Protein AF-A0A7S0ESC0-F1 (afdb_monomer)

Organism: NCBI:txid3032

pLDDT: mean 80.22, std 17.43, range [19.56, 95.5]

Mean predicted aligned error: 12.33 Å

Solvent-accessible surface area (backbone atoms only — not comparable to full-atom values): 64154 Å² total; per-residue (Å²): 107,66,22,48,46,58,70,68,47,86,52,64,50,52,36,27,19,46,39,26,52,74,75,65,39,37,66,65,17,33,54,33,34,51,50,45,54,55,56,46,70,46,93,81,51,62,86,78,59,57,69,70,60,54,55,47,40,54,56,52,37,51,53,25,36,55,66,56,68,41,51,76,61,50,41,54,52,21,62,75,73,62,40,61,74,58,35,51,59,29,21,64,80,70,65,38,56,67,66,36,57,61,54,69,70,53,98,70,83,90,50,73,47,62,49,30,53,52,53,26,52,53,24,51,76,70,66,36,47,70,61,21,54,52,32,49,57,52,30,50,52,44,52,50,54,56,54,74,70,51,65,89,84,48,66,77,74,48,50,64,55,54,52,49,51,52,52,53,51,52,51,53,52,48,45,53,52,54,49,46,44,56,50,19,61,77,67,77,46,75,61,88,58,62,66,63,55,50,50,53,71,71,64,63,80,60,95,53,57,55,59,50,63,49,44,53,57,45,51,51,51,37,52,54,27,46,54,48,49,67,49,92,64,92,51,67,67,53,48,50,53,34,35,54,50,20,57,51,52,41,52,49,42,54,48,50,45,27,52,48,30,34,77,71,76,33,30,66,50,18,46,63,53,58,64,70,65,67,88,60,93,80,70,55,57,68,57,58,49,52,48,54,50,48,44,36,52,22,23,61,69,70,60,42,75,65,40,36,52,52,32,50,51,51,59,72,70,51,72,61,82,66,45,85,49,46,61,60,44,18,49,52,30,32,52,49,16,57,36,34,50,70,42,57,32,93,91,41,72,92,41,61,36,50,67,64,17,49,57,38,28,53,52,16,39,74,53,26,73,78,43,18,66,46,29,38,56,40,19,52,51,36,44,52,55,38,48,58,50,58,74,68,55,73,85,49,69,69,53,47,52,54,42,53,47,33,51,39,55,20,45,50,22,33,50,52,3,37,50,49,66,22,67,60,24,53,54,41,46,40,48,48,53,51,48,48,75,72,54,58,92,38,67,66,48,52,54,56,49,61,67,46,55,78,67,35,72,61,62,82,47,57,86,43,46,75,60,51,59,65,38,39,76,43,93,58,22,71,62,50,48,57,52,51,40,52,34,27,72,77,42,43,78,77,45,46,39,57,52,50,16,52,49,53,47,45,47,53,59,39,55,71,64,72,65,70,87,81,80,88,80,83,76,87,75,84,89,76,85,92,81,85,92,85,91,80,88,81,88,87,80,88,89,87,84,85,91,80,90,82,91,89,88,89,89,86,90,85,91,88,89,87,87,86,87,90,87,88,82,91,86,83,86,85,82,89,89,76,75,77,64,63,69,58,54,63,69,57,56,76,81,52,53,74,66,49,54,50,45,48,53,36,40,49,56,52,49,54,40,54,48,51,27,37,75,74,38,46,71,64,42,53,53,51,48,52,54,52,51,48,49,67,62,49,57,59,60,50,72,63,42,48,52,34,41,52,47,34,54,47,53,59,70,48,31,82,42,58,45,89,39,68,50,53,62,79,54,52,52,50,46,53,48,55,54,49,51,51,52,52,54,52,50,54,50,50,52,60,45,67,74,42,98,63,85,47,77,66,51,50,52,51,50,53,47,47,69,60,46,46,64,54,50,45,68,66,60,50,42,101,80,81,50,78,68,54,73,29,36,42,54,49,52,53,51,45,50,52,49,43,54,52,46,53,49,56,50,58,73,64,44,67,67,42,54,32,58,81,57,35,51,71,54,56,71,42,64,71,46,88,52,60,52,86,58,72,81,62,62,99,56,82,77,61,69,92,74,54,51,24,32,32,31,52,54,53,64,31,43,69,45,78,52,74,81,22,66,35,43,36,46,38,34,32,32,68,83,70,49,78,47,39,28,35,45,53,44,51,93,54,73,63,76,62,48,54,59,54,48,48,50,52,51,45,54,47,33,68,28,19,63,71,29,48,72,23,39,65,66,68,48,62,70,74,77,74,45,70,43,50,58,35,51,38,31,32,40,34,54,50,58,94,59,48,45,31,52,38,55,60,45,41,60,57,27,50,78,70,77,47,50,63,65,58,52,28,48,51,36,52,52,41,21,60,64,30,59,82,80,43,96,57,21,50,60,58,27,46,51,60,47,42,73,76,48,59,49,52,56,60,39,54,52,48,55,72,69,40,94,41,72,68,54,49,52,51,23,38,55,41,26,25,36,28,44,23,51,54,49,47,52,34,49,43,40,28,22,77,54,68,38,39,56,29,38,34,35,30,64,79,60,25,46,45,48,74,58,86,57,50,70,20,53,38,100,81,66,62,42,67,39,66,71,89,82,56,44,69,38,82,41,24,57,18,52,44,56,48,40,30,70,45,34,44,63,31,45,18,42,48,35,33,24,35,51,21,37,30,53,60,36,78,83,50,50,50,47,40,50,37,26,55,52,44,30,58,50,45,56,73,77,52,78,74,71,71,55,95,92,57,54,68,71,56,30,47,52,54,43,51,54,52,45,52,54,34,12,48,50,33,19,46,57,33,45,47,49,35,43,65,38,10,36,65,45,49,66,52,55,59,74,78,56,66,96,82,69,81,75,70,34,51,52,43,59,44,51,51,49,50,50,51,19,51,31,64,71,50,32,59,65,41,29,45,69,41,39,51,73,84

Radius of gyration: 36.4 Å; Cα contacts (8 Å, |Δi|>4): 1413; chains: 1; bounding box: 90×112×117 Å

Foldseek 3Di:
DLLVCCVVFPDQLLNQLSLCVLLVVLVSSLVSLVVVVVVCPPPDCVVVGDPVSNVVSVVSNLVSCLLLVVLVVQCVVCVVVVPLVSNLVSCLLVVVLVVNVVSLVDPDDPDPLVNLLSQLLNCVLVLVLVSNVVSLVVNVVSLVVVVVVDDPLDPLVCVVSVLVVVSSVVSNVLSVLSVQVVVCLVVVHQRDCPVVLVVLVVDADDLLDGLSSLSVSLSSLLSSLVCQQPPDDPDDPNNVNSNVVSLQSNLVSLLVSLLSCVSQVNLVSSLVSLVVSDPDPPHQLVSVLSSLLSNLVSLLSVLDLVSLVVSLVSLVPDDLVSPPDLLSSLSSLLSNLSSQQSHADPVGNVDGSLVVSLVSLVVSCVSPVLHLVSLLSNLVSLVVVLVVLVVVDDDDVVSVVSSLVSLLSSLLSLLSSQLSPNPLSLLCVLVSVLSCLVVVVDVSSLVSLQVSLVSHDLLSCLLVLLLLLVCLLDPCVVSSLSSLLVCLQPPVQSNPQSLLQSLQVLVVVLVVQLPPPQDDDDDDDDDDDDDDDDDDDDDDDDDDDDDDDDDDDDDDDDDDDDDDDDDDDDDDDDDDDDPPPPVVVVVSVVPGDPVSVSSVSSSVSSVVSLVSSCVNPVVQSVVVCCVLVLCLQLFADPLLLQLQVLLLVLLQVCQQDFQADWDDPVSLVVSCVSVVSSLVVLVSVLVVQVVPPDRDPSNVSSVVCCVPVVVVVCVLAHDPVRDGPDTTSNSVSVSSVVSLVVSVVVVVVVFDWAFPCVRDPPQQPDADDPRADPQPSLASDRDPSVPGWHFGGKDGTWGFDQASSGTFIWIWTATPVRDIWIKTKQFHPAFDDCQLVLLLSVLNLLQVLLCSQSSSVSLVFHADGWGWGRNHRRIIITTDDPQKDFLLVLQQVLVVVVVHHLVRLLVQLSVQLVVCVVPDPQSLVVSVVVSCVVPPLCSLVVQLVVLEPDPSQLVQLLLQLLLNVLSVLLSLLLLLWAADARSQWMARSRRNRTGGPPGHGQADPVLQAGDHPPQAQSYADASSNCVSNDSSSVSPRNLSSNQSSLQSCLDPSSPQLSSQLSSSLVVSVVVDDFDDDPPDDPVVSVVVVSVSSSVSSSRNSVSSNVSSLQQHLVNLVVVVVVDDPPDSRRRSNNSSVVSSCSNHPLSSLSSGHSSSVSND

Sequence (1160 aa):
MYGLWCRQSVMPESKVAISYLQFGCWQKAQDSLFGAMIKSQQSGALSSIPKAEKTIWEEQWVQCAKHLNQWDMLTSYAKEINQFDLQLECFWKTSDWGSMRDLLQDPMPSDPGQTKIYDIYNALQEWRLQDAEKHVQEAFQYALKNWCLLPEVTVQAYVPLMQTFHQLVELNESAMLLDEVNKSMRHNSVPDLKNTITAWRERLPNKWDEATVWYELLTWRNHVFKMLVECNQNQQDIKTALNALGQHEETWTHIKFAESARKQGLPQVCINYLQKIMATPGIEGQHTYSKIREEALSRLELGSQQDLTQGLNLINKANLDYLQNPRDRAEILRIKGEFLFRVPDQRNPMQMRVNEANDVLSTAVITADTQSKTWVSWGNILHAMLQAKIDKGGNTPADVDQRNKLTADAMNCYLQGVRYGSEKARMLLSKVIWLLDTYDEQPALGEHFEKSIDNIPSWNWISWIPLLLGALARPQATRFRKLLSKLAADFPQALYCPLRRFLIEKQGQSRAADGDGGASVPKTATPSAPATPGVATGAAATPGAGAALGAAAPGAAAPGAAAGTPQAAAAQNVSQGAGAAAVKQEASAAGATPEARAAMVVRQHAQEIMKHLRDTHLAFFLETERFVVEITRSFKPSWEQQLQHIISACMDSMTSLNLSAPLSTEVAEKVEAALSELLTVLEQQQEQEKGKGQPSKESLQLTEFLTTYKPLLTASFFKENGSYSFATNKDLYLMLRKWQVAVRRELSRAAAPKQLESLSRALAESKGSQMEVPGQYMDMNEPMTDQHVKVDRVLPEIELVDMNLACHRQITIRGNDGKLYHFIVEATGTTVSSSDERTLFLCQFMNRCMEKEKQTRRRNMNLHLRPIVGLAPRCRLISHDPKSVSLMEVLEDFLISKGMTPDGVALKFAEKAQALSKFEKDPLMAAMNEVADILPETVLLDYVRSQIPSNAHLWSFRKHLAVQYACQVLVSHVLFTAPPPPSKLVLSQLQGDVMLLGSTPGLNKECTRMQDATDMVPFRMTRMLTTLLSPVGLEGGFSAAMGAAAMALNHPNRQLRHHLCILLREELLAYSSPTPKPGQSAAQSVTDHGRSVLARASECAHQVSQRVNDLSPMTALAAEKDLKDGDLATPINGKVISLIMAAADPVKQIAMPSLWHPWA

InterPro domains:
  IPR000403 Phosphatidylinositol 3-/4-kinase, catalytic domain [PF00454] (833-1071)
  IPR000403 Phosphatidylinositol 3-/4-kinase, catalytic domain [PS50290] (795-1113)
  IPR000403 Phosphatidylinositol 3-/4-kinase, catalytic domain [SM00146] (836-1118)
  IPR003151 PIK-related kinase, FAT [PF02259] (86-434)
  IPR011009 Protein kinase-like domain superfamily [SSF56112] (756-1072)
  IPR014009 PIK-related kinase, FAT domain [PS51189] (1-505)
  IPR050517 DNA Damage Response and Repair Kinase [PTHR11139] (2-975)

Nearest PDB structures (foldseek):
  5wby-assembly1_B  TM=6.791E-01  e=7.612E-30  Homo sapiens
  4jt6-assembly2_A  TM=6.711E-01  e=4.226E-28  Homo sapiens
  3jbz-assembly1_A  TM=7.176E-01  e=1.374E-25  Homo sapiens
  7pe7-assembly1_A  TM=6.458E-01  e=2.316E-25  Homo sapiens
  8rch-assembly1_B  TM=6.802E-01  e=7.231E-23  Homo sapiens

Secondary structure (DSSP, 8-state):
-HHHHHHH--SHHHHHHHHHHHHT-HHHHHHHHHHHHHHHHSTTSTTTS-HHHHHHHHHHHHHHHHHTT-HHHHHHHHHHHT-HHHHHHHHHHHT-HHHHHHHTTSS--S-HHHHHHHHHHHHHHTT-HHHHHHHHHHHHHHHHHHHHHS-TT-HHHHHHHHHHHHHHHHHHHHHHHHHHHHHHHHHT-----HHHHHHHHHS---TTS-HHHHHHHHHHHHHHHHHHHS---S-HHHHHHHHHHHHHHHHHHHHHHHHHHHHTT-HHHHHHHHTTS---TT--HHHHHHHHHHHHHHHHHH--HHHHHHHHHHHHHS-GGG--SHHHHHHHHHHHHHHHHHSBPSS-TTSB-HHHHHHHHHHHHHH-TT-HHHHHHHHHHHHHHHHHHHHT---SHHHHHHHHHHHHHHHHHHHHHHHTT-HHHHHTHHHHHHHHHHHTT-HHHHHHHHHHHTTS-GGGGGGGHHHHHHHTTSTTHHHHHHHHHHHHHH-HHHHHHHHHHHHHHHHHHHHHHTT--S-PPPP-PPP--------------------------------------------------SSTTHHHHHHHHTTS-HHHHHHHHHHHHHHHHHHHHHHHSHHHHHHHHHHHHHHHHHTPPPHHHHHHHHHHHHHHHHTTS-TTSBPPHHHHHHHHHHHHHHHHHHHHHHHHHHTSSS--HHHHHHHHHHHHHHHHHHHHH--TTS--S-SBHHHHHHHHHHHHHHHHHHHHHT-SPEEHHHH-HHHHS--S-SSBPTT-TTSSS---GGGSPBEEEE-SEEEEEEETTEEEEEEEEEETTS-EEEEEEEE-SSPPPSHHHHHHHHHHHHHHHHTTSHHHHHTT-------EEEEETTEEEEEE-TTEEEHHHHHHHHHHHTT--HHHHHHHHHHHHHHHTTT-SSHHHHHHHHHHHHS-TTHHHHHHHHH-S-HHHHHHHHHHHHHHHHHHHHHHHHTTPPPPPGGGEEEETTT--EEESS----B-TTSSSB---TTS-SS---HHHHHHH-HHHIIIIIHHHHHHHHHHHH-GGG-HHHHHHHHHHHHHHHH----PPTT--HHHHHHHHHHHHHHHHHHHHHHHHHHHHHH-HHHHHHHTTSS-TTS-PPPTTHHHHHHHHHHH-HHHHHTS-GGG-TT-

Structure (mmCIF, N/CA/C/O backbone):
data_AF-A0A7S0ESC0-F1
#
_entry.id   AF-A0A7S0ESC0-F1
#
loop_
_atom_site.group_PDB
_atom_site.id
_atom_site.type_symbol
_atom_site.label_atom_id
_atom_site.label_alt_id
_atom_site.label_comp_id
_atom_site.label_asym_id
_atom_site.label_entity_id
_atom_site.label_seq_id
_atom_site.pdbx_PDB_ins_code
_atom_site.Cartn_x
_atom_site.Cartn_y
_atom_site.Cartn_z
_atom_site.occupancy
_atom_site.B_iso_or_equiv
_atom_site.auth_seq_id
_atom_site.auth_comp_id
_atom_site.auth_asym_id
_atom_site.auth_atom_id
_atom_site.pdbx_PDB_model_num
ATOM 1 N N . MET A 1 1 ? 7.720 -21.378 0.055 1.00 79.69 1 MET A N 1
ATOM 2 C CA . MET A 1 1 ? 9.153 -21.474 -0.282 1.00 79.69 1 MET A CA 1
ATOM 3 C C . MET A 1 1 ? 9.987 -20.731 0.761 1.00 79.69 1 MET A C 1
ATOM 5 O O . MET A 1 1 ? 10.286 -21.376 1.750 1.00 79.69 1 MET A O 1
ATOM 9 N N . TYR A 1 2 ? 10.241 -19.417 0.665 1.00 85.38 2 TYR A N 1
ATOM 10 C CA . TYR A 1 2 ? 11.167 -18.701 1.574 1.00 85.38 2 TYR A CA 1
ATOM 11 C C . TYR A 1 2 ? 10.988 -18.990 3.081 1.00 85.38 2 TYR A C 1
ATOM 13 O O . TYR A 1 2 ? 11.911 -19.487 3.710 1.00 85.38 2 TYR A O 1
ATOM 21 N N . GLY A 1 3 ? 9.787 -18.806 3.650 1.00 84.75 3 GLY A N 1
ATOM 22 C CA . GLY A 1 3 ? 9.533 -19.087 5.079 1.00 84.75 3 GLY A CA 1
ATOM 23 C C . GLY A 1 3 ? 9.613 -20.562 5.503 1.00 84.75 3 GLY A C 1
ATOM 24 O O . GLY A 1 3 ? 9.654 -20.850 6.693 1.00 84.75 3 GLY A O 1
ATOM 25 N N . LEU A 1 4 ? 9.636 -21.506 4.555 1.00 87.94 4 LEU A N 1
ATOM 26 C CA . LEU A 1 4 ? 9.937 -22.912 4.846 1.00 87.94 4 LEU A CA 1
ATOM 27 C C . LEU A 1 4 ? 11.456 -23.098 4.960 1.00 87.94 4 LEU A C 1
ATOM 29 O O . LEU A 1 4 ? 11.931 -23.694 5.922 1.00 87.94 4 LEU A O 1
ATOM 33 N N . TRP A 1 5 ? 12.211 -22.514 4.026 1.00 86.69 5 TRP A N 1
ATOM 34 C CA . TRP A 1 5 ? 13.670 -22.584 4.012 1.00 86.69 5 TRP A CA 1
ATOM 35 C C . TRP A 1 5 ? 14.326 -21.802 5.152 1.00 86.69 5 TRP A C 1
ATOM 37 O O . TRP A 1 5 ? 15.259 -22.320 5.748 1.00 86.69 5 TRP A O 1
ATOM 47 N N . CYS A 1 6 ? 13.777 -20.663 5.592 1.00 80.94 6 CYS A N 1
ATOM 48 C CA . CYS A 1 6 ? 14.241 -19.996 6.821 1.00 80.94 6 CYS A CA 1
ATOM 49 C C . CYS A 1 6 ? 14.217 -20.918 8.061 1.00 80.94 6 CYS A C 1
ATOM 51 O O . CYS A 1 6 ? 15.085 -20.800 8.931 1.00 80.94 6 CYS A O 1
ATOM 53 N N . ARG A 1 7 ? 13.257 -21.855 8.121 1.00 82.19 7 ARG A N 1
ATOM 54 C CA . ARG A 1 7 ? 13.121 -22.845 9.202 1.00 82.19 7 ARG A CA 1
ATOM 55 C C . ARG A 1 7 ? 13.957 -24.104 8.983 1.00 82.19 7 ARG A C 1
ATOM 57 O O . ARG A 1 7 ? 14.448 -24.661 9.958 1.00 82.19 7 ARG A O 1
ATOM 64 N N . GLN A 1 8 ? 14.090 -24.564 7.738 1.00 84.94 8 GLN A N 1
ATOM 65 C CA . GLN A 1 8 ? 14.816 -25.793 7.390 1.00 84.94 8 GLN A CA 1
ATOM 66 C C . GLN A 1 8 ? 16.333 -25.598 7.264 1.00 84.94 8 GLN A C 1
ATOM 68 O O . GLN A 1 8 ? 17.076 -26.540 7.528 1.00 84.94 8 GLN A O 1
ATOM 73 N N . SER A 1 9 ? 16.794 -24.402 6.889 1.00 84.31 9 SER A N 1
ATOM 74 C CA . SER A 1 9 ? 18.218 -24.091 6.758 1.00 84.31 9 SER A CA 1
ATOM 75 C C . SER A 1 9 ? 18.958 -24.214 8.083 1.00 84.31 9 SER A C 1
ATOM 77 O O . SER A 1 9 ? 18.560 -23.623 9.095 1.00 84.31 9 SER A O 1
ATOM 79 N N . VAL A 1 10 ? 20.079 -24.933 8.053 1.00 83.56 10 VAL A N 1
ATOM 80 C CA . VAL A 1 10 ? 20.977 -25.080 9.203 1.00 83.56 10 VAL A CA 1
ATOM 81 C C . VAL A 1 10 ? 21.942 -23.896 9.269 1.00 83.56 10 VAL A C 1
ATOM 83 O O . VAL A 1 10 ? 22.158 -23.338 10.345 1.00 83.56 10 VAL A O 1
ATOM 86 N N . MET A 1 11 ? 22.477 -23.469 8.122 1.00 82.56 11 MET A N 1
ATOM 87 C CA . MET A 1 11 ? 23.455 -22.380 8.056 1.00 82.56 11 MET A CA 1
ATOM 88 C C . MET A 1 11 ? 22.779 -21.005 8.223 1.00 82.56 11 MET A C 1
ATOM 90 O O . MET A 1 11 ? 21.748 -20.745 7.592 1.00 82.56 11 MET A O 1
ATOM 94 N N . PRO A 1 12 ? 23.340 -20.086 9.032 1.00 81.88 12 PRO A N 1
ATOM 95 C CA . PRO A 1 12 ? 22.799 -18.736 9.166 1.00 81.88 12 PRO A CA 1
ATOM 96 C C . PRO A 1 12 ? 22.956 -17.924 7.871 1.00 81.88 12 PRO A C 1
ATOM 98 O O . PRO A 1 12 ? 22.035 -17.192 7.511 1.00 81.88 12 PRO A O 1
ATOM 101 N N . GLU A 1 13 ? 24.041 -18.115 7.112 1.00 82.75 13 GLU A N 1
ATOM 102 C CA . GLU A 1 13 ? 24.249 -17.477 5.805 1.00 82.75 13 GLU A CA 1
ATOM 103 C C . GLU A 1 13 ? 23.148 -17.834 4.800 1.00 82.75 13 GLU A C 1
ATOM 105 O O . GLU A 1 13 ? 22.717 -16.965 4.044 1.00 82.75 13 GLU A O 1
ATOM 110 N N . SER A 1 14 ? 22.611 -19.061 4.837 1.00 87.12 14 SER A N 1
ATOM 111 C CA . SER A 1 14 ? 21.441 -19.433 4.032 1.00 87.12 14 SER A CA 1
ATOM 112 C C . SER A 1 14 ? 20.234 -18.565 4.372 1.00 87.12 14 SER A C 1
ATOM 114 O O . SER A 1 14 ? 19.571 -18.059 3.474 1.00 87.12 14 SER A O 1
ATOM 116 N N . LYS A 1 15 ? 19.946 -18.348 5.663 1.00 86.88 15 LYS A N 1
ATOM 117 C CA . LYS A 1 15 ? 18.788 -17.552 6.118 1.00 86.88 15 LYS A CA 1
ATOM 118 C C . LYS A 1 15 ? 18.925 -16.087 5.706 1.00 86.88 15 LYS A C 1
ATOM 120 O O . LYS A 1 15 ? 17.950 -15.467 5.284 1.00 86.88 15 LYS A O 1
ATOM 125 N N . VAL A 1 16 ? 20.147 -15.563 5.768 1.00 87.25 16 VAL A N 1
ATOM 126 C CA . VAL A 1 16 ? 20.508 -14.231 5.273 1.00 87.25 16 VAL A CA 1
ATOM 127 C C . VAL A 1 16 ? 20.306 -14.147 3.755 1.00 87.25 16 VAL A C 1
ATOM 129 O O . VAL A 1 16 ? 19.544 -13.297 3.294 1.00 87.25 16 VAL A O 1
ATOM 132 N N . ALA A 1 17 ? 20.875 -15.077 2.984 1.00 89.00 17 ALA A N 1
ATOM 133 C CA . ALA A 1 17 ? 20.711 -15.155 1.533 1.00 89.00 17 ALA A CA 1
ATOM 134 C C . ALA A 1 17 ? 19.236 -15.263 1.106 1.00 89.00 17 ALA A C 1
ATOM 136 O O . ALA A 1 17 ? 18.783 -14.515 0.242 1.00 89.00 17 ALA A O 1
ATOM 137 N N . ILE A 1 18 ? 18.460 -16.123 1.770 1.00 89.81 18 ILE A N 1
ATOM 138 C CA . ILE A 1 18 ? 17.013 -16.279 1.574 1.00 89.81 18 ILE A CA 1
ATOM 139 C C . ILE A 1 18 ? 16.270 -14.964 1.842 1.00 89.81 18 ILE A C 1
ATOM 141 O O . ILE A 1 18 ? 15.346 -14.627 1.100 1.00 89.81 18 ILE A O 1
ATOM 145 N N . SER A 1 19 ? 16.682 -14.183 2.846 1.00 88.75 19 SER A N 1
ATOM 146 C CA . SER A 1 19 ? 16.095 -12.862 3.089 1.00 88.75 19 SER A CA 1
ATOM 147 C C . SER A 1 19 ? 16.447 -11.845 1.987 1.00 88.75 19 SER A C 1
ATOM 149 O O . SER A 1 19 ? 15.554 -11.124 1.537 1.00 88.75 19 SER A O 1
ATOM 151 N N . TYR A 1 20 ? 17.676 -11.847 1.444 1.00 90.19 20 TYR A N 1
ATOM 152 C CA . TYR A 1 20 ? 18.027 -11.043 0.258 1.00 90.19 20 TYR A CA 1
ATOM 153 C C . TYR A 1 20 ? 17.204 -11.441 -0.975 1.00 90.19 20 TYR A C 1
ATOM 155 O O . TYR A 1 20 ? 16.647 -10.559 -1.631 1.00 90.19 20 TYR A O 1
ATOM 163 N N . LEU A 1 21 ? 17.054 -12.741 -1.257 1.00 90.12 21 LEU A N 1
ATOM 164 C CA . LEU A 1 21 ? 16.200 -13.252 -2.340 1.00 90.12 21 LEU A CA 1
ATOM 165 C C . LEU A 1 21 ? 14.751 -12.772 -2.178 1.00 90.12 21 LEU A C 1
ATOM 167 O O . LEU A 1 21 ? 14.151 -12.235 -3.109 1.00 90.12 21 LEU A O 1
ATOM 171 N N . GLN A 1 22 ? 14.199 -12.891 -0.967 1.00 89.12 22 GLN A N 1
ATOM 172 C CA . GLN A 1 22 ? 12.816 -12.524 -0.676 1.00 89.12 22 GLN A CA 1
ATOM 173 C C . GLN A 1 22 ? 12.526 -11.036 -0.947 1.00 89.12 22 GLN A C 1
ATOM 175 O O . GLN A 1 22 ? 11.438 -10.714 -1.433 1.00 89.12 22 GLN A O 1
ATOM 180 N N . PHE A 1 23 ? 13.473 -10.129 -0.686 1.00 88.38 23 PHE A N 1
ATOM 181 C CA . PHE A 1 23 ? 13.335 -8.695 -0.986 1.00 88.38 23 PHE A CA 1
ATOM 182 C C . PHE A 1 23 ? 13.914 -8.273 -2.352 1.00 88.38 23 PHE A C 1
ATOM 184 O O . PHE A 1 23 ? 13.846 -7.095 -2.701 1.00 88.38 23 PHE A O 1
ATOM 191 N N . GLY A 1 24 ? 14.399 -9.215 -3.171 1.00 87.62 24 GLY A N 1
ATOM 192 C CA . GLY A 1 24 ? 14.932 -8.954 -4.515 1.00 87.62 24 GLY A CA 1
ATOM 193 C C . GLY A 1 24 ? 16.305 -8.273 -4.537 1.00 87.62 24 GLY A C 1
ATOM 194 O O . GLY A 1 24 ? 16.630 -7.576 -5.496 1.00 87.62 24 GLY A O 1
ATOM 195 N N . CYS A 1 25 ? 17.112 -8.450 -3.491 1.00 88.62 25 CYS A N 1
ATOM 196 C CA . CYS A 1 25 ? 18.474 -7.926 -3.380 1.00 88.62 25 CYS A CA 1
ATOM 197 C C . CYS A 1 25 ? 19.488 -8.890 -4.021 1.00 88.62 25 CYS A C 1
ATOM 199 O O . CYS A 1 25 ? 20.371 -9.419 -3.348 1.00 88.62 25 CYS A O 1
ATOM 201 N N . TRP A 1 26 ? 19.337 -9.132 -5.327 1.00 91.69 26 TRP A N 1
ATOM 202 C CA . TRP A 1 26 ? 19.983 -10.236 -6.051 1.00 91.69 26 TRP A CA 1
ATOM 203 C C . TRP A 1 26 ? 21.514 -10.286 -5.942 1.00 91.69 26 TRP A C 1
ATOM 205 O O . TRP A 1 26 ? 22.051 -11.373 -5.776 1.00 91.69 26 TRP A O 1
ATOM 215 N N . GLN A 1 27 ? 22.213 -9.142 -5.962 1.00 90.00 27 GLN A N 1
ATOM 216 C CA . GLN A 1 27 ? 23.679 -9.117 -5.819 1.00 90.00 27 GLN A CA 1
ATOM 217 C C . GLN A 1 27 ? 24.117 -9.657 -4.450 1.00 90.00 27 GLN A C 1
ATOM 219 O O . GLN A 1 27 ? 24.789 -10.678 -4.380 1.00 90.00 27 GLN A O 1
ATOM 224 N N . LYS A 1 28 ? 23.630 -9.055 -3.353 1.00 87.94 28 LYS A N 1
ATOM 225 C CA . LYS A 1 28 ? 23.948 -9.513 -1.988 1.00 87.94 28 LYS A CA 1
ATOM 226 C C . LYS A 1 28 ? 23.505 -10.957 -1.734 1.00 87.94 28 LYS A C 1
ATOM 228 O O . LYS A 1 28 ? 24.177 -11.677 -0.999 1.00 87.94 28 LYS A O 1
ATOM 233 N N . ALA A 1 29 ? 22.399 -11.393 -2.345 1.00 91.06 29 ALA A N 1
ATOM 234 C CA . ALA A 1 29 ? 21.985 -12.794 -2.325 1.00 91.06 29 ALA A CA 1
ATOM 235 C C . ALA A 1 29 ? 23.028 -13.700 -2.999 1.00 91.06 29 ALA A C 1
ATOM 237 O O . ALA A 1 29 ? 23.446 -14.680 -2.391 1.00 91.06 29 ALA A O 1
ATOM 238 N N . GLN A 1 30 ? 23.476 -13.358 -4.213 1.00 92.44 30 GLN A N 1
ATOM 239 C CA . GLN A 1 30 ? 24.504 -14.095 -4.953 1.00 92.44 30 GLN A CA 1
ATOM 240 C C . GLN A 1 30 ? 25.805 -14.209 -4.148 1.00 92.44 30 GLN A C 1
ATOM 242 O O . GLN A 1 30 ? 26.314 -15.316 -3.966 1.00 92.44 30 GLN A O 1
ATOM 247 N N . ASP A 1 31 ? 26.285 -13.086 -3.608 1.00 90.31 31 ASP A N 1
ATOM 248 C CA . ASP A 1 31 ? 27.518 -13.007 -2.820 1.00 90.31 31 ASP A CA 1
ATOM 249 C C . ASP A 1 31 ? 27.419 -13.868 -1.542 1.00 90.31 31 ASP A C 1
ATOM 251 O O . ASP A 1 31 ? 28.335 -14.620 -1.208 1.00 90.31 31 ASP A O 1
ATOM 255 N N . SER A 1 32 ? 26.268 -13.825 -0.856 1.00 88.25 32 SER A N 1
ATOM 256 C CA . SER A 1 32 ? 26.013 -14.605 0.367 1.00 88.25 32 SER A CA 1
ATOM 257 C C . SER A 1 32 ? 25.902 -16.109 0.103 1.00 88.25 32 SER A C 1
ATOM 259 O O . SER A 1 32 ? 26.440 -16.905 0.873 1.00 88.25 32 SER A O 1
ATOM 261 N N . LEU A 1 33 ? 25.232 -16.510 -0.986 1.00 90.75 33 LEU A N 1
ATOM 262 C CA . LEU A 1 33 ? 25.144 -17.914 -1.407 1.00 90.75 33 LEU A CA 1
ATOM 263 C C . LEU A 1 33 ? 26.524 -18.461 -1.776 1.00 90.75 33 LEU A C 1
ATOM 265 O O . LEU A 1 33 ? 26.898 -19.538 -1.320 1.00 90.75 33 LEU A O 1
ATOM 269 N N . PHE A 1 34 ? 27.307 -17.700 -2.540 1.00 89.06 34 PHE A N 1
ATOM 270 C CA . PHE A 1 34 ? 28.665 -18.084 -2.917 1.00 89.06 34 PHE A CA 1
ATOM 271 C C . PHE A 1 34 ? 29.593 -18.189 -1.693 1.00 89.06 34 PHE A C 1
ATOM 273 O O . PHE A 1 34 ? 30.336 -19.161 -1.551 1.00 89.06 34 PHE A O 1
ATOM 280 N N . GLY A 1 35 ? 29.478 -17.258 -0.739 1.00 86.56 35 GLY A N 1
ATOM 281 C CA . GLY A 1 35 ? 30.161 -17.344 0.554 1.00 86.56 35 GLY A CA 1
ATOM 282 C C . GLY A 1 35 ? 29.780 -18.595 1.359 1.00 86.56 35 GLY A C 1
ATOM 283 O O . GLY A 1 35 ? 30.658 -19.244 1.931 1.00 86.56 35 GLY A O 1
ATOM 284 N N . ALA A 1 36 ? 28.500 -18.983 1.365 1.00 85.94 36 ALA A N 1
ATOM 285 C CA . ALA A 1 36 ? 28.037 -20.221 1.997 1.00 85.94 36 ALA A CA 1
ATOM 286 C C . ALA A 1 36 ? 28.604 -21.476 1.302 1.00 85.94 36 ALA A C 1
ATOM 288 O O . ALA A 1 36 ? 29.078 -22.388 1.985 1.00 85.94 36 ALA A O 1
ATOM 289 N N . MET A 1 37 ? 28.645 -21.498 -0.037 1.00 87.12 37 MET A N 1
ATOM 290 C CA . MET A 1 37 ? 29.271 -22.577 -0.813 1.00 87.12 37 MET A CA 1
ATOM 291 C C . MET A 1 37 ? 30.753 -22.742 -0.449 1.00 87.12 37 MET A C 1
ATOM 293 O O . MET A 1 37 ? 31.159 -23.849 -0.086 1.00 87.12 37 MET A O 1
ATOM 297 N N . ILE A 1 38 ? 31.542 -21.658 -0.455 1.00 85.19 38 ILE A N 1
ATOM 298 C CA . ILE A 1 38 ? 32.973 -21.684 -0.092 1.00 85.19 38 ILE A CA 1
ATOM 299 C C . ILE A 1 38 ? 33.167 -22.195 1.339 1.00 85.19 38 ILE A C 1
ATOM 301 O O . ILE A 1 38 ? 33.961 -23.109 1.565 1.00 85.19 38 ILE A O 1
ATOM 305 N N . LYS A 1 39 ? 32.418 -21.659 2.314 1.00 80.62 39 LYS A N 1
ATOM 306 C CA . LYS A 1 39 ? 32.489 -22.118 3.712 1.00 80.62 39 LYS A CA 1
ATOM 307 C C . LYS A 1 39 ? 32.143 -23.602 3.846 1.00 80.62 39 LYS A C 1
ATOM 309 O O . LYS A 1 39 ? 32.769 -24.300 4.636 1.00 80.62 39 LYS A O 1
ATOM 314 N N . SER A 1 40 ? 31.201 -24.111 3.048 1.00 77.19 40 SER A N 1
ATOM 315 C CA . SER A 1 40 ? 30.836 -25.533 3.059 1.00 77.19 40 SER A CA 1
ATOM 316 C C . SER A 1 40 ? 31.933 -26.465 2.527 1.00 77.19 40 SER A C 1
ATOM 318 O O . SER A 1 40 ? 31.928 -27.645 2.874 1.00 77.19 40 SER A O 1
ATOM 320 N N . GLN A 1 41 ? 32.867 -25.954 1.714 1.00 77.19 41 GLN A N 1
ATOM 321 C CA . GLN A 1 41 ? 34.023 -26.699 1.199 1.00 77.19 41 GLN A CA 1
ATOM 322 C C . GLN A 1 41 ? 35.215 -26.695 2.170 1.00 77.19 41 GLN A C 1
ATOM 324 O O . GLN A 1 41 ? 36.100 -27.541 2.055 1.00 77.19 41 GLN A O 1
ATOM 329 N N . GLN A 1 42 ? 35.248 -25.780 3.144 1.00 77.56 42 GLN A N 1
ATOM 330 C CA . GLN A 1 42 ? 36.304 -25.725 4.154 1.00 77.56 42 GLN A CA 1
ATOM 331 C C . GLN A 1 42 ? 36.084 -26.824 5.212 1.00 77.56 42 GLN A C 1
ATOM 333 O O . GLN A 1 42 ? 35.016 -26.950 5.815 1.00 77.56 42 GLN A O 1
ATOM 338 N N . SER A 1 43 ? 37.098 -27.675 5.394 1.00 51.81 43 SER A N 1
ATOM 339 C CA . SER A 1 43 ? 36.997 -28.963 6.090 1.00 51.81 43 SER A CA 1
ATOM 340 C C . SER A 1 43 ? 36.507 -28.859 7.541 1.00 51.81 43 SER A C 1
ATOM 342 O O . SER A 1 43 ? 37.253 -28.469 8.434 1.00 51.81 43 SER A O 1
ATOM 344 N N . GLY A 1 44 ? 35.265 -29.290 7.782 1.00 58.44 44 GLY A N 1
ATOM 345 C CA . GLY A 1 44 ? 34.685 -29.432 9.125 1.00 58.44 44 GLY A CA 1
ATOM 346 C C . GLY A 1 44 ? 33.153 -29.484 9.150 1.00 58.44 44 GLY A C 1
ATOM 347 O O . GLY A 1 44 ? 32.582 -30.248 9.921 1.00 58.44 44 GLY A O 1
ATOM 348 N N . ALA A 1 45 ? 32.481 -28.735 8.267 1.00 56.00 45 ALA A N 1
ATOM 349 C CA . ALA A 1 45 ? 31.012 -28.611 8.247 1.00 56.00 45 ALA A CA 1
ATOM 350 C C . ALA A 1 45 ? 30.294 -29.536 7.235 1.00 56.00 45 ALA A C 1
ATOM 352 O O . ALA A 1 45 ? 29.068 -29.564 7.151 1.00 56.00 45 ALA A O 1
ATOM 353 N N . LEU A 1 46 ? 31.043 -30.301 6.437 1.00 54.94 46 LEU A N 1
ATOM 354 C CA . LEU A 1 46 ? 30.521 -30.980 5.243 1.00 54.94 46 LEU A CA 1
ATOM 355 C C . LEU A 1 46 ? 29.489 -32.090 5.529 1.00 54.94 46 LEU A C 1
ATOM 357 O O . LEU A 1 46 ? 28.694 -32.399 4.640 1.00 54.94 46 LEU A O 1
ATOM 361 N N . SER A 1 47 ? 29.498 -32.659 6.741 1.00 59.59 47 SER A N 1
ATOM 362 C CA . SER A 1 47 ? 28.629 -33.760 7.185 1.00 59.59 47 SER A CA 1
ATOM 363 C C . SER A 1 47 ? 27.326 -33.323 7.868 1.00 59.59 47 SER A C 1
ATOM 365 O O . SER A 1 47 ? 26.418 -34.145 7.978 1.00 59.59 47 SER A O 1
ATOM 367 N N . SER A 1 48 ? 27.203 -32.068 8.317 1.00 67.81 48 SER A N 1
ATOM 368 C CA . SER A 1 48 ? 25.997 -31.563 8.999 1.00 67.81 48 SER A CA 1
ATOM 369 C C . SER A 1 48 ? 25.001 -30.866 8.065 1.00 67.81 48 SER A C 1
ATOM 371 O O . SER A 1 48 ? 23.826 -30.747 8.407 1.00 67.81 48 SER A O 1
ATOM 373 N N . ILE A 1 49 ? 25.448 -30.413 6.889 1.00 79.19 49 ILE A N 1
ATOM 374 C CA . ILE A 1 49 ? 24.639 -29.625 5.948 1.00 79.19 49 ILE A CA 1
ATOM 375 C C . ILE A 1 49 ? 23.817 -30.559 5.032 1.00 79.19 49 ILE A C 1
ATOM 377 O O . ILE A 1 49 ? 24.414 -31.347 4.287 1.00 79.19 49 ILE A O 1
ATOM 381 N N . PRO A 1 50 ? 22.470 -30.465 5.013 1.00 85.12 50 PRO A N 1
ATOM 382 C CA . PRO A 1 50 ? 21.621 -31.284 4.147 1.00 85.12 50 PRO A CA 1
ATOM 383 C C . PRO A 1 50 ? 21.925 -31.094 2.655 1.00 85.12 50 PRO A C 1
ATOM 385 O O . PRO A 1 50 ? 22.107 -29.971 2.188 1.00 85.12 50 PRO A O 1
ATOM 388 N N . LYS A 1 51 ? 21.879 -32.178 1.864 1.00 86.00 51 LYS A N 1
ATOM 389 C CA . LYS A 1 51 ? 22.060 -32.104 0.397 1.00 86.00 51 LYS A CA 1
ATOM 390 C C . LYS A 1 51 ? 21.083 -31.125 -0.267 1.00 86.00 51 LYS A C 1
ATOM 392 O O . LYS A 1 51 ? 21.502 -30.342 -1.106 1.00 86.00 51 LYS A O 1
ATOM 397 N N . ALA A 1 52 ? 19.820 -31.127 0.165 1.00 86.75 52 ALA A N 1
ATOM 398 C CA . ALA A 1 52 ? 18.784 -30.238 -0.364 1.00 86.75 52 ALA A CA 1
ATOM 399 C C . ALA A 1 52 ? 19.075 -28.743 -0.121 1.00 86.75 52 ALA A C 1
ATOM 401 O O . ALA A 1 52 ? 18.683 -27.911 -0.932 1.00 86.75 52 ALA A O 1
ATOM 402 N N . GLU A 1 53 ? 19.789 -28.397 0.958 1.00 88.38 53 GLU A N 1
ATOM 403 C CA . GLU A 1 53 ? 20.211 -27.013 1.210 1.00 88.38 53 GLU A CA 1
ATOM 404 C C . GLU A 1 53 ? 21.304 -26.585 0.211 1.00 88.38 53 GLU A C 1
ATOM 406 O O . GLU A 1 53 ? 21.238 -25.482 -0.323 1.00 88.38 53 GLU A O 1
ATOM 411 N N . LYS A 1 54 ? 22.235 -27.490 -0.135 1.00 86.88 54 LYS A N 1
ATOM 412 C CA . LYS A 1 54 ? 23.279 -27.244 -1.149 1.00 86.88 54 LYS A CA 1
ATOM 413 C C . LYS A 1 54 ? 22.700 -27.074 -2.557 1.00 86.88 54 LYS A C 1
ATOM 415 O O . LYS A 1 54 ? 23.035 -26.102 -3.225 1.00 86.88 54 LYS A O 1
ATOM 420 N N . THR A 1 55 ? 21.780 -27.952 -2.967 1.00 89.12 55 THR A N 1
ATOM 421 C CA . THR A 1 55 ? 21.077 -27.844 -4.262 1.00 89.12 55 THR A CA 1
ATOM 422 C C . THR A 1 55 ? 20.365 -26.498 -4.405 1.00 89.12 55 THR A C 1
ATOM 424 O O . THR A 1 55 ? 20.416 -25.873 -5.458 1.00 89.12 55 THR A O 1
ATOM 427 N N . ILE A 1 56 ? 19.763 -25.988 -3.328 1.00 89.62 56 ILE A N 1
ATOM 428 C CA . ILE A 1 56 ? 19.101 -24.680 -3.351 1.00 89.62 56 ILE A CA 1
ATOM 429 C C . ILE A 1 56 ? 20.080 -23.515 -3.404 1.00 89.62 56 ILE A C 1
ATOM 431 O O . ILE A 1 56 ? 19.750 -22.492 -4.001 1.00 89.62 56 ILE A O 1
ATOM 435 N N . TRP A 1 57 ? 21.283 -23.639 -2.843 1.00 90.38 57 TRP A N 1
ATOM 436 C CA . TRP A 1 57 ? 22.305 -22.622 -3.072 1.00 90.38 57 TRP A CA 1
ATOM 437 C C . TRP A 1 57 ? 22.647 -22.517 -4.557 1.00 90.38 57 TRP A C 1
ATOM 439 O O . TRP A 1 57 ? 22.698 -21.406 -5.073 1.00 90.38 57 TRP A O 1
ATOM 449 N N . GLU A 1 58 ? 22.821 -23.647 -5.244 1.00 89.62 58 GLU A N 1
ATOM 450 C CA . GLU A 1 58 ? 23.104 -23.708 -6.684 1.00 89.62 58 GLU A CA 1
ATOM 451 C C . GLU A 1 58 ? 21.929 -23.144 -7.505 1.00 89.62 58 GLU A C 1
ATOM 453 O O . GLU A 1 58 ? 22.105 -22.176 -8.247 1.00 89.62 58 GLU A O 1
ATOM 458 N N . GLU A 1 59 ? 20.708 -23.652 -7.298 1.00 91.50 59 GLU A N 1
ATOM 459 C CA . GLU A 1 59 ? 19.498 -23.176 -7.984 1.00 91.50 59 GLU A CA 1
ATOM 460 C C . GLU A 1 59 ? 19.271 -21.670 -7.798 1.00 91.50 59 GLU A C 1
ATOM 462 O O . GLU A 1 59 ? 19.036 -20.945 -8.767 1.00 91.50 59 GLU A O 1
ATOM 467 N N . GLN A 1 60 ? 19.326 -21.170 -6.559 1.00 93.31 60 GLN A N 1
ATOM 468 C CA . GLN A 1 60 ? 19.052 -19.759 -6.284 1.00 93.31 60 GLN A CA 1
ATOM 469 C C . GLN A 1 60 ? 20.210 -18.849 -6.713 1.00 93.31 60 GLN A C 1
ATOM 471 O O . GLN A 1 60 ? 19.959 -17.705 -7.092 1.00 93.31 60 GLN A O 1
ATOM 476 N N . TRP A 1 61 ? 21.456 -19.336 -6.724 1.00 94.56 61 TRP A N 1
ATOM 477 C CA . TRP A 1 61 ? 22.592 -18.600 -7.282 1.00 94.56 61 TRP A CA 1
ATOM 478 C C . TRP A 1 61 ? 22.441 -18.428 -8.799 1.00 94.56 61 TRP A C 1
ATOM 480 O O . TRP A 1 61 ? 22.616 -17.316 -9.303 1.00 94.56 61 TRP A O 1
ATOM 490 N N . VAL A 1 62 ? 22.005 -19.477 -9.511 1.00 94.38 62 VAL A N 1
ATOM 491 C CA . VAL A 1 62 ? 21.650 -19.388 -10.937 1.00 94.38 62 VAL A CA 1
ATOM 492 C C . VAL A 1 62 ? 20.527 -18.368 -11.146 1.00 94.38 62 VAL A C 1
ATOM 494 O O . VAL A 1 62 ? 20.657 -17.493 -12.000 1.00 94.38 62 VAL A O 1
ATOM 497 N N . GLN A 1 63 ? 19.457 -18.394 -10.341 1.00 93.06 63 GLN A N 1
ATOM 498 C CA . GLN A 1 63 ? 18.376 -17.398 -10.447 1.00 93.06 63 GLN A CA 1
ATOM 499 C C . GLN A 1 63 ? 18.861 -15.959 -10.181 1.00 93.06 63 GLN A C 1
ATOM 501 O O . GLN A 1 63 ? 18.484 -15.043 -10.916 1.00 93.06 63 GLN A O 1
ATOM 506 N N . CYS A 1 64 ? 19.750 -15.737 -9.204 1.00 94.81 64 CYS A N 1
ATOM 507 C CA . CYS A 1 64 ? 20.397 -14.434 -9.010 1.00 94.81 64 CYS A CA 1
ATOM 508 C C . CYS A 1 64 ? 21.143 -13.977 -10.268 1.00 94.81 64 CYS A C 1
ATOM 510 O O . CYS A 1 64 ? 20.928 -12.854 -10.723 1.00 94.81 64 CYS A O 1
ATOM 512 N N . ALA A 1 65 ? 21.978 -14.838 -10.855 1.00 94.44 65 ALA A N 1
ATOM 513 C CA . ALA A 1 65 ? 22.742 -14.523 -12.060 1.00 94.44 65 ALA A CA 1
ATOM 514 C C . ALA A 1 65 ? 21.830 -14.184 -13.258 1.00 94.44 65 ALA A C 1
ATOM 516 O O . ALA A 1 65 ? 22.110 -13.232 -13.992 1.00 94.44 65 ALA A O 1
ATOM 517 N N . LYS A 1 66 ? 20.687 -14.877 -13.404 1.00 94.00 66 LYS A N 1
ATOM 518 C CA . LYS A 1 66 ? 19.647 -14.553 -14.400 1.00 94.00 66 LYS A CA 1
ATOM 519 C C . LYS A 1 66 ? 19.051 -13.160 -14.175 1.00 94.00 66 LYS A C 1
ATOM 521 O O . LYS A 1 66 ? 18.972 -12.367 -15.112 1.00 94.00 66 LYS A O 1
ATOM 526 N N . HIS A 1 67 ? 18.679 -12.816 -12.939 1.00 91.75 67 HIS A N 1
ATOM 527 C CA . HIS A 1 67 ? 18.174 -11.475 -12.605 1.00 91.75 67 HIS A CA 1
ATOM 528 C C . HIS A 1 67 ? 19.229 -10.367 -12.747 1.00 91.75 67 HIS A C 1
ATOM 530 O O . HIS A 1 67 ? 18.876 -9.224 -13.042 1.00 91.75 67 HIS A O 1
ATOM 536 N N . LEU A 1 68 ? 20.510 -10.697 -12.566 1.00 93.38 68 LEU A N 1
ATOM 537 C CA . LEU A 1 68 ? 21.652 -9.798 -12.751 1.00 93.38 68 LEU A CA 1
ATOM 538 C C . LEU A 1 68 ? 22.148 -9.734 -14.209 1.00 93.38 68 LEU A C 1
ATOM 540 O O . LEU A 1 68 ? 23.086 -8.991 -14.493 1.00 93.38 68 LEU A O 1
ATOM 544 N N . ASN A 1 69 ? 21.498 -10.451 -15.136 1.00 93.06 69 ASN A N 1
ATOM 545 C CA . ASN A 1 69 ? 21.803 -10.466 -16.571 1.00 93.06 69 ASN A CA 1
ATOM 546 C C . ASN A 1 69 ? 23.217 -10.998 -16.913 1.00 93.06 69 ASN A C 1
ATOM 548 O O . ASN A 1 69 ? 23.828 -10.570 -17.892 1.00 93.06 69 ASN A O 1
ATOM 552 N N . GLN A 1 70 ? 23.749 -11.916 -16.098 1.00 93.25 70 GLN A N 1
ATOM 553 C CA . GLN A 1 70 ? 25.117 -12.457 -16.184 1.00 93.25 70 GLN A CA 1
ATOM 554 C C . GLN A 1 70 ? 25.214 -13.691 -17.112 1.00 93.25 70 GLN A C 1
ATOM 556 O O . GLN A 1 70 ? 25.784 -14.722 -16.747 1.00 93.25 70 GLN A O 1
ATOM 561 N N . TRP A 1 71 ? 24.637 -13.616 -18.315 1.00 91.94 71 TRP A N 1
ATOM 562 C CA . TRP A 1 71 ? 24.503 -14.777 -19.214 1.00 91.94 71 TRP A CA 1
ATOM 563 C C . TRP A 1 71 ? 25.833 -15.366 -19.687 1.00 91.94 71 TRP A C 1
ATOM 565 O O . TRP A 1 71 ? 25.931 -16.580 -19.832 1.00 91.94 71 TRP A O 1
ATOM 575 N N . ASP A 1 72 ? 26.875 -14.550 -19.851 1.00 90.88 72 ASP A N 1
ATOM 576 C CA . ASP A 1 72 ? 28.203 -15.030 -20.253 1.00 90.88 72 ASP A CA 1
ATOM 577 C C . ASP A 1 72 ? 28.814 -15.957 -19.179 1.00 90.88 72 ASP A C 1
ATOM 579 O O . ASP A 1 72 ? 29.365 -17.012 -19.490 1.00 90.88 72 ASP A O 1
ATOM 583 N N . MET A 1 73 ? 28.631 -15.617 -17.894 1.00 92.19 73 MET A N 1
ATOM 584 C CA . MET A 1 73 ? 29.059 -16.447 -16.760 1.00 92.19 73 MET A CA 1
ATOM 585 C C . MET A 1 73 ? 28.216 -17.724 -16.645 1.00 92.19 73 MET A C 1
ATOM 587 O O . MET A 1 73 ? 28.763 -18.810 -16.451 1.00 92.19 73 MET A O 1
ATOM 591 N N . LEU A 1 74 ? 26.892 -17.601 -16.804 1.00 93.56 74 LEU A N 1
ATOM 592 C CA . LEU A 1 74 ? 25.976 -18.746 -16.809 1.00 93.56 74 LEU A CA 1
ATOM 593 C C . LEU A 1 74 ? 26.263 -19.721 -17.955 1.00 93.56 74 LEU A C 1
ATOM 595 O O . LEU A 1 74 ? 26.155 -20.925 -17.752 1.00 93.56 74 LEU A O 1
ATOM 599 N N . THR A 1 75 ? 26.677 -19.228 -19.124 1.00 93.00 75 THR A N 1
ATOM 600 C CA . THR A 1 75 ? 27.015 -20.067 -20.283 1.00 93.00 75 THR A CA 1
ATOM 601 C C . THR A 1 75 ? 28.207 -20.973 -19.978 1.00 93.00 75 THR A C 1
ATOM 603 O O . THR A 1 75 ? 28.146 -22.173 -20.243 1.00 93.00 75 THR A O 1
ATOM 606 N N . SER A 1 76 ? 29.272 -20.430 -19.379 1.00 92.50 76 SER A N 1
ATOM 607 C CA . SER A 1 76 ? 30.441 -21.216 -18.961 1.00 92.50 76 SER A CA 1
ATOM 608 C C . SER A 1 76 ? 30.075 -22.240 -17.881 1.00 92.50 76 SER A C 1
ATOM 610 O O . SER A 1 76 ? 30.350 -23.426 -18.041 1.00 92.50 76 SER A O 1
ATOM 612 N N . TYR A 1 77 ? 29.357 -21.806 -16.840 1.00 92.06 77 TYR A N 1
ATOM 613 C CA . TYR A 1 77 ? 28.873 -22.665 -15.752 1.00 92.06 77 TYR A CA 1
ATOM 614 C C . TYR A 1 77 ? 27.989 -23.825 -16.254 1.00 92.06 77 TYR A C 1
ATOM 616 O O . TYR A 1 77 ? 28.174 -24.978 -15.864 1.00 92.06 77 TYR A O 1
ATOM 624 N N . ALA A 1 78 ? 27.060 -23.545 -17.174 1.00 90.62 78 ALA A N 1
ATOM 625 C CA . ALA A 1 78 ? 26.162 -24.546 -17.746 1.00 90.62 78 ALA A CA 1
ATOM 626 C C . ALA A 1 78 ? 26.900 -25.575 -18.619 1.00 90.62 78 ALA A C 1
ATOM 628 O O . ALA A 1 78 ? 26.513 -26.748 -18.628 1.00 90.62 78 ALA A O 1
ATOM 629 N N . LYS A 1 79 ? 27.967 -25.160 -19.323 1.00 89.31 79 LYS A N 1
ATOM 630 C CA . LYS A 1 79 ? 28.866 -26.061 -20.068 1.00 89.31 79 LYS A CA 1
ATOM 631 C C . LYS A 1 79 ? 29.685 -26.951 -19.123 1.00 89.31 79 LYS A C 1
ATOM 633 O O . LYS A 1 79 ? 29.788 -28.144 -19.379 1.00 89.31 79 LYS A O 1
ATOM 638 N N . GLU A 1 80 ? 30.202 -26.414 -18.017 1.00 90.94 80 GLU A N 1
ATOM 639 C CA . GLU A 1 80 ? 30.994 -27.174 -17.030 1.00 90.94 80 GLU A CA 1
ATOM 640 C C . GLU A 1 80 ? 30.177 -28.237 -16.275 1.00 90.94 80 GLU A C 1
ATOM 642 O O . GLU A 1 80 ? 30.640 -29.363 -16.102 1.00 90.94 80 GLU A O 1
ATOM 647 N N . ILE A 1 81 ? 28.953 -27.905 -15.850 1.00 87.12 81 ILE A N 1
ATOM 648 C CA . ILE A 1 81 ? 28.056 -28.825 -15.115 1.00 87.12 81 ILE A CA 1
ATOM 649 C C . ILE A 1 81 ? 27.242 -29.727 -16.058 1.00 87.12 81 ILE A C 1
ATOM 651 O O . ILE A 1 81 ? 26.646 -30.716 -15.637 1.00 87.12 81 ILE A O 1
ATOM 655 N N . ASN A 1 82 ? 27.255 -29.412 -17.352 1.00 85.75 82 ASN A N 1
ATOM 656 C CA . ASN A 1 82 ? 26.532 -30.106 -18.410 1.00 85.75 82 ASN A CA 1
ATOM 657 C C . ASN A 1 82 ? 24.994 -30.122 -18.230 1.00 85.75 82 ASN A C 1
ATOM 659 O O . ASN A 1 82 ? 24.319 -31.117 -18.498 1.00 85.75 82 ASN A O 1
ATOM 663 N N . GLN A 1 83 ? 24.426 -29.005 -17.753 1.00 85.81 83 GLN A N 1
ATOM 664 C CA . GLN A 1 83 ? 22.983 -28.855 -17.528 1.00 85.81 83 GLN A CA 1
ATOM 665 C C . GLN A 1 83 ? 22.251 -28.427 -18.815 1.00 85.81 83 GLN A C 1
ATOM 667 O O . GLN A 1 83 ? 22.207 -27.241 -19.143 1.00 85.81 83 GLN A O 1
ATOM 672 N N . PHE A 1 84 ? 21.628 -29.393 -19.497 1.00 85.81 84 PHE A N 1
ATOM 673 C CA . PHE A 1 84 ? 20.938 -29.241 -20.790 1.00 85.81 84 PHE A CA 1
ATOM 674 C C . PHE A 1 84 ? 19.995 -28.024 -20.881 1.00 85.81 84 PHE A C 1
ATOM 676 O O . PHE A 1 84 ? 20.218 -27.133 -21.702 1.00 85.81 84 PHE A O 1
ATOM 683 N N . ASP A 1 85 ? 18.980 -27.936 -20.011 1.00 86.94 85 ASP A N 1
ATOM 684 C CA . ASP A 1 85 ? 17.962 -26.872 -20.088 1.00 86.94 85 ASP A CA 1
ATOM 685 C C . ASP A 1 85 ? 18.576 -25.466 -19.916 1.00 86.94 85 ASP A C 1
ATOM 687 O O . ASP A 1 85 ? 18.183 -24.513 -20.591 1.00 86.94 85 ASP A O 1
ATOM 691 N N . LEU A 1 86 ? 19.584 -25.337 -19.041 1.00 89.38 86 LEU A N 1
ATOM 692 C CA . LEU A 1 86 ? 20.280 -24.071 -18.798 1.00 89.38 86 LEU A CA 1
ATOM 693 C C . LEU A 1 86 ? 21.205 -23.700 -19.966 1.00 89.38 86 LEU A C 1
ATOM 695 O O . LEU A 1 86 ? 21.311 -22.517 -20.289 1.00 89.38 86 LEU A O 1
ATOM 699 N N . GLN A 1 87 ? 21.844 -24.679 -20.616 1.00 90.31 87 GLN A N 1
ATOM 700 C CA . GLN A 1 87 ? 22.639 -24.446 -21.826 1.00 90.31 87 GLN A CA 1
ATOM 701 C C . GLN A 1 87 ? 21.771 -23.903 -22.964 1.00 90.31 87 GLN A C 1
ATOM 703 O O . GLN A 1 87 ? 22.098 -22.845 -23.501 1.00 90.31 87 GLN A O 1
ATOM 708 N N . LEU A 1 88 ? 20.639 -24.551 -23.273 1.00 88.75 88 LEU A N 1
ATOM 709 C CA . LEU A 1 88 ? 19.701 -24.069 -24.296 1.00 88.75 88 LEU A CA 1
ATOM 710 C C . LEU A 1 88 ? 19.242 -22.636 -24.009 1.00 88.75 88 LEU A C 1
ATOM 712 O O . LEU A 1 88 ? 19.271 -21.788 -24.900 1.00 88.75 88 LEU A O 1
ATOM 716 N N . GLU A 1 89 ? 18.875 -22.341 -22.758 1.00 90.56 89 GLU A N 1
ATOM 717 C CA . GLU A 1 89 ? 18.475 -20.996 -22.348 1.00 90.56 89 GLU A CA 1
ATOM 718 C C . GLU A 1 89 ? 19.596 -19.959 -22.522 1.00 90.56 89 GLU A C 1
ATOM 720 O O . GLU A 1 89 ? 19.330 -18.832 -22.938 1.00 90.56 89 GLU A O 1
ATOM 725 N N . CYS A 1 90 ? 20.846 -20.325 -22.230 1.00 91.88 90 CYS A N 1
ATOM 726 C CA . CYS A 1 90 ? 21.994 -19.440 -22.405 1.00 91.88 90 CYS A CA 1
ATOM 727 C C . CYS A 1 90 ? 22.348 -19.220 -23.882 1.00 91.88 90 CYS A C 1
ATOM 729 O O . CYS A 1 90 ? 22.691 -18.099 -24.260 1.00 91.88 90 CYS A O 1
ATOM 731 N N . PHE A 1 91 ? 22.257 -20.251 -24.727 1.00 91.81 91 PHE A N 1
ATOM 732 C CA . PHE A 1 91 ? 22.674 -20.179 -26.130 1.00 91.81 91 PHE A CA 1
ATOM 733 C C . PHE A 1 91 ? 21.828 -19.205 -26.947 1.00 91.81 91 PHE A C 1
ATOM 735 O O . PHE A 1 91 ? 22.397 -18.339 -27.609 1.00 91.81 91 PHE A O 1
ATOM 742 N N . TRP A 1 92 ? 20.493 -19.241 -26.845 1.00 91.62 92 TRP A N 1
ATOM 743 C CA . TRP A 1 92 ? 19.675 -18.259 -27.569 1.00 91.62 92 TRP A CA 1
ATOM 744 C C . TRP A 1 92 ? 19.927 -16.833 -27.049 1.00 91.62 92 TRP A C 1
ATOM 746 O O . TRP A 1 92 ? 20.196 -15.932 -27.839 1.00 91.62 92 TRP A O 1
ATOM 756 N N . LYS A 1 93 ? 19.994 -16.640 -25.720 1.00 91.12 93 LYS A N 1
ATOM 757 C CA . LYS A 1 93 ? 20.262 -15.331 -25.081 1.00 91.12 93 LYS A CA 1
ATOM 758 C C . LYS A 1 93 ? 21.640 -14.746 -25.438 1.00 91.12 93 LYS A C 1
ATOM 760 O O . LYS A 1 93 ? 21.806 -13.526 -25.429 1.00 91.12 93 LYS A O 1
ATOM 765 N N . THR A 1 94 ? 22.614 -15.589 -25.789 1.00 89.50 94 THR A N 1
ATOM 766 C CA . THR A 1 94 ? 23.959 -15.193 -26.261 1.00 89.50 94 THR A CA 1
ATOM 767 C C . THR A 1 94 ? 24.115 -15.201 -27.790 1.00 89.50 94 THR A C 1
ATOM 769 O O . THR A 1 94 ? 25.143 -14.757 -28.294 1.00 89.50 94 THR A O 1
ATOM 772 N N . SER A 1 95 ? 23.080 -15.592 -28.548 1.00 89.44 95 SER A N 1
ATOM 773 C CA . SER A 1 95 ? 23.095 -15.799 -30.013 1.00 89.44 95 SER A CA 1
ATOM 774 C C . SER A 1 95 ? 23.992 -16.947 -30.521 1.00 89.44 95 SER A C 1
ATOM 776 O O . SER A 1 95 ? 24.376 -16.942 -31.692 1.00 89.44 95 SER A O 1
ATOM 778 N N . ASP A 1 96 ? 24.315 -17.942 -29.688 1.00 90.81 96 ASP A N 1
ATOM 779 C CA . ASP A 1 96 ? 25.051 -19.159 -30.081 1.00 90.81 96 ASP A CA 1
ATOM 780 C C . ASP A 1 96 ? 24.106 -20.208 -30.706 1.00 90.81 96 ASP A C 1
ATOM 782 O O . ASP A 1 96 ? 23.859 -21.293 -30.174 1.00 90.81 96 ASP A O 1
ATOM 786 N N . TRP A 1 97 ? 23.534 -19.856 -31.860 1.00 89.50 97 TRP A N 1
ATOM 787 C CA . TRP A 1 97 ? 22.570 -20.695 -32.582 1.00 89.50 97 TRP A CA 1
ATOM 788 C C . TRP A 1 97 ? 23.157 -22.031 -33.061 1.00 89.50 97 TRP A C 1
ATOM 790 O O . TRP A 1 97 ? 22.426 -23.010 -33.192 1.00 89.50 97 TRP A O 1
ATOM 800 N N . GLY A 1 98 ? 24.473 -22.086 -33.301 1.00 89.44 98 GLY A N 1
ATOM 801 C CA . GLY A 1 98 ? 25.168 -23.308 -33.709 1.00 89.44 98 GLY A CA 1
ATOM 802 C C . GLY A 1 98 ? 25.127 -24.364 -32.608 1.00 89.44 98 GLY A C 1
ATOM 803 O O . GLY A 1 98 ? 24.553 -25.433 -32.811 1.00 89.44 98 GLY A O 1
ATOM 804 N N . SER A 1 99 ? 25.637 -24.023 -31.418 1.00 87.69 99 SER A N 1
ATOM 805 C CA . SER A 1 99 ? 25.595 -24.919 -30.255 1.00 87.69 99 SER A CA 1
ATOM 806 C C . SER A 1 99 ? 24.159 -25.290 -29.862 1.00 87.69 99 SER A C 1
ATOM 808 O O . SER A 1 99 ? 23.907 -26.420 -29.454 1.00 87.69 99 SER A O 1
ATOM 810 N N . MET A 1 100 ? 23.200 -24.368 -30.019 1.00 88.31 100 MET A N 1
ATOM 811 C CA . MET A 1 100 ? 21.781 -24.626 -29.750 1.00 88.31 100 MET A CA 1
ATOM 812 C C . MET A 1 100 ? 21.176 -25.683 -30.678 1.00 88.31 100 MET A C 1
ATOM 814 O O . MET A 1 100 ? 20.528 -26.609 -30.198 1.00 88.31 100 MET A O 1
ATOM 818 N N . ARG A 1 101 ? 21.384 -25.570 -31.994 1.00 87.56 101 ARG A N 1
ATOM 819 C CA . ARG A 1 101 ? 20.866 -26.539 -32.973 1.00 87.56 101 ARG A CA 1
ATOM 820 C C . ARG A 1 101 ? 21.479 -27.922 -32.779 1.00 87.56 101 ARG A C 1
ATOM 822 O O . ARG A 1 101 ? 20.789 -28.925 -32.956 1.00 87.56 101 ARG A O 1
ATOM 829 N N . ASP A 1 102 ? 22.766 -27.976 -32.460 1.00 87.38 102 ASP A N 1
ATOM 830 C CA . ASP A 1 102 ? 23.469 -29.241 -32.274 1.00 87.38 102 ASP A CA 1
ATOM 831 C C . ASP A 1 102 ? 22.988 -29.924 -30.973 1.00 87.38 102 ASP A C 1
ATOM 833 O O . ASP A 1 102 ? 22.690 -31.114 -30.989 1.00 87.38 102 ASP A O 1
ATOM 837 N N . LEU A 1 103 ? 22.749 -29.158 -29.895 1.00 85.56 103 LEU A N 1
ATOM 838 C CA . LEU A 1 103 ? 22.177 -29.660 -28.636 1.00 85.56 103 LEU A CA 1
ATOM 839 C C . LEU A 1 103 ? 20.694 -30.080 -28.751 1.00 85.56 103 LEU A C 1
ATOM 841 O O . LEU A 1 103 ? 20.274 -31.030 -28.097 1.00 85.56 103 LEU A O 1
ATOM 845 N N . LEU A 1 104 ? 19.889 -29.421 -29.595 1.00 84.00 104 LEU A N 1
ATOM 846 C CA . LEU A 1 104 ? 18.481 -29.794 -29.835 1.00 84.00 104 LEU A CA 1
ATOM 847 C C . LEU A 1 104 ? 18.304 -31.128 -30.588 1.00 84.00 104 LEU A C 1
ATOM 849 O O . LEU A 1 104 ? 17.191 -31.651 -30.636 1.00 84.00 104 LEU A O 1
ATOM 853 N N . GLN A 1 105 ? 19.366 -31.686 -31.179 1.00 81.88 105 GLN A N 1
ATOM 854 C CA . GLN A 1 105 ? 19.320 -33.015 -31.805 1.00 81.88 105 GLN A CA 1
ATOM 855 C C . GLN A 1 105 ? 19.402 -34.153 -30.775 1.00 81.88 105 GLN A C 1
ATOM 857 O O . GLN A 1 105 ? 18.980 -35.272 -31.077 1.00 81.88 105 GLN A O 1
ATOM 862 N N . ASP A 1 106 ? 19.896 -33.877 -29.564 1.00 77.12 106 ASP A N 1
ATOM 863 C CA . ASP A 1 106 ? 20.002 -34.870 -28.500 1.00 77.12 106 ASP A CA 1
ATOM 864 C C . ASP A 1 106 ? 18.650 -35.073 -27.782 1.00 77.12 106 ASP A C 1
ATOM 866 O O . ASP A 1 106 ? 18.012 -34.109 -27.343 1.00 77.12 106 ASP A O 1
ATOM 870 N N . PRO A 1 107 ? 18.186 -36.326 -27.597 1.00 61.19 107 PRO A N 1
ATOM 871 C CA . PRO A 1 107 ? 16.887 -36.621 -26.996 1.00 61.19 107 PRO A CA 1
ATOM 872 C C . PRO A 1 107 ? 16.933 -36.525 -25.458 1.00 61.19 107 PRO A C 1
ATOM 874 O O . PRO A 1 107 ? 16.789 -37.533 -24.764 1.00 61.19 107 PRO A O 1
ATOM 877 N N . MET A 1 108 ? 17.135 -35.318 -24.914 1.00 62.25 108 MET A N 1
ATOM 878 C CA . MET A 1 108 ? 17.227 -35.084 -23.462 1.00 62.25 108 MET A CA 1
ATOM 879 C C . MET A 1 108 ? 16.479 -33.858 -22.858 1.00 62.25 108 MET A C 1
ATOM 881 O O . MET A 1 108 ? 16.912 -33.373 -21.810 1.00 62.25 108 MET A O 1
ATOM 885 N N . PRO A 1 109 ? 15.357 -33.347 -23.415 1.00 61.84 109 PRO A N 1
ATOM 886 C CA . PRO A 1 109 ? 14.616 -32.241 -22.799 1.00 61.84 109 PRO A CA 1
ATOM 887 C C . PRO A 1 109 ? 13.805 -32.641 -21.555 1.00 61.84 109 PRO A C 1
ATOM 889 O O . PRO A 1 109 ? 13.136 -33.676 -21.543 1.00 61.84 109 PRO A O 1
ATOM 892 N N . SER A 1 110 ? 13.793 -31.769 -20.539 1.00 66.25 110 SER A N 1
ATOM 893 C CA . SER A 1 110 ? 13.024 -31.960 -19.296 1.00 66.25 110 SER A CA 1
ATOM 894 C C . SER A 1 110 ? 11.564 -31.479 -19.397 1.00 66.25 110 SER A C 1
ATOM 896 O O . SER A 1 110 ? 10.649 -32.166 -18.937 1.00 66.25 110 SER A O 1
ATOM 898 N N . ASP A 1 111 ? 11.318 -30.332 -20.050 1.00 80.44 111 ASP A N 1
ATOM 899 C CA . ASP A 1 111 ? 9.972 -29.788 -20.307 1.00 80.44 111 ASP A CA 1
ATOM 900 C C . ASP A 1 111 ? 9.676 -29.674 -21.818 1.00 80.44 111 ASP A C 1
ATOM 902 O O . ASP A 1 111 ? 10.183 -28.758 -22.475 1.00 80.44 111 ASP A O 1
ATOM 906 N N . PRO A 1 112 ? 8.794 -30.531 -22.374 1.00 82.12 112 PRO A N 1
ATOM 907 C CA . PRO A 1 112 ? 8.389 -30.470 -23.777 1.00 82.12 112 PRO A CA 1
ATOM 908 C C . PRO A 1 112 ? 7.822 -29.116 -24.222 1.00 82.12 112 PRO A C 1
ATOM 910 O O . PRO A 1 112 ? 7.983 -28.752 -25.385 1.00 82.12 112 PRO A O 1
ATOM 913 N N . GLY A 1 113 ? 7.158 -28.364 -23.333 1.00 83.81 113 GLY A N 1
ATOM 914 C CA . GLY A 1 113 ? 6.587 -27.059 -23.677 1.00 83.81 113 GLY A CA 1
ATOM 915 C C . GLY A 1 113 ? 7.671 -26.021 -23.964 1.00 83.81 113 GLY A C 1
ATOM 916 O O . GLY A 1 113 ? 7.637 -25.346 -24.993 1.00 83.81 113 GLY A O 1
ATOM 917 N N . GLN A 1 114 ? 8.673 -25.948 -23.087 1.00 85.88 114 GLN A N 1
ATOM 918 C CA . GLN A 1 114 ? 9.811 -25.047 -23.240 1.00 85.88 114 GLN A CA 1
ATOM 919 C C . GLN A 1 114 ? 10.732 -25.463 -24.400 1.00 85.88 114 GLN A C 1
ATOM 921 O O . GLN A 1 114 ? 11.209 -24.606 -25.143 1.00 85.88 114 GLN A O 1
ATOM 926 N N . THR A 1 115 ? 10.934 -26.764 -24.635 1.00 85.75 115 THR A N 1
ATOM 927 C CA . THR A 1 115 ? 11.709 -27.237 -25.797 1.00 85.75 115 THR A CA 1
ATOM 928 C C . THR A 1 115 ? 11.056 -26.851 -27.117 1.00 85.75 115 THR A C 1
ATOM 930 O O . THR A 1 115 ? 11.755 -26.426 -28.030 1.00 85.75 115 THR A O 1
ATOM 933 N N . LYS A 1 116 ? 9.720 -26.876 -27.208 1.00 90.00 116 LYS A N 1
ATOM 934 C CA . LYS A 1 116 ? 9.015 -26.389 -28.403 1.00 90.00 116 LYS A CA 1
ATOM 935 C C . LYS A 1 116 ? 9.256 -24.904 -28.670 1.00 90.00 116 LYS A C 1
ATOM 937 O O . LYS A 1 116 ? 9.329 -24.508 -29.826 1.00 90.00 116 LYS A O 1
ATOM 942 N N . ILE A 1 117 ? 9.451 -24.085 -27.637 1.00 92.31 117 ILE A N 1
ATOM 943 C CA . ILE A 1 117 ? 9.847 -22.676 -27.800 1.00 92.31 117 ILE A CA 1
ATOM 944 C C . ILE A 1 117 ? 11.257 -22.565 -28.403 1.00 92.31 117 ILE A C 1
ATOM 946 O O . ILE A 1 117 ? 11.479 -21.740 -29.289 1.00 92.31 117 ILE A O 1
ATOM 950 N N . TYR A 1 118 ? 12.184 -23.437 -28.002 1.00 91.62 118 TYR A N 1
ATOM 951 C CA . TYR A 1 118 ? 13.519 -23.520 -28.599 1.00 91.62 118 TYR A CA 1
ATOM 952 C C . TYR A 1 118 ? 13.500 -24.046 -30.049 1.00 91.62 118 TYR A C 1
ATOM 954 O O . TYR A 1 118 ? 14.206 -23.482 -30.889 1.00 91.62 118 TYR A O 1
ATOM 962 N N . ASP A 1 119 ? 12.643 -25.024 -30.375 1.00 90.31 119 ASP A N 1
ATOM 963 C CA . ASP A 1 119 ? 12.389 -25.469 -31.758 1.00 90.31 119 ASP A CA 1
ATOM 964 C C . ASP A 1 119 ? 11.925 -24.293 -32.638 1.00 90.31 119 ASP A C 1
ATOM 966 O O . ASP A 1 119 ? 12.440 -24.096 -33.741 1.00 90.31 119 ASP A O 1
ATOM 970 N N . ILE A 1 120 ? 10.978 -23.480 -32.141 1.00 94.06 120 ILE A N 1
ATOM 971 C CA . ILE A 1 120 ? 10.450 -22.302 -32.850 1.00 94.06 120 ILE A CA 1
ATOM 972 C C . ILE A 1 120 ? 11.552 -21.259 -33.069 1.00 94.06 120 ILE A C 1
ATOM 974 O O . ILE A 1 120 ? 11.684 -20.753 -34.182 1.00 94.06 120 ILE A O 1
ATOM 978 N N . TYR A 1 121 ? 12.360 -20.945 -32.049 1.00 94.38 121 TYR A N 1
ATOM 979 C CA . TYR A 1 121 ? 13.474 -19.999 -32.192 1.00 94.38 121 TYR A CA 1
ATOM 980 C C . TYR A 1 121 ? 14.463 -20.437 -33.278 1.00 94.38 121 TYR A C 1
ATOM 982 O O . TYR A 1 121 ? 14.814 -19.632 -34.141 1.00 94.38 121 TYR A O 1
ATOM 990 N N . ASN A 1 122 ? 14.860 -21.712 -33.281 1.00 92.19 122 ASN A N 1
ATOM 991 C CA . ASN A 1 122 ? 15.772 -22.251 -34.285 1.00 92.19 122 ASN A CA 1
ATOM 992 C C . ASN A 1 122 ? 15.142 -22.250 -35.695 1.00 92.19 122 ASN A C 1
ATOM 994 O O . ASN A 1 122 ? 15.771 -21.816 -36.659 1.00 92.19 122 ASN A O 1
ATOM 998 N N . ALA A 1 123 ? 13.874 -22.658 -35.820 1.00 93.31 123 ALA A N 1
ATOM 999 C CA . ALA A 1 123 ? 13.153 -22.640 -37.093 1.00 93.31 123 ALA A CA 1
ATOM 1000 C C . ALA A 1 123 ? 13.002 -21.219 -37.668 1.00 93.31 123 ALA A C 1
ATOM 1002 O O . ALA A 1 123 ? 13.177 -21.028 -38.870 1.00 93.31 123 ALA A O 1
ATOM 1003 N N . LEU A 1 124 ? 12.729 -20.211 -36.832 1.00 93.38 124 LEU A N 1
ATOM 1004 C CA . LEU A 1 124 ? 12.645 -18.813 -37.266 1.00 93.38 124 LEU A CA 1
ATOM 1005 C C . LEU A 1 124 ? 14.012 -18.249 -37.675 1.00 93.38 124 LEU A C 1
ATOM 1007 O O . LEU A 1 124 ? 14.099 -17.611 -38.721 1.00 93.38 124 LEU A O 1
ATOM 1011 N N . GLN A 1 125 ? 15.077 -18.541 -36.918 1.00 91.06 125 GLN A N 1
ATOM 1012 C CA . GLN A 1 125 ? 16.445 -18.124 -37.251 1.00 91.06 125 GLN A CA 1
ATOM 1013 C C . GLN A 1 125 ? 16.932 -18.718 -38.588 1.00 91.06 125 GLN A C 1
ATOM 1015 O O . GLN A 1 125 ? 17.633 -18.048 -39.347 1.00 91.06 125 GLN A O 1
ATOM 1020 N N . GLU A 1 126 ? 16.522 -19.948 -38.915 1.00 90.12 126 GLU A N 1
ATOM 1021 C CA . GLU A 1 126 ? 16.776 -20.600 -40.210 1.00 90.12 126 GLU A CA 1
ATOM 1022 C C . GLU A 1 126 ? 15.730 -20.254 -41.298 1.00 90.12 126 GLU A C 1
ATOM 1024 O O . GLU A 1 126 ? 15.751 -20.840 -42.380 1.00 90.12 126 GLU A O 1
ATOM 1029 N N . TRP A 1 127 ? 14.814 -19.307 -41.042 1.00 90.38 127 TRP A N 1
ATOM 1030 C CA . TRP A 1 127 ? 13.726 -18.883 -41.944 1.00 90.38 127 TRP A CA 1
ATOM 1031 C C . TRP A 1 127 ? 12.757 -20.011 -42.378 1.00 90.38 127 TRP A C 1
ATOM 1033 O O . TRP A 1 127 ? 12.026 -19.887 -43.365 1.00 90.38 127 TRP A O 1
ATOM 1043 N N . ARG A 1 128 ? 12.675 -21.104 -41.608 1.00 92.56 128 ARG A N 1
ATOM 1044 C CA . ARG A 1 128 ? 11.757 -22.242 -41.804 1.00 92.56 128 ARG A CA 1
ATOM 1045 C C . ARG A 1 128 ? 10.367 -21.946 -41.224 1.00 92.56 128 ARG A C 1
ATOM 1047 O O . ARG A 1 128 ? 9.916 -22.564 -40.262 1.00 92.56 128 ARG A O 1
ATOM 1054 N N . LEU A 1 129 ? 9.672 -20.979 -41.828 1.00 92.06 129 LEU A N 1
ATOM 1055 C CA . LEU A 1 129 ? 8.427 -20.408 -41.286 1.00 92.06 129 LEU A CA 1
ATOM 1056 C C . LEU A 1 129 ? 7.279 -21.426 -41.110 1.00 92.06 129 LEU A C 1
ATOM 1058 O O . LEU A 1 129 ? 6.526 -21.322 -40.146 1.00 92.06 129 LEU A O 1
ATOM 1062 N N . GLN A 1 130 ? 7.163 -22.430 -41.989 1.00 91.38 130 GLN A N 1
ATOM 1063 C CA . GLN A 1 130 ? 6.127 -23.475 -41.885 1.00 91.38 130 GLN A CA 1
ATOM 1064 C C . GLN A 1 130 ? 6.359 -24.417 -40.691 1.00 91.38 130 GLN A C 1
ATOM 1066 O O . GLN A 1 130 ? 5.408 -24.787 -40.000 1.00 91.38 130 GLN A O 1
ATOM 1071 N N . ASP A 1 131 ? 7.620 -24.769 -40.417 1.00 91.69 131 ASP A N 1
ATOM 1072 C CA . ASP A 1 131 ? 7.987 -25.563 -39.239 1.00 91.69 131 ASP A CA 1
ATOM 1073 C C . ASP A 1 131 ? 7.713 -24.760 -37.959 1.00 91.69 131 ASP A C 1
ATOM 1075 O O . ASP A 1 131 ? 7.136 -25.282 -37.004 1.00 91.69 131 ASP A O 1
ATOM 1079 N N . ALA A 1 132 ? 8.060 -23.467 -37.965 1.00 93.19 132 ALA A N 1
ATOM 1080 C CA . ALA A 1 132 ? 7.800 -22.560 -36.853 1.00 93.19 132 ALA A CA 1
ATOM 1081 C C . ALA A 1 132 ? 6.298 -22.441 -36.535 1.00 93.19 132 ALA A C 1
ATOM 1083 O O . ALA A 1 132 ? 5.920 -22.595 -35.376 1.00 93.19 132 ALA A O 1
ATOM 1084 N N . GLU A 1 133 ? 5.429 -22.237 -37.535 1.00 92.88 133 GLU A N 1
ATOM 1085 C CA . GLU A 1 133 ? 3.972 -22.168 -37.332 1.00 92.88 133 GLU A CA 1
ATOM 1086 C C . GLU A 1 133 ? 3.419 -23.468 -36.722 1.00 92.88 133 GLU A C 1
ATOM 1088 O O . GLU A 1 133 ? 2.645 -23.438 -35.760 1.00 92.88 133 GLU A O 1
ATOM 1093 N N . LYS A 1 134 ? 3.868 -24.628 -37.217 1.00 93.75 134 LYS A N 1
ATOM 1094 C CA . LYS A 1 134 ? 3.483 -25.931 -36.662 1.00 93.75 134 LYS A CA 1
ATOM 1095 C C . LYS A 1 134 ? 3.924 -26.080 -35.201 1.00 93.75 134 LYS A C 1
ATOM 1097 O O . LYS A 1 134 ? 3.122 -26.480 -34.357 1.00 93.75 134 LYS A O 1
ATOM 1102 N N . HIS A 1 135 ? 5.175 -25.749 -34.881 1.00 93.44 135 HIS A N 1
ATOM 1103 C CA . HIS A 1 135 ? 5.680 -25.846 -33.510 1.00 93.44 135 HIS A CA 1
ATOM 1104 C C . HIS A 1 135 ? 5.017 -24.835 -32.564 1.00 93.44 135 HIS A C 1
ATOM 1106 O O . HIS A 1 135 ? 4.777 -25.170 -31.406 1.00 93.44 135 HIS A O 1
ATOM 1112 N N . VAL A 1 136 ? 4.629 -23.648 -33.048 1.00 94.50 136 VAL A N 1
ATOM 1113 C CA . VAL A 1 136 ? 3.794 -22.686 -32.305 1.00 94.50 136 VAL A CA 1
ATOM 1114 C C . VAL A 1 136 ? 2.453 -23.320 -31.921 1.00 94.50 136 VAL A C 1
ATOM 1116 O O . VAL A 1 136 ? 2.058 -23.247 -30.756 1.00 94.50 136 VAL A O 1
ATOM 1119 N N . GLN A 1 137 ? 1.768 -23.993 -32.853 1.00 93.31 137 GLN A N 1
ATOM 1120 C CA . GLN A 1 137 ? 0.503 -24.683 -32.565 1.00 93.31 137 GLN A CA 1
ATOM 1121 C C . GLN A 1 137 ? 0.680 -25.820 -31.540 1.00 93.31 137 GLN A C 1
ATOM 1123 O O . GLN A 1 137 ? -0.132 -25.942 -30.619 1.00 93.31 137 GLN A O 1
ATOM 1128 N N . GLU A 1 138 ? 1.753 -26.613 -31.650 1.00 93.38 138 GLU A N 1
ATOM 1129 C CA . GLU A 1 138 ? 2.125 -27.636 -30.657 1.00 93.38 138 GLU A CA 1
ATOM 1130 C C . GLU A 1 138 ? 2.355 -27.000 -29.268 1.00 93.38 138 GLU A C 1
ATOM 1132 O O . GLU A 1 138 ? 1.772 -27.438 -28.273 1.00 93.38 138 GLU A O 1
ATOM 1137 N N . ALA A 1 139 ? 3.140 -25.921 -29.189 1.00 94.00 139 ALA A N 1
ATOM 1138 C CA . ALA A 1 139 ? 3.456 -25.219 -27.944 1.00 94.00 139 ALA A CA 1
ATOM 1139 C C . ALA A 1 139 ? 2.217 -24.600 -27.268 1.00 94.00 139 ALA A C 1
ATOM 1141 O O . ALA A 1 139 ? 2.064 -24.709 -26.048 1.00 94.00 139 ALA A O 1
ATOM 1142 N N . PHE A 1 140 ? 1.285 -24.026 -28.040 1.00 94.75 140 PHE A N 1
ATOM 1143 C CA . PHE A 1 140 ? 0.000 -23.553 -27.511 1.00 94.75 140 PHE A CA 1
ATOM 1144 C C . PHE A 1 140 ? -0.808 -24.686 -26.864 1.00 94.75 140 PHE A C 1
ATOM 1146 O O . PHE A 1 140 ? -1.393 -24.477 -25.801 1.00 94.75 140 PHE A O 1
ATOM 1153 N N . GLN A 1 141 ? -0.817 -25.893 -27.444 1.00 94.19 141 GLN A N 1
ATOM 1154 C CA . GLN A 1 141 ? -1.507 -27.045 -26.849 1.00 94.19 141 GLN A CA 1
ATOM 1155 C C . GLN A 1 141 ? -0.864 -27.486 -25.525 1.00 94.19 141 GLN A C 1
ATOM 1157 O O . GLN A 1 141 ? -1.588 -27.774 -24.569 1.00 94.19 141 GLN A O 1
ATOM 1162 N N . TYR A 1 142 ? 0.471 -27.482 -25.420 1.00 92.81 142 TYR A N 1
ATOM 1163 C CA . TYR A 1 142 ? 1.164 -27.750 -24.150 1.00 92.81 142 TYR A CA 1
ATOM 1164 C C . TYR A 1 142 ? 0.849 -26.687 -23.085 1.00 92.81 142 TYR A C 1
ATOM 1166 O O . TYR A 1 142 ? 0.503 -27.036 -21.954 1.00 92.81 142 TYR A O 1
ATOM 1174 N N . ALA A 1 143 ? 0.888 -25.400 -23.441 1.00 92.75 143 ALA A N 1
ATOM 1175 C CA . ALA A 1 143 ? 0.566 -24.307 -22.523 1.00 92.75 143 ALA A CA 1
ATOM 1176 C C . ALA A 1 143 ? -0.903 -24.349 -22.048 1.00 92.75 143 ALA A C 1
ATOM 1178 O O . ALA A 1 143 ? -1.170 -24.183 -20.857 1.00 92.75 143 ALA A O 1
ATOM 1179 N N . LEU A 1 144 ? -1.853 -24.653 -22.943 1.00 93.81 144 LEU A N 1
ATOM 1180 C CA . LEU A 1 144 ? -3.269 -24.856 -22.601 1.00 93.81 144 LEU A CA 1
ATOM 1181 C C . LEU A 1 144 ? -3.478 -26.078 -21.699 1.00 93.81 144 LEU A C 1
ATOM 1183 O O . LEU A 1 144 ? -4.218 -25.997 -20.720 1.00 93.81 144 LEU A O 1
ATOM 1187 N N . LYS A 1 145 ? -2.791 -27.195 -21.968 1.00 92.94 145 LYS A N 1
ATOM 1188 C CA . LYS A 1 145 ? -2.824 -28.376 -21.096 1.00 92.94 145 LYS A CA 1
ATOM 1189 C C . LYS A 1 145 ? -2.339 -28.029 -19.686 1.00 92.94 145 LYS A C 1
ATOM 1191 O O . LYS A 1 145 ? -3.004 -28.387 -18.717 1.00 92.94 145 LYS A O 1
ATOM 1196 N N . ASN A 1 146 ? -1.234 -27.292 -19.567 1.00 90.44 146 ASN A N 1
ATOM 1197 C CA . ASN A 1 146 ? -0.706 -26.843 -18.278 1.00 90.44 146 ASN A CA 1
ATOM 1198 C C . ASN A 1 146 ? -1.657 -25.861 -17.572 1.00 90.44 146 ASN A C 1
ATOM 1200 O O . ASN A 1 146 ? -1.823 -25.949 -16.358 1.00 90.44 146 ASN A O 1
ATOM 1204 N N . TRP A 1 147 ? -2.347 -24.989 -18.314 1.00 92.06 147 TRP A N 1
ATOM 1205 C CA . TRP A 1 147 ? -3.379 -24.101 -17.766 1.00 92.06 147 TRP A CA 1
ATOM 1206 C C . TRP A 1 147 ? -4.542 -24.882 -17.141 1.00 92.06 147 TRP A C 1
ATOM 1208 O O . TRP A 1 147 ? -4.944 -24.593 -16.015 1.00 92.06 147 TRP A O 1
ATOM 1218 N N . CYS A 1 148 ? -5.046 -25.907 -17.833 1.00 91.94 148 CYS A N 1
ATOM 1219 C CA . CYS A 1 148 ? -6.121 -26.773 -17.339 1.00 91.94 148 CYS A CA 1
ATOM 1220 C C . CYS A 1 148 ? -5.717 -27.661 -16.146 1.00 91.94 148 CYS A C 1
ATOM 1222 O O . CYS A 1 148 ? -6.596 -28.191 -15.471 1.00 91.94 148 CYS A O 1
ATOM 1224 N N . LEU A 1 149 ? -4.417 -27.832 -15.875 1.00 90.81 149 LEU A N 1
ATOM 1225 C CA . LEU A 1 149 ? -3.913 -28.547 -14.695 1.00 90.81 149 LEU A CA 1
ATOM 1226 C C . LEU A 1 149 ? -3.813 -27.659 -13.440 1.00 90.81 149 LEU A C 1
ATOM 1228 O O . LEU A 1 149 ? -3.651 -28.186 -12.338 1.00 90.81 149 LEU A O 1
ATOM 1232 N N . LEU A 1 150 ? -3.894 -26.329 -13.575 1.00 89.06 150 LEU A N 1
ATOM 1233 C CA . LEU A 1 150 ? -3.804 -25.409 -12.439 1.00 89.06 150 LEU A CA 1
ATOM 1234 C C . LEU A 1 150 ? -5.160 -25.213 -11.727 1.00 89.06 150 LEU A C 1
ATOM 1236 O O . LEU A 1 150 ? -6.196 -25.171 -12.391 1.00 89.06 150 LEU A O 1
ATOM 1240 N N . PRO A 1 151 ? -5.181 -25.022 -10.389 1.00 85.88 151 PRO A N 1
ATOM 1241 C CA . PRO A 1 151 ? -6.414 -24.748 -9.650 1.00 85.88 151 PRO A CA 1
ATOM 1242 C C . PRO A 1 151 ? -6.933 -23.319 -9.863 1.00 85.88 151 PRO A C 1
ATOM 1244 O O . PRO A 1 151 ? -6.203 -22.350 -9.629 1.00 85.88 151 PRO A O 1
ATOM 1247 N N . GLU A 1 152 ? -8.234 -23.197 -10.148 1.00 81.06 152 GLU A N 1
ATOM 1248 C CA . GLU A 1 152 ? -8.947 -21.935 -10.441 1.00 81.06 152 GLU A CA 1
ATOM 1249 C C . GLU A 1 152 ? -8.714 -20.817 -9.405 1.00 81.06 152 GLU A C 1
ATOM 1251 O O . GLU A 1 152 ? -8.703 -19.632 -9.731 1.00 81.06 152 GLU A O 1
ATOM 1256 N N . VAL A 1 153 ? -8.491 -21.185 -8.140 1.00 73.69 153 VAL A N 1
ATOM 1257 C CA . VAL A 1 153 ? -8.367 -20.254 -7.004 1.00 73.69 153 VAL A CA 1
ATOM 1258 C C . VAL A 1 153 ? -7.055 -19.451 -7.030 1.00 73.69 153 VAL A C 1
ATOM 1260 O O . VAL A 1 153 ? -6.972 -18.358 -6.465 1.00 73.69 153 VAL A O 1
ATOM 1263 N N . THR A 1 154 ? -5.986 -19.979 -7.634 1.00 69.12 154 THR A N 1
ATOM 1264 C CA . THR A 1 154 ? -4.619 -19.461 -7.436 1.00 69.12 154 THR A CA 1
ATOM 1265 C C . THR A 1 154 ? -4.104 -18.607 -8.594 1.00 69.12 154 THR A C 1
ATOM 1267 O O . THR A 1 154 ? -3.170 -18.996 -9.289 1.00 69.12 154 THR A O 1
ATOM 1270 N N . VAL A 1 155 ? -4.632 -17.384 -8.736 1.00 71.75 155 VAL A N 1
ATOM 1271 C CA . VAL A 1 155 ? -4.269 -16.411 -9.797 1.00 71.75 155 VAL A CA 1
ATOM 1272 C C . VAL A 1 155 ? -2.753 -16.276 -10.034 1.00 71.75 155 VAL A C 1
ATOM 1274 O O . VAL A 1 155 ? -2.306 -16.236 -11.175 1.00 71.75 155 VAL A O 1
ATOM 1277 N N . GLN A 1 156 ? -1.927 -16.258 -8.979 1.00 79.94 156 GLN A N 1
ATOM 1278 C CA . GLN A 1 156 ? -0.468 -16.114 -9.129 1.00 79.94 156 GLN A CA 1
ATOM 1279 C C . GLN A 1 156 ? 0.231 -17.312 -9.799 1.00 79.94 156 GLN A C 1
ATOM 1281 O O . GLN A 1 156 ? 1.315 -17.123 -10.342 1.00 79.94 156 GLN A O 1
ATOM 1286 N N . ALA A 1 157 ? -0.355 -18.514 -9.779 1.00 84.81 157 ALA A N 1
ATOM 1287 C CA . ALA A 1 157 ? 0.210 -19.682 -10.460 1.00 84.81 157 ALA A CA 1
ATOM 1288 C C . ALA A 1 157 ? 0.049 -19.598 -11.988 1.00 84.81 157 ALA A C 1
ATOM 1290 O O . ALA A 1 157 ? 0.862 -20.151 -12.720 1.00 84.81 157 ALA A O 1
ATOM 1291 N N . TYR A 1 158 ? -0.958 -18.861 -12.465 1.00 89.75 158 TYR A N 1
ATOM 1292 C CA . TYR A 1 158 ? -1.205 -18.644 -13.889 1.00 89.75 158 TYR A CA 1
ATOM 1293 C C . TYR A 1 158 ? -0.273 -17.597 -14.515 1.00 89.75 158 TYR A C 1
ATOM 1295 O O . TYR A 1 158 ? -0.098 -17.601 -15.729 1.00 89.75 158 TYR A O 1
ATOM 1303 N N . VAL A 1 159 ? 0.351 -16.713 -13.722 1.00 90.62 159 VAL A N 1
ATOM 1304 C CA . VAL A 1 159 ? 1.162 -15.592 -14.241 1.00 90.62 159 VAL A CA 1
ATOM 1305 C C . VAL A 1 159 ? 2.316 -16.046 -15.156 1.00 90.62 159 VAL A C 1
ATOM 1307 O O . VAL A 1 159 ? 2.430 -15.469 -16.237 1.00 90.62 159 VAL A O 1
ATOM 1310 N N . PRO A 1 160 ? 3.119 -17.082 -14.824 1.00 91.12 160 PRO A N 1
ATOM 1311 C CA . PRO A 1 160 ? 4.127 -17.606 -15.748 1.00 91.12 160 PRO A CA 1
ATOM 1312 C C . PRO A 1 160 ? 3.521 -18.123 -17.059 1.00 91.12 160 PRO A C 1
ATOM 1314 O O . PRO A 1 160 ? 4.015 -17.780 -18.124 1.00 91.12 160 PRO A O 1
ATOM 1317 N N . LEU A 1 161 ? 2.393 -18.847 -17.016 1.00 92.25 161 LEU A N 1
ATOM 1318 C CA . LEU A 1 161 ? 1.716 -19.310 -18.237 1.00 92.25 161 LEU A CA 1
ATOM 1319 C C . LEU A 1 161 ? 1.160 -18.150 -19.074 1.00 92.25 161 LEU A C 1
ATOM 1321 O O . LEU A 1 161 ? 1.215 -18.208 -20.296 1.00 92.25 161 LEU A O 1
ATOM 1325 N N . MET A 1 162 ? 0.670 -17.070 -18.452 1.00 92.25 162 MET A N 1
ATOM 1326 C CA . MET A 1 162 ? 0.278 -15.853 -19.180 1.00 92.25 162 MET A CA 1
ATOM 1327 C C . MET A 1 162 ? 1.477 -15.200 -19.884 1.00 92.25 162 MET A C 1
ATOM 1329 O O . MET A 1 162 ? 1.326 -14.669 -20.983 1.00 92.25 162 MET A O 1
ATOM 1333 N N . GLN A 1 163 ? 2.667 -15.258 -19.278 1.00 92.94 163 GLN A N 1
ATOM 1334 C CA . GLN A 1 163 ? 3.913 -14.781 -19.884 1.00 92.94 163 GLN A CA 1
ATOM 1335 C C . GLN A 1 163 ? 4.344 -15.693 -21.047 1.00 92.94 163 GLN A C 1
ATOM 1337 O O . GLN A 1 163 ? 4.662 -15.179 -22.118 1.00 92.94 163 GLN A O 1
ATOM 1342 N N . THR A 1 164 ? 4.229 -17.018 -20.903 1.00 92.69 164 THR A N 1
ATOM 1343 C CA . THR A 1 164 ? 4.433 -17.982 -22.000 1.00 92.69 164 THR A CA 1
ATOM 1344 C C . THR A 1 164 ? 3.446 -17.760 -23.150 1.00 92.69 164 THR A C 1
ATOM 1346 O O . THR A 1 164 ? 3.856 -17.718 -24.304 1.00 92.69 164 THR A O 1
ATOM 1349 N N . PHE A 1 165 ? 2.154 -17.544 -22.881 1.00 94.94 165 PHE A N 1
ATOM 1350 C CA . PHE A 1 165 ? 1.181 -17.232 -23.936 1.00 94.94 165 PHE A CA 1
ATOM 1351 C C . PHE A 1 165 ? 1.517 -15.927 -24.666 1.00 94.94 165 PHE A C 1
ATOM 1353 O O . PHE A 1 165 ? 1.401 -15.872 -25.887 1.00 94.94 165 PHE A O 1
ATOM 1360 N N . HIS A 1 166 ? 1.977 -14.896 -23.952 1.00 94.88 166 HIS A N 1
ATOM 1361 C CA . HIS A 1 166 ? 2.444 -13.659 -24.579 1.00 94.88 166 HIS A CA 1
ATOM 1362 C C . HIS A 1 166 ? 3.652 -13.913 -25.501 1.00 94.88 166 HIS A C 1
ATOM 1364 O O . HIS A 1 166 ? 3.650 -13.462 -26.644 1.00 94.88 166 HIS A O 1
ATOM 1370 N N . GLN A 1 167 ? 4.634 -14.695 -25.045 1.00 93.81 167 GLN A N 1
ATOM 1371 C CA . GLN A 1 167 ? 5.800 -15.109 -25.832 1.00 93.81 167 GLN A CA 1
ATOM 1372 C C . GLN A 1 167 ? 5.405 -15.909 -27.087 1.00 93.81 167 GLN A C 1
ATOM 1374 O O . GLN A 1 167 ? 5.914 -15.627 -28.168 1.00 93.81 167 GLN A O 1
ATOM 1379 N N . LEU A 1 168 ? 4.462 -16.855 -26.978 1.00 95.44 168 LEU A N 1
ATOM 1380 C CA . LEU A 1 168 ? 3.949 -17.637 -28.113 1.00 95.44 168 LEU A CA 1
ATOM 1381 C C . LEU A 1 168 ? 3.195 -16.778 -29.140 1.00 95.44 168 LEU A C 1
ATOM 1383 O O . LEU A 1 168 ? 3.306 -17.018 -30.341 1.00 95.44 168 LEU A O 1
ATOM 1387 N N . VAL A 1 169 ? 2.470 -15.748 -28.691 1.00 95.50 169 VAL A N 1
ATOM 1388 C CA . VAL A 1 169 ? 1.844 -14.764 -29.590 1.00 95.50 169 VAL A CA 1
ATOM 1389 C C . VAL A 1 169 ? 2.907 -13.948 -30.332 1.00 95.50 169 VAL A C 1
ATOM 1391 O O . VAL A 1 169 ? 2.814 -13.820 -31.551 1.00 95.50 169 VAL A O 1
ATOM 1394 N N . GLU A 1 170 ? 3.952 -13.457 -29.653 1.00 94.94 170 GLU A N 1
ATOM 1395 C CA . GLU A 1 170 ? 5.034 -12.717 -30.328 1.00 94.94 170 GLU A CA 1
ATOM 1396 C C . GLU A 1 170 ? 5.825 -13.610 -31.293 1.00 94.94 170 GLU A C 1
ATOM 1398 O O . GLU A 1 170 ? 6.233 -13.146 -32.354 1.00 94.94 170 GLU A O 1
ATOM 1403 N N . LEU A 1 171 ? 6.007 -14.894 -30.974 1.00 95.38 171 LEU A N 1
ATOM 1404 C CA . LEU A 1 171 ? 6.611 -15.893 -31.861 1.00 95.38 171 LEU A CA 1
ATOM 1405 C C . LEU A 1 171 ? 5.796 -16.097 -33.145 1.00 95.38 171 LEU A C 1
ATOM 1407 O O . LEU A 1 171 ? 6.357 -16.068 -34.241 1.00 95.38 171 LEU A O 1
ATOM 1411 N N . ASN A 1 172 ? 4.474 -16.231 -33.023 1.00 95.12 172 ASN A N 1
ATOM 1412 C CA . ASN A 1 172 ? 3.578 -16.331 -34.174 1.00 95.12 172 ASN A CA 1
ATOM 1413 C C . ASN A 1 172 ? 3.606 -15.055 -35.032 1.00 95.12 172 ASN A C 1
ATOM 1415 O O . ASN A 1 172 ? 3.751 -15.110 -36.251 1.00 95.12 172 ASN A O 1
ATOM 1419 N N . GLU A 1 173 ? 3.528 -13.887 -34.393 1.00 95.00 173 GLU A N 1
ATOM 1420 C CA . GLU A 1 173 ? 3.636 -12.591 -35.071 1.00 95.00 173 GLU A CA 1
ATOM 1421 C C . GLU A 1 173 ? 5.016 -12.390 -35.722 1.00 95.00 173 GLU A C 1
ATOM 1423 O O . GLU A 1 173 ? 5.100 -11.761 -36.774 1.00 95.00 173 GLU A O 1
ATOM 1428 N N . SER A 1 174 ? 6.086 -12.968 -35.160 1.00 94.75 174 SER A N 1
ATOM 1429 C CA . SER A 1 174 ? 7.430 -12.967 -35.759 1.00 94.75 174 SER A CA 1
ATOM 1430 C C . SER A 1 174 ? 7.464 -13.779 -37.058 1.00 94.75 174 SER A C 1
ATOM 1432 O O . SER A 1 174 ? 8.003 -13.301 -38.053 1.00 94.75 174 SER A O 1
ATOM 1434 N N . ALA A 1 175 ? 6.841 -14.965 -37.089 1.00 93.88 175 ALA A N 1
ATOM 1435 C CA . ALA A 1 175 ? 6.661 -15.742 -38.322 1.00 93.88 175 ALA A CA 1
ATOM 1436 C C . ALA A 1 175 ? 5.895 -14.944 -39.392 1.00 93.88 175 ALA A C 1
ATOM 1438 O O . ALA A 1 175 ? 6.344 -14.861 -40.535 1.00 93.88 175 ALA A O 1
ATOM 1439 N N . MET A 1 176 ? 4.781 -14.307 -39.015 1.00 92.06 176 MET A N 1
ATOM 1440 C CA . MET A 1 176 ? 3.986 -13.472 -39.927 1.00 92.06 176 MET A CA 1
ATOM 1441 C C . MET A 1 176 ? 4.771 -12.261 -40.454 1.00 92.06 176 MET A C 1
ATOM 1443 O O . MET A 1 176 ? 4.652 -11.910 -41.625 1.00 92.06 176 MET A O 1
ATOM 1447 N N . LEU A 1 177 ? 5.591 -11.635 -39.606 1.00 92.12 177 LEU A N 1
ATOM 1448 C CA . LEU A 1 177 ? 6.442 -10.500 -39.961 1.00 92.12 177 LEU A CA 1
ATOM 1449 C C . LEU A 1 177 ? 7.509 -10.909 -40.993 1.00 92.12 177 LEU A C 1
ATOM 1451 O O . LEU A 1 177 ? 7.682 -10.217 -41.997 1.00 92.12 177 LEU A O 1
ATOM 1455 N N . LEU A 1 178 ? 8.177 -12.052 -40.798 1.00 91.12 178 LEU A N 1
ATOM 1456 C CA . LEU A 1 178 ? 9.150 -12.587 -41.761 1.00 91.12 178 LEU A CA 1
ATOM 1457 C C . LEU A 1 178 ? 8.486 -13.056 -43.072 1.00 91.12 178 LEU A C 1
ATOM 1459 O O . LEU A 1 178 ? 9.068 -12.894 -44.147 1.00 91.12 178 LEU A O 1
ATOM 1463 N N . ASP A 1 179 ? 7.257 -13.578 -43.024 1.00 91.19 179 ASP A N 1
ATOM 1464 C CA . ASP A 1 179 ? 6.479 -13.903 -44.229 1.00 91.19 179 ASP A CA 1
ATOM 1465 C C . ASP A 1 179 ? 6.070 -12.644 -45.017 1.00 91.19 179 ASP A C 1
ATOM 1467 O O . ASP A 1 179 ? 6.153 -12.624 -46.245 1.00 91.19 179 ASP A O 1
ATOM 1471 N N . GLU A 1 180 ? 5.710 -11.550 -44.340 1.00 90.00 180 GLU A N 1
ATOM 1472 C CA . GLU A 1 180 ? 5.395 -10.278 -45.003 1.00 90.00 180 GLU A CA 1
ATOM 1473 C C . GLU A 1 180 ? 6.623 -9.635 -45.664 1.00 90.00 180 GLU A C 1
ATOM 1475 O O . GLU A 1 180 ? 6.539 -9.084 -46.766 1.00 90.00 180 GLU A O 1
ATOM 1480 N N . VAL A 1 181 ? 7.798 -9.802 -45.052 1.00 88.81 181 VAL A N 1
ATOM 1481 C CA . VAL A 1 181 ? 9.087 -9.477 -45.673 1.00 88.81 181 VAL A CA 1
ATOM 1482 C C . VAL A 1 181 ? 9.324 -10.343 -46.921 1.00 88.81 181 VAL A C 1
ATOM 1484 O O . VAL A 1 181 ? 9.627 -9.797 -47.984 1.00 88.81 181 VAL A O 1
ATOM 1487 N N . ASN A 1 182 ? 9.098 -11.661 -46.848 1.00 87.94 182 ASN A N 1
ATOM 1488 C CA . ASN A 1 182 ? 9.207 -12.569 -47.999 1.00 87.94 182 ASN A CA 1
ATOM 1489 C C . ASN A 1 182 ? 8.232 -12.224 -49.142 1.00 87.94 182 ASN A C 1
ATOM 1491 O O . ASN A 1 182 ? 8.601 -12.316 -50.316 1.00 87.94 182 ASN A O 1
ATOM 1495 N N . LYS A 1 183 ? 6.993 -11.817 -48.841 1.00 88.31 183 LYS A N 1
ATOM 1496 C CA . LYS A 1 183 ? 6.025 -11.334 -49.844 1.00 88.31 183 LYS A CA 1
ATOM 1497 C C . LYS A 1 183 ? 6.491 -10.031 -50.481 1.00 88.31 183 LYS A C 1
ATOM 1499 O O . LYS A 1 183 ? 6.534 -9.935 -51.705 1.00 88.31 183 LYS A O 1
ATOM 1504 N N . SER A 1 184 ? 6.895 -9.060 -49.669 1.00 85.44 184 SER A N 1
ATOM 1505 C CA . SER A 1 184 ? 7.355 -7.749 -50.140 1.00 85.44 184 SER A CA 1
ATOM 1506 C C . SER A 1 184 ? 8.580 -7.860 -51.055 1.00 85.44 184 SER A C 1
ATOM 1508 O O . SER A 1 184 ? 8.636 -7.198 -52.090 1.00 85.44 184 SER A O 1
ATOM 1510 N N . MET A 1 185 ? 9.500 -8.792 -50.770 1.00 80.94 185 MET A N 1
ATOM 1511 C CA . MET A 1 185 ? 10.599 -9.148 -51.680 1.00 80.94 185 MET A CA 1
ATOM 1512 C C . MET A 1 185 ? 10.115 -9.674 -53.034 1.00 80.94 185 MET A C 1
ATOM 1514 O O . MET A 1 185 ? 10.642 -9.269 -54.066 1.00 80.94 185 MET A O 1
ATOM 1518 N N . ARG A 1 186 ? 9.110 -10.563 -53.059 1.00 84.00 186 ARG A N 1
ATOM 1519 C CA . ARG A 1 186 ? 8.539 -11.091 -54.316 1.00 84.00 186 ARG A CA 1
ATOM 1520 C C . ARG A 1 186 ? 7.859 -9.999 -55.145 1.00 84.00 186 ARG A C 1
ATOM 1522 O O . ARG A 1 186 ? 7.797 -10.121 -56.365 1.00 84.00 186 ARG A O 1
ATOM 1529 N N . HIS A 1 187 ? 7.363 -8.948 -54.493 1.00 84.75 187 HIS A N 1
ATOM 1530 C CA . HIS A 1 187 ? 6.675 -7.823 -55.125 1.00 84.75 187 HIS A CA 1
ATOM 1531 C C . HIS A 1 187 ? 7.563 -6.583 -55.359 1.00 84.75 187 HIS A C 1
ATOM 1533 O O . HIS A 1 187 ? 7.074 -5.605 -55.919 1.00 84.75 187 HIS A O 1
ATOM 1539 N N . ASN A 1 188 ? 8.855 -6.623 -54.999 1.00 81.56 188 ASN A N 1
ATOM 1540 C CA . ASN A 1 188 ? 9.787 -5.482 -55.044 1.00 81.56 188 ASN A CA 1
ATOM 1541 C C . ASN A 1 188 ? 9.257 -4.222 -54.323 1.00 81.56 188 ASN A C 1
ATOM 1543 O O . ASN A 1 188 ? 9.467 -3.096 -54.778 1.00 81.56 188 ASN A O 1
ATOM 1547 N N . SER A 1 189 ? 8.555 -4.404 -53.203 1.00 85.50 189 SER A N 1
ATOM 1548 C CA . SER A 1 189 ? 8.024 -3.321 -52.370 1.00 85.50 189 SER A CA 1
ATOM 1549 C C . SER A 1 189 ? 8.756 -3.239 -51.031 1.00 85.50 189 SER A C 1
ATOM 1551 O O . SER A 1 189 ? 9.266 -4.234 -50.518 1.00 85.50 189 SER A O 1
ATOM 1553 N N . VAL A 1 190 ? 8.784 -2.050 -50.423 1.00 82.81 190 VAL A N 1
ATOM 1554 C CA . VAL A 1 190 ? 9.218 -1.905 -49.025 1.00 82.81 190 VAL A CA 1
ATOM 1555 C C . VAL A 1 190 ? 8.140 -2.526 -48.120 1.00 82.81 190 VAL A C 1
ATOM 1557 O O . VAL A 1 190 ? 6.972 -2.169 -48.283 1.00 82.81 190 VAL A O 1
ATOM 1560 N N . PRO A 1 191 ? 8.484 -3.439 -47.192 1.00 84.06 191 PRO A N 1
ATOM 1561 C CA . PRO A 1 191 ? 7.506 -4.078 -46.312 1.00 84.06 191 PRO A CA 1
ATOM 1562 C C . PRO A 1 191 ? 6.931 -3.098 -45.280 1.00 84.06 191 PRO A C 1
ATOM 1564 O O . PRO A 1 191 ? 7.683 -2.406 -44.590 1.00 84.06 191 PRO A O 1
ATOM 1567 N N . ASP A 1 192 ? 5.603 -3.076 -45.122 1.00 85.69 192 ASP A N 1
ATOM 1568 C CA . ASP A 1 192 ? 4.943 -2.315 -44.053 1.00 85.69 192 ASP A CA 1
ATOM 1569 C C . ASP A 1 192 ? 4.832 -3.151 -42.772 1.00 85.69 192 ASP A C 1
ATOM 1571 O O . ASP A 1 192 ? 3.884 -3.904 -42.553 1.00 85.69 192 ASP A O 1
ATOM 1575 N N . LEU A 1 193 ? 5.828 -2.996 -41.901 1.00 89.44 193 LEU A N 1
ATOM 1576 C CA . LEU A 1 193 ? 5.896 -3.679 -40.606 1.00 89.44 193 LEU A CA 1
ATOM 1577 C C . LEU A 1 193 ? 5.361 -2.812 -39.450 1.00 89.44 193 LEU A C 1
ATOM 1579 O O . LEU A 1 193 ? 5.432 -3.205 -38.281 1.00 89.44 193 LEU A O 1
ATOM 1583 N N . LYS A 1 194 ? 4.844 -1.611 -39.748 1.00 88.31 194 LYS A N 1
ATOM 1584 C CA . LYS A 1 194 ? 4.571 -0.575 -38.743 1.00 88.31 194 LYS A CA 1
ATOM 1585 C C . LYS A 1 194 ? 3.507 -0.997 -37.735 1.00 88.31 194 LYS A C 1
ATOM 1587 O O . LYS A 1 194 ? 3.652 -0.703 -36.548 1.00 88.31 194 LYS A O 1
ATOM 1592 N N . ASN A 1 195 ? 2.459 -1.683 -38.186 1.00 89.88 195 ASN A N 1
ATOM 1593 C CA . ASN A 1 195 ? 1.346 -2.093 -37.327 1.00 89.88 195 ASN A CA 1
ATOM 1594 C C . ASN A 1 195 ? 1.802 -3.102 -36.260 1.00 89.88 195 ASN A C 1
ATOM 1596 O O . ASN A 1 195 ? 1.574 -2.871 -35.074 1.00 89.88 195 ASN A O 1
ATOM 1600 N N . THR A 1 196 ? 2.527 -4.154 -36.656 1.00 90.50 196 THR A N 1
ATOM 1601 C CA . THR A 1 196 ? 3.063 -5.172 -35.735 1.00 90.50 196 THR A CA 1
ATOM 1602 C C . THR A 1 196 ? 4.056 -4.566 -34.741 1.00 90.50 196 THR A C 1
ATOM 1604 O O . THR A 1 196 ? 3.932 -4.776 -33.537 1.00 90.50 196 THR A O 1
ATOM 1607 N N . ILE A 1 197 ? 4.987 -3.727 -35.211 1.00 91.56 197 ILE A N 1
ATOM 1608 C CA . ILE A 1 197 ? 5.972 -3.058 -34.343 1.00 91.56 197 ILE A CA 1
ATOM 1609 C C . ILE A 1 197 ? 5.290 -2.084 -33.365 1.00 91.56 197 ILE A C 1
ATOM 1611 O O . ILE A 1 197 ? 5.688 -1.987 -32.202 1.00 91.56 197 ILE A O 1
ATOM 1615 N N . THR A 1 198 ? 4.229 -1.390 -33.788 1.00 92.69 198 THR A N 1
ATOM 1616 C CA . THR A 1 198 ? 3.449 -0.512 -32.898 1.00 92.69 198 THR A CA 1
ATOM 1617 C C . THR A 1 198 ? 2.711 -1.329 -31.834 1.00 92.69 198 THR A C 1
ATOM 1619 O O . THR A 1 198 ? 2.808 -1.002 -30.652 1.00 92.69 198 THR A O 1
ATOM 1622 N N . ALA A 1 199 ? 2.080 -2.447 -32.212 1.00 93.94 199 ALA A N 1
ATOM 1623 C CA . ALA A 1 199 ? 1.455 -3.368 -31.263 1.00 93.94 199 ALA A CA 1
ATOM 1624 C C . ALA A 1 199 ? 2.469 -3.920 -30.241 1.00 93.94 199 ALA A C 1
ATOM 1626 O O . ALA A 1 199 ? 2.185 -3.945 -29.045 1.00 93.94 199 ALA A O 1
ATOM 1627 N N . TRP A 1 200 ? 3.687 -4.269 -30.671 1.00 95.00 200 TRP A N 1
ATOM 1628 C CA . TRP A 1 200 ? 4.782 -4.679 -29.780 1.00 95.00 200 TRP A CA 1
ATOM 1629 C C . TRP A 1 200 ? 5.207 -3.561 -28.813 1.00 95.00 200 TRP A C 1
ATOM 1631 O O . TRP A 1 200 ? 5.495 -3.820 -27.641 1.00 95.00 200 TRP A O 1
ATOM 1641 N N . ARG A 1 201 ? 5.248 -2.301 -29.261 1.00 93.12 201 ARG A N 1
ATOM 1642 C CA . ARG A 1 201 ? 5.582 -1.151 -28.397 1.00 93.12 201 ARG A CA 1
ATOM 1643 C C . ARG A 1 201 ? 4.531 -0.887 -27.316 1.00 93.12 201 ARG A C 1
ATOM 1645 O O . ARG A 1 201 ? 4.897 -0.428 -26.233 1.00 93.12 201 ARG A O 1
ATOM 1652 N N . GLU A 1 202 ? 3.262 -1.175 -27.593 1.00 92.19 202 GLU A N 1
ATOM 1653 C CA . GLU A 1 202 ? 2.151 -1.018 -26.645 1.00 92.19 202 GLU A CA 1
ATOM 1654 C C . GLU A 1 202 ? 2.006 -2.231 -25.711 1.00 92.19 202 GLU A C 1
ATOM 1656 O O . GLU A 1 202 ? 1.806 -2.072 -24.503 1.00 92.19 202 GLU A O 1
ATOM 1661 N N . ARG A 1 203 ? 2.185 -3.447 -26.240 1.00 94.50 203 ARG A N 1
ATOM 1662 C CA . ARG A 1 203 ? 2.126 -4.709 -25.495 1.00 94.50 203 ARG A CA 1
ATOM 1663 C C . ARG A 1 203 ? 3.473 -5.005 -24.824 1.00 94.50 203 ARG A C 1
ATOM 1665 O O . ARG A 1 203 ? 4.318 -5.740 -25.333 1.00 94.50 203 ARG A O 1
ATOM 1672 N N . LEU A 1 204 ? 3.680 -4.396 -23.658 1.00 93.25 204 LEU A N 1
ATOM 1673 C CA . LEU A 1 204 ? 4.846 -4.609 -22.791 1.00 93.25 204 LEU A CA 1
ATOM 1674 C C . LEU A 1 204 ? 4.462 -5.350 -21.496 1.00 93.25 204 LEU A C 1
ATOM 1676 O O . LEU A 1 204 ? 3.308 -5.263 -21.071 1.00 93.25 204 LEU A O 1
ATOM 1680 N N . PRO A 1 205 ? 5.412 -6.028 -20.818 1.00 94.25 205 PRO A N 1
ATOM 1681 C CA . PRO A 1 205 ? 5.172 -6.598 -19.494 1.00 94.25 205 PRO A CA 1
ATOM 1682 C C . PRO A 1 205 ? 4.808 -5.520 -18.463 1.00 94.25 205 PRO A C 1
ATOM 1684 O O . PRO A 1 205 ? 5.040 -4.320 -18.652 1.00 94.25 205 PRO A O 1
ATOM 1687 N N . ASN A 1 206 ? 4.265 -5.930 -17.320 1.00 91.50 206 ASN A N 1
ATOM 1688 C CA . ASN A 1 206 ? 3.905 -4.986 -16.273 1.00 91.50 206 ASN A CA 1
ATOM 1689 C C . ASN A 1 206 ? 5.154 -4.402 -15.600 1.00 91.50 206 ASN A C 1
ATOM 1691 O O . ASN A 1 206 ? 6.200 -5.039 -15.472 1.00 91.50 206 ASN A O 1
ATOM 1695 N N . LYS A 1 207 ? 5.018 -3.189 -15.054 1.00 89.69 207 LYS A N 1
ATOM 1696 C CA . LYS A 1 207 ? 6.097 -2.493 -14.322 1.00 89.69 207 LYS A CA 1
ATOM 1697 C C . LYS A 1 207 ? 6.581 -3.247 -13.072 1.00 89.69 207 LYS A C 1
ATOM 1699 O O . LYS A 1 207 ? 7.657 -2.942 -12.568 1.00 89.69 207 LYS A O 1
ATOM 1704 N N . TRP A 1 208 ? 5.775 -4.174 -12.551 1.00 88.62 208 TRP A N 1
ATOM 1705 C CA . TRP A 1 208 ? 6.101 -5.009 -11.393 1.00 88.62 208 TRP A CA 1
ATOM 1706 C C . TRP A 1 208 ? 6.593 -6.415 -11.764 1.00 88.62 208 TRP A C 1
ATOM 1708 O O . TRP A 1 208 ? 7.059 -7.123 -10.870 1.00 88.62 208 TRP A O 1
ATOM 1718 N N . ASP A 1 209 ? 6.516 -6.815 -13.039 1.00 91.25 209 ASP A N 1
ATOM 1719 C CA . ASP A 1 209 ? 7.040 -8.103 -13.502 1.00 91.25 209 ASP A CA 1
ATOM 1720 C C . ASP A 1 209 ? 8.575 -8.142 -13.377 1.00 91.25 209 ASP A C 1
ATOM 1722 O O . ASP A 1 209 ? 9.238 -7.130 -13.120 1.00 91.25 209 ASP A O 1
ATOM 1726 N N . GLU A 1 210 ? 9.157 -9.334 -13.464 1.00 89.44 210 GLU A N 1
ATOM 1727 C CA . GLU A 1 210 ? 10.587 -9.520 -13.217 1.00 89.44 210 GLU A CA 1
ATOM 1728 C C . GLU A 1 210 ? 11.463 -9.072 -14.387 1.00 89.44 210 GLU A C 1
ATOM 1730 O O . GLU A 1 210 ? 11.054 -9.086 -15.546 1.00 89.44 210 GLU A O 1
ATOM 1735 N N . ALA A 1 211 ? 12.704 -8.689 -14.079 1.00 90.81 211 ALA A N 1
ATOM 1736 C CA . ALA A 1 211 ? 13.686 -8.284 -15.080 1.00 90.81 211 ALA A CA 1
ATOM 1737 C C . ALA A 1 211 ? 13.961 -9.407 -16.090 1.00 90.81 211 ALA A C 1
ATOM 1739 O O . ALA A 1 211 ? 14.182 -9.112 -17.253 1.00 90.81 211 ALA A O 1
ATOM 1740 N N . THR A 1 212 ? 13.866 -10.672 -15.677 1.00 92.69 212 THR A N 1
ATOM 1741 C CA . THR A 1 212 ? 13.945 -11.860 -16.542 1.00 92.69 212 THR A CA 1
ATOM 1742 C C . THR A 1 212 ? 12.872 -11.847 -17.632 1.00 92.69 212 THR A C 1
ATOM 1744 O O . THR A 1 212 ? 13.215 -11.896 -18.805 1.00 92.69 212 THR A O 1
ATOM 1747 N N . VAL A 1 213 ? 11.602 -11.641 -17.271 1.00 93.75 213 VAL A N 1
ATOM 1748 C CA . VAL A 1 213 ? 10.469 -11.563 -18.218 1.00 93.75 213 VAL A CA 1
ATOM 1749 C C . VAL A 1 213 ? 10.623 -10.387 -19.190 1.00 93.75 213 VAL A C 1
ATOM 1751 O O . VAL A 1 213 ? 10.377 -10.513 -20.389 1.00 93.75 213 VAL A O 1
ATOM 1754 N N . TRP A 1 214 ? 11.065 -9.229 -18.685 1.00 94.62 214 TRP A N 1
ATOM 1755 C CA . TRP A 1 214 ? 11.387 -8.069 -19.526 1.00 94.62 214 TRP A CA 1
ATOM 1756 C C . TRP A 1 214 ? 12.565 -8.342 -20.469 1.00 94.62 214 TRP A C 1
ATOM 1758 O O . TRP A 1 214 ? 12.538 -7.899 -21.615 1.00 94.62 214 TRP A O 1
ATOM 1768 N N . TYR A 1 215 ? 13.593 -9.044 -19.991 1.00 94.38 215 TYR A N 1
ATOM 1769 C CA . TYR A 1 215 ? 14.774 -9.396 -20.771 1.00 94.38 215 TYR A CA 1
ATOM 1770 C C . TYR A 1 215 ? 14.431 -10.386 -21.881 1.00 94.38 215 TYR A C 1
ATOM 1772 O O . TYR A 1 215 ? 14.841 -10.178 -23.015 1.00 94.38 215 TYR A O 1
ATOM 1780 N N . GLU A 1 216 ? 13.660 -11.428 -21.582 1.00 93.06 216 GLU A N 1
ATOM 1781 C CA . GLU A 1 216 ? 13.326 -12.495 -22.529 1.00 93.06 216 GLU A CA 1
ATOM 1782 C C . GLU A 1 216 ? 12.524 -11.973 -23.718 1.00 93.06 216 GLU A C 1
ATOM 1784 O O . GLU A 1 216 ? 12.916 -12.193 -24.864 1.00 93.06 216 GLU A O 1
ATOM 1789 N N . LEU A 1 217 ? 11.468 -11.197 -23.453 1.00 94.81 217 LEU A N 1
ATOM 1790 C CA . LEU A 1 217 ? 10.648 -10.594 -24.502 1.00 94.81 217 LEU A CA 1
ATOM 1791 C C . LEU A 1 217 ? 11.469 -9.641 -25.386 1.00 94.81 217 LEU A C 1
ATOM 1793 O O . LEU A 1 217 ? 11.436 -9.731 -26.611 1.00 94.81 217 LEU A O 1
ATOM 1797 N N . LEU A 1 218 ? 12.237 -8.732 -24.776 1.00 94.56 218 LEU A N 1
ATOM 1798 C CA . LEU A 1 218 ? 12.999 -7.725 -25.522 1.00 94.56 218 LEU A CA 1
ATOM 1799 C C . LEU A 1 218 ? 14.210 -8.326 -26.253 1.00 94.56 218 LEU A C 1
ATOM 1801 O O . LEU A 1 218 ? 14.539 -7.866 -27.343 1.00 94.56 218 LEU A O 1
ATOM 1805 N N . THR A 1 219 ? 14.830 -9.376 -25.712 1.00 93.50 219 THR A N 1
ATOM 1806 C CA . THR A 1 219 ? 15.924 -10.103 -26.376 1.00 93.50 219 THR A CA 1
ATOM 1807 C C . THR A 1 219 ? 15.404 -10.890 -27.575 1.00 93.50 219 THR A C 1
ATOM 1809 O O . THR A 1 219 ? 16.021 -10.832 -28.635 1.00 93.50 219 THR A O 1
ATOM 1812 N N . TRP A 1 220 ? 14.222 -11.517 -27.479 1.00 95.19 220 TRP A N 1
ATOM 1813 C CA . TRP A 1 220 ? 13.585 -12.120 -28.653 1.00 95.19 220 TRP A CA 1
ATOM 1814 C C . TRP A 1 220 ? 13.326 -11.092 -29.763 1.00 95.19 220 TRP A C 1
ATOM 1816 O O . TRP A 1 220 ? 13.720 -11.307 -30.909 1.00 95.19 220 TRP A O 1
ATOM 1826 N N . ARG A 1 221 ? 12.760 -9.925 -29.424 1.00 95.12 221 ARG A N 1
ATOM 1827 C CA . ARG A 1 221 ? 12.567 -8.837 -30.399 1.00 95.12 221 ARG A CA 1
ATOM 1828 C C . ARG A 1 221 ? 13.884 -8.381 -31.035 1.00 95.12 221 ARG A C 1
ATOM 1830 O O . ARG A 1 221 ? 13.910 -8.146 -32.238 1.00 95.12 221 ARG A O 1
ATOM 1837 N N . ASN A 1 222 ? 14.982 -8.326 -30.274 1.00 92.94 222 ASN A N 1
ATOM 1838 C CA . ASN A 1 222 ? 16.309 -8.019 -30.821 1.00 92.94 222 ASN A CA 1
ATOM 1839 C C . ASN A 1 222 ? 16.772 -9.060 -31.846 1.00 92.94 222 ASN A C 1
ATOM 1841 O O . ASN A 1 222 ? 17.311 -8.673 -32.878 1.00 92.94 222 ASN A O 1
ATOM 1845 N N . HIS A 1 223 ? 16.535 -10.356 -31.615 1.00 93.69 223 HIS A N 1
ATOM 1846 C CA . HIS A 1 223 ? 16.824 -11.382 -32.622 1.00 93.69 223 HIS A CA 1
ATOM 1847 C C . HIS A 1 223 ? 15.991 -11.174 -33.891 1.00 93.69 223 HIS A C 1
ATOM 1849 O O . HIS A 1 223 ? 16.545 -11.231 -34.985 1.00 93.69 223 HIS A O 1
ATOM 1855 N N . VAL A 1 224 ? 14.702 -10.836 -33.772 1.00 93.81 224 VAL A N 1
ATOM 1856 C CA . VAL A 1 224 ? 13.854 -10.524 -34.938 1.00 93.81 224 VAL A CA 1
ATOM 1857 C C . VAL A 1 224 ? 14.367 -9.304 -35.702 1.00 93.81 224 VAL A C 1
ATOM 1859 O O . VAL A 1 224 ? 14.536 -9.377 -36.917 1.00 93.81 224 VAL A O 1
ATOM 1862 N N . PHE A 1 225 ? 14.694 -8.202 -35.024 1.00 92.31 225 PHE A N 1
ATOM 1863 C CA . PHE A 1 225 ? 15.256 -7.021 -35.687 1.00 92.31 225 PHE A CA 1
ATOM 1864 C C . PHE A 1 225 ? 16.626 -7.301 -36.316 1.00 92.31 225 PHE A C 1
ATOM 1866 O O . PHE A 1 225 ? 16.892 -6.837 -37.423 1.00 92.31 225 PHE A O 1
ATOM 1873 N N . LYS A 1 226 ? 17.457 -8.133 -35.682 1.00 90.62 226 LYS A N 1
ATOM 1874 C CA . LYS A 1 226 ? 18.723 -8.599 -36.252 1.00 90.62 226 LYS A CA 1
ATOM 1875 C C . LYS A 1 226 ? 18.510 -9.456 -37.507 1.00 90.62 226 LYS A C 1
ATOM 1877 O O . LYS A 1 226 ? 19.189 -9.217 -38.499 1.00 90.62 226 LYS A O 1
ATOM 1882 N N . MET A 1 227 ? 17.521 -10.357 -37.527 1.00 90.81 227 MET A N 1
ATOM 1883 C CA . MET A 1 227 ? 17.140 -11.112 -38.733 1.00 90.81 227 MET A CA 1
ATOM 1884 C C . MET A 1 227 ? 16.704 -10.193 -39.890 1.00 90.81 227 MET A C 1
ATOM 1886 O O . MET A 1 227 ? 17.003 -10.492 -41.045 1.00 90.81 227 MET A O 1
ATOM 1890 N N . LEU A 1 228 ? 16.052 -9.056 -39.607 1.00 88.56 228 LEU A N 1
ATOM 1891 C CA . LEU A 1 228 ? 15.719 -8.052 -40.632 1.00 88.56 228 LEU A CA 1
ATOM 1892 C C . LEU A 1 228 ? 16.959 -7.334 -41.188 1.00 88.56 228 LEU A C 1
ATOM 1894 O O . LEU A 1 228 ? 17.024 -7.089 -42.391 1.00 88.56 228 LEU A O 1
ATOM 1898 N N . VAL A 1 229 ? 17.934 -7.012 -40.330 1.00 86.06 229 VAL A N 1
ATOM 1899 C CA . VAL A 1 229 ? 19.197 -6.337 -40.697 1.00 86.06 229 VAL A CA 1
ATOM 1900 C C . VAL A 1 229 ? 20.136 -7.271 -41.475 1.00 86.06 229 VAL A C 1
ATOM 1902 O O . VAL A 1 229 ? 20.749 -6.879 -42.467 1.00 86.06 229 VAL A O 1
ATOM 1905 N N . GLU A 1 230 ? 20.242 -8.530 -41.051 1.00 84.38 230 GLU A N 1
ATOM 1906 C CA . GLU A 1 230 ? 21.088 -9.554 -41.683 1.00 84.38 230 GLU A CA 1
ATOM 1907 C C . GLU A 1 230 ? 20.461 -10.147 -42.957 1.00 84.38 230 GLU A C 1
ATOM 1909 O O . GLU A 1 230 ? 21.075 -10.966 -43.644 1.00 84.38 230 GLU A O 1
ATOM 1914 N N . CYS A 1 231 ? 19.251 -9.708 -43.314 1.00 81.12 231 CYS A N 1
ATOM 1915 C CA . CYS A 1 231 ? 18.526 -10.186 -44.476 1.00 81.12 231 CYS A CA 1
ATOM 1916 C C . CYS A 1 231 ? 19.294 -9.902 -45.783 1.00 81.12 231 CYS A C 1
ATOM 1918 O O . CYS A 1 231 ? 19.531 -8.753 -46.177 1.00 81.12 231 CYS A O 1
ATOM 1920 N N . ASN A 1 232 ? 19.705 -10.967 -46.476 1.00 65.38 232 ASN A N 1
ATOM 1921 C CA . ASN A 1 232 ? 20.659 -10.870 -47.577 1.00 65.38 232 ASN A CA 1
ATOM 1922 C C . ASN A 1 232 ? 19.985 -10.435 -48.892 1.00 65.38 232 ASN A C 1
ATOM 1924 O O . ASN A 1 232 ? 19.509 -11.257 -49.673 1.00 65.38 232 ASN A O 1
ATOM 1928 N N . GLN A 1 233 ? 19.921 -9.120 -49.118 1.00 67.50 233 GLN A N 1
ATOM 1929 C CA . GLN A 1 233 ? 19.168 -8.511 -50.219 1.00 67.50 233 GLN A CA 1
ATOM 1930 C C . GLN A 1 233 ? 20.044 -7.905 -51.324 1.00 67.50 233 GLN A C 1
ATOM 1932 O O . GLN A 1 233 ? 21.019 -7.199 -51.052 1.00 67.50 233 GLN A O 1
ATOM 1937 N N . ASN A 1 234 ? 19.606 -8.113 -52.572 1.00 64.69 234 ASN A N 1
ATOM 1938 C CA . ASN A 1 234 ? 20.218 -7.571 -53.792 1.00 64.69 234 ASN A CA 1
ATOM 1939 C C . ASN A 1 234 ? 19.758 -6.139 -54.139 1.00 64.69 234 ASN A C 1
ATOM 1941 O O . ASN A 1 234 ? 20.405 -5.475 -54.944 1.00 64.69 234 ASN A O 1
ATOM 1945 N N . GLN A 1 235 ? 18.641 -5.663 -53.574 1.00 73.62 235 GLN A N 1
ATOM 1946 C CA . GLN A 1 235 ? 18.108 -4.314 -53.811 1.00 73.62 235 GLN A CA 1
ATOM 1947 C C . GLN A 1 235 ? 18.450 -3.384 -52.651 1.00 73.62 235 GLN A C 1
ATOM 1949 O O . GLN A 1 235 ? 18.215 -3.704 -51.486 1.00 73.62 235 GLN A O 1
ATOM 1954 N N . GLN A 1 236 ? 19.001 -2.217 -52.978 1.00 78.50 236 GLN A N 1
ATOM 1955 C CA . GLN A 1 236 ? 19.592 -1.333 -51.979 1.00 78.50 236 GLN A CA 1
ATOM 1956 C C . GLN A 1 236 ? 18.537 -0.569 -51.158 1.00 78.50 236 GLN A C 1
ATOM 1958 O O . GLN A 1 236 ? 18.758 -0.344 -49.969 1.00 78.50 236 GLN A O 1
ATOM 1963 N N . ASP A 1 237 ? 17.374 -0.249 -51.736 1.00 79.94 237 ASP A N 1
ATOM 1964 C CA . ASP A 1 237 ? 16.327 0.535 -51.065 1.00 79.94 237 ASP A CA 1
ATOM 1965 C C . ASP A 1 237 ? 15.642 -0.255 -49.940 1.00 79.94 237 ASP A C 1
ATOM 1967 O O . ASP A 1 237 ? 15.589 0.212 -48.801 1.00 79.94 237 ASP A O 1
ATOM 1971 N N . ILE A 1 238 ? 15.202 -1.490 -50.222 1.00 80.12 238 ILE A N 1
ATOM 1972 C CA . ILE A 1 238 ? 14.599 -2.387 -49.218 1.00 80.12 238 ILE A CA 1
ATOM 1973 C C . ILE A 1 238 ? 15.617 -2.695 -48.108 1.00 80.12 238 ILE A C 1
ATOM 1975 O O . ILE A 1 238 ? 15.285 -2.610 -46.923 1.00 80.12 238 ILE A O 1
ATOM 1979 N N . LYS A 1 239 ? 16.883 -2.944 -48.477 1.00 82.12 239 LYS A N 1
ATOM 1980 C CA . LYS A 1 239 ? 17.973 -3.197 -47.526 1.00 82.12 239 LYS A CA 1
ATOM 1981 C C . LYS A 1 239 ? 18.230 -1.995 -46.621 1.00 82.12 239 LYS A C 1
ATOM 1983 O O . LYS A 1 239 ? 18.436 -2.155 -45.423 1.00 82.12 239 LYS A O 1
ATOM 1988 N N . THR A 1 240 ? 18.191 -0.784 -47.174 1.00 85.00 240 THR A N 1
ATOM 1989 C CA . THR A 1 240 ? 18.363 0.456 -46.405 1.00 85.00 240 THR A CA 1
ATOM 1990 C C . THR A 1 240 ? 17.193 0.677 -45.452 1.00 85.00 240 THR A C 1
ATOM 1992 O O . THR A 1 240 ? 17.414 0.989 -44.283 1.00 85.00 240 THR A O 1
ATOM 1995 N N . ALA A 1 241 ? 15.962 0.451 -45.917 1.00 83.88 241 ALA A N 1
ATOM 1996 C CA . ALA A 1 241 ? 14.757 0.597 -45.110 1.00 83.88 241 ALA A CA 1
ATOM 1997 C C . ALA A 1 241 ? 14.723 -0.387 -43.925 1.00 83.88 241 ALA A C 1
ATOM 1999 O O . ALA A 1 241 ? 14.506 0.038 -42.789 1.00 83.88 241 ALA A O 1
ATOM 2000 N N . LEU A 1 242 ? 14.998 -1.677 -44.160 1.00 85.00 242 LEU A N 1
ATOM 2001 C CA . LEU A 1 242 ? 15.043 -2.682 -43.092 1.00 85.00 242 LEU A CA 1
ATOM 2002 C C . LEU A 1 242 ? 16.213 -2.466 -42.128 1.00 85.00 242 LEU A C 1
ATOM 2004 O O . LEU A 1 242 ? 16.020 -2.603 -40.923 1.00 85.00 242 LEU A O 1
ATOM 2008 N N . ASN A 1 243 ? 17.391 -2.070 -42.623 1.00 85.31 243 ASN A N 1
ATOM 2009 C CA . ASN A 1 243 ? 18.530 -1.754 -41.759 1.00 85.31 243 ASN A CA 1
ATOM 2010 C C . ASN A 1 243 ? 18.229 -0.579 -40.825 1.00 85.31 243 ASN A C 1
ATOM 2012 O O . ASN A 1 243 ? 18.487 -0.670 -39.626 1.00 85.31 243 ASN A O 1
ATOM 2016 N N . ALA A 1 244 ? 17.662 0.507 -41.359 1.00 84.25 244 ALA A N 1
ATOM 2017 C CA . ALA A 1 244 ? 17.294 1.675 -40.567 1.00 84.25 244 ALA A CA 1
ATOM 2018 C C . ALA A 1 244 ? 16.224 1.333 -39.517 1.00 84.25 244 ALA A C 1
ATOM 2020 O O . ALA A 1 244 ? 16.372 1.697 -38.352 1.00 84.25 244 ALA A O 1
ATOM 2021 N N . LEU A 1 245 ? 15.183 0.587 -39.908 1.00 85.94 245 LEU A N 1
ATOM 2022 C CA . LEU A 1 245 ? 14.118 0.147 -39.007 1.00 85.94 245 LEU A CA 1
ATOM 2023 C C . LEU A 1 245 ? 14.649 -0.783 -37.905 1.00 85.94 245 LEU A C 1
ATOM 2025 O O . LEU A 1 245 ? 14.409 -0.532 -36.727 1.00 85.94 245 LEU A O 1
ATOM 2029 N N . GLY A 1 246 ? 15.398 -1.824 -38.273 1.00 85.56 246 GLY A N 1
ATOM 2030 C CA . GLY A 1 246 ? 15.929 -2.811 -37.334 1.00 85.56 246 GLY A CA 1
ATOM 2031 C C . GLY A 1 246 ? 16.870 -2.191 -36.302 1.00 85.56 246 GLY A C 1
ATOM 2032 O O . GLY A 1 246 ? 16.664 -2.383 -35.107 1.00 85.56 246 GLY A O 1
ATOM 2033 N N . GLN A 1 247 ? 17.830 -1.364 -36.733 1.00 83.69 247 GLN A N 1
ATOM 2034 C CA . GLN A 1 247 ? 18.754 -0.667 -35.824 1.00 83.69 247 GLN A CA 1
ATOM 2035 C C . GLN A 1 247 ? 18.034 0.329 -34.899 1.00 83.69 247 GLN A C 1
ATOM 2037 O O . GLN A 1 247 ? 18.411 0.494 -33.734 1.00 83.69 247 GLN A O 1
ATOM 2042 N N . HIS A 1 248 ? 16.991 0.997 -35.399 1.00 85.50 248 HIS A N 1
ATOM 2043 C CA . HIS A 1 248 ? 16.190 1.933 -34.615 1.00 85.50 248 HIS A CA 1
ATOM 2044 C C . HIS A 1 248 ? 15.376 1.219 -33.524 1.00 85.50 248 HIS A C 1
ATOM 2046 O O . HIS A 1 248 ? 15.421 1.621 -32.357 1.00 85.50 248 HIS A O 1
ATOM 2052 N N . GLU A 1 249 ? 14.672 0.137 -33.873 1.00 89.62 249 GLU A N 1
ATOM 2053 C CA . GLU A 1 249 ? 13.894 -0.637 -32.902 1.00 89.62 249 GLU A CA 1
ATOM 2054 C C . GLU A 1 249 ? 14.784 -1.412 -31.921 1.00 89.62 249 GLU A C 1
ATOM 2056 O O . GLU A 1 249 ? 14.477 -1.430 -30.731 1.00 89.62 249 GLU A O 1
ATOM 2061 N N . GLU A 1 250 ? 15.923 -1.953 -32.366 1.00 88.69 250 GLU A N 1
ATOM 2062 C CA . GLU A 1 250 ? 16.939 -2.557 -31.493 1.00 88.69 250 GLU A CA 1
ATOM 2063 C C . GLU A 1 250 ? 17.495 -1.540 -30.481 1.00 88.69 250 GLU A C 1
ATOM 2065 O O . GLU A 1 250 ? 17.674 -1.848 -29.300 1.00 88.69 250 GLU A O 1
ATOM 2070 N N . THR A 1 251 ? 17.751 -0.298 -30.900 1.00 88.00 251 THR A N 1
ATOM 2071 C CA . THR A 1 251 ? 18.198 0.748 -29.965 1.00 88.00 251 THR A CA 1
ATOM 2072 C C . THR A 1 251 ? 17.100 1.070 -28.944 1.00 88.00 251 THR A C 1
ATOM 2074 O O . THR A 1 251 ? 17.377 1.214 -27.748 1.00 88.00 251 THR A O 1
ATOM 2077 N N . TRP A 1 252 ? 15.838 1.124 -29.388 1.00 90.88 252 TRP A N 1
ATOM 2078 C CA . TRP A 1 252 ? 14.685 1.370 -28.523 1.00 90.88 252 TRP A CA 1
ATOM 2079 C C . TRP A 1 252 ? 14.486 0.265 -27.476 1.00 90.88 252 TRP A C 1
ATOM 2081 O O . TRP A 1 252 ? 14.338 0.575 -26.291 1.00 90.88 252 TRP A O 1
ATOM 2091 N N . THR A 1 253 ? 14.515 -1.012 -27.868 1.00 91.94 253 THR A N 1
ATOM 2092 C CA . THR A 1 253 ? 14.364 -2.156 -26.948 1.00 91.94 253 THR A CA 1
ATOM 2093 C C . THR A 1 253 ? 15.497 -2.211 -25.929 1.00 91.94 253 THR A C 1
ATOM 2095 O O . THR A 1 253 ? 15.225 -2.419 -24.743 1.00 91.94 253 THR A O 1
ATOM 2098 N N . HIS A 1 254 ? 16.745 -1.946 -26.338 1.00 90.69 254 HIS A N 1
ATOM 2099 C CA . HIS A 1 254 ? 17.881 -1.918 -25.415 1.00 90.69 254 HIS A CA 1
ATOM 2100 C C . HIS A 1 254 ? 17.711 -0.846 -24.327 1.00 90.69 254 HIS A C 1
ATOM 2102 O O . HIS A 1 254 ? 17.849 -1.126 -23.131 1.00 90.69 254 HIS A O 1
ATOM 2108 N N . ILE A 1 255 ? 17.340 0.374 -24.730 1.00 92.19 255 ILE A N 1
ATOM 2109 C CA . ILE A 1 255 ? 17.033 1.478 -23.809 1.00 92.19 255 ILE A CA 1
ATOM 2110 C C . ILE A 1 255 ? 15.819 1.131 -22.933 1.00 92.19 255 ILE A C 1
ATOM 2112 O O . ILE A 1 255 ? 15.797 1.464 -21.745 1.00 92.19 255 ILE A O 1
ATOM 2116 N N . LYS A 1 256 ? 14.817 0.430 -23.479 1.00 93.62 256 LYS A N 1
ATOM 2117 C CA . LYS A 1 256 ? 13.606 0.057 -22.741 1.00 93.62 256 LYS A CA 1
ATOM 2118 C C . LYS A 1 256 ? 13.869 -0.979 -21.653 1.00 93.62 256 LYS A C 1
ATOM 2120 O O . LYS A 1 256 ? 13.338 -0.840 -20.547 1.00 93.62 256 LYS A O 1
ATOM 2125 N N . PHE A 1 257 ? 14.712 -1.973 -21.931 1.00 94.12 257 PHE A N 1
ATOM 2126 C CA . PHE A 1 257 ? 15.162 -2.925 -20.920 1.00 94.12 257 PHE A CA 1
ATOM 2127 C C . PHE A 1 257 ? 15.943 -2.215 -19.810 1.00 94.12 257 PHE A C 1
ATOM 2129 O O . PHE A 1 257 ? 15.638 -2.404 -18.635 1.00 94.12 257 PHE A O 1
ATOM 2136 N N . ALA A 1 258 ? 16.882 -1.338 -20.173 1.00 93.69 258 ALA A N 1
ATOM 2137 C CA . ALA A 1 258 ? 17.667 -0.551 -19.226 1.00 93.69 258 ALA A CA 1
ATOM 2138 C C . ALA A 1 258 ? 16.783 0.330 -18.311 1.00 93.69 258 ALA A C 1
ATOM 2140 O O . ALA A 1 258 ? 16.927 0.294 -17.085 1.00 93.69 258 ALA A O 1
ATOM 2141 N N . GLU A 1 259 ? 15.794 1.037 -18.878 1.00 93.38 259 GLU A N 1
ATOM 2142 C CA . GLU A 1 259 ? 14.792 1.802 -18.119 1.00 93.38 259 GLU A CA 1
ATOM 2143 C C . GLU A 1 259 ? 14.025 0.906 -17.125 1.00 93.38 259 GLU A C 1
ATOM 2145 O O . GLU A 1 259 ? 13.774 1.312 -15.984 1.00 93.38 259 GLU A O 1
ATOM 2150 N N . SER A 1 260 ? 13.644 -0.307 -17.546 1.00 92.62 260 SER A N 1
ATOM 2151 C CA . SER A 1 260 ? 12.965 -1.282 -16.686 1.00 92.62 260 SER A CA 1
ATOM 2152 C C . SER A 1 260 ? 13.885 -1.768 -15.562 1.00 92.62 260 SER A C 1
ATOM 2154 O O . SER A 1 260 ? 13.520 -1.651 -14.394 1.00 92.62 260 SER A O 1
ATOM 2156 N N . ALA A 1 261 ? 15.103 -2.215 -15.878 1.00 92.19 261 ALA A N 1
ATOM 2157 C CA . ALA A 1 261 ? 16.085 -2.696 -14.907 1.00 92.19 261 ALA A CA 1
ATOM 2158 C C . ALA A 1 261 ? 16.370 -1.653 -13.813 1.00 92.19 261 ALA A C 1
ATOM 2160 O O . ALA A 1 261 ? 16.261 -1.966 -12.624 1.00 92.19 261 ALA A O 1
ATOM 2161 N N . ARG A 1 262 ? 16.612 -0.385 -14.184 1.00 92.25 262 ARG A N 1
ATOM 2162 C CA . ARG A 1 262 ? 16.778 0.703 -13.206 1.00 92.25 262 ARG A CA 1
ATOM 2163 C C . ARG A 1 262 ? 15.531 0.865 -12.328 1.00 92.25 262 ARG A C 1
ATOM 2165 O O . ARG A 1 262 ? 15.633 0.819 -11.106 1.00 92.25 262 ARG A O 1
ATOM 2172 N N . LYS A 1 263 ? 14.332 0.970 -12.921 1.00 88.56 263 LYS A N 1
ATOM 2173 C CA . LYS A 1 263 ? 13.061 1.077 -12.166 1.00 88.56 263 LYS A CA 1
ATOM 2174 C C . LYS A 1 263 ? 12.780 -0.114 -11.245 1.00 88.56 263 LYS A C 1
ATOM 2176 O O . LYS A 1 263 ? 12.010 0.033 -10.301 1.00 88.56 263 LYS A O 1
ATOM 2181 N N . GLN A 1 264 ? 13.376 -1.271 -11.516 1.00 86.62 264 GLN A N 1
ATOM 2182 C CA . GLN A 1 264 ? 13.276 -2.472 -10.692 1.00 86.62 264 GLN A CA 1
ATOM 2183 C C . GLN A 1 264 ? 14.328 -2.548 -9.567 1.00 86.62 264 GLN A C 1
ATOM 2185 O O . GLN A 1 264 ? 14.340 -3.546 -8.846 1.00 86.62 264 GLN A O 1
ATOM 2190 N N . GLY A 1 265 ? 15.180 -1.527 -9.403 1.00 87.25 265 GLY A N 1
ATOM 2191 C CA . GLY A 1 265 ? 16.234 -1.477 -8.385 1.00 87.25 265 GLY A CA 1
ATOM 2192 C C . GLY A 1 265 ? 17.573 -2.081 -8.823 1.00 87.25 265 GLY A C 1
ATOM 2193 O O . GLY A 1 265 ? 18.395 -2.401 -7.969 1.00 87.25 265 GLY A O 1
ATOM 2194 N N . LEU A 1 266 ? 17.808 -2.242 -10.132 1.00 90.50 266 LEU A N 1
ATOM 2195 C CA . LEU A 1 266 ? 19.025 -2.833 -10.706 1.00 90.50 266 LEU A CA 1
ATOM 2196 C C . LEU A 1 266 ? 19.827 -1.823 -11.561 1.00 90.50 266 LEU A C 1
ATOM 2198 O O . LEU A 1 266 ? 19.982 -2.015 -12.771 1.00 90.50 266 LEU A O 1
ATOM 2202 N N . PRO A 1 267 ? 20.372 -0.741 -10.964 1.00 91.44 267 PRO A N 1
ATOM 2203 C CA . PRO A 1 267 ? 21.100 0.290 -11.707 1.00 91.44 267 PRO A CA 1
ATOM 2204 C C . PRO A 1 267 ? 22.409 -0.213 -12.340 1.00 91.44 267 PRO A C 1
ATOM 2206 O O . PRO A 1 267 ? 22.760 0.258 -13.418 1.00 91.44 267 PRO A O 1
ATOM 2209 N N . GLN A 1 268 ? 23.104 -1.196 -11.747 1.00 90.44 268 GLN A N 1
ATOM 2210 C CA . GLN A 1 268 ? 24.311 -1.779 -12.366 1.00 90.44 268 GLN A CA 1
ATOM 2211 C C . GLN A 1 268 ? 23.988 -2.532 -13.663 1.00 90.44 268 GLN A C 1
ATOM 2213 O O . GLN A 1 268 ? 24.670 -2.355 -14.671 1.00 90.44 268 GLN A O 1
ATOM 2218 N N . VAL A 1 269 ? 22.903 -3.316 -13.670 1.00 91.88 269 VAL A N 1
ATOM 2219 C CA . VAL A 1 269 ? 22.436 -4.035 -14.868 1.00 91.88 269 VAL A CA 1
ATOM 2220 C C . VAL A 1 269 ? 22.083 -3.044 -15.979 1.00 91.88 269 VAL A C 1
ATOM 2222 O O . VAL A 1 269 ? 22.457 -3.258 -17.129 1.00 91.88 269 VAL A O 1
ATOM 2225 N N . CYS A 1 270 ? 21.432 -1.928 -15.633 1.00 93.31 270 CYS A N 1
ATOM 2226 C CA . CYS A 1 270 ? 21.151 -0.837 -16.565 1.00 93.31 270 CYS A CA 1
ATOM 2227 C C . CYS A 1 270 ? 22.437 -0.265 -17.195 1.00 93.31 270 CYS A C 1
ATOM 2229 O O . CYS A 1 270 ? 22.545 -0.225 -18.419 1.00 93.31 270 CYS A O 1
ATOM 2231 N N . ILE A 1 271 ? 23.432 0.120 -16.384 1.00 91.25 271 ILE A N 1
ATOM 2232 C CA . ILE A 1 271 ? 24.695 0.704 -16.875 1.00 91.25 271 ILE A CA 1
ATOM 2233 C C . ILE A 1 271 ? 25.442 -0.281 -17.784 1.00 91.25 271 ILE A C 1
ATOM 2235 O O . ILE A 1 271 ? 25.798 0.078 -18.906 1.00 91.25 271 ILE A O 1
ATOM 2239 N N . ASN A 1 272 ? 25.634 -1.524 -17.336 1.00 90.19 272 ASN A N 1
ATOM 2240 C CA . ASN A 1 272 ? 26.365 -2.545 -18.093 1.00 90.19 272 ASN A CA 1
ATOM 2241 C C . ASN A 1 272 ? 25.665 -2.897 -19.414 1.00 90.19 272 ASN A C 1
ATOM 2243 O O . ASN A 1 272 ? 26.321 -3.159 -20.419 1.00 90.19 272 ASN A O 1
ATOM 2247 N N . TYR A 1 273 ? 24.331 -2.870 -19.446 1.00 88.75 273 TYR A N 1
ATOM 2248 C CA . TYR A 1 273 ? 23.576 -3.157 -20.663 1.00 88.75 273 TYR A CA 1
ATOM 2249 C C . TYR A 1 273 ? 23.566 -1.977 -21.649 1.00 88.75 273 TYR A C 1
ATOM 2251 O O . TYR A 1 273 ? 23.719 -2.188 -22.850 1.00 88.75 273 TYR A O 1
ATOM 2259 N N . LEU A 1 274 ? 23.490 -0.726 -21.173 1.00 89.56 274 LEU A N 1
ATOM 2260 C CA . LEU A 1 274 ? 23.582 0.468 -22.032 1.00 89.56 274 LEU A CA 1
ATOM 2261 C C . LEU A 1 274 ? 24.951 0.618 -22.720 1.00 89.56 274 LEU A C 1
ATOM 2263 O O . LEU A 1 274 ? 25.034 1.247 -23.778 1.00 89.56 274 LEU A O 1
ATOM 2267 N N . GLN A 1 275 ? 26.014 0.023 -22.168 1.00 86.31 275 GLN A N 1
ATOM 2268 C CA . GLN A 1 275 ? 27.329 -0.040 -22.819 1.00 86.31 275 GLN A CA 1
ATOM 2269 C C . GLN A 1 275 ? 27.316 -0.874 -24.111 1.00 86.31 275 GLN A C 1
ATOM 2271 O O . GLN A 1 275 ? 28.097 -0.573 -25.011 1.00 86.31 275 GLN A O 1
ATOM 2276 N N . LYS A 1 276 ? 26.404 -1.853 -24.253 1.00 80.62 276 LYS A N 1
ATOM 2277 C CA . LYS A 1 276 ? 26.266 -2.671 -25.476 1.00 80.62 276 LYS A CA 1
ATOM 2278 C C . LYS A 1 276 ? 25.768 -1.866 -26.685 1.00 80.62 276 LYS A C 1
ATOM 2280 O O . LYS A 1 276 ? 26.046 -2.241 -27.819 1.00 80.62 276 LYS A O 1
ATOM 2285 N N . ILE A 1 277 ? 25.087 -0.736 -26.460 1.00 81.19 277 ILE A N 1
ATOM 2286 C CA . ILE A 1 277 ? 24.648 0.173 -27.530 1.00 81.19 277 ILE A CA 1
ATOM 2287 C C . ILE A 1 277 ? 25.878 0.897 -28.096 1.00 81.19 277 ILE A C 1
ATOM 2289 O O . ILE A 1 277 ? 26.294 1.933 -27.559 1.00 81.19 277 ILE A O 1
ATOM 2293 N N . MET A 1 278 ? 26.460 0.360 -29.171 1.00 61.34 278 MET A N 1
ATOM 2294 C CA . MET A 1 278 ? 27.552 1.007 -29.900 1.00 61.34 278 MET A CA 1
ATOM 2295 C C . MET A 1 278 ? 27.108 2.350 -30.496 1.00 61.34 278 MET A C 1
ATOM 2297 O O . MET A 1 278 ? 25.940 2.563 -30.813 1.00 61.34 278 MET A O 1
ATOM 2301 N N . ALA A 1 279 ? 28.053 3.279 -30.645 1.00 56.84 279 ALA A N 1
ATOM 2302 C CA . ALA A 1 279 ? 27.801 4.585 -31.247 1.00 56.84 279 ALA A CA 1
ATOM 2303 C C . ALA A 1 279 ? 27.769 4.483 -32.783 1.00 56.84 279 ALA A C 1
ATOM 2305 O O . ALA A 1 279 ? 28.695 4.924 -33.463 1.00 56.84 279 ALA A O 1
ATOM 2306 N N . THR A 1 280 ? 26.711 3.883 -33.331 1.00 54.00 280 THR A N 1
ATOM 2307 C CA . THR A 1 280 ? 26.488 3.835 -34.781 1.00 54.00 280 THR A CA 1
ATOM 2308 C C . THR A 1 280 ? 26.238 5.257 -35.309 1.00 54.00 280 THR A C 1
ATOM 2310 O O . THR A 1 280 ? 25.350 5.948 -34.797 1.00 54.00 280 THR A O 1
ATOM 2313 N N . PRO A 1 281 ? 26.991 5.740 -36.316 1.00 49.31 281 PRO A N 1
ATOM 2314 C CA . PRO A 1 281 ? 26.746 7.053 -36.903 1.00 49.31 281 PRO A CA 1
ATOM 2315 C C . PRO A 1 281 ? 25.389 7.048 -37.621 1.00 49.31 281 PRO A C 1
ATOM 2317 O O . PRO A 1 281 ? 25.209 6.336 -38.604 1.00 49.31 281 PRO A O 1
ATOM 2320 N N . GLY A 1 282 ? 24.435 7.830 -37.109 1.00 56.34 282 GLY A N 1
ATOM 2321 C CA . GLY A 1 282 ? 23.049 7.870 -37.597 1.00 56.34 282 GLY A CA 1
ATOM 2322 C C . GLY A 1 282 ? 21.975 7.684 -36.519 1.00 56.34 282 GLY A C 1
ATOM 2323 O O . GLY A 1 282 ? 20.802 7.891 -36.812 1.00 56.34 282 GLY A O 1
ATOM 2324 N N . ILE A 1 283 ? 22.344 7.343 -35.274 1.00 60.53 283 ILE A N 1
ATOM 2325 C CA . ILE A 1 283 ? 21.385 7.251 -34.158 1.00 60.53 283 ILE A CA 1
ATOM 2326 C C . ILE A 1 283 ? 20.674 8.598 -33.948 1.00 60.53 283 ILE A C 1
ATOM 2328 O O . ILE A 1 283 ? 21.307 9.623 -33.684 1.00 60.53 283 ILE A O 1
ATOM 2332 N N . GLU A 1 284 ? 19.343 8.572 -34.011 1.00 64.88 284 GLU A N 1
ATOM 2333 C CA . GLU A 1 284 ? 18.481 9.730 -33.779 1.00 64.88 284 GLU A CA 1
ATOM 2334 C C . GLU A 1 284 ? 18.724 10.350 -32.387 1.00 64.88 284 GLU A C 1
ATOM 2336 O O . GLU A 1 284 ? 18.921 9.648 -31.385 1.00 64.88 284 GLU A O 1
ATOM 2341 N N . GLY A 1 285 ? 18.691 11.686 -32.297 1.00 70.00 285 GLY A N 1
ATOM 2342 C CA . GLY A 1 285 ? 19.029 12.420 -31.068 1.00 70.00 285 GLY A CA 1
ATOM 2343 C C . GLY A 1 285 ? 18.219 11.992 -29.834 1.00 70.00 285 GLY A C 1
ATOM 2344 O O . GLY A 1 285 ? 18.736 12.017 -28.716 1.00 70.00 285 GLY A O 1
ATOM 2345 N N . GLN A 1 286 ? 16.986 11.515 -30.036 1.00 76.44 286 GLN A N 1
ATOM 2346 C CA . GLN A 1 286 ? 16.090 11.026 -28.985 1.00 76.44 286 GLN A CA 1
ATOM 2347 C C . GLN A 1 286 ? 16.591 9.743 -28.290 1.00 76.44 286 GLN A C 1
ATOM 2349 O O . GLN A 1 286 ? 16.427 9.596 -27.072 1.00 76.44 286 GLN A O 1
ATOM 2354 N N . HIS A 1 287 ? 17.246 8.831 -29.016 1.00 81.06 287 HIS A N 1
ATOM 2355 C CA . HIS A 1 287 ? 17.844 7.623 -28.428 1.00 81.06 287 HIS A CA 1
ATOM 2356 C C . HIS A 1 287 ? 19.115 7.953 -27.656 1.00 81.06 287 HIS A C 1
ATOM 2358 O O . HIS A 1 287 ? 19.291 7.496 -26.526 1.00 81.06 287 HIS A O 1
ATOM 2364 N N . THR A 1 288 ? 19.959 8.823 -28.217 1.00 80.31 288 THR A N 1
ATOM 2365 C CA . THR A 1 288 ? 21.168 9.324 -27.545 1.00 80.31 288 THR A CA 1
ATOM 2366 C C . THR A 1 288 ? 20.815 10.019 -26.225 1.00 80.31 288 THR A C 1
ATOM 2368 O O . THR A 1 288 ? 21.407 9.714 -25.188 1.00 80.31 288 THR A O 1
ATOM 2371 N N . TYR A 1 289 ? 19.785 10.872 -26.227 1.00 85.06 289 TYR A N 1
ATOM 2372 C CA . TYR A 1 289 ? 19.197 11.448 -25.015 1.00 85.06 289 TYR A CA 1
ATOM 2373 C C . TYR A 1 289 ? 18.748 10.380 -24.015 1.00 85.06 289 TYR A C 1
ATOM 2375 O O . TYR A 1 289 ? 19.121 10.436 -22.844 1.00 85.06 289 TYR A O 1
ATOM 2383 N N . SER A 1 290 ? 17.956 9.404 -24.462 1.00 87.31 290 SER A N 1
ATOM 2384 C CA . SER A 1 290 ? 17.360 8.406 -23.573 1.00 87.31 290 SER A CA 1
ATOM 2385 C C . SER A 1 290 ? 18.421 7.496 -22.935 1.00 87.31 290 SER A C 1
ATOM 2387 O O . SER A 1 290 ? 18.334 7.221 -21.738 1.00 87.31 290 SER A O 1
ATOM 2389 N N . LYS A 1 291 ? 19.475 7.130 -23.681 1.00 88.62 291 LYS A N 1
ATOM 2390 C CA . LYS A 1 291 ? 20.671 6.441 -23.166 1.00 88.62 291 LYS A CA 1
ATOM 2391 C C . LYS A 1 291 ? 21.378 7.272 -22.089 1.00 88.62 291 LYS A C 1
ATOM 2393 O O . LYS A 1 291 ? 21.528 6.804 -20.962 1.00 88.62 291 LYS A O 1
ATOM 2398 N N . ILE A 1 292 ? 21.742 8.521 -22.405 1.00 88.25 292 ILE A N 1
ATOM 2399 C CA . ILE A 1 292 ? 22.400 9.460 -21.473 1.00 88.25 292 ILE A CA 1
ATOM 2400 C C . ILE A 1 292 ? 21.572 9.633 -20.194 1.00 88.25 292 ILE A C 1
ATOM 2402 O O . ILE A 1 292 ? 22.110 9.589 -19.088 1.00 88.25 292 ILE A O 1
ATOM 2406 N N . ARG A 1 293 ? 20.255 9.795 -20.340 1.00 91.38 293 ARG A N 1
ATOM 2407 C CA . ARG A 1 293 ? 19.310 9.994 -19.242 1.00 91.38 293 ARG A CA 1
ATOM 2408 C C . ARG A 1 293 ? 19.227 8.779 -18.316 1.00 91.38 293 ARG A C 1
ATOM 2410 O O . ARG A 1 293 ? 19.280 8.957 -17.101 1.00 91.38 293 ARG A O 1
ATOM 2417 N N . GLU A 1 294 ? 19.080 7.564 -18.842 1.00 92.69 294 GLU A N 1
ATOM 2418 C CA . GLU A 1 294 ? 18.957 6.364 -18.002 1.00 92.69 294 GLU A CA 1
ATOM 2419 C C . GLU A 1 294 ? 20.307 5.940 -17.383 1.00 92.69 294 GLU A C 1
ATOM 2421 O O . GLU A 1 294 ? 20.329 5.538 -16.217 1.00 92.69 294 GLU A O 1
ATOM 2426 N N . GLU A 1 295 ? 21.443 6.137 -18.068 1.00 91.62 295 GLU A N 1
ATOM 2427 C CA . GLU A 1 295 ? 22.787 5.941 -17.490 1.00 91.62 295 GLU A CA 1
ATOM 2428 C C . GLU A 1 295 ? 23.044 6.924 -16.332 1.00 91.62 295 GLU A C 1
ATOM 2430 O O . GLU A 1 295 ? 23.464 6.530 -15.239 1.00 91.62 295 GLU A O 1
ATOM 2435 N N . ALA A 1 296 ? 22.713 8.204 -16.534 1.00 91.69 296 ALA A N 1
ATOM 2436 C CA . ALA A 1 296 ? 22.820 9.241 -15.513 1.00 91.69 296 ALA A CA 1
ATOM 2437 C C . ALA A 1 296 ? 21.918 8.963 -14.296 1.00 91.69 296 ALA A C 1
ATOM 2439 O O . ALA A 1 296 ? 22.381 9.035 -13.157 1.00 91.69 296 ALA A O 1
ATOM 2440 N N . LEU A 1 297 ? 20.650 8.593 -14.507 1.00 92.50 297 LEU A N 1
ATOM 2441 C CA . LEU A 1 297 ? 19.744 8.238 -13.408 1.00 92.50 297 LEU A CA 1
ATOM 2442 C C . LEU A 1 297 ? 20.221 6.995 -12.639 1.00 92.50 297 LEU A C 1
ATOM 2444 O O . LEU A 1 297 ? 20.091 6.960 -11.418 1.00 92.50 297 LEU A O 1
ATOM 2448 N N . SER A 1 298 ? 20.822 6.013 -13.315 1.00 91.56 298 SER A N 1
ATOM 2449 C CA . SER A 1 298 ? 21.351 4.801 -12.668 1.00 91.56 298 SER A CA 1
ATOM 2450 C C . SER A 1 298 ? 22.532 5.113 -11.745 1.00 91.56 298 SER A C 1
ATOM 2452 O O . SER A 1 298 ? 22.546 4.684 -10.592 1.00 91.56 298 SER A O 1
ATOM 2454 N N . ARG A 1 299 ? 23.488 5.938 -12.201 1.00 90.94 299 ARG A N 1
ATOM 2455 C CA . ARG A 1 299 ? 24.599 6.417 -11.356 1.00 90.94 299 ARG A CA 1
ATOM 2456 C C . ARG A 1 299 ? 24.116 7.264 -10.173 1.00 90.94 299 ARG A C 1
ATOM 2458 O O . ARG A 1 299 ? 24.670 7.175 -9.079 1.00 90.94 299 ARG A O 1
ATOM 2465 N N . LEU A 1 300 ? 23.057 8.054 -10.367 1.00 88.88 300 LEU A N 1
ATOM 2466 C CA . LEU A 1 300 ? 22.433 8.847 -9.305 1.00 88.88 300 LEU A CA 1
ATOM 2467 C C . LEU A 1 300 ? 21.748 7.974 -8.232 1.00 88.88 300 LEU A C 1
ATOM 2469 O O . LEU A 1 300 ? 21.685 8.381 -7.071 1.00 88.88 300 LEU A O 1
ATOM 2473 N N . GLU A 1 301 ? 21.238 6.796 -8.597 1.00 86.12 301 GLU A N 1
ATOM 2474 C CA . GLU A 1 301 ? 20.633 5.824 -7.671 1.00 86.12 301 GLU A CA 1
ATOM 2475 C C . GLU A 1 301 ? 21.676 5.000 -6.897 1.00 86.12 301 GLU A C 1
ATOM 2477 O O . GLU A 1 301 ? 21.459 4.720 -5.720 1.00 86.12 301 GLU A O 1
ATOM 2482 N N . LEU A 1 302 ? 22.823 4.674 -7.508 1.00 85.06 302 LEU A N 1
ATOM 2483 C CA . LEU A 1 302 ? 23.945 4.003 -6.830 1.00 85.06 302 LEU A CA 1
ATOM 2484 C C . LEU A 1 302 ? 24.531 4.839 -5.686 1.00 85.06 302 LEU A C 1
ATOM 2486 O O . LEU A 1 302 ? 24.851 4.310 -4.619 1.00 85.06 302 LEU A O 1
ATOM 2490 N N . GLY A 1 303 ? 24.669 6.149 -5.907 1.00 81.31 303 GLY A N 1
ATOM 2491 C CA . GLY A 1 303 ? 25.054 7.112 -4.876 1.00 81.31 303 GLY A CA 1
ATOM 2492 C C . GLY A 1 303 ? 26.494 7.002 -4.358 1.00 81.31 303 GLY A C 1
ATOM 2493 O O . GLY A 1 303 ? 26.834 7.724 -3.423 1.00 81.31 303 GLY A O 1
ATOM 2494 N N . SER A 1 304 ? 27.349 6.148 -4.935 1.00 84.38 304 SER A N 1
ATOM 2495 C CA . SER A 1 304 ? 28.776 6.134 -4.591 1.00 84.38 304 SER A CA 1
ATOM 2496 C C . SER A 1 304 ? 29.453 7.418 -5.084 1.00 84.38 304 SER A C 1
ATOM 2498 O O . SER A 1 304 ? 29.086 7.974 -6.122 1.00 84.38 304 SER A O 1
ATOM 2500 N N . GLN A 1 305 ? 30.470 7.906 -4.369 1.00 83.69 305 GLN A N 1
ATOM 2501 C CA . GLN A 1 305 ? 31.166 9.142 -4.754 1.00 83.69 305 GLN A CA 1
ATOM 2502 C C . GLN A 1 305 ? 31.826 9.034 -6.144 1.00 83.69 305 GLN A C 1
ATOM 2504 O O . GLN A 1 305 ? 31.894 10.024 -6.880 1.00 83.69 305 GLN A O 1
ATOM 2509 N N . GLN A 1 306 ? 32.264 7.830 -6.529 1.00 86.50 306 GLN A N 1
ATOM 2510 C CA . GLN A 1 306 ? 32.812 7.552 -7.856 1.00 86.50 306 GLN A CA 1
ATOM 2511 C C . GLN A 1 306 ? 31.719 7.632 -8.934 1.00 86.50 306 GLN A C 1
ATOM 2513 O O . GLN A 1 306 ? 31.879 8.386 -9.896 1.00 86.50 306 GLN A O 1
ATOM 2518 N N . ASP A 1 307 ? 30.584 6.950 -8.743 1.00 86.50 307 ASP A N 1
ATOM 2519 C CA . ASP A 1 307 ? 29.456 6.960 -9.689 1.00 86.50 307 ASP A CA 1
ATOM 2520 C C . ASP A 1 307 ? 28.871 8.364 -9.868 1.00 86.50 307 ASP A C 1
ATOM 2522 O O . ASP A 1 307 ? 28.619 8.799 -10.993 1.00 86.50 307 ASP A O 1
ATOM 2526 N N . LEU A 1 308 ? 28.708 9.116 -8.775 1.00 87.25 308 LEU A N 1
ATOM 2527 C CA . LEU A 1 308 ? 28.211 10.492 -8.817 1.00 87.25 308 LEU A CA 1
ATOM 2528 C C . LEU A 1 308 ? 29.135 11.409 -9.637 1.00 87.25 308 LEU A C 1
ATOM 2530 O O . LEU A 1 308 ? 28.663 12.218 -10.439 1.00 87.25 308 LEU A O 1
ATOM 2534 N N . THR A 1 309 ? 30.453 11.241 -9.493 1.00 88.38 309 THR A N 1
ATOM 2535 C CA . THR A 1 309 ? 31.451 12.009 -10.253 1.00 88.38 309 THR A CA 1
ATOM 2536 C C . THR A 1 309 ? 31.462 11.611 -11.734 1.00 88.38 309 THR A C 1
ATOM 2538 O O . THR A 1 309 ? 31.481 12.479 -12.609 1.00 88.38 309 THR A O 1
ATOM 2541 N N . GLN A 1 310 ? 31.389 10.312 -12.043 1.00 89.00 310 GLN A N 1
ATOM 2542 C CA . GLN A 1 310 ? 31.293 9.820 -13.423 1.00 89.00 310 GLN A CA 1
ATOM 2543 C C . GLN A 1 310 ? 29.998 10.281 -14.114 1.00 89.00 310 GLN A C 1
ATOM 2545 O O . GLN A 1 310 ? 30.036 10.698 -15.272 1.00 89.00 310 GLN A O 1
ATOM 2550 N N . GLY A 1 311 ? 28.864 10.267 -13.406 1.00 88.94 311 GLY A N 1
ATOM 2551 C CA . GLY A 1 311 ? 27.569 10.732 -13.912 1.00 88.94 311 GLY A CA 1
ATOM 2552 C C . GLY A 1 311 ? 27.561 12.223 -14.251 1.00 88.94 311 GLY A C 1
ATOM 2553 O O . GLY A 1 311 ? 27.128 12.605 -15.340 1.00 88.94 311 GLY A O 1
ATOM 2554 N N . LEU A 1 312 ? 28.128 13.063 -13.379 1.00 89.06 312 LEU A N 1
ATOM 2555 C CA . LEU A 1 312 ? 28.279 14.496 -13.647 1.00 89.06 312 LEU A CA 1
ATOM 2556 C C . LEU A 1 312 ? 29.207 14.765 -14.847 1.00 89.06 312 LEU A C 1
ATOM 2558 O O . LEU A 1 312 ? 28.906 15.618 -15.684 1.00 89.06 312 LEU A O 1
ATOM 2562 N N . ASN A 1 313 ? 30.306 14.015 -14.969 1.00 89.75 313 ASN A N 1
ATOM 2563 C CA . ASN A 1 313 ? 31.228 14.120 -16.103 1.00 89.75 313 ASN A CA 1
ATOM 2564 C C . ASN A 1 313 ? 30.586 13.696 -17.432 1.00 89.75 313 ASN A C 1
ATOM 2566 O O . ASN A 1 313 ? 30.844 14.332 -18.453 1.00 89.75 313 ASN A O 1
ATOM 2570 N N . LEU A 1 314 ? 29.736 12.665 -17.428 1.00 88.94 314 LEU A N 1
ATOM 2571 C CA . LEU A 1 314 ? 28.965 12.249 -18.601 1.00 88.94 314 LEU A CA 1
ATOM 2572 C C . LEU A 1 314 ? 28.024 13.365 -19.072 1.00 88.94 314 LEU A C 1
ATOM 2574 O O . LEU A 1 314 ? 28.026 13.700 -20.254 1.00 88.94 314 LEU A O 1
ATOM 2578 N N . ILE A 1 315 ? 27.286 13.999 -18.155 1.00 88.69 315 ILE A N 1
ATOM 2579 C CA . ILE A 1 315 ? 26.380 15.102 -18.510 1.00 88.69 315 ILE A CA 1
ATOM 2580 C C . ILE A 1 315 ? 27.152 16.329 -19.008 1.00 88.69 315 ILE A C 1
ATOM 2582 O O . ILE A 1 315 ? 26.728 16.966 -19.964 1.00 88.69 315 ILE A O 1
ATOM 2586 N N . ASN A 1 316 ? 28.297 16.661 -18.406 1.00 88.62 316 ASN A N 1
ATOM 2587 C CA . ASN A 1 316 ? 29.107 17.800 -18.853 1.00 88.62 316 ASN A CA 1
ATOM 2588 C C . ASN A 1 316 ? 29.765 17.584 -20.229 1.00 88.62 316 ASN A C 1
ATOM 2590 O O . ASN A 1 316 ? 30.104 18.563 -20.886 1.00 88.62 316 ASN A O 1
ATOM 2594 N N . LYS A 1 317 ? 29.946 16.329 -20.664 1.00 85.50 317 LYS A N 1
ATOM 2595 C CA . LYS A 1 317 ? 30.420 15.977 -22.015 1.00 85.50 317 LYS A CA 1
ATOM 2596 C C . LYS A 1 317 ? 29.291 15.870 -23.046 1.00 85.50 317 LYS A C 1
ATOM 2598 O O . LYS A 1 317 ? 29.572 15.875 -24.242 1.00 85.50 317 LYS A O 1
ATOM 2603 N N . ALA A 1 318 ? 28.037 15.747 -22.612 1.00 81.56 318 ALA A N 1
ATOM 2604 C CA . ALA A 1 318 ? 26.892 15.663 -23.508 1.00 81.56 318 ALA A CA 1
ATOM 2605 C C . ALA A 1 318 ? 26.621 17.026 -24.162 1.00 81.56 318 ALA A C 1
ATOM 2607 O O . ALA A 1 318 ? 26.370 18.016 -23.474 1.00 81.56 318 ALA A O 1
ATOM 2608 N N . ASN A 1 319 ? 26.632 17.079 -25.496 1.00 75.12 319 ASN A N 1
ATOM 2609 C CA . ASN A 1 319 ? 26.242 18.287 -26.216 1.00 75.12 319 ASN A CA 1
ATOM 2610 C C . ASN A 1 319 ? 24.708 18.438 -26.186 1.00 75.12 319 ASN A C 1
ATOM 2612 O O . ASN A 1 319 ? 23.982 17.700 -26.853 1.00 75.12 319 ASN A O 1
ATOM 2616 N N . LEU A 1 320 ? 24.234 19.405 -25.395 1.00 73.56 320 LEU A N 1
ATOM 2617 C CA . LEU A 1 320 ? 22.815 19.706 -25.186 1.00 73.56 320 LEU A CA 1
ATOM 2618 C C . LEU A 1 320 ? 22.131 20.344 -26.404 1.00 73.56 320 LEU A C 1
ATOM 2620 O O . LEU A 1 320 ? 20.904 20.392 -26.435 1.00 73.56 320 LEU A O 1
ATOM 2624 N N . ASP A 1 321 ? 22.883 20.829 -27.393 1.00 72.44 321 ASP A N 1
ATOM 2625 C CA . ASP A 1 321 ? 22.320 21.523 -28.556 1.00 72.44 321 ASP A CA 1
ATOM 2626 C C . ASP A 1 321 ? 21.808 20.551 -29.635 1.00 72.44 321 ASP A C 1
ATOM 2628 O O . ASP A 1 321 ? 21.004 20.934 -30.481 1.00 72.44 321 ASP A O 1
ATOM 2632 N N . TYR A 1 322 ? 22.159 19.260 -29.550 1.00 70.62 322 TYR A N 1
ATOM 2633 C CA . TYR A 1 322 ? 21.496 18.199 -30.324 1.00 70.62 322 TYR A CA 1
ATOM 2634 C C . TYR A 1 322 ? 20.072 17.880 -29.823 1.00 70.62 322 TYR A C 1
ATOM 2636 O O . TYR A 1 322 ? 19.328 17.161 -30.491 1.00 70.62 322 TYR A O 1
ATOM 2644 N N . LEU A 1 323 ? 19.668 18.400 -28.655 1.00 73.00 323 LEU A N 1
ATOM 2645 C CA . LEU A 1 323 ? 18.337 18.194 -28.082 1.00 73.00 323 LEU A CA 1
ATOM 2646 C C . LEU A 1 323 ? 17.371 19.281 -28.572 1.00 73.00 323 LEU A C 1
ATOM 2648 O O . LEU A 1 323 ? 17.183 20.303 -27.914 1.00 73.00 323 LEU A O 1
ATOM 2652 N N . GLN A 1 324 ? 16.724 19.038 -29.715 1.00 74.69 324 GLN A N 1
ATOM 2653 C CA . GLN A 1 324 ? 15.723 19.958 -30.280 1.00 74.69 324 GLN A CA 1
ATOM 2654 C C . GLN A 1 324 ? 14.498 20.157 -29.366 1.00 74.69 324 GLN A C 1
ATOM 2656 O O . GLN A 1 324 ? 13.855 21.203 -29.405 1.00 74.69 324 GLN A O 1
ATOM 2661 N N . ASN A 1 325 ? 14.168 19.165 -28.530 1.00 83.38 325 ASN A N 1
ATOM 2662 C CA . ASN A 1 325 ? 13.054 19.239 -27.590 1.00 83.38 325 ASN A CA 1
ATOM 2663 C C . ASN A 1 32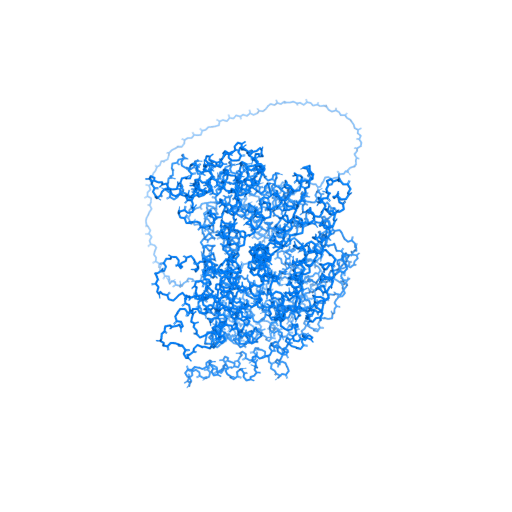5 ? 13.469 19.952 -26.282 1.00 83.38 325 ASN A C 1
ATOM 2665 O O . ASN A 1 325 ? 14.288 19.409 -25.527 1.00 83.38 325 ASN A O 1
ATOM 2669 N N . PRO A 1 326 ? 12.867 21.108 -25.932 1.00 84.31 326 PRO A N 1
ATOM 2670 C CA . PRO A 1 326 ? 13.210 21.834 -24.708 1.00 84.31 326 PRO A CA 1
ATOM 2671 C C . PRO A 1 326 ? 12.940 21.028 -23.427 1.00 84.31 326 PRO A C 1
ATOM 2673 O O . PRO A 1 326 ? 13.662 21.190 -22.443 1.00 84.31 326 PRO A O 1
ATOM 2676 N N . ARG A 1 327 ? 11.961 20.108 -23.428 1.00 86.44 327 ARG A N 1
ATOM 2677 C CA . ARG A 1 327 ? 11.670 19.241 -22.267 1.00 86.44 327 ARG A CA 1
ATOM 2678 C C . ARG A 1 327 ? 12.803 18.264 -21.962 1.00 86.44 327 ARG A C 1
ATOM 2680 O O . ARG A 1 327 ? 13.070 17.980 -20.796 1.00 86.44 327 ARG A O 1
ATOM 2687 N N . ASP A 1 328 ? 13.478 17.772 -22.994 1.00 86.06 328 ASP A N 1
ATOM 2688 C CA . ASP A 1 328 ? 14.563 16.805 -22.836 1.00 86.06 328 ASP A CA 1
ATOM 2689 C C . ASP A 1 328 ? 15.837 17.503 -22.347 1.00 86.06 328 ASP A C 1
ATOM 2691 O O . ASP A 1 328 ? 16.475 17.047 -21.395 1.00 86.06 328 ASP A O 1
ATOM 2695 N N . ARG A 1 329 ? 16.129 18.696 -22.887 1.00 87.12 329 ARG A N 1
ATOM 2696 C CA . ARG A 1 329 ? 17.168 19.600 -22.365 1.00 87.12 329 ARG A CA 1
ATOM 2697 C C . ARG A 1 329 ? 16.933 19.938 -20.886 1.00 87.12 329 ARG A C 1
ATOM 2699 O O . ARG A 1 329 ? 17.863 19.845 -20.083 1.00 87.12 329 ARG A O 1
ATOM 2706 N N . ALA A 1 330 ? 15.698 20.265 -20.504 1.00 89.50 330 ALA A N 1
ATOM 2707 C CA . ALA A 1 330 ? 15.336 20.566 -19.121 1.00 89.50 330 ALA A CA 1
ATOM 2708 C C . ALA A 1 330 ? 15.443 19.348 -18.173 1.00 89.50 330 ALA A C 1
ATOM 2710 O O . ALA A 1 330 ? 15.903 19.514 -17.043 1.00 89.50 330 ALA A O 1
ATOM 2711 N N . GLU A 1 331 ? 15.138 18.116 -18.613 1.00 89.69 331 GLU A N 1
ATOM 2712 C CA . GLU A 1 331 ? 15.382 16.897 -17.814 1.00 89.69 331 GLU A CA 1
ATOM 2713 C C . GLU A 1 331 ? 16.880 16.654 -17.571 1.00 89.69 331 GLU A C 1
ATOM 2715 O O . GLU A 1 331 ? 17.257 16.303 -16.452 1.00 89.69 331 GLU A O 1
ATOM 2720 N N . ILE A 1 332 ? 17.753 16.861 -18.568 1.00 90.44 332 ILE A N 1
ATOM 2721 C CA . ILE A 1 332 ? 19.206 16.711 -18.361 1.00 90.44 332 ILE A CA 1
ATOM 2722 C C . ILE A 1 332 ? 19.734 17.779 -17.396 1.00 90.44 332 ILE A C 1
ATOM 2724 O O . ILE A 1 332 ? 20.503 17.454 -16.489 1.00 90.44 332 ILE A O 1
ATOM 2728 N N . LEU A 1 333 ? 19.282 19.032 -17.520 1.00 90.94 333 LEU A N 1
ATOM 2729 C CA . LEU A 1 333 ? 19.613 20.088 -16.557 1.00 90.94 333 LEU A CA 1
ATOM 2730 C C . LEU A 1 333 ? 19.075 19.762 -15.150 1.00 90.94 333 LEU A C 1
ATOM 2732 O O . LEU A 1 333 ? 19.794 19.950 -14.168 1.00 90.94 333 LEU A O 1
ATOM 2736 N N . ARG A 1 334 ? 17.874 19.175 -15.033 1.00 93.00 334 ARG A N 1
ATOM 2737 C CA . ARG A 1 334 ? 17.336 18.676 -13.756 1.00 93.00 334 ARG A CA 1
ATOM 2738 C C . ARG A 1 334 ? 18.267 17.648 -13.113 1.00 93.00 334 ARG A C 1
ATOM 2740 O O . ARG A 1 334 ? 18.610 17.776 -11.939 1.00 93.00 334 ARG A O 1
ATOM 2747 N N . ILE A 1 335 ? 18.689 16.643 -13.880 1.00 92.50 335 ILE A N 1
ATOM 2748 C CA . ILE A 1 335 ? 19.584 15.584 -13.396 1.00 92.50 335 ILE A CA 1
ATOM 2749 C C . ILE A 1 335 ? 20.961 16.169 -13.033 1.00 92.50 335 ILE A C 1
ATOM 2751 O O . ILE A 1 335 ? 21.521 15.807 -11.999 1.00 92.50 335 ILE A O 1
ATOM 2755 N N . LYS A 1 336 ? 21.479 17.134 -13.808 1.00 91.62 336 LYS A N 1
ATOM 2756 C CA . LYS A 1 336 ? 22.710 17.875 -13.478 1.00 91.62 336 LYS A CA 1
ATOM 2757 C C . LYS A 1 336 ? 22.602 18.588 -12.127 1.00 91.62 336 LYS A C 1
ATOM 2759 O O . LYS A 1 336 ? 23.521 18.477 -11.319 1.00 91.62 336 LYS A O 1
ATOM 2764 N N . GLY A 1 337 ? 21.482 19.263 -11.859 1.00 90.31 337 GLY A N 1
ATOM 2765 C CA . GLY A 1 337 ? 21.202 19.880 -10.559 1.00 90.31 337 GLY A CA 1
ATOM 2766 C C . GLY A 1 337 ? 21.182 18.865 -9.409 1.00 90.31 337 GLY A C 1
ATOM 2767 O O . GLY A 1 337 ? 21.767 19.114 -8.359 1.00 90.31 337 GLY A O 1
ATOM 2768 N N . GLU A 1 338 ? 20.594 17.681 -9.615 1.00 89.50 338 GLU A N 1
ATOM 2769 C CA . GLU A 1 338 ? 20.593 16.608 -8.606 1.00 89.50 338 GLU A CA 1
ATOM 2770 C C . GLU A 1 338 ? 21.984 16.000 -8.355 1.00 89.50 338 GLU A C 1
ATOM 2772 O O . GLU A 1 338 ? 22.285 15.655 -7.212 1.00 89.50 338 GLU A O 1
ATOM 2777 N N . PHE A 1 339 ? 22.856 15.915 -9.368 1.00 90.75 339 PHE A N 1
ATOM 2778 C CA . PHE A 1 339 ? 24.263 15.552 -9.159 1.00 90.75 339 PHE A CA 1
ATOM 2779 C C . PHE A 1 339 ? 25.024 16.632 -8.390 1.00 90.75 339 PHE A C 1
ATOM 2781 O O . PHE A 1 339 ? 25.688 16.307 -7.411 1.00 90.75 339 PHE A O 1
ATOM 2788 N N . LEU A 1 340 ? 24.908 17.906 -8.780 1.00 88.12 340 LEU A N 1
ATOM 2789 C CA . LEU A 1 340 ? 25.555 19.023 -8.075 1.00 88.12 340 LEU A CA 1
ATOM 2790 C C . LEU A 1 340 ? 25.123 19.099 -6.603 1.00 88.12 340 LEU A C 1
ATOM 2792 O O . LEU A 1 340 ? 25.937 19.397 -5.737 1.00 88.12 340 LEU A O 1
ATOM 2796 N N . PHE A 1 341 ? 23.867 18.761 -6.306 1.00 86.06 341 PHE A N 1
ATOM 2797 C CA . PHE A 1 341 ? 23.366 18.692 -4.937 1.00 86.06 341 PHE A CA 1
ATOM 2798 C C . PHE A 1 341 ? 23.987 17.562 -4.099 1.00 86.06 341 PHE A C 1
ATOM 2800 O O . PHE A 1 341 ? 24.106 17.721 -2.892 1.00 86.06 341 PHE A O 1
ATOM 2807 N N . ARG A 1 342 ? 24.370 16.426 -4.703 1.00 83.69 342 ARG A N 1
ATOM 2808 C CA . ARG A 1 342 ? 24.900 15.249 -3.976 1.00 83.69 342 ARG A CA 1
ATOM 2809 C C . ARG A 1 342 ? 26.419 15.098 -4.028 1.00 83.69 342 ARG A C 1
ATOM 2811 O O . ARG A 1 342 ? 26.979 14.397 -3.192 1.00 83.69 342 ARG A O 1
ATOM 2818 N N . VAL A 1 343 ? 27.085 15.703 -5.009 1.00 83.31 343 VAL A N 1
ATOM 2819 C CA . VAL A 1 343 ? 28.547 15.686 -5.130 1.00 83.31 343 VAL A CA 1
ATOM 2820 C C . VAL A 1 343 ? 29.134 16.718 -4.153 1.00 83.31 343 VAL A C 1
ATOM 2822 O O . VAL A 1 343 ? 28.836 17.907 -4.301 1.00 83.31 343 VAL A O 1
ATOM 2825 N N . PRO A 1 344 ? 29.969 16.312 -3.174 1.00 73.50 344 PRO A N 1
ATOM 2826 C CA . PRO A 1 344 ? 30.644 17.258 -2.285 1.00 73.50 344 PRO A CA 1
ATOM 2827 C C . PRO A 1 344 ? 31.606 18.157 -3.074 1.00 73.50 344 PRO A C 1
ATOM 2829 O O . PRO A 1 344 ? 32.160 17.741 -4.096 1.00 73.50 344 PRO A O 1
ATOM 2832 N N . ASP A 1 345 ? 31.812 19.395 -2.617 1.00 70.50 345 ASP A N 1
ATOM 2833 C CA . ASP A 1 345 ? 32.763 20.302 -3.260 1.00 70.50 345 ASP A CA 1
ATOM 2834 C C . ASP A 1 345 ? 34.205 19.775 -3.122 1.00 70.50 345 ASP A C 1
ATOM 2836 O O . ASP A 1 345 ? 34.652 19.381 -2.045 1.00 70.50 345 ASP A O 1
ATOM 2840 N N . GLN A 1 346 ? 34.950 19.805 -4.230 1.00 65.50 346 GLN A N 1
ATOM 2841 C CA . GLN A 1 346 ? 36.368 19.445 -4.284 1.00 65.50 346 GLN A CA 1
ATOM 2842 C C . GLN A 1 346 ? 37.237 20.390 -3.443 1.00 65.50 346 GLN A C 1
ATOM 2844 O O . GLN A 1 346 ? 38.319 19.996 -3.014 1.00 65.50 346 GLN A O 1
ATOM 2849 N N . ARG A 1 347 ? 36.786 21.633 -3.218 1.00 62.97 347 ARG A N 1
ATOM 2850 C CA . ARG A 1 347 ? 37.504 22.632 -2.409 1.00 62.97 347 ARG A CA 1
ATOM 2851 C C . ARG A 1 347 ? 37.152 22.569 -0.924 1.00 62.97 347 ARG A C 1
ATOM 2853 O O . ARG A 1 347 ? 38.009 22.859 -0.100 1.00 62.97 347 ARG A O 1
ATOM 2860 N N . ASN A 1 348 ? 35.918 22.189 -0.590 1.00 60.81 348 ASN A N 1
ATOM 2861 C CA . ASN A 1 348 ? 35.416 22.073 0.780 1.00 60.81 348 ASN A CA 1
ATOM 2862 C C . ASN A 1 348 ? 34.508 20.835 0.910 1.00 60.81 348 ASN A C 1
ATOM 2864 O O . ASN A 1 348 ? 33.295 20.956 0.740 1.00 60.81 348 ASN A O 1
ATOM 2868 N N . PRO A 1 349 ? 35.040 19.656 1.287 1.00 61.06 349 PRO A N 1
ATOM 2869 C CA . PRO A 1 349 ? 34.254 18.418 1.368 1.00 61.06 349 PRO A CA 1
ATOM 2870 C C . PRO A 1 349 ? 33.048 18.475 2.323 1.00 61.06 349 PRO A C 1
ATOM 2872 O O . PRO A 1 349 ? 32.100 17.712 2.163 1.00 61.06 349 PRO A O 1
ATOM 2875 N N . MET A 1 350 ? 33.063 19.389 3.302 1.00 55.84 350 MET A N 1
ATOM 2876 C CA . MET A 1 350 ? 31.950 19.635 4.232 1.00 55.84 350 MET A CA 1
ATOM 2877 C C . MET A 1 350 ? 30.821 20.511 3.654 1.00 55.84 350 MET A C 1
ATOM 2879 O O . MET A 1 350 ? 29.811 20.711 4.327 1.00 55.84 350 MET A O 1
ATOM 2883 N N . GLN A 1 351 ? 30.969 21.071 2.449 1.00 62.97 351 GLN A N 1
ATOM 2884 C CA . GLN A 1 351 ? 30.006 22.008 1.872 1.00 62.97 351 GLN A CA 1
ATOM 2885 C C . GLN A 1 351 ? 29.446 21.469 0.547 1.00 62.97 351 GLN A C 1
ATOM 2887 O O . GLN A 1 351 ? 30.178 21.156 -0.389 1.00 62.97 351 GLN A O 1
ATOM 2892 N N . MET A 1 352 ? 28.118 21.338 0.472 1.00 66.12 352 MET A N 1
ATOM 2893 C CA . MET A 1 352 ? 27.434 20.907 -0.751 1.00 66.12 352 MET A CA 1
ATOM 2894 C C . MET A 1 352 ? 27.316 22.066 -1.752 1.00 66.12 352 MET A C 1
ATOM 2896 O O . MET A 1 352 ? 27.139 23.220 -1.353 1.00 66.12 352 MET A O 1
ATOM 2900 N N . ARG A 1 353 ? 27.331 21.770 -3.058 1.00 79.38 353 ARG A N 1
ATOM 2901 C CA . ARG A 1 353 ? 27.276 22.769 -4.151 1.00 79.38 353 ARG A CA 1
ATOM 2902 C C . ARG A 1 353 ? 25.844 23.255 -4.432 1.00 79.38 353 ARG A C 1
ATOM 2904 O O . ARG A 1 353 ? 25.372 23.284 -5.567 1.00 79.38 353 ARG A O 1
ATOM 2911 N N . VAL A 1 354 ? 25.131 23.632 -3.368 1.00 81.44 354 VAL A N 1
ATOM 2912 C CA . VAL A 1 354 ? 23.684 23.916 -3.391 1.00 81.44 354 VAL A CA 1
ATOM 2913 C C . VAL A 1 354 ? 23.340 25.144 -4.246 1.00 81.44 354 VAL A C 1
ATOM 2915 O O . VAL A 1 354 ? 22.329 25.133 -4.943 1.00 81.44 354 VAL A O 1
ATOM 2918 N N . ASN A 1 355 ? 24.197 26.172 -4.248 1.00 85.19 355 ASN A N 1
ATOM 2919 C CA . ASN A 1 355 ? 23.997 27.382 -5.056 1.00 85.19 355 ASN A CA 1
ATOM 2920 C C . ASN A 1 355 ? 24.088 27.077 -6.562 1.00 85.19 355 ASN A C 1
ATOM 2922 O O . ASN A 1 355 ? 23.170 27.395 -7.308 1.00 85.19 355 ASN A O 1
ATOM 2926 N N . GLU A 1 356 ? 25.133 26.365 -7.000 1.00 87.69 356 GLU A N 1
ATOM 2927 C CA . GLU A 1 356 ? 25.271 25.952 -8.406 1.00 87.69 356 GLU A CA 1
ATOM 2928 C C . GLU A 1 356 ? 24.108 25.057 -8.856 1.00 87.69 356 GLU A C 1
ATOM 2930 O O . GLU A 1 356 ? 23.615 25.172 -9.978 1.00 87.69 356 GLU A O 1
ATOM 2935 N N . ALA A 1 357 ? 23.638 24.172 -7.971 1.00 88.81 357 ALA A N 1
ATOM 2936 C CA . ALA A 1 357 ? 22.474 23.340 -8.241 1.00 88.81 357 ALA A CA 1
ATOM 2937 C C . ALA A 1 357 ? 21.189 24.177 -8.403 1.00 88.81 357 ALA A C 1
ATOM 2939 O O . ALA A 1 357 ? 20.388 23.892 -9.292 1.00 88.81 357 ALA A O 1
ATOM 2940 N N . ASN A 1 358 ? 21.003 25.233 -7.602 1.00 91.50 358 ASN A N 1
ATOM 2941 C CA . ASN A 1 358 ? 19.898 26.183 -7.752 1.00 91.50 358 ASN A CA 1
ATOM 2942 C C . ASN A 1 358 ? 19.945 26.934 -9.099 1.00 91.50 358 ASN A C 1
ATOM 2944 O O . ASN A 1 358 ? 18.918 27.066 -9.769 1.00 91.50 358 ASN A O 1
ATOM 2948 N N . ASP A 1 359 ? 21.123 27.377 -9.530 1.00 91.50 359 ASP A N 1
ATOM 2949 C CA . ASP A 1 359 ? 21.28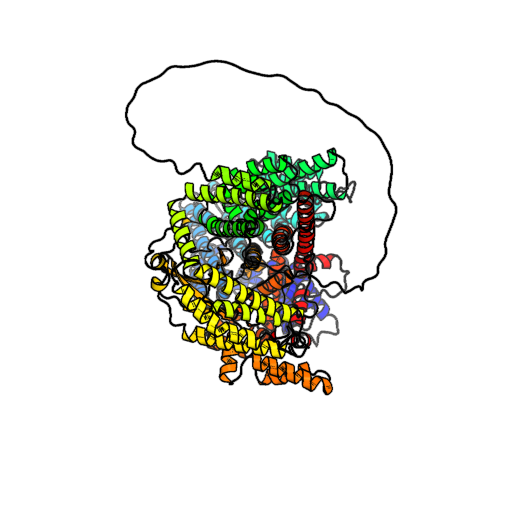7 28.135 -10.778 1.00 91.50 359 ASP A CA 1
ATOM 2950 C C . ASP A 1 359 ? 21.040 27.247 -12.014 1.00 91.50 359 ASP A C 1
ATOM 2952 O O . ASP A 1 359 ? 20.377 27.646 -12.977 1.00 91.50 359 ASP A O 1
ATOM 2956 N N . VAL A 1 360 ? 21.472 25.983 -11.959 1.00 92.12 360 VAL A N 1
ATOM 2957 C CA . VAL A 1 360 ? 21.172 24.987 -13.000 1.00 92.12 360 VAL A CA 1
ATOM 2958 C C . VAL A 1 360 ? 19.683 24.618 -13.025 1.00 92.12 360 VAL A C 1
ATOM 2960 O O . VAL A 1 360 ? 19.111 24.497 -14.110 1.00 92.12 360 VAL A O 1
ATOM 2963 N N . LEU A 1 361 ? 19.025 24.465 -11.869 1.00 92.38 361 LEU A N 1
ATOM 2964 C CA . LEU A 1 361 ? 17.597 24.123 -11.818 1.00 92.38 361 LEU A CA 1
ATOM 2965 C C . LEU A 1 361 ? 16.675 25.282 -12.212 1.00 92.38 361 LEU A C 1
ATOM 2967 O O . LEU A 1 361 ? 15.685 25.041 -12.901 1.00 92.38 361 LEU A O 1
ATOM 2971 N N . SER A 1 362 ? 17.003 26.524 -11.857 1.00 92.62 362 SER A N 1
ATOM 2972 C CA . SER A 1 362 ? 16.258 27.693 -12.346 1.00 92.62 362 SER A CA 1
ATOM 2973 C C . SER A 1 362 ? 16.370 27.820 -13.872 1.00 92.62 362 SER A C 1
ATOM 2975 O O . SER A 1 362 ? 15.356 27.982 -14.549 1.00 92.62 362 SER A O 1
ATOM 2977 N N . THR A 1 363 ? 17.562 27.595 -14.438 1.00 92.31 363 THR A N 1
ATOM 2978 C CA . THR A 1 363 ? 17.766 27.502 -15.897 1.00 92.31 363 THR A CA 1
ATOM 2979 C C . THR A 1 363 ? 16.947 26.364 -16.529 1.00 92.31 363 THR A C 1
ATOM 2981 O O . THR A 1 363 ? 16.365 26.535 -17.602 1.00 92.31 363 THR A O 1
ATOM 2984 N N . ALA A 1 364 ? 16.848 25.206 -15.865 1.00 92.00 364 ALA A N 1
ATOM 2985 C CA . ALA A 1 364 ? 16.033 24.079 -16.326 1.00 92.00 364 ALA A CA 1
ATOM 2986 C C . ALA A 1 364 ? 14.535 24.428 -16.383 1.00 92.00 364 ALA A C 1
ATOM 2988 O O . ALA A 1 364 ? 13.871 24.123 -17.372 1.00 92.00 364 ALA A O 1
ATOM 2989 N N . VAL A 1 365 ? 14.015 25.111 -15.356 1.00 91.69 365 VAL A N 1
ATOM 2990 C CA . VAL A 1 365 ? 12.620 25.578 -15.303 1.00 91.69 365 VAL A CA 1
ATOM 2991 C C . VAL A 1 365 ? 12.335 26.635 -16.372 1.00 91.69 365 VAL A C 1
ATOM 2993 O O . VAL A 1 365 ? 11.303 26.555 -17.028 1.00 91.69 365 VAL A O 1
ATOM 2996 N N . ILE A 1 366 ? 13.256 27.576 -16.607 1.00 92.25 366 ILE A N 1
ATOM 2997 C CA . ILE A 1 366 ? 13.137 28.569 -17.691 1.00 92.25 366 ILE A CA 1
ATOM 2998 C C . ILE A 1 366 ? 13.131 27.887 -19.071 1.00 92.25 366 ILE A C 1
ATOM 3000 O O . ILE A 1 366 ? 12.446 28.345 -19.980 1.00 92.25 366 ILE A O 1
ATOM 3004 N N . THR A 1 367 ? 13.861 26.777 -19.228 1.00 89.75 367 THR A N 1
ATOM 3005 C CA . THR A 1 367 ? 13.907 26.011 -20.486 1.00 89.75 367 THR A CA 1
ATOM 3006 C C . THR A 1 367 ? 12.593 25.269 -20.764 1.00 89.75 367 THR A C 1
ATOM 3008 O O . THR A 1 367 ? 12.157 25.222 -21.912 1.00 89.75 367 THR A O 1
ATOM 3011 N N . ALA A 1 368 ? 11.957 24.679 -19.744 1.00 89.62 368 ALA A N 1
ATOM 3012 C CA . ALA A 1 368 ? 10.656 24.019 -19.883 1.00 89.62 368 ALA A CA 1
ATOM 3013 C C . ALA A 1 368 ? 9.830 24.085 -18.586 1.00 89.62 368 ALA A C 1
ATOM 3015 O O . ALA A 1 368 ? 9.881 23.192 -17.734 1.00 89.62 368 ALA A O 1
ATOM 3016 N N . ASP A 1 369 ? 8.991 25.112 -18.478 1.00 87.44 369 ASP A N 1
ATOM 3017 C CA . ASP A 1 369 ? 8.123 25.351 -17.324 1.00 87.44 369 ASP A CA 1
ATOM 3018 C C . ASP A 1 369 ? 7.073 24.239 -17.126 1.00 87.44 369 ASP A C 1
ATOM 3020 O O . ASP A 1 369 ? 6.739 23.895 -15.997 1.00 87.44 369 ASP A O 1
ATOM 3024 N N . THR A 1 370 ? 6.602 23.600 -18.200 1.00 88.75 370 THR A N 1
ATOM 3025 C CA . THR A 1 370 ? 5.640 22.482 -18.128 1.00 88.75 370 THR A CA 1
ATOM 3026 C C . THR A 1 370 ? 6.190 21.200 -17.479 1.00 88.75 370 THR A C 1
ATOM 3028 O O . THR A 1 370 ? 5.445 20.234 -17.295 1.00 88.75 370 THR A O 1
ATOM 3031 N N . GLN A 1 371 ? 7.481 21.131 -17.126 1.00 89.12 371 GLN A N 1
ATOM 3032 C CA . GLN A 1 371 ? 8.099 19.909 -16.607 1.00 89.12 371 GLN A CA 1
ATOM 3033 C C . GLN A 1 371 ? 7.979 19.759 -15.081 1.00 89.12 371 GLN A C 1
ATOM 3035 O O . GLN A 1 371 ? 8.831 20.169 -14.291 1.00 89.12 371 GLN A O 1
ATOM 3040 N N . SER A 1 372 ? 6.948 19.033 -14.659 1.00 88.69 372 SER A N 1
ATOM 3041 C CA . SER A 1 372 ? 6.565 18.855 -13.252 1.00 88.69 372 SER A CA 1
ATOM 3042 C C . SER A 1 372 ? 7.618 18.219 -12.324 1.00 88.69 372 SER A C 1
ATOM 3044 O O . SER A 1 372 ? 7.623 18.485 -11.121 1.00 88.69 372 SER A O 1
ATOM 3046 N N . LYS A 1 373 ? 8.546 17.403 -12.849 1.00 89.62 373 LYS A N 1
ATOM 3047 C CA . LYS A 1 373 ? 9.658 16.828 -12.062 1.00 89.62 373 LYS A CA 1
ATOM 3048 C C . LYS A 1 373 ? 10.692 17.881 -11.659 1.00 89.62 373 LYS A C 1
ATOM 3050 O O . LYS A 1 373 ? 11.209 17.815 -10.548 1.00 89.62 373 LYS A O 1
ATOM 3055 N N . THR A 1 374 ? 10.984 18.827 -12.550 1.00 91.56 374 THR A N 1
ATOM 3056 C CA . THR A 1 374 ? 12.035 19.840 -12.376 1.00 91.56 374 THR A CA 1
ATOM 3057 C C . THR A 1 374 ? 11.688 20.784 -11.235 1.00 91.56 374 THR A C 1
ATOM 3059 O O . THR A 1 374 ? 12.507 20.988 -10.342 1.00 91.56 374 THR A O 1
ATOM 3062 N N . TRP A 1 375 ? 10.427 21.216 -11.174 1.00 92.75 375 TRP A N 1
ATOM 3063 C CA . TRP A 1 375 ? 9.867 21.950 -10.041 1.00 92.75 375 TRP A CA 1
ATOM 3064 C C . TRP A 1 375 ? 10.018 21.219 -8.699 1.00 92.75 375 TRP A C 1
ATOM 3066 O O . TRP A 1 375 ? 10.431 21.825 -7.715 1.00 92.75 375 TRP A O 1
ATOM 3076 N N . VAL A 1 376 ? 9.746 19.908 -8.637 1.00 91.00 376 VAL A N 1
ATOM 3077 C CA . VAL A 1 376 ? 9.896 19.133 -7.388 1.00 91.00 376 VAL A CA 1
ATOM 3078 C C . VAL A 1 376 ? 11.356 19.044 -6.946 1.00 91.00 376 VAL A C 1
ATOM 3080 O O . VAL A 1 376 ? 11.645 19.241 -5.764 1.00 91.00 376 VAL A O 1
ATOM 3083 N N . SER A 1 377 ? 12.280 18.768 -7.873 1.00 90.25 377 SER A N 1
ATOM 3084 C CA . SER A 1 377 ? 13.717 18.763 -7.575 1.00 90.25 377 SER A CA 1
ATOM 3085 C C . SER A 1 377 ? 14.177 20.144 -7.084 1.00 90.25 377 SER A C 1
ATOM 3087 O O . SER A 1 377 ? 14.879 20.220 -6.078 1.00 90.25 377 SER A O 1
ATOM 3089 N N . TRP A 1 378 ? 13.716 21.234 -7.712 1.00 92.69 378 TRP A N 1
ATOM 3090 C CA . TRP A 1 378 ? 14.082 22.600 -7.322 1.00 92.69 378 TRP A CA 1
ATOM 3091 C C . TRP A 1 378 ? 13.536 22.985 -5.944 1.00 92.69 378 TRP A C 1
ATOM 3093 O O . TRP A 1 378 ? 14.309 23.413 -5.089 1.00 92.69 378 TRP A O 1
ATOM 3103 N N . GLY A 1 379 ? 12.258 22.712 -5.665 1.00 90.50 379 GLY A N 1
ATOM 3104 C CA . GLY A 1 379 ? 11.658 22.940 -4.346 1.00 90.50 379 GLY A CA 1
ATOM 3105 C C . GLY A 1 379 ? 12.361 22.174 -3.218 1.00 90.50 379 GLY A C 1
ATOM 3106 O O . GLY A 1 379 ? 12.492 22.687 -2.108 1.00 90.50 379 GLY A O 1
ATOM 3107 N N . ASN A 1 380 ? 12.889 20.976 -3.496 1.00 88.69 380 ASN A N 1
ATOM 3108 C CA . ASN A 1 380 ? 13.691 20.222 -2.528 1.00 88.69 380 ASN A CA 1
ATOM 3109 C C . ASN A 1 380 ? 15.060 20.865 -2.255 1.00 88.69 380 ASN A C 1
ATOM 3111 O O . ASN A 1 380 ? 15.480 20.891 -1.099 1.00 88.69 380 ASN A O 1
ATOM 3115 N N . ILE A 1 381 ? 15.728 21.416 -3.275 1.00 88.75 381 ILE A N 1
ATOM 3116 C CA . ILE A 1 381 ? 16.988 22.156 -3.100 1.00 88.75 381 ILE A CA 1
ATOM 3117 C C . ILE A 1 381 ? 16.750 23.470 -2.350 1.00 88.75 381 ILE A C 1
ATOM 3119 O O . ILE A 1 381 ? 17.436 23.731 -1.365 1.00 88.75 381 ILE A O 1
ATOM 3123 N N . LEU A 1 382 ? 15.735 24.253 -2.731 1.00 89.56 382 LEU A N 1
ATOM 3124 C CA . LEU A 1 382 ? 15.353 25.485 -2.028 1.00 89.56 382 LEU A CA 1
ATOM 3125 C C . LEU A 1 382 ? 15.022 25.220 -0.552 1.00 89.56 382 LEU A C 1
ATOM 3127 O O . LEU A 1 382 ? 15.431 25.974 0.329 1.00 89.56 382 LEU A O 1
ATOM 3131 N N . HIS A 1 383 ? 14.347 24.108 -0.259 1.00 86.62 383 HIS A N 1
ATOM 3132 C CA . HIS A 1 383 ? 14.086 23.691 1.114 1.00 86.62 383 HIS A CA 1
ATOM 3133 C C . HIS A 1 383 ? 15.354 23.250 1.869 1.00 86.62 383 HIS A C 1
ATOM 3135 O O . HIS A 1 383 ? 15.479 23.540 3.055 1.00 86.62 383 HIS A O 1
ATOM 3141 N N . ALA A 1 384 ? 16.318 22.600 1.210 1.00 85.62 384 ALA A N 1
ATOM 3142 C CA . ALA A 1 384 ? 17.615 22.302 1.821 1.00 85.62 384 ALA A CA 1
ATOM 3143 C C . ALA A 1 384 ? 18.418 23.588 2.114 1.00 85.62 384 ALA A C 1
ATOM 3145 O O . ALA A 1 384 ? 19.044 23.691 3.167 1.00 85.62 384 ALA A O 1
ATOM 3146 N N . MET A 1 385 ? 18.342 24.601 1.240 1.00 86.31 385 MET A N 1
ATOM 3147 C CA . MET A 1 385 ? 18.905 25.937 1.494 1.00 86.31 385 MET A CA 1
ATOM 3148 C C . MET A 1 385 ? 18.219 26.632 2.675 1.00 86.31 385 MET A C 1
ATOM 3150 O O . MET A 1 385 ? 18.896 27.254 3.492 1.00 86.31 385 MET A O 1
ATOM 3154 N N . LEU A 1 386 ? 16.890 26.520 2.780 1.00 85.88 386 LEU A N 1
ATOM 3155 C CA . LEU A 1 386 ? 16.113 27.033 3.908 1.00 85.88 386 LEU A CA 1
ATOM 3156 C C . LEU A 1 386 ? 16.553 26.373 5.221 1.00 85.88 386 LEU A C 1
ATOM 3158 O O . LEU A 1 386 ? 16.883 27.087 6.165 1.00 85.88 386 LEU A O 1
ATOM 3162 N N . GLN A 1 387 ? 16.631 25.038 5.263 1.00 82.81 387 GLN A N 1
ATOM 3163 C CA . GLN A 1 387 ? 17.069 24.299 6.448 1.00 82.81 387 GLN A CA 1
ATOM 3164 C C . GLN A 1 387 ? 18.495 24.694 6.853 1.00 82.81 387 GLN A C 1
ATOM 3166 O O . GLN A 1 387 ? 18.710 25.117 7.982 1.00 82.81 387 GLN A O 1
ATOM 3171 N N . ALA A 1 388 ? 19.440 24.726 5.908 1.00 82.50 388 ALA A N 1
ATOM 3172 C CA . ALA A 1 388 ? 20.816 25.142 6.180 1.00 82.50 388 ALA A CA 1
ATOM 3173 C C . ALA A 1 388 ? 20.948 26.604 6.667 1.00 82.50 388 ALA A C 1
ATOM 3175 O O . ALA A 1 388 ? 21.941 26.943 7.309 1.00 82.50 388 ALA A O 1
ATOM 3176 N N . LYS A 1 389 ? 19.981 27.488 6.372 1.00 82.44 389 LYS A N 1
ATOM 3177 C CA . LYS A 1 389 ? 19.907 28.842 6.956 1.00 82.44 389 LYS A CA 1
ATOM 3178 C C . LYS A 1 389 ? 19.241 28.869 8.332 1.00 82.44 389 LYS A C 1
ATOM 3180 O O . LYS A 1 389 ? 19.586 29.725 9.137 1.00 82.44 389 LYS A O 1
ATOM 3185 N N . ILE A 1 390 ? 18.305 27.964 8.608 1.00 79.62 390 ILE A N 1
ATOM 3186 C CA . ILE A 1 390 ? 17.721 27.786 9.944 1.00 79.62 390 ILE A CA 1
ATOM 3187 C C . ILE A 1 390 ? 18.793 27.244 10.901 1.00 79.62 390 ILE A C 1
ATOM 3189 O O . ILE A 1 390 ? 19.004 27.829 11.960 1.00 79.62 390 ILE A O 1
ATOM 3193 N N . ASP A 1 391 ? 19.527 26.208 10.487 1.00 79.75 391 ASP A N 1
ATOM 3194 C CA . ASP A 1 391 ? 20.546 25.524 11.296 1.00 79.75 391 ASP A CA 1
ATOM 3195 C C . ASP A 1 391 ? 21.746 26.425 11.636 1.00 79.75 391 ASP A C 1
ATOM 3197 O O . ASP A 1 391 ? 22.308 26.333 12.724 1.00 79.75 391 ASP A O 1
ATOM 3201 N N . LYS A 1 392 ? 22.128 27.334 10.726 1.00 78.88 392 LYS A N 1
ATOM 3202 C CA . LYS A 1 392 ? 23.190 28.331 10.968 1.00 78.88 392 LYS A CA 1
ATOM 3203 C C . LYS A 1 392 ? 22.835 29.364 12.040 1.00 78.88 392 LYS A C 1
ATOM 3205 O O . LYS A 1 392 ? 23.738 30.023 12.553 1.00 78.88 392 LYS A O 1
ATOM 3210 N N . GLY A 1 393 ? 21.550 29.524 12.359 1.00 66.94 393 GLY A N 1
ATOM 3211 C CA . GLY A 1 393 ? 21.059 30.622 13.181 1.00 66.94 393 GLY A CA 1
ATOM 3212 C C . GLY A 1 393 ? 21.173 31.988 12.491 1.00 66.94 393 GLY A C 1
ATOM 3213 O O . GLY A 1 393 ? 21.800 32.148 11.445 1.00 66.94 393 GLY A O 1
ATOM 3214 N N . GLY A 1 394 ? 20.526 32.988 13.088 1.00 69.62 394 GLY A N 1
ATOM 3215 C CA . GLY A 1 394 ? 20.463 34.351 12.560 1.00 69.62 394 GLY A CA 1
ATOM 3216 C C . GLY A 1 394 ? 19.069 34.940 12.739 1.00 69.62 394 GLY A C 1
ATOM 3217 O O . GLY A 1 394 ? 18.086 34.409 12.224 1.00 69.62 394 GLY A O 1
ATOM 3218 N N . ASN A 1 395 ? 18.980 36.038 13.488 1.00 70.69 395 ASN A N 1
ATOM 3219 C CA . ASN A 1 395 ? 17.734 36.770 13.742 1.00 70.69 395 ASN A CA 1
ATOM 3220 C C . ASN A 1 395 ? 17.801 38.213 13.215 1.00 70.69 395 ASN A C 1
ATOM 3222 O O . ASN A 1 395 ? 17.027 39.060 13.655 1.00 70.69 395 ASN A O 1
ATOM 3226 N N . THR A 1 396 ? 18.710 38.519 12.278 1.00 79.81 396 THR A N 1
ATOM 3227 C CA . THR A 1 396 ? 18.644 39.817 11.597 1.00 79.81 396 THR A CA 1
ATOM 3228 C C . THR A 1 396 ? 17.387 39.864 10.715 1.00 79.81 396 THR A C 1
ATOM 3230 O O . THR A 1 396 ? 16.983 38.821 10.185 1.00 79.81 396 THR A O 1
ATOM 3233 N N . PRO A 1 397 ? 16.762 41.040 10.512 1.00 77.25 397 PRO A N 1
ATOM 3234 C CA . PRO A 1 397 ? 15.619 41.165 9.606 1.00 77.25 397 PRO A CA 1
ATOM 3235 C C . PRO A 1 397 ? 15.915 40.624 8.200 1.00 77.25 397 PRO A C 1
ATOM 3237 O O . PRO A 1 397 ? 15.102 39.898 7.640 1.00 77.25 397 PRO A O 1
ATOM 3240 N N . ALA A 1 398 ? 17.130 40.844 7.684 1.00 80.50 398 ALA A N 1
ATOM 3241 C CA . ALA A 1 398 ? 17.557 40.313 6.390 1.00 80.50 398 ALA A CA 1
ATOM 3242 C C . ALA A 1 398 ? 17.606 38.770 6.347 1.00 80.50 398 ALA A C 1
ATOM 3244 O O . ALA A 1 398 ? 17.232 38.175 5.335 1.00 80.50 398 ALA A O 1
ATOM 3245 N N . ASP A 1 399 ? 18.020 38.101 7.430 1.00 79.12 399 ASP A N 1
ATOM 3246 C CA . ASP A 1 399 ? 18.004 36.631 7.514 1.00 79.12 399 ASP A CA 1
ATOM 3247 C C . ASP A 1 399 ? 16.576 36.082 7.618 1.00 79.12 399 ASP A C 1
ATOM 3249 O O . ASP A 1 399 ? 16.279 34.996 7.114 1.00 79.12 399 ASP A O 1
ATOM 3253 N N . VAL A 1 400 ? 15.676 36.809 8.289 1.00 77.56 400 VAL A N 1
ATOM 3254 C CA . VAL A 1 400 ? 14.237 36.506 8.307 1.00 77.56 400 VAL A CA 1
ATOM 3255 C C . VAL A 1 400 ? 13.674 36.626 6.888 1.00 77.56 400 VAL A C 1
ATOM 3257 O O . VAL A 1 400 ? 13.194 35.631 6.354 1.00 77.56 400 VAL A O 1
ATOM 3260 N N . ASP A 1 401 ? 13.839 37.768 6.221 1.00 80.81 401 ASP A N 1
ATOM 3261 C CA . ASP A 1 401 ? 13.313 38.013 4.872 1.00 80.81 401 ASP A CA 1
ATOM 3262 C C . ASP A 1 401 ? 13.839 37.012 3.833 1.00 80.81 401 ASP A C 1
ATOM 3264 O O . ASP A 1 401 ? 13.085 36.513 2.993 1.00 80.81 401 ASP A O 1
ATOM 3268 N N . GLN A 1 402 ? 15.120 36.637 3.913 1.00 81.94 402 GLN A N 1
ATOM 3269 C CA . GLN A 1 402 ? 15.688 35.608 3.041 1.00 81.94 402 GLN A CA 1
ATOM 3270 C C . GLN A 1 402 ? 15.111 34.209 3.299 1.00 81.94 402 GLN A C 1
ATOM 3272 O O . GLN A 1 402 ? 14.942 33.449 2.343 1.00 81.94 402 GLN A O 1
ATOM 3277 N N . ARG A 1 403 ? 14.822 33.842 4.556 1.00 81.56 403 ARG A N 1
ATOM 3278 C CA . ARG A 1 403 ? 14.135 32.577 4.877 1.00 81.56 403 ARG A CA 1
ATOM 3279 C C . ARG A 1 403 ? 12.692 32.611 4.378 1.00 81.56 403 ARG A C 1
ATOM 3281 O O . ARG A 1 403 ? 12.270 31.664 3.727 1.00 81.56 403 ARG A O 1
ATOM 3288 N N . ASN A 1 404 ? 11.986 33.719 4.594 1.00 81.38 404 ASN A N 1
ATOM 3289 C CA . ASN A 1 404 ? 10.615 33.933 4.129 1.00 81.38 404 ASN A CA 1
ATOM 3290 C C . ASN A 1 404 ? 10.512 33.751 2.605 1.00 81.38 404 ASN A C 1
ATOM 3292 O O . ASN A 1 404 ? 9.691 32.974 2.116 1.00 81.38 404 ASN A O 1
ATOM 3296 N N . LYS A 1 405 ? 11.417 34.391 1.850 1.00 84.25 405 LYS A N 1
ATOM 3297 C CA . LYS A 1 405 ? 11.489 34.251 0.392 1.00 84.25 405 LYS A CA 1
ATOM 3298 C C . LYS A 1 405 ? 11.746 32.803 -0.045 1.00 84.25 405 LYS A C 1
ATOM 3300 O O . LYS A 1 405 ? 11.000 32.287 -0.871 1.00 84.25 405 LYS A O 1
ATOM 3305 N N . LEU A 1 406 ? 12.737 32.122 0.543 1.00 86.44 406 LEU A N 1
ATOM 3306 C CA . LEU A 1 406 ? 13.024 30.714 0.229 1.00 86.44 406 LEU A CA 1
ATOM 3307 C C . LEU A 1 406 ? 11.835 29.785 0.530 1.00 86.44 406 LEU A C 1
ATOM 3309 O O . LEU A 1 406 ? 11.600 28.841 -0.223 1.00 86.44 406 LEU A O 1
ATOM 3313 N N . THR A 1 407 ? 11.069 30.053 1.592 1.00 85.75 407 THR A N 1
ATOM 3314 C CA . THR A 1 407 ? 9.840 29.311 1.914 1.00 85.75 407 THR A CA 1
ATOM 3315 C C . THR A 1 407 ? 8.768 29.511 0.841 1.00 85.75 407 THR A C 1
ATOM 3317 O O . THR A 1 407 ? 8.186 28.528 0.375 1.00 85.75 407 THR A O 1
ATOM 3320 N N . ALA A 1 408 ? 8.532 30.754 0.407 1.00 86.19 408 ALA A N 1
ATOM 3321 C CA . ALA A 1 408 ? 7.570 31.068 -0.650 1.00 86.19 408 ALA A CA 1
ATOM 3322 C C . ALA A 1 408 ? 7.970 30.461 -2.007 1.00 86.19 408 ALA A C 1
ATOM 3324 O O . ALA A 1 408 ? 7.143 29.814 -2.655 1.00 86.19 408 ALA A O 1
ATOM 3325 N N . ASP A 1 409 ? 9.243 30.584 -2.395 1.00 88.19 409 ASP A N 1
ATOM 3326 C CA . ASP A 1 409 ? 9.779 30.021 -3.638 1.00 88.19 409 ASP A CA 1
ATOM 3327 C C . ASP A 1 409 ? 9.679 28.480 -3.637 1.00 88.19 409 ASP A C 1
ATOM 3329 O O . ASP A 1 409 ? 9.189 27.885 -4.602 1.00 88.19 409 ASP A O 1
ATOM 3333 N N . ALA A 1 410 ? 10.047 27.815 -2.532 1.00 89.31 410 ALA A N 1
ATOM 3334 C CA . ALA A 1 410 ? 9.929 26.360 -2.394 1.00 89.31 410 ALA A CA 1
ATOM 3335 C C . ALA A 1 410 ? 8.466 25.878 -2.432 1.00 89.31 410 ALA A C 1
ATOM 3337 O O . ALA A 1 410 ? 8.164 24.864 -3.068 1.00 89.31 410 ALA A O 1
ATOM 3338 N N . MET A 1 411 ? 7.545 26.608 -1.793 1.00 89.50 411 MET A N 1
ATOM 3339 C CA . MET A 1 411 ? 6.116 26.293 -1.827 1.00 89.50 411 MET A CA 1
ATOM 3340 C C . MET A 1 411 ? 5.540 26.446 -3.241 1.00 89.50 411 MET A C 1
ATOM 3342 O O . MET A 1 411 ? 4.842 25.545 -3.711 1.00 89.50 411 MET A O 1
ATOM 3346 N N . ASN A 1 412 ? 5.867 27.536 -3.947 1.00 89.38 412 ASN A N 1
ATOM 3347 C CA . ASN A 1 412 ? 5.476 27.732 -5.344 1.00 89.38 412 ASN A CA 1
ATOM 3348 C C . ASN A 1 412 ? 5.987 26.578 -6.223 1.00 89.38 412 ASN A C 1
ATOM 3350 O O . ASN A 1 412 ? 5.219 26.017 -6.999 1.00 89.38 412 ASN A O 1
ATOM 3354 N N . CYS A 1 413 ? 7.237 26.140 -6.037 1.00 91.25 413 CYS A N 1
ATOM 3355 C CA . CYS A 1 413 ? 7.779 24.984 -6.754 1.00 91.25 413 CYS A CA 1
ATOM 3356 C C . CYS A 1 413 ? 6.952 23.707 -6.538 1.00 91.25 413 CYS A C 1
ATOM 3358 O O . CYS A 1 413 ? 6.623 23.007 -7.496 1.00 91.25 413 CYS A O 1
ATOM 3360 N N . TYR A 1 414 ? 6.560 23.400 -5.300 1.00 90.75 414 TYR A N 1
ATOM 3361 C CA . TYR A 1 414 ? 5.702 22.243 -5.041 1.00 90.75 414 TYR A CA 1
ATOM 3362 C C . TYR A 1 414 ? 4.315 22.392 -5.690 1.00 90.75 414 TYR A C 1
ATOM 3364 O O . TYR A 1 414 ? 3.829 21.441 -6.301 1.00 90.75 414 TYR A O 1
ATOM 3372 N N . LEU A 1 415 ? 3.718 23.586 -5.652 1.00 91.38 415 LEU A N 1
ATOM 3373 C CA . LEU A 1 415 ? 2.407 23.872 -6.246 1.00 91.38 415 LEU A CA 1
ATOM 3374 C C . LEU A 1 415 ? 2.416 23.807 -7.788 1.00 91.38 415 LEU A C 1
ATOM 3376 O O . LEU A 1 415 ? 1.532 23.171 -8.363 1.00 91.38 415 LEU A O 1
ATOM 3380 N N . GLN A 1 416 ? 3.433 24.353 -8.469 1.00 90.81 416 GLN A N 1
ATOM 3381 C CA . GLN A 1 416 ? 3.599 24.177 -9.925 1.00 90.81 416 GLN A CA 1
ATOM 3382 C C . GLN A 1 416 ? 3.865 22.706 -10.289 1.00 90.81 416 GLN A C 1
ATOM 3384 O O . GLN A 1 416 ? 3.354 22.204 -11.291 1.00 90.81 416 GLN A O 1
ATOM 3389 N N . GLY A 1 417 ? 4.595 21.972 -9.442 1.00 89.75 417 GLY A N 1
ATOM 3390 C CA . GLY A 1 417 ? 4.750 20.524 -9.577 1.00 89.75 417 GLY A CA 1
ATOM 3391 C C . GLY A 1 417 ? 3.405 19.783 -9.585 1.00 89.75 417 GLY A C 1
ATOM 3392 O O . GLY A 1 417 ? 3.208 18.897 -10.417 1.00 89.75 417 GLY A O 1
ATOM 3393 N N . VAL A 1 418 ? 2.468 20.159 -8.703 1.00 90.62 418 VAL A N 1
ATOM 3394 C CA . VAL A 1 418 ? 1.105 19.588 -8.662 1.00 90.62 418 VAL A CA 1
ATOM 3395 C C . VAL A 1 418 ? 0.294 20.003 -9.890 1.00 90.62 418 VAL A C 1
ATOM 3397 O O . VAL A 1 418 ? -0.314 19.139 -10.520 1.00 90.62 418 VAL A O 1
ATOM 3400 N N . ARG A 1 419 ? 0.326 21.288 -10.271 1.00 90.75 419 ARG A N 1
ATOM 3401 C CA . ARG A 1 419 ? -0.356 21.826 -11.465 1.00 90.75 419 ARG A CA 1
ATOM 3402 C C . ARG A 1 419 ? -0.036 21.023 -12.726 1.00 90.75 419 ARG A C 1
ATOM 3404 O O . ARG A 1 419 ? -0.938 20.668 -13.473 1.00 90.75 419 ARG A O 1
ATOM 3411 N N . TYR A 1 420 ? 1.238 20.696 -12.936 1.00 89.19 420 TYR A N 1
ATOM 3412 C CA . TYR A 1 420 ? 1.704 19.913 -14.084 1.00 89.19 420 TYR A CA 1
ATOM 3413 C C . TYR A 1 420 ? 1.671 18.383 -13.845 1.00 89.19 420 TYR A C 1
ATOM 3415 O O . TYR A 1 420 ? 2.421 17.624 -14.462 1.00 89.19 420 TYR A O 1
ATOM 3423 N N . GLY A 1 421 ? 0.820 17.904 -12.930 1.00 83.81 421 GLY A N 1
ATOM 3424 C CA . GLY A 1 421 ? 0.509 16.480 -12.763 1.00 83.81 421 GLY A CA 1
ATOM 3425 C C . GLY A 1 421 ? 1.612 15.623 -12.130 1.00 83.81 421 GLY A C 1
ATOM 3426 O O . GLY A 1 421 ? 1.586 14.398 -12.265 1.00 83.81 421 GLY A O 1
ATOM 3427 N N . SER A 1 422 ? 2.601 16.206 -11.436 1.00 83.62 422 SER A N 1
ATOM 3428 C CA . SER A 1 422 ? 3.579 15.395 -10.699 1.00 83.62 422 SER A CA 1
ATOM 3429 C C . SER A 1 422 ? 2.913 14.728 -9.503 1.00 83.62 422 SER A C 1
ATOM 3431 O O . SER A 1 422 ? 2.673 15.342 -8.464 1.00 83.62 422 SER A O 1
ATOM 3433 N N . GLU A 1 423 ? 2.702 13.420 -9.603 1.00 79.88 423 GLU A N 1
ATOM 3434 C CA . GLU A 1 423 ? 2.233 12.619 -8.475 1.00 79.88 423 GLU A CA 1
ATOM 3435 C C . GLU A 1 423 ? 3.194 12.701 -7.272 1.00 79.88 423 GLU A C 1
ATOM 3437 O O . GLU A 1 423 ? 2.745 12.694 -6.129 1.00 79.88 423 GLU A O 1
ATOM 3442 N N . LYS A 1 424 ? 4.509 12.875 -7.500 1.00 81.00 424 LYS A N 1
ATOM 3443 C CA . LYS A 1 424 ? 5.460 13.156 -6.409 1.00 81.00 424 LYS A CA 1
ATOM 3444 C C . LYS A 1 424 ? 5.136 14.480 -5.710 1.00 81.00 424 LYS A C 1
ATOM 3446 O O . LYS A 1 424 ? 5.167 14.524 -4.487 1.00 81.00 424 LYS A O 1
ATOM 3451 N N . ALA A 1 425 ? 4.806 15.533 -6.462 1.00 84.50 425 ALA A N 1
ATOM 3452 C CA . ALA A 1 425 ? 4.406 16.821 -5.891 1.00 84.50 425 ALA A CA 1
ATOM 3453 C C . ALA A 1 425 ? 3.084 16.723 -5.121 1.00 84.50 425 ALA A C 1
ATOM 3455 O O . ALA A 1 425 ? 2.930 17.348 -4.079 1.00 84.50 425 ALA A O 1
ATOM 3456 N N . ARG A 1 426 ? 2.151 15.885 -5.584 1.00 86.50 426 ARG A N 1
ATOM 3457 C CA . ARG A 1 426 ? 0.871 15.648 -4.907 1.00 86.50 426 ARG A CA 1
ATOM 3458 C C . ARG A 1 426 ? 1.045 15.046 -3.509 1.00 86.50 426 ARG A C 1
ATOM 3460 O O . ARG A 1 426 ? 0.353 15.455 -2.584 1.00 86.50 426 ARG A O 1
ATOM 3467 N N . MET A 1 427 ? 2.027 14.160 -3.320 1.00 83.56 427 MET A N 1
ATOM 3468 C CA . MET A 1 427 ? 2.410 13.674 -1.981 1.00 83.56 427 MET A CA 1
ATOM 3469 C C . MET A 1 427 ? 3.041 14.786 -1.113 1.00 83.56 427 MET A C 1
ATOM 3471 O O . MET A 1 427 ? 3.033 14.697 0.110 1.00 83.56 427 MET A O 1
ATOM 3475 N N . LEU A 1 428 ? 3.564 15.861 -1.713 1.00 85.94 428 LEU A N 1
ATOM 3476 C CA . LEU A 1 428 ? 4.114 17.025 -1.004 1.00 85.94 428 LEU A CA 1
ATOM 3477 C C . LEU A 1 428 ? 3.048 18.072 -0.628 1.00 85.94 428 LEU A C 1
ATOM 3479 O O . LEU A 1 428 ? 3.395 19.067 0.004 1.00 85.94 428 LEU A O 1
ATOM 3483 N N . LEU A 1 429 ? 1.760 17.855 -0.930 1.00 88.56 429 LEU A N 1
ATOM 3484 C CA . LEU A 1 429 ? 0.679 18.727 -0.444 1.00 88.56 429 LEU A CA 1
ATOM 3485 C C . LEU A 1 429 ? 0.616 18.767 1.090 1.00 88.56 429 LEU A C 1
ATOM 3487 O O . LEU A 1 429 ? 0.398 19.834 1.660 1.00 88.56 429 LEU A O 1
ATOM 3491 N N . SER A 1 430 ? 0.931 17.652 1.759 1.00 86.00 430 SER A N 1
ATOM 3492 C CA . SER A 1 430 ? 1.169 17.618 3.210 1.00 86.00 430 SER A CA 1
ATOM 3493 C C . SER A 1 430 ? 2.227 18.641 3.637 1.00 86.00 430 SER A C 1
ATOM 3495 O O . SER A 1 430 ? 2.016 19.456 4.529 1.00 86.00 430 SER A O 1
ATOM 3497 N N . LYS A 1 431 ? 3.368 18.660 2.949 1.00 85.88 431 LYS A N 1
ATOM 3498 C CA . LYS A 1 431 ? 4.447 19.606 3.218 1.00 85.88 431 LYS A CA 1
ATOM 3499 C C . LYS A 1 431 ? 4.030 21.055 2.953 1.00 85.88 431 LYS A C 1
ATOM 3501 O O . LYS A 1 431 ? 4.412 21.922 3.728 1.00 85.88 431 LYS A O 1
ATOM 3506 N N . VAL A 1 432 ? 3.229 21.324 1.920 1.00 88.25 432 VAL A N 1
ATOM 3507 C CA . VAL A 1 432 ? 2.684 22.670 1.655 1.00 88.25 432 VAL A CA 1
ATOM 3508 C C . VAL A 1 432 ? 1.780 23.138 2.799 1.00 88.25 432 VAL A C 1
ATOM 3510 O O . VAL A 1 432 ? 1.994 24.231 3.315 1.00 88.25 432 VAL A O 1
ATOM 3513 N N . ILE A 1 433 ? 0.831 22.305 3.244 1.00 85.50 433 ILE A N 1
ATOM 3514 C CA . ILE A 1 433 ? -0.045 22.615 4.388 1.00 85.50 433 ILE A CA 1
ATOM 3515 C C . ILE A 1 433 ? 0.801 22.865 5.648 1.00 85.50 433 ILE A C 1
ATOM 3517 O O . ILE A 1 433 ? 0.624 23.873 6.322 1.00 85.50 433 ILE A O 1
ATOM 3521 N N . TRP A 1 434 ? 1.788 22.007 5.923 1.00 86.00 434 TRP A N 1
ATOM 3522 C CA . TRP A 1 434 ? 2.680 22.163 7.075 1.00 86.00 434 TRP A CA 1
ATOM 3523 C C . TRP A 1 434 ? 3.518 23.453 7.039 1.00 86.00 434 TRP A C 1
ATOM 3525 O O . TRP A 1 434 ? 3.701 24.098 8.072 1.00 86.00 434 TRP A O 1
ATOM 3535 N N . LEU A 1 435 ? 4.023 23.851 5.866 1.00 83.94 435 LEU A N 1
ATOM 3536 C CA . LEU A 1 435 ? 4.757 25.110 5.700 1.00 83.94 435 LEU A CA 1
ATOM 3537 C C . LEU A 1 435 ? 3.848 26.327 5.923 1.00 83.94 435 LEU A C 1
ATOM 3539 O O . LEU A 1 435 ? 4.281 27.270 6.582 1.00 83.94 435 LEU A O 1
ATOM 3543 N N . LEU A 1 436 ? 2.599 26.288 5.443 1.00 82.25 436 LEU A N 1
ATOM 3544 C CA . LEU A 1 436 ? 1.600 27.331 5.710 1.00 82.25 436 LEU A CA 1
ATOM 3545 C C . LEU A 1 436 ? 1.298 27.453 7.209 1.00 82.25 436 LEU A C 1
ATOM 3547 O O . LEU A 1 436 ? 1.344 28.560 7.735 1.00 82.25 436 LEU A O 1
ATOM 3551 N N . ASP A 1 437 ? 1.083 26.334 7.907 1.00 77.62 437 ASP A N 1
ATOM 3552 C CA . ASP A 1 437 ? 0.845 26.323 9.358 1.00 77.62 437 ASP A CA 1
ATOM 3553 C C . ASP A 1 437 ? 2.062 26.814 10.175 1.00 77.62 437 ASP A C 1
ATOM 3555 O O . ASP A 1 437 ? 1.889 27.355 11.266 1.00 77.62 437 ASP A O 1
ATOM 3559 N N . THR A 1 438 ? 3.290 26.635 9.669 1.00 76.38 438 THR A N 1
ATOM 3560 C CA . THR A 1 438 ? 4.536 26.994 10.382 1.00 76.38 438 THR A CA 1
ATOM 3561 C C . THR A 1 438 ? 4.966 28.450 10.158 1.00 76.38 438 THR A C 1
ATOM 3563 O O . THR A 1 438 ? 5.523 29.068 11.063 1.00 76.38 438 THR A O 1
ATOM 3566 N N . TYR A 1 439 ? 4.734 29.003 8.962 1.00 72.50 439 TYR A N 1
ATOM 3567 C CA . TYR A 1 439 ? 5.278 30.297 8.514 1.00 72.50 439 TYR A CA 1
ATOM 3568 C C . TYR A 1 439 ? 4.195 31.347 8.196 1.00 72.50 439 TYR A C 1
ATOM 3570 O O . TYR A 1 439 ? 4.434 32.300 7.454 1.00 72.50 439 TYR A O 1
ATOM 3578 N N . ASP A 1 440 ? 3.001 31.176 8.763 1.00 63.62 440 ASP A N 1
ATOM 3579 C CA . ASP A 1 440 ? 1.779 31.913 8.413 1.00 63.62 440 ASP A CA 1
ATOM 3580 C C . ASP A 1 440 ? 1.855 33.446 8.533 1.00 63.62 440 ASP A C 1
ATOM 3582 O O . ASP A 1 440 ? 1.200 34.173 7.783 1.00 63.62 440 ASP A O 1
ATOM 3586 N N . GLU A 1 441 ? 2.693 33.939 9.450 1.00 63.03 441 GLU A N 1
ATOM 3587 C CA . GLU A 1 441 ? 2.912 35.368 9.731 1.00 63.03 441 GLU A CA 1
ATOM 3588 C C . GLU A 1 441 ? 3.434 36.156 8.507 1.00 63.03 441 GLU A C 1
ATOM 3590 O O . GLU A 1 441 ? 3.487 37.384 8.524 1.00 63.03 441 GLU A O 1
ATOM 3595 N N . GLN A 1 442 ? 3.783 35.462 7.419 1.00 69.69 442 GLN A N 1
ATOM 3596 C CA . GLN A 1 442 ? 4.211 36.027 6.144 1.00 69.69 442 GLN A CA 1
ATOM 3597 C C . GLN A 1 442 ? 3.012 36.260 5.196 1.00 69.69 442 GLN A C 1
ATOM 3599 O O . GLN A 1 442 ? 2.471 35.296 4.642 1.00 69.69 442 GLN A O 1
ATOM 3604 N N . PRO A 1 443 ? 2.623 37.517 4.892 1.00 70.31 443 PRO A N 1
ATOM 3605 C CA . PRO A 1 443 ? 1.510 37.788 3.976 1.00 70.31 443 PRO A CA 1
ATOM 3606 C C . PRO A 1 443 ? 1.789 37.309 2.540 1.00 70.31 443 PRO A C 1
ATOM 3608 O O . PRO A 1 443 ? 0.898 36.759 1.893 1.00 70.31 443 PRO A O 1
ATOM 3611 N N . ALA A 1 444 ? 3.036 37.434 2.068 1.00 74.56 444 ALA A N 1
ATOM 3612 C CA . ALA A 1 444 ? 3.441 37.020 0.721 1.00 74.56 444 ALA A CA 1
ATOM 3613 C C . ALA A 1 444 ? 3.248 35.511 0.475 1.00 74.56 444 ALA A C 1
ATOM 3615 O O . ALA A 1 444 ? 2.794 35.111 -0.598 1.00 74.56 444 ALA A O 1
ATOM 3616 N N . LEU A 1 445 ? 3.534 34.668 1.477 1.00 76.56 445 LEU A N 1
ATOM 3617 C CA . LEU A 1 445 ? 3.333 33.217 1.389 1.00 76.56 445 LEU A CA 1
ATOM 3618 C C . LEU A 1 445 ? 1.856 32.886 1.113 1.00 76.56 445 LEU A C 1
ATOM 3620 O O . LEU A 1 445 ? 1.547 32.057 0.259 1.00 76.56 445 LEU A O 1
ATOM 3624 N N . GLY A 1 446 ? 0.942 33.599 1.778 1.00 75.81 446 GLY A N 1
ATOM 3625 C CA . GLY A 1 446 ? -0.496 33.491 1.548 1.00 75.81 446 GLY A CA 1
ATOM 3626 C C . GLY A 1 446 ? -0.925 33.864 0.134 1.00 75.81 446 GLY A C 1
ATOM 3627 O O . GLY A 1 446 ? -1.636 33.101 -0.517 1.00 75.81 446 GLY A O 1
ATOM 3628 N N . GLU A 1 447 ? -0.455 35.007 -0.362 1.00 79.88 447 GLU A N 1
ATOM 3629 C CA . GLU A 1 447 ? -0.794 35.505 -1.699 1.00 79.88 447 GLU A CA 1
ATOM 3630 C C . GLU A 1 447 ? -0.319 34.545 -2.810 1.00 79.88 447 GLU A C 1
ATOM 3632 O O . GLU A 1 447 ? -1.051 34.268 -3.766 1.00 79.88 447 GLU A O 1
ATOM 3637 N N . HIS A 1 448 ? 0.881 33.969 -2.668 1.00 79.81 448 HIS A N 1
ATOM 3638 C CA . HIS A 1 448 ? 1.387 32.944 -3.587 1.00 79.81 448 HIS A CA 1
ATOM 3639 C C . HIS A 1 448 ? 0.538 31.664 -3.573 1.00 79.81 448 HIS A C 1
ATOM 3641 O O . HIS A 1 448 ? 0.302 31.075 -4.633 1.00 79.81 448 HIS A O 1
ATOM 3647 N N . PHE A 1 449 ? 0.049 31.240 -2.404 1.00 86.00 449 PHE A N 1
ATOM 3648 C CA . PHE A 1 449 ? -0.851 30.091 -2.288 1.00 86.00 449 PHE A CA 1
ATOM 3649 C C . PHE A 1 449 ? -2.198 30.362 -2.976 1.00 86.00 449 PHE A C 1
ATOM 3651 O O . PHE A 1 449 ? -2.622 29.575 -3.825 1.00 86.00 449 PHE A O 1
ATOM 3658 N N . GLU A 1 450 ? -2.830 31.506 -2.701 1.00 83.56 450 GLU A N 1
ATOM 3659 C CA . GLU A 1 450 ? -4.137 31.874 -3.266 1.00 83.56 450 GLU A CA 1
ATOM 3660 C C . GLU A 1 450 ? -4.135 32.008 -4.795 1.00 83.56 450 GLU A C 1
ATOM 3662 O O . GLU A 1 450 ? -5.111 31.604 -5.431 1.00 83.56 450 GLU A O 1
ATOM 3667 N N . LYS A 1 451 ? -3.048 32.519 -5.393 1.00 86.00 451 LYS A N 1
ATOM 3668 C CA . LYS A 1 451 ? -2.851 32.568 -6.859 1.00 86.00 451 LYS A CA 1
ATOM 3669 C C . LYS A 1 451 ? -2.615 31.183 -7.479 1.00 86.00 451 LYS A C 1
ATOM 3671 O O . LYS A 1 451 ? -2.925 30.953 -8.649 1.00 86.00 451 LYS A O 1
ATOM 3676 N N . SER A 1 452 ? -2.055 30.252 -6.709 1.00 85.56 452 SER A N 1
ATOM 3677 C CA . SER A 1 452 ? -1.724 28.903 -7.184 1.00 85.56 452 SER A CA 1
ATOM 3678 C C . SER A 1 452 ? -2.922 27.948 -7.142 1.00 85.56 452 SER A C 1
ATOM 3680 O O . SER A 1 452 ? -3.057 27.118 -8.039 1.00 85.56 452 SER A O 1
ATOM 3682 N N . ILE A 1 453 ? -3.811 28.082 -6.148 1.00 85.06 453 ILE A N 1
ATOM 3683 C CA . ILE A 1 453 ? -5.019 27.245 -5.981 1.00 85.06 453 ILE A CA 1
ATOM 3684 C C . ILE A 1 453 ? -5.904 27.236 -7.235 1.00 85.06 453 ILE A C 1
ATOM 3686 O O . ILE A 1 453 ? -6.421 26.185 -7.622 1.00 85.06 453 ILE A O 1
ATOM 3690 N N . ASP A 1 454 ? -6.074 28.383 -7.893 1.00 85.44 454 ASP A N 1
ATOM 3691 C CA . ASP A 1 454 ? -6.961 28.504 -9.059 1.00 85.44 454 ASP A CA 1
ATOM 3692 C C . ASP A 1 454 ? -6.498 27.596 -10.210 1.00 85.44 454 ASP A C 1
ATOM 3694 O O . ASP A 1 454 ? -7.313 26.940 -10.857 1.00 85.44 454 ASP A O 1
ATOM 3698 N N . ASN A 1 455 ? -5.179 27.455 -10.368 1.00 87.69 455 ASN A N 1
ATOM 3699 C CA . ASN A 1 455 ? -4.531 26.665 -11.412 1.00 87.69 455 ASN A CA 1
ATOM 3700 C C . ASN A 1 455 ? -4.410 25.160 -11.099 1.00 87.69 455 ASN A C 1
ATOM 3702 O O . ASN A 1 455 ? -4.020 24.393 -11.978 1.00 87.69 455 ASN A O 1
ATOM 3706 N N . ILE A 1 456 ? -4.693 24.721 -9.868 1.00 90.88 456 ILE A N 1
ATOM 3707 C CA . ILE A 1 456 ? -4.568 23.312 -9.456 1.00 90.88 456 ILE A CA 1
ATOM 3708 C C . ILE A 1 456 ? -5.932 22.605 -9.571 1.00 90.88 456 ILE A C 1
ATOM 3710 O O . ILE A 1 456 ? -6.922 23.137 -9.057 1.00 90.88 456 ILE A O 1
ATOM 3714 N N . PRO A 1 457 ? -6.016 21.402 -10.179 1.00 90.81 457 PRO A N 1
ATOM 3715 C CA . PRO A 1 457 ? -7.252 20.619 -10.213 1.00 90.81 457 PRO A CA 1
ATOM 3716 C C . PRO A 1 457 ? -7.743 20.281 -8.801 1.00 90.81 457 PRO A C 1
ATOM 3718 O O . PRO A 1 457 ? -6.986 19.745 -7.984 1.00 90.81 457 PRO A O 1
ATOM 3721 N N . SER A 1 458 ? -9.008 20.584 -8.513 1.00 91.19 458 SER A N 1
ATOM 3722 C CA . SER A 1 458 ? -9.556 20.565 -7.150 1.00 91.19 458 SER A CA 1
ATOM 3723 C C . SER A 1 458 ? -9.565 19.178 -6.508 1.00 91.19 458 SER A C 1
ATOM 3725 O O . SER A 1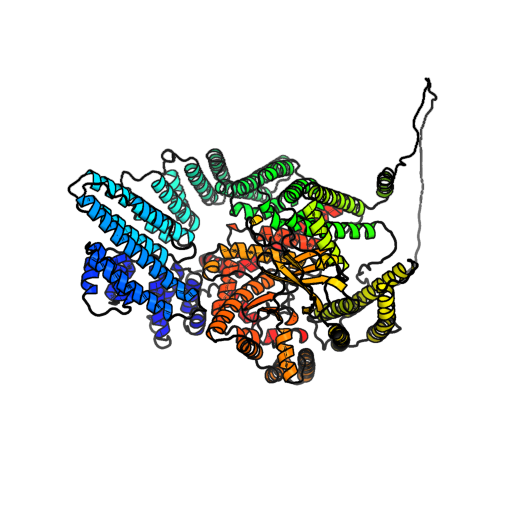 458 ? -9.409 19.076 -5.292 1.00 91.19 458 SER A O 1
ATOM 3727 N N . TRP A 1 459 ? -9.632 18.103 -7.304 1.00 91.19 459 TRP A N 1
ATOM 3728 C CA . TRP A 1 459 ? -9.636 16.726 -6.798 1.00 91.19 459 TRP A CA 1
ATOM 3729 C C . TRP A 1 459 ? -8.412 16.379 -5.940 1.00 91.19 459 TRP A C 1
ATOM 3731 O O . TRP A 1 459 ? -8.516 15.575 -5.015 1.00 91.19 459 TRP A O 1
ATOM 3741 N N . ASN A 1 460 ? -7.268 17.038 -6.174 1.00 90.69 460 ASN A N 1
ATOM 3742 C CA . ASN A 1 460 ? -6.045 16.863 -5.382 1.00 90.69 460 ASN A CA 1
ATOM 3743 C C . ASN A 1 460 ? -6.243 17.150 -3.881 1.00 90.69 460 ASN A C 1
ATOM 3745 O O . ASN A 1 460 ? -5.444 16.697 -3.060 1.00 90.69 460 ASN A O 1
ATOM 3749 N N . TRP A 1 461 ? -7.291 17.900 -3.530 1.00 90.88 461 TRP A N 1
ATOM 3750 C CA . TRP A 1 461 ? -7.593 18.357 -2.177 1.00 90.88 461 TRP A CA 1
ATOM 3751 C C . TRP A 1 461 ? -8.698 17.554 -1.474 1.00 90.88 461 TRP A C 1
ATOM 3753 O O . TRP A 1 461 ? -8.879 17.735 -0.272 1.00 90.88 461 TRP A O 1
ATOM 3763 N N . ILE A 1 462 ? -9.399 16.646 -2.169 1.00 91.06 462 ILE A N 1
ATOM 3764 C CA . ILE A 1 462 ? -10.549 15.896 -1.620 1.00 91.06 462 ILE A CA 1
ATOM 3765 C C . ILE A 1 462 ? -10.163 15.113 -0.362 1.00 91.06 462 ILE A C 1
ATOM 3767 O O . ILE A 1 462 ? -10.773 15.278 0.691 1.00 91.06 462 ILE A O 1
ATOM 3771 N N . SER A 1 463 ? -9.089 14.327 -0.431 1.00 86.94 463 SER A N 1
ATOM 3772 C CA . SER A 1 463 ? -8.611 13.520 0.699 1.00 86.94 463 SER A CA 1
ATOM 3773 C C . SER A 1 463 ? -8.150 14.372 1.895 1.00 86.94 463 SER A C 1
ATOM 3775 O O . SER A 1 463 ? -8.043 13.873 3.009 1.00 86.94 463 SER A O 1
ATOM 3777 N N . TRP A 1 464 ? -7.898 15.668 1.683 1.00 88.31 464 TRP A N 1
ATOM 3778 C CA . TRP A 1 464 ? -7.483 16.618 2.717 1.00 88.31 464 TRP A CA 1
ATOM 3779 C C . TRP A 1 464 ? -8.663 17.368 3.358 1.00 88.31 464 TRP A C 1
ATOM 3781 O O . TRP A 1 464 ? -8.440 18.095 4.323 1.00 88.31 464 TRP A O 1
ATOM 3791 N N . ILE A 1 465 ? -9.908 17.194 2.886 1.00 89.81 465 ILE A N 1
ATOM 3792 C CA . ILE A 1 465 ? -11.098 17.927 3.370 1.00 89.81 465 ILE A CA 1
ATOM 3793 C C . ILE A 1 465 ? -11.222 17.958 4.909 1.00 89.81 465 ILE A C 1
ATOM 3795 O O . ILE A 1 465 ? -11.376 19.061 5.441 1.00 89.81 465 ILE A O 1
ATOM 3799 N N . PRO A 1 466 ? -11.101 16.841 5.662 1.00 83.06 466 PRO A N 1
ATOM 3800 C CA . PRO A 1 466 ? -11.209 16.878 7.127 1.00 83.06 466 PRO A CA 1
ATOM 3801 C C . PRO A 1 466 ? -10.164 17.794 7.785 1.00 83.06 466 PRO A C 1
ATOM 3803 O O . PRO A 1 466 ? -10.451 18.489 8.759 1.00 83.06 466 PRO A O 1
ATOM 3806 N N . LEU A 1 467 ? -8.959 17.835 7.211 1.00 82.62 467 LEU A N 1
ATOM 3807 C CA . LEU A 1 467 ? -7.814 18.608 7.691 1.00 82.62 467 LEU A CA 1
ATOM 3808 C C . LEU A 1 467 ? -7.946 20.095 7.309 1.00 82.62 467 LEU A C 1
ATOM 3810 O O . LEU A 1 467 ? -7.626 20.972 8.110 1.00 82.62 467 LEU A O 1
ATOM 3814 N N . LEU A 1 468 ? -8.478 20.383 6.115 1.00 87.06 468 LEU A N 1
ATOM 3815 C CA . LEU A 1 468 ? -8.773 21.739 5.636 1.00 87.06 468 LEU A CA 1
ATOM 3816 C C . LEU A 1 468 ? -9.907 22.403 6.435 1.00 87.06 468 LEU A C 1
ATOM 3818 O O . LEU A 1 468 ? -9.828 23.592 6.736 1.00 87.06 468 LEU A O 1
ATOM 3822 N N . LEU A 1 469 ? -10.933 21.644 6.835 1.00 85.06 469 LEU A N 1
ATOM 3823 C CA . LEU A 1 469 ? -11.996 22.141 7.717 1.00 85.06 469 LEU A CA 1
ATOM 3824 C C . LEU A 1 469 ? -11.448 22.503 9.107 1.00 85.06 469 LEU A C 1
ATOM 3826 O O . LEU A 1 469 ? -11.758 23.574 9.627 1.00 85.06 469 LEU A O 1
ATOM 3830 N N . GLY A 1 470 ? -10.550 21.683 9.666 1.00 78.56 470 GLY A N 1
ATOM 3831 C CA . GLY A 1 470 ? -9.818 22.006 10.899 1.00 78.56 470 GLY A CA 1
ATOM 3832 C C . GLY A 1 470 ? -8.932 23.261 10.798 1.00 78.56 470 GLY A C 1
ATOM 3833 O O . GLY A 1 470 ? -8.633 23.892 11.815 1.00 78.56 470 GLY A O 1
ATOM 3834 N N . ALA A 1 471 ? -8.540 23.667 9.586 1.00 79.00 471 ALA A N 1
ATOM 3835 C CA . ALA A 1 471 ? -7.772 24.887 9.342 1.00 79.00 471 ALA A CA 1
ATOM 3836 C C . ALA A 1 471 ? -8.628 26.169 9.293 1.00 79.00 471 ALA A C 1
ATOM 3838 O O . ALA A 1 471 ? -8.088 27.262 9.461 1.00 79.00 471 ALA A O 1
ATOM 3839 N N . LEU A 1 472 ? -9.961 26.068 9.178 1.00 80.94 472 LEU A N 1
ATOM 3840 C CA . LEU A 1 472 ? -10.862 27.224 9.328 1.00 80.94 472 LEU A CA 1
ATOM 3841 C C . LEU A 1 472 ? -10.836 27.825 10.744 1.00 80.94 472 LEU A C 1
ATOM 3843 O O . LEU A 1 472 ? -11.285 28.950 10.929 1.00 80.94 472 LEU A O 1
ATOM 3847 N N . ALA A 1 473 ? -10.303 27.097 11.734 1.00 71.69 473 ALA A N 1
ATOM 3848 C CA . ALA A 1 473 ? -10.117 27.566 13.108 1.00 71.69 473 ALA A CA 1
ATOM 3849 C C . ALA A 1 473 ? -8.832 28.392 13.339 1.00 71.69 473 ALA A C 1
ATOM 3851 O O . ALA A 1 473 ? -8.541 28.759 14.477 1.00 71.69 473 ALA A O 1
ATOM 3852 N N . ARG A 1 474 ? -8.040 28.654 12.290 1.00 73.38 474 ARG A N 1
ATOM 3853 C CA . ARG A 1 474 ? -6.703 29.273 12.358 1.00 73.38 474 ARG A CA 1
ATOM 3854 C C . ARG A 1 474 ? -6.651 30.593 11.577 1.00 73.38 474 ARG A C 1
ATOM 3856 O O . ARG A 1 474 ? -7.533 30.830 10.753 1.00 73.38 474 ARG A O 1
ATOM 3863 N N . PRO A 1 475 ? -5.608 31.431 11.749 1.00 66.06 475 PRO A N 1
ATOM 3864 C CA . PRO A 1 475 ? -5.479 32.690 11.002 1.00 66.06 475 PRO A CA 1
ATOM 3865 C C . PRO A 1 475 ? -5.480 32.513 9.467 1.00 66.06 475 PRO A C 1
ATOM 3867 O O . PRO A 1 475 ? -5.936 33.395 8.744 1.00 66.06 475 PRO A O 1
ATOM 3870 N N . GLN A 1 476 ? -5.092 31.332 8.967 1.00 69.88 476 GLN A N 1
ATOM 3871 C CA . GLN A 1 476 ? -5.192 30.928 7.554 1.00 69.88 476 GLN A CA 1
ATOM 3872 C C . GLN A 1 476 ? -6.618 30.784 6.993 1.00 69.88 476 GLN A C 1
ATOM 3874 O O . GLN A 1 476 ? -6.753 30.547 5.788 1.00 69.88 476 GLN A O 1
ATOM 3879 N N . ALA A 1 477 ? -7.675 30.888 7.808 1.00 72.75 477 ALA A N 1
ATOM 3880 C CA . ALA A 1 477 ? -9.047 30.551 7.416 1.00 72.75 477 ALA A CA 1
ATOM 3881 C C . ALA A 1 477 ? -9.488 31.187 6.085 1.00 72.75 477 ALA A C 1
ATOM 3883 O O . ALA A 1 477 ? -10.081 30.501 5.253 1.00 72.75 477 ALA A O 1
ATOM 3884 N N . THR A 1 478 ? -9.136 32.452 5.829 1.00 76.56 478 THR A N 1
ATOM 3885 C CA . THR A 1 478 ? -9.454 33.166 4.578 1.00 76.56 478 THR A CA 1
ATOM 3886 C C . THR A 1 478 ? -8.926 32.448 3.330 1.00 76.56 478 THR A C 1
ATOM 3888 O O . THR A 1 478 ? -9.658 32.311 2.347 1.00 76.56 478 THR A O 1
ATOM 3891 N N . ARG A 1 479 ? -7.691 31.929 3.398 1.00 80.62 479 ARG A N 1
ATOM 3892 C CA . ARG A 1 479 ? -6.995 31.248 2.293 1.00 80.62 479 ARG A CA 1
ATOM 3893 C C . ARG A 1 479 ? -7.647 29.896 2.001 1.00 80.62 479 ARG A C 1
ATOM 3895 O O . ARG A 1 479 ? -7.980 29.580 0.859 1.00 80.62 479 ARG A O 1
ATOM 3902 N N . PHE A 1 480 ? -7.896 29.111 3.053 1.00 83.56 480 PHE A N 1
ATOM 3903 C CA . PHE A 1 480 ? -8.551 27.805 2.933 1.00 83.56 480 PHE A CA 1
ATOM 3904 C C . PHE A 1 480 ? -10.039 27.913 2.575 1.00 83.56 480 PHE A C 1
ATOM 3906 O O . PHE A 1 480 ? -10.545 27.045 1.869 1.00 83.56 480 PHE A O 1
ATOM 3913 N N . ARG A 1 481 ? -10.728 29.000 2.952 1.00 87.19 481 ARG A N 1
ATOM 3914 C CA . ARG A 1 481 ? -12.107 29.286 2.521 1.00 87.19 481 ARG A CA 1
ATOM 3915 C C . ARG A 1 481 ? -12.212 29.375 0.996 1.00 87.19 481 ARG A C 1
ATOM 3917 O O . ARG A 1 481 ? -13.118 28.769 0.438 1.00 87.19 481 ARG A O 1
ATOM 3924 N N . LYS A 1 482 ? -11.275 30.050 0.310 1.00 87.19 482 LYS A N 1
ATOM 3925 C CA . LYS A 1 482 ? 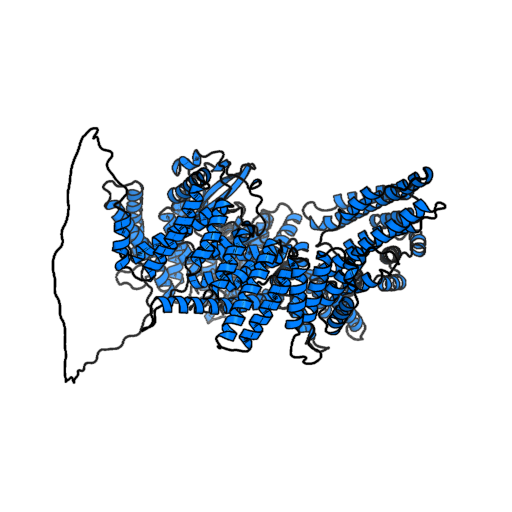-11.252 30.118 -1.168 1.00 87.19 482 LYS A CA 1
ATOM 3926 C C . LYS A 1 482 ? -11.157 28.719 -1.795 1.00 87.19 482 LYS A C 1
ATOM 3928 O O . LYS A 1 482 ? -11.932 28.390 -2.691 1.00 87.19 482 LYS A O 1
ATOM 3933 N N . LEU A 1 483 ? -10.251 27.882 -1.284 1.00 90.12 483 LEU A N 1
ATOM 3934 C CA . LEU A 1 483 ? -10.081 26.495 -1.729 1.00 90.12 483 LEU A CA 1
ATOM 3935 C C . LEU A 1 483 ? -11.330 25.634 -1.462 1.00 90.12 483 LEU A C 1
ATOM 3937 O O . LEU A 1 483 ? -11.759 24.888 -2.339 1.00 90.12 483 LEU A O 1
ATOM 3941 N N . LEU A 1 484 ? -11.928 25.744 -0.274 1.00 91.94 484 LEU A N 1
ATOM 3942 C CA . LEU A 1 484 ? -13.130 24.993 0.094 1.00 91.94 484 LEU A CA 1
ATOM 3943 C C . LEU A 1 484 ? -14.361 25.433 -0.712 1.00 91.94 484 LEU A C 1
ATOM 3945 O O . LEU A 1 484 ? -15.176 24.585 -1.057 1.00 91.94 484 LEU A O 1
ATOM 3949 N N . SER A 1 485 ? -14.472 26.711 -1.088 1.00 91.38 485 SER A N 1
ATOM 3950 C CA . SER A 1 485 ? -15.496 27.168 -2.037 1.00 91.38 485 SER A CA 1
ATOM 3951 C C . SER A 1 485 ? -15.296 26.573 -3.435 1.00 91.38 485 SER A C 1
ATOM 3953 O O . SER A 1 485 ? -16.261 26.110 -4.032 1.00 91.38 485 SER A O 1
ATOM 3955 N N . LYS A 1 486 ? -14.053 26.486 -3.936 1.00 91.75 486 LYS A N 1
ATOM 3956 C CA . LYS A 1 486 ? -13.754 25.797 -5.207 1.00 91.75 486 LYS A CA 1
ATOM 3957 C C . LYS A 1 486 ? -14.139 24.310 -5.148 1.00 91.75 486 LYS A C 1
ATOM 3959 O O . LYS A 1 486 ? -14.804 23.805 -6.043 1.00 91.75 486 LYS A O 1
ATOM 3964 N N . LEU A 1 487 ? -13.806 23.627 -4.049 1.00 93.12 487 LEU A N 1
ATOM 3965 C CA . LEU A 1 487 ? -14.236 22.245 -3.791 1.00 93.12 487 LEU A CA 1
ATOM 3966 C C . LEU A 1 487 ? -15.762 22.097 -3.693 1.00 93.12 487 LEU A C 1
ATOM 3968 O O . LEU A 1 487 ? -16.291 21.085 -4.137 1.00 93.12 487 LEU A O 1
ATOM 3972 N N . ALA A 1 488 ? -16.473 23.083 -3.139 1.00 93.00 488 ALA A N 1
ATOM 3973 C CA . ALA A 1 488 ? -17.935 23.086 -3.084 1.00 93.00 488 ALA A CA 1
ATOM 3974 C C . ALA A 1 488 ? -18.583 23.186 -4.474 1.00 93.00 488 ALA A C 1
ATOM 3976 O O . ALA A 1 488 ? -19.659 22.625 -4.676 1.00 93.00 488 ALA A O 1
ATOM 3977 N N . ALA A 1 489 ? -17.939 23.889 -5.411 1.00 91.75 489 ALA A N 1
ATOM 3978 C CA . ALA A 1 489 ? -18.382 23.995 -6.796 1.00 91.75 489 ALA A CA 1
ATOM 3979 C C . ALA A 1 489 ? -18.055 22.730 -7.612 1.00 91.75 489 ALA A C 1
ATOM 3981 O O . ALA A 1 489 ? -18.926 22.239 -8.324 1.00 91.75 489 ALA A O 1
ATOM 3982 N N . ASP A 1 490 ? -16.848 22.173 -7.473 1.00 92.00 490 ASP A N 1
ATOM 3983 C CA . ASP A 1 490 ? -16.396 21.042 -8.299 1.00 92.00 490 ASP A CA 1
ATOM 3984 C C . ASP A 1 490 ? -16.838 19.666 -7.752 1.00 92.00 490 ASP A C 1
ATOM 3986 O O . ASP A 1 490 ? -17.186 18.774 -8.519 1.00 92.00 490 ASP A O 1
ATOM 3990 N N . PHE A 1 491 ? -16.831 19.475 -6.425 1.00 93.00 491 PHE A N 1
ATOM 3991 C CA . PHE A 1 491 ? -17.074 18.184 -5.756 1.00 93.00 491 PHE A CA 1
ATOM 3992 C C . PHE A 1 491 ? -18.004 18.325 -4.529 1.00 93.00 491 PHE A C 1
ATOM 3994 O O . PHE A 1 491 ? -17.599 18.037 -3.394 1.00 93.00 491 PHE A O 1
ATOM 4001 N N . PRO A 1 492 ? -19.273 18.742 -4.718 1.00 92.38 492 PRO A N 1
ATOM 4002 C CA . PRO A 1 492 ? -20.194 19.027 -3.615 1.00 92.38 492 PRO A CA 1
ATOM 4003 C C . PRO A 1 492 ? -20.467 17.813 -2.711 1.00 92.38 492 PRO A C 1
ATOM 4005 O O . PRO A 1 492 ? -20.585 17.980 -1.494 1.00 92.38 492 PRO A O 1
ATOM 4008 N N . GLN A 1 493 ? -20.523 16.592 -3.266 1.00 90.50 493 GLN A N 1
ATOM 4009 C CA . GLN A 1 493 ? -20.829 15.372 -2.500 1.00 90.50 493 GLN A CA 1
ATOM 4010 C C . GLN A 1 493 ? -19.734 15.051 -1.470 1.00 90.50 493 GLN A C 1
ATOM 4012 O O . GLN A 1 493 ? -20.032 14.730 -0.318 1.00 90.50 493 GLN A O 1
ATOM 4017 N N . ALA A 1 494 ? -18.463 15.206 -1.860 1.00 91.38 494 ALA A N 1
ATOM 4018 C CA . ALA A 1 494 ? -17.309 14.945 -1.004 1.00 91.38 494 ALA A CA 1
ATOM 4019 C C . ALA A 1 494 ? -17.213 15.922 0.183 1.00 91.38 494 ALA A C 1
ATOM 4021 O O . ALA A 1 494 ? -16.796 15.538 1.277 1.00 91.38 494 ALA A O 1
ATOM 4022 N N . LEU A 1 495 ? -17.608 17.185 -0.017 1.00 92.88 495 LEU A N 1
ATOM 4023 C CA . LEU A 1 495 ? -17.507 18.230 1.005 1.00 92.88 495 LEU A CA 1
ATOM 4024 C C . LEU A 1 495 ? -18.723 18.294 1.945 1.00 92.88 495 LEU A C 1
ATOM 4026 O O . LEU A 1 495 ? -18.558 18.660 3.112 1.00 92.88 495 LEU A O 1
ATOM 4030 N N . TYR A 1 496 ? -19.928 17.943 1.477 1.00 93.25 496 TYR A N 1
ATOM 4031 C CA . TYR A 1 496 ? -21.176 18.182 2.214 1.00 93.25 496 TYR A CA 1
ATOM 4032 C C . TYR A 1 496 ? -21.191 17.567 3.626 1.00 93.25 496 TYR A C 1
ATOM 4034 O O . TYR A 1 496 ? -21.395 18.291 4.604 1.00 93.25 496 TYR A O 1
ATOM 4042 N N . CYS A 1 497 ? -20.960 16.254 3.757 1.00 91.00 497 CYS A N 1
ATOM 4043 C CA . CYS A 1 497 ? -21.058 15.571 5.056 1.00 91.00 497 CYS A CA 1
ATOM 4044 C C . CYS A 1 497 ? -19.994 16.058 6.068 1.00 91.00 497 CYS A C 1
ATOM 4046 O O . CYS A 1 497 ? -20.384 16.465 7.170 1.00 91.00 497 CYS A O 1
ATOM 4048 N N . PRO A 1 498 ? -18.689 16.135 5.718 1.00 89.94 498 PRO A N 1
ATOM 4049 C CA . PRO A 1 498 ? -17.668 16.702 6.603 1.00 89.94 498 PRO A CA 1
ATOM 4050 C C . PRO A 1 498 ? -17.965 18.145 7.041 1.00 89.94 498 PRO A C 1
ATOM 4052 O O . PRO A 1 498 ? -17.885 18.457 8.232 1.00 89.94 498 PRO A O 1
ATOM 4055 N N . LEU A 1 499 ? -18.368 19.020 6.109 1.00 91.25 499 LEU A N 1
ATOM 4056 C CA . LEU A 1 499 ? -18.680 20.424 6.404 1.00 91.25 499 LEU A CA 1
ATOM 4057 C C . LEU A 1 499 ? -19.905 20.554 7.323 1.00 91.25 499 LEU A C 1
ATOM 4059 O O . LEU A 1 499 ? -19.892 21.352 8.262 1.00 91.25 499 LEU A O 1
ATOM 4063 N N . ARG A 1 500 ? -20.944 19.738 7.103 1.00 90.12 500 ARG A N 1
ATOM 4064 C CA . ARG A 1 500 ? -22.142 19.694 7.954 1.00 90.12 500 ARG A CA 1
ATOM 4065 C C . ARG A 1 500 ? -21.811 19.249 9.379 1.00 90.12 500 ARG A C 1
ATOM 4067 O O . ARG A 1 500 ? -22.265 19.887 10.330 1.00 90.12 500 ARG A O 1
ATOM 4074 N N . ARG A 1 501 ? -21.007 18.190 9.545 1.00 87.44 501 ARG A N 1
ATOM 4075 C CA . ARG A 1 501 ? -20.543 17.727 10.865 1.00 87.44 501 ARG A CA 1
ATOM 4076 C C . ARG A 1 501 ? -19.794 18.839 11.600 1.00 87.44 501 ARG A C 1
ATOM 4078 O O . ARG A 1 501 ? -20.150 19.148 12.737 1.00 87.44 501 ARG A O 1
ATOM 4085 N N . PHE A 1 502 ? -18.820 19.461 10.934 1.00 87.00 502 PHE A N 1
ATOM 4086 C CA . PHE A 1 502 ? -18.016 20.553 11.486 1.00 87.00 502 PHE A CA 1
ATOM 4087 C C . PHE A 1 502 ? -18.880 21.744 11.934 1.00 87.00 502 PHE A C 1
ATOM 4089 O O . PHE A 1 502 ? -18.719 22.255 13.042 1.00 87.00 502 PHE A O 1
ATOM 4096 N N . LEU A 1 503 ? -19.863 22.145 11.119 1.00 87.00 503 LEU A N 1
ATOM 4097 C CA . LEU A 1 503 ? -20.800 23.220 11.457 1.00 87.00 503 LEU A CA 1
ATOM 4098 C C . LEU A 1 503 ? -21.607 22.942 12.729 1.00 87.00 503 LEU A C 1
ATOM 4100 O O . LEU A 1 503 ? -21.732 23.830 13.573 1.00 87.00 503 LEU A O 1
ATOM 4104 N N . ILE A 1 504 ? -22.141 21.728 12.884 1.00 84.50 504 ILE A N 1
ATOM 4105 C CA . ILE A 1 504 ? -22.928 21.345 14.067 1.00 84.50 504 ILE A CA 1
ATOM 4106 C C . ILE A 1 504 ? -22.039 21.329 15.322 1.00 84.50 504 ILE A C 1
ATOM 4108 O O . ILE A 1 504 ? -22.448 21.819 16.375 1.00 84.50 504 ILE A O 1
ATOM 4112 N N . GLU A 1 505 ? -20.800 20.844 15.209 1.00 80.25 505 GLU A N 1
ATOM 4113 C CA . GLU A 1 505 ? -19.824 20.850 16.306 1.00 80.25 505 GLU A CA 1
ATOM 4114 C C . GLU A 1 505 ? -19.522 22.282 16.795 1.00 80.25 505 GLU A C 1
ATOM 4116 O O . GLU A 1 505 ? -19.633 22.579 17.988 1.00 80.25 505 GLU A O 1
ATOM 4121 N N . LYS A 1 506 ? -19.238 23.210 15.866 1.00 80.19 506 LYS A N 1
ATOM 4122 C CA . LYS A 1 506 ? -18.962 24.628 16.172 1.00 80.19 506 LYS A CA 1
ATOM 4123 C C . LYS A 1 506 ? -20.200 25.441 16.566 1.00 80.19 506 LYS A C 1
ATOM 4125 O O . LYS A 1 506 ? -20.058 26.559 17.067 1.00 80.19 506 LYS A O 1
ATOM 4130 N N . GLN A 1 507 ? -21.411 24.918 16.371 1.00 76.62 507 GLN A N 1
ATOM 4131 C CA . GLN A 1 507 ? -22.632 25.465 16.976 1.00 76.62 507 GLN A CA 1
ATOM 4132 C C . GLN A 1 507 ? -22.777 25.022 18.438 1.00 76.62 507 GLN A C 1
ATOM 4134 O O . GLN A 1 507 ? -23.056 25.861 19.294 1.00 76.62 507 GLN A O 1
ATOM 4139 N N . GLY A 1 508 ? -22.531 23.740 18.737 1.00 67.19 508 GLY A N 1
ATOM 4140 C CA . GLY A 1 508 ? -22.574 23.210 20.104 1.00 67.19 508 GLY A CA 1
ATOM 4141 C C . GLY A 1 508 ? -21.576 23.897 21.041 1.00 67.19 508 GLY A C 1
ATOM 4142 O O . GLY A 1 508 ? -21.959 24.354 22.115 1.00 67.19 508 GLY A O 1
ATOM 4143 N N . GLN A 1 509 ? -20.326 24.062 20.595 1.00 66.38 509 GLN A N 1
ATOM 4144 C CA . GLN A 1 509 ? -19.258 24.702 21.381 1.00 66.38 509 GLN A CA 1
ATOM 4145 C C . GLN A 1 509 ? -19.562 26.168 21.758 1.00 66.38 509 GLN A C 1
ATOM 4147 O O . GLN A 1 509 ? -19.144 26.617 22.817 1.00 66.38 509 GLN A O 1
ATOM 4152 N N . SER A 1 510 ? -20.330 26.903 20.942 1.00 58.88 510 SER A N 1
ATOM 4153 C CA . SER A 1 510 ? -20.737 28.291 21.242 1.00 58.88 510 SER A CA 1
ATOM 4154 C C . SER A 1 510 ? -21.857 28.353 22.261 1.00 58.88 510 SER A C 1
ATOM 4156 O O . SER A 1 510 ? -21.747 29.081 23.232 1.00 58.88 510 SER A O 1
ATOM 4158 N N . ARG A 1 511 ? -22.898 27.525 22.098 1.00 56.84 511 ARG A N 1
ATOM 4159 C CA . ARG A 1 511 ? -24.005 27.463 23.065 1.00 56.84 511 ARG A CA 1
ATOM 4160 C C . ARG A 1 511 ? -23.511 27.121 24.474 1.00 56.84 511 ARG A C 1
ATOM 4162 O O . ARG A 1 511 ? -24.033 27.659 25.438 1.00 56.84 511 ARG A O 1
ATOM 4169 N N . ALA A 1 512 ? -22.474 26.287 24.577 1.00 53.44 512 ALA A N 1
ATOM 4170 C CA . ALA A 1 512 ? -21.803 25.991 25.841 1.00 53.44 512 ALA A CA 1
ATOM 4171 C C . ALA A 1 512 ? -20.948 27.157 26.392 1.00 53.44 512 ALA A C 1
ATOM 4173 O O . ALA A 1 512 ? -20.732 27.227 27.599 1.00 53.44 512 ALA A O 1
ATOM 4174 N N . ALA A 1 513 ? -20.457 28.060 25.537 1.00 46.16 513 ALA A N 1
ATOM 4175 C CA . ALA A 1 513 ? -19.641 29.216 25.922 1.00 46.16 513 ALA A CA 1
ATOM 4176 C C . ALA A 1 513 ? -20.469 30.480 26.235 1.00 46.16 513 ALA A C 1
ATOM 4178 O O . ALA A 1 513 ? -20.045 31.297 27.048 1.00 46.16 513 ALA A O 1
ATOM 4179 N N . ASP A 1 514 ? -21.643 30.628 25.614 1.00 40.62 514 ASP A N 1
ATOM 4180 C CA . ASP A 1 514 ? -22.496 31.825 25.685 1.00 40.62 514 ASP A CA 1
ATOM 4181 C C . ASP A 1 514 ? -23.366 31.899 26.967 1.00 40.62 514 ASP A C 1
ATOM 4183 O O . ASP A 1 514 ? -24.126 32.848 27.148 1.00 40.62 514 ASP A O 1
ATOM 4187 N N . GLY A 1 515 ? -23.236 30.937 27.891 1.00 39.19 515 GLY A N 1
ATOM 4188 C CA . GLY A 1 515 ? -23.769 31.051 29.258 1.00 39.19 515 GLY A CA 1
ATOM 4189 C C . GLY A 1 515 ? -25.281 30.852 29.426 1.00 39.19 515 GLY A C 1
ATOM 4190 O O . GLY A 1 515 ? -25.816 31.221 30.471 1.00 39.19 515 GLY A O 1
ATOM 4191 N N . ASP A 1 516 ? -25.967 30.252 28.449 1.00 28.98 516 ASP A N 1
ATOM 4192 C CA . ASP A 1 516 ? -27.370 29.835 28.590 1.00 28.98 516 ASP A CA 1
ATOM 4193 C C . ASP A 1 516 ? -27.436 28.596 29.509 1.00 28.98 516 ASP A C 1
ATOM 4195 O O . ASP A 1 516 ? -27.242 27.451 29.092 1.00 28.98 516 ASP A O 1
ATOM 4199 N N . GLY A 1 517 ? -27.554 28.855 30.814 1.00 34.12 517 GLY A N 1
ATOM 4200 C CA . GLY A 1 517 ? -27.304 27.889 31.885 1.00 34.12 517 GLY A CA 1
ATOM 4201 C C . GLY A 1 517 ? -28.324 26.753 31.944 1.00 34.12 517 GLY A C 1
ATOM 4202 O O . GLY A 1 517 ? -29.326 26.860 32.645 1.00 34.12 517 GLY A O 1
ATOM 4203 N N . GLY A 1 518 ? -28.032 25.644 31.257 1.00 28.31 518 GLY A N 1
ATOM 4204 C CA . GLY A 1 518 ? -28.942 24.495 31.183 1.00 28.31 518 GLY A CA 1
ATOM 4205 C C . GLY A 1 518 ? -28.328 23.142 30.801 1.00 28.31 518 GLY A C 1
ATOM 4206 O O . GLY A 1 518 ? -29.070 22.291 30.325 1.00 28.31 518 GLY A O 1
ATOM 4207 N N . ALA A 1 519 ? -27.013 22.937 30.969 1.00 28.09 519 ALA A N 1
ATOM 4208 C CA . ALA A 1 519 ? -26.364 21.612 31.010 1.00 28.09 519 ALA A CA 1
ATOM 4209 C C . ALA A 1 519 ? -24.893 21.737 31.460 1.00 28.09 519 ALA A C 1
ATOM 4211 O O . ALA A 1 519 ? -24.082 22.372 30.786 1.00 28.09 519 ALA A O 1
ATOM 4212 N N . SER A 1 520 ? -24.525 21.127 32.587 1.00 28.59 520 SER A N 1
ATOM 4213 C CA . SER A 1 520 ? -23.151 21.131 33.108 1.00 28.59 520 SER A CA 1
ATOM 4214 C C . SER A 1 520 ? -22.292 20.016 32.505 1.00 28.59 520 SER A C 1
ATOM 4216 O O . SER A 1 520 ? -22.638 18.845 32.644 1.00 28.59 520 SER A O 1
ATOM 4218 N N . VAL A 1 521 ? -21.119 20.356 31.963 1.00 26.12 521 VAL A N 1
ATOM 4219 C CA . VAL A 1 521 ? -20.008 19.400 31.796 1.00 26.12 521 VAL A CA 1
ATOM 4220 C C . VAL A 1 521 ? -19.073 19.541 33.003 1.00 26.12 521 VAL A C 1
ATOM 4222 O O . VAL A 1 521 ? -18.534 20.635 33.206 1.00 26.12 521 VAL A O 1
ATOM 4225 N N . PRO A 1 522 ? -18.842 18.490 33.810 1.00 26.67 522 PRO A N 1
ATOM 4226 C CA . PRO A 1 522 ? -17.858 18.550 34.881 1.00 26.67 522 PRO A CA 1
ATOM 4227 C C . PRO A 1 522 ? -16.440 18.511 34.295 1.00 26.67 522 PRO A C 1
ATOM 4229 O O . PRO A 1 522 ? -16.031 17.539 33.662 1.00 26.67 522 PRO A O 1
ATOM 4232 N N . LYS A 1 523 ? -15.651 19.562 34.538 1.00 26.25 523 LYS A N 1
ATOM 4233 C CA . LYS A 1 523 ? -14.195 19.498 34.352 1.00 26.25 523 LYS A CA 1
ATOM 4234 C C . LYS A 1 523 ? -13.615 18.609 35.453 1.00 26.25 523 LYS A C 1
ATOM 4236 O O . LYS A 1 523 ? -13.698 18.968 36.625 1.00 26.25 523 LYS A O 1
ATOM 4241 N N . THR A 1 524 ? -13.008 17.485 35.084 1.00 22.89 524 THR A N 1
ATOM 4242 C CA . THR A 1 524 ? -12.257 16.626 36.012 1.00 22.89 524 THR A CA 1
ATOM 4243 C C . THR A 1 524 ? -11.109 17.412 36.643 1.00 22.89 524 THR A C 1
ATOM 4245 O O . THR A 1 524 ? -10.174 17.814 35.947 1.00 22.89 524 THR A O 1
ATOM 4248 N N . ALA A 1 525 ? -11.182 17.641 37.954 1.00 23.69 525 ALA A N 1
ATOM 4249 C CA . ALA A 1 525 ? -10.141 18.313 38.721 1.00 23.69 525 ALA A CA 1
ATOM 4250 C C . ALA A 1 525 ? -9.144 17.296 39.296 1.00 23.69 525 ALA A C 1
ATOM 4252 O O . ALA A 1 525 ? -9.535 16.285 39.872 1.00 23.69 525 ALA A O 1
ATOM 4253 N N . THR A 1 526 ? -7.848 17.586 39.183 1.00 21.95 526 THR A N 1
ATOM 4254 C CA . THR A 1 526 ? -6.791 16.865 39.907 1.00 21.95 526 THR A CA 1
ATOM 4255 C C . THR A 1 526 ? -6.849 17.173 41.409 1.00 21.95 526 THR A C 1
ATOM 4257 O O . THR A 1 526 ? -6.989 18.347 41.761 1.00 21.95 526 THR A O 1
ATOM 4260 N N . PRO A 1 527 ? -6.675 16.184 42.306 1.00 23.77 527 PRO A N 1
ATOM 4261 C CA . PRO A 1 527 ? -6.707 16.418 43.745 1.00 23.77 527 PRO A CA 1
ATOM 4262 C C . PRO A 1 527 ? -5.396 17.036 44.255 1.00 23.77 527 PRO A C 1
ATOM 4264 O O . PRO A 1 527 ? -4.310 16.503 44.035 1.00 23.77 527 PRO A O 1
ATOM 4267 N N . SER A 1 528 ? -5.503 18.133 45.005 1.00 21.66 528 SER A N 1
ATOM 4268 C CA . SER A 1 528 ? -4.418 18.693 45.820 1.00 21.66 528 SER A CA 1
ATOM 4269 C C . SER A 1 528 ? -4.655 18.380 47.302 1.00 21.66 528 SER A C 1
ATOM 4271 O O . SER A 1 528 ? -5.752 18.613 47.809 1.00 21.66 528 SER A O 1
ATOM 4273 N N . ALA A 1 529 ? -3.633 17.866 47.989 1.00 22.23 529 ALA A N 1
ATOM 4274 C CA . ALA A 1 529 ? -3.689 17.460 49.397 1.00 22.23 529 ALA A CA 1
ATOM 4275 C C . ALA A 1 529 ? -3.976 18.632 50.376 1.00 22.23 529 ALA A C 1
ATOM 4277 O O . ALA A 1 529 ? -3.712 19.789 50.039 1.00 22.23 529 ALA A O 1
ATOM 4278 N N . PRO A 1 530 ? -4.508 18.361 51.588 1.00 24.06 530 PRO A N 1
ATOM 4279 C CA . PRO A 1 530 ? -5.010 19.399 52.488 1.00 24.06 530 PRO A CA 1
ATOM 4280 C C . PRO A 1 530 ? -3.910 20.074 53.320 1.00 24.06 530 PRO A C 1
ATOM 4282 O O . PRO A 1 530 ? -2.998 19.416 53.819 1.00 24.06 530 PRO A O 1
ATOM 4285 N N . ALA A 1 531 ? -4.070 21.377 53.565 1.00 21.47 531 ALA A N 1
ATOM 4286 C CA . ALA A 1 531 ? -3.323 22.132 54.571 1.00 21.47 531 ALA A CA 1
ATOM 4287 C C . ALA A 1 531 ? -4.295 22.773 55.577 1.00 21.47 531 ALA A C 1
ATOM 4289 O O . ALA A 1 531 ? -5.315 23.348 55.197 1.00 21.47 531 ALA A O 1
ATOM 4290 N N . THR A 1 532 ? -3.989 22.638 56.867 1.00 20.58 532 THR A N 1
ATOM 4291 C CA . THR A 1 532 ? -4.789 23.124 58.003 1.00 20.58 532 THR A CA 1
ATOM 4292 C C . THR A 1 532 ? -4.636 24.638 58.245 1.00 20.58 532 THR A C 1
ATOM 4294 O O . THR A 1 532 ? -3.670 25.244 57.779 1.00 20.58 532 THR A O 1
ATOM 4297 N N . PRO A 1 533 ? -5.585 25.283 58.957 1.00 26.91 533 PRO A N 1
ATOM 4298 C CA . PRO A 1 533 ? -5.653 26.743 59.057 1.00 26.91 533 PRO A CA 1
ATOM 4299 C C . PRO A 1 533 ? -4.729 27.333 60.138 1.00 26.91 533 PRO A C 1
ATOM 4301 O O . PRO A 1 533 ? -4.576 26.762 61.217 1.00 26.91 533 PRO A O 1
ATOM 4304 N N . GLY A 1 534 ? -4.193 28.532 59.881 1.00 21.66 534 GLY A N 1
ATOM 4305 C CA . GLY A 1 534 ? -3.402 29.323 60.832 1.00 21.66 534 GLY A CA 1
ATOM 4306 C C . GLY A 1 534 ? -3.521 30.828 60.554 1.00 21.66 534 GLY A C 1
ATOM 4307 O O . GLY A 1 534 ? -3.442 31.256 59.406 1.00 21.66 534 GLY A O 1
ATOM 4308 N N . VAL A 1 535 ? -3.761 31.620 61.602 1.00 21.50 535 VAL A N 1
ATOM 4309 C CA . VAL A 1 535 ? -4.148 33.047 61.548 1.00 21.50 535 VAL A CA 1
ATOM 4310 C C . VAL A 1 535 ? -2.959 33.980 61.813 1.00 21.50 535 VAL A C 1
ATOM 4312 O O . VAL A 1 535 ? -2.237 33.735 62.773 1.00 21.50 535 VAL A O 1
ATOM 4315 N N . ALA A 1 536 ? -2.831 35.067 61.030 1.00 22.41 536 ALA A N 1
ATOM 4316 C CA . ALA A 1 536 ? -2.330 36.419 61.393 1.00 22.41 536 ALA A CA 1
ATOM 4317 C C . ALA A 1 536 ? -2.151 37.248 60.086 1.00 22.41 536 ALA A C 1
ATOM 4319 O O . ALA A 1 536 ? -1.556 36.737 59.146 1.00 22.41 536 ALA A O 1
ATOM 4320 N N . THR A 1 537 ? -2.721 38.438 59.817 1.00 20.34 537 THR A N 1
ATOM 4321 C CA . THR A 1 537 ? -2.666 39.765 60.492 1.00 20.34 537 THR A CA 1
ATOM 4322 C C . THR A 1 537 ? -1.240 40.242 60.811 1.00 20.34 537 THR A C 1
ATOM 4324 O O . THR A 1 537 ? -0.571 39.599 61.603 1.00 20.34 537 THR A O 1
ATOM 4327 N N . GLY A 1 538 ? -0.720 41.377 60.334 1.00 22.09 538 GLY A N 1
ATOM 4328 C CA . GLY A 1 538 ? -1.260 42.450 59.485 1.00 22.09 538 GLY A CA 1
ATOM 4329 C C . GLY A 1 538 ? -0.331 43.688 59.531 1.00 22.09 538 GLY A C 1
ATOM 4330 O O . GLY A 1 538 ? 0.736 43.614 60.132 1.00 22.09 538 GLY A O 1
ATOM 4331 N N . ALA A 1 539 ? -0.783 44.825 58.976 1.00 20.98 539 ALA A N 1
ATOM 4332 C CA . ALA A 1 539 ? -0.099 46.138 58.926 1.00 20.98 539 ALA A CA 1
ATOM 4333 C C . ALA A 1 539 ? 1.142 46.233 57.990 1.00 20.98 539 ALA A C 1
ATOM 4335 O O . ALA A 1 539 ? 1.787 45.235 57.699 1.00 20.98 539 ALA A O 1
ATOM 4336 N N . ALA A 1 540 ? 1.509 47.399 57.436 1.00 21.58 540 ALA A N 1
ATOM 4337 C CA . ALA A 1 540 ? 1.008 48.768 57.639 1.00 21.58 540 ALA A CA 1
ATOM 4338 C C . ALA A 1 540 ? 0.842 49.541 56.306 1.00 21.58 540 ALA A C 1
ATOM 4340 O O . ALA A 1 540 ? 1.269 49.074 55.253 1.00 21.58 540 ALA A O 1
ATOM 4341 N N . ALA A 1 541 ? 0.222 50.726 56.351 1.00 20.81 541 ALA A N 1
ATOM 4342 C CA . ALA A 1 541 ? -0.165 51.511 55.174 1.00 20.81 541 ALA A CA 1
ATOM 4343 C C . ALA A 1 541 ? 0.351 52.966 55.201 1.00 20.81 541 ALA A C 1
ATOM 4345 O O . ALA A 1 541 ? 0.475 53.546 56.278 1.00 20.81 541 ALA A O 1
ATOM 4346 N N . THR A 1 542 ? 0.429 53.588 54.007 1.00 19.62 542 THR A N 1
ATOM 4347 C CA . THR A 1 542 ? 0.298 55.052 53.728 1.00 19.62 542 THR A CA 1
ATOM 4348 C C . THR A 1 542 ? 1.372 56.027 54.278 1.00 19.62 542 THR A C 1
ATOM 4350 O O . THR A 1 542 ? 2.170 55.608 55.111 1.00 19.62 542 THR A O 1
ATOM 4353 N N . PRO A 1 543 ? 1.400 57.339 53.893 1.00 32.50 543 PRO A N 1
ATOM 4354 C CA . PRO A 1 543 ? 0.693 58.064 52.798 1.00 32.50 543 PRO A CA 1
ATOM 4355 C C . PRO A 1 543 ? 1.548 59.047 51.930 1.00 32.50 543 PRO A C 1
ATOM 4357 O O . PRO A 1 543 ? 2.654 59.428 52.298 1.00 32.50 543 PRO A O 1
ATOM 4360 N N . GLY A 1 544 ? 0.924 59.600 50.868 1.00 19.56 544 GLY A N 1
ATOM 4361 C CA . GLY A 1 544 ? 1.170 60.961 50.319 1.00 19.56 544 GLY A CA 1
ATOM 4362 C C . GLY A 1 544 ? 1.686 61.042 48.863 1.00 19.56 544 GLY A C 1
ATOM 4363 O O . GLY A 1 544 ? 2.364 60.124 48.424 1.00 19.56 544 GLY A O 1
ATOM 4364 N N . ALA A 1 545 ? 1.449 62.094 48.054 1.00 20.56 545 ALA A N 1
ATOM 4365 C CA . ALA A 1 545 ? 0.461 63.199 48.059 1.00 20.56 545 ALA A CA 1
ATOM 4366 C C . ALA A 1 545 ? 0.513 63.987 46.704 1.00 20.56 545 ALA A C 1
ATOM 4368 O O . ALA A 1 545 ? 1.573 64.030 46.090 1.00 20.56 545 ALA A O 1
ATOM 4369 N N . GLY A 1 546 ? -0.573 64.673 46.285 1.00 20.81 546 GLY A N 1
ATOM 4370 C CA . GLY A 1 546 ? -0.626 65.644 45.148 1.00 20.81 546 GLY A CA 1
ATOM 4371 C C . GLY A 1 546 ? -1.009 65.050 43.766 1.00 20.81 546 GLY A C 1
ATOM 4372 O O . GLY A 1 546 ? -0.443 64.037 43.385 1.00 20.81 546 GLY A O 1
ATOM 4373 N N . ALA A 1 547 ? -2.059 65.487 43.035 1.00 22.89 547 ALA A N 1
ATOM 4374 C CA . ALA A 1 547 ? -2.384 66.805 42.410 1.00 22.89 547 ALA A CA 1
ATOM 4375 C C . ALA A 1 547 ? -1.735 66.975 40.999 1.00 22.89 547 ALA A C 1
ATOM 4377 O O . ALA A 1 547 ? -0.597 66.559 40.840 1.00 22.89 547 ALA A O 1
ATOM 4378 N N . ALA A 1 548 ? -2.332 67.537 39.923 1.00 23.00 548 ALA A N 1
ATOM 4379 C CA . ALA A 1 548 ? -3.586 68.290 39.665 1.00 23.00 548 ALA A CA 1
ATOM 4380 C C . ALA A 1 548 ? -4.017 68.184 38.151 1.00 23.00 548 ALA A C 1
ATOM 4382 O O . ALA A 1 548 ? -3.171 67.845 37.333 1.00 23.00 548 ALA A O 1
ATOM 4383 N N . LEU A 1 549 ? -5.319 68.231 37.774 1.00 21.98 549 LEU A N 1
ATOM 4384 C CA . LEU A 1 549 ? -6.106 69.322 37.091 1.00 21.98 549 LEU A CA 1
ATOM 4385 C C . LEU A 1 549 ? -5.565 69.857 35.732 1.00 21.98 549 LEU A C 1
ATOM 4387 O O . LEU A 1 549 ? -4.361 69.977 35.581 1.00 21.98 549 LEU A O 1
ATOM 4391 N N . GLY A 1 550 ? -6.349 70.278 34.715 1.00 21.70 550 GLY A N 1
ATOM 4392 C CA . GLY A 1 550 ? -7.808 70.394 34.442 1.00 21.70 550 GLY A CA 1
ATOM 4393 C C . GLY A 1 550 ? -8.020 70.792 32.944 1.00 21.70 550 GLY A C 1
ATOM 4394 O O . GLY A 1 550 ? -7.076 71.262 32.324 1.00 21.70 550 GLY A O 1
ATOM 4395 N N . ALA A 1 551 ? -9.095 70.433 32.221 1.00 22.84 551 ALA A N 1
ATOM 4396 C CA . ALA A 1 551 ? -10.491 70.931 32.236 1.00 22.84 551 ALA A CA 1
ATOM 4397 C C . ALA A 1 551 ? -10.772 72.234 31.426 1.00 22.84 551 ALA A C 1
ATOM 4399 O O . ALA A 1 551 ? -10.276 73.285 31.814 1.00 22.84 551 ALA A O 1
ATOM 4400 N N . ALA A 1 552 ? -11.639 72.177 30.386 1.00 21.03 552 ALA A N 1
ATOM 4401 C CA . ALA A 1 552 ? -12.588 73.241 29.959 1.00 21.03 552 ALA A CA 1
ATOM 4402 C C . ALA A 1 552 ? -13.519 72.821 28.778 1.00 21.03 552 ALA A C 1
ATOM 4404 O O . ALA A 1 552 ? -13.097 72.110 27.871 1.00 21.03 552 ALA A O 1
ATOM 4405 N N . ALA A 1 553 ? -14.770 73.307 28.787 1.00 24.70 553 ALA A N 1
ATOM 4406 C CA . ALA A 1 553 ? -15.779 73.308 27.695 1.00 24.70 553 ALA A CA 1
ATOM 4407 C C . ALA A 1 553 ? -16.078 74.800 27.313 1.00 24.70 553 ALA A C 1
ATOM 4409 O O . ALA A 1 553 ? -15.216 75.610 27.668 1.00 24.70 553 ALA A O 1
ATOM 4410 N N . PRO A 1 554 ? -17.214 75.278 26.715 1.00 40.00 554 PRO A N 1
ATOM 4411 C CA . PRO A 1 554 ? -18.426 74.655 26.119 1.00 40.00 554 PRO A CA 1
ATOM 4412 C C . PRO A 1 554 ? -18.900 75.299 24.764 1.00 40.00 554 PRO A C 1
ATOM 4414 O O . PRO A 1 554 ? -18.218 76.161 24.220 1.00 40.00 554 PRO A O 1
ATOM 4417 N N . GLY A 1 555 ? -20.094 74.961 24.227 1.00 20.08 555 GLY A N 1
ATOM 4418 C CA . GLY A 1 555 ? -20.751 75.731 23.132 1.00 20.08 555 GLY A CA 1
ATOM 4419 C C . GLY A 1 555 ? -21.927 75.030 22.407 1.00 20.08 555 GLY A C 1
ATOM 4420 O O . GLY A 1 555 ? -21.927 73.810 22.308 1.00 20.08 555 GLY A O 1
ATOM 4421 N N . ALA A 1 556 ? -22.936 75.774 21.914 1.00 20.81 556 ALA A N 1
ATOM 4422 C CA . ALA A 1 556 ? -24.260 75.255 21.497 1.00 20.81 556 ALA A CA 1
ATOM 4423 C C . ALA A 1 556 ? -24.707 75.531 20.029 1.00 20.81 556 ALA A C 1
ATOM 4425 O O . ALA A 1 556 ? -24.244 76.481 19.410 1.00 20.81 556 ALA A O 1
ATOM 4426 N N . ALA A 1 557 ? -25.737 74.774 19.596 1.00 20.88 557 ALA A N 1
ATOM 4427 C CA . ALA A 1 557 ? -26.817 75.087 18.622 1.00 20.88 557 ALA A CA 1
ATOM 4428 C C . ALA A 1 557 ? -26.598 75.068 17.074 1.00 20.88 557 ALA A C 1
ATOM 4430 O O . ALA A 1 557 ? -25.555 75.431 16.547 1.00 20.88 557 ALA A O 1
ATOM 4431 N N . ALA A 1 558 ? -27.664 74.651 16.357 1.00 31.12 558 ALA A N 1
ATOM 4432 C CA . ALA A 1 558 ? -27.852 74.598 14.884 1.00 31.12 558 ALA A CA 1
ATOM 4433 C C . ALA A 1 558 ? -28.744 75.768 14.371 1.00 31.12 558 ALA A C 1
ATOM 4435 O O . ALA A 1 558 ? -29.205 76.530 15.228 1.00 31.12 558 ALA A O 1
ATOM 4436 N N . PRO A 1 559 ? -29.038 75.952 13.046 1.00 39.31 559 PRO A N 1
ATOM 4437 C CA . PRO A 1 559 ? -30.261 75.349 12.431 1.00 39.31 559 PRO A CA 1
ATOM 4438 C C . PRO A 1 559 ? -30.363 75.250 10.861 1.00 39.31 559 PRO A C 1
ATOM 4440 O O . PRO A 1 559 ? -29.533 75.782 10.132 1.00 39.31 559 PRO A O 1
ATOM 4443 N N . GLY A 1 560 ? -31.486 74.689 10.351 1.00 23.12 560 GLY A N 1
ATOM 4444 C CA . GLY A 1 560 ? -32.096 74.972 9.015 1.00 23.12 560 GLY A CA 1
ATOM 4445 C C . GLY A 1 560 ? -32.050 73.836 7.960 1.00 23.12 560 GLY A C 1
ATOM 4446 O O . GLY A 1 560 ? -31.034 73.165 7.858 1.00 23.12 560 GLY A O 1
ATOM 4447 N N . ALA A 1 561 ? -33.071 73.555 7.121 1.00 25.14 561 ALA A N 1
ATOM 4448 C CA . ALA A 1 561 ? -34.419 74.138 6.935 1.00 25.14 561 ALA A CA 1
ATOM 4449 C C . ALA A 1 561 ? -35.422 73.149 6.246 1.00 25.14 561 ALA A C 1
ATOM 4451 O O . ALA A 1 561 ? -35.060 72.020 5.923 1.00 25.14 561 ALA A O 1
ATOM 4452 N N . ALA A 1 562 ? -36.681 73.573 6.034 1.00 23.44 562 ALA A N 1
ATOM 4453 C CA . ALA A 1 562 ? -37.880 72.760 5.713 1.00 23.44 562 ALA A CA 1
ATOM 4454 C C . ALA A 1 562 ? -38.911 73.569 4.864 1.00 23.44 562 ALA A C 1
ATOM 4456 O O . ALA A 1 562 ? -38.809 74.792 4.867 1.00 23.44 562 ALA A O 1
ATOM 4457 N N . ALA A 1 563 ? -39.961 73.046 4.194 1.00 24.17 563 ALA A N 1
ATOM 4458 C CA . ALA A 1 563 ? -40.380 71.698 3.731 1.00 24.17 563 ALA A CA 1
ATOM 4459 C C . ALA A 1 563 ? -41.647 71.820 2.818 1.00 24.17 563 ALA A C 1
ATOM 4461 O O . ALA A 1 563 ? -42.298 72.863 2.839 1.00 24.17 563 ALA A O 1
ATOM 4462 N N . GLY A 1 564 ? -42.051 70.768 2.076 1.00 21.62 564 GLY A N 1
ATOM 4463 C CA . GLY A 1 564 ? -43.327 70.729 1.311 1.00 21.62 564 GLY A CA 1
ATOM 4464 C C . GLY A 1 564 ? -43.409 69.570 0.287 1.00 21.62 564 GLY A C 1
ATOM 4465 O O . GLY A 1 564 ? -42.582 69.567 -0.614 1.00 21.62 564 GLY A O 1
ATOM 4466 N N . THR A 1 565 ? -44.184 68.470 0.399 1.00 23.48 565 THR A N 1
ATOM 4467 C CA . THR A 1 565 ? -45.653 68.225 0.571 1.00 23.48 565 THR A CA 1
ATOM 4468 C C . THR A 1 565 ? -46.395 68.029 -0.798 1.00 23.48 565 THR A C 1
ATOM 4470 O O . THR A 1 565 ? -45.746 68.177 -1.829 1.00 23.48 565 THR A O 1
ATOM 4473 N N . PRO A 1 566 ? -47.625 67.453 -0.880 1.00 38.34 566 PRO A N 1
ATOM 4474 C CA . PRO A 1 566 ? -47.769 66.012 -1.186 1.00 38.34 566 PRO A CA 1
ATOM 4475 C C . PRO A 1 566 ? -48.943 65.629 -2.136 1.00 38.34 566 PRO A C 1
ATOM 4477 O O . PRO A 1 566 ? -49.779 66.465 -2.449 1.00 38.34 566 PRO A O 1
ATOM 4480 N N . GLN A 1 567 ? -49.060 64.342 -2.512 1.00 20.70 567 GLN A N 1
ATOM 4481 C CA . GLN A 1 567 ? -50.304 63.555 -2.757 1.00 20.70 567 GLN A CA 1
ATOM 4482 C C . GLN A 1 567 ? -49.940 62.247 -3.502 1.00 20.70 567 GLN A C 1
ATOM 4484 O O . GLN A 1 567 ? -48.980 62.239 -4.259 1.00 20.70 567 GLN A O 1
ATOM 4489 N N . ALA A 1 568 ? -50.644 61.114 -3.472 1.00 22.31 568 ALA A N 1
ATOM 4490 C CA . ALA A 1 568 ? -51.585 60.448 -2.565 1.00 22.31 568 ALA A CA 1
ATOM 4491 C C . ALA A 1 568 ? -52.221 59.303 -3.389 1.00 22.31 568 ALA A C 1
ATOM 4493 O O . ALA A 1 568 ? -53.012 59.602 -4.276 1.00 22.31 568 ALA A O 1
ATOM 4494 N N . ALA A 1 569 ? -51.903 58.027 -3.121 1.00 22.05 569 ALA A N 1
ATOM 4495 C CA . ALA A 1 569 ? -52.761 56.857 -3.403 1.00 22.05 569 ALA A CA 1
ATOM 4496 C C . ALA A 1 569 ? -52.085 55.536 -2.976 1.00 22.05 569 ALA A C 1
ATOM 4498 O O . ALA A 1 569 ? -50.863 55.455 -2.926 1.00 22.05 569 ALA A O 1
ATOM 4499 N N . ALA A 1 570 ? -52.907 54.504 -2.748 1.00 23.56 570 ALA A N 1
ATOM 4500 C CA . ALA A 1 570 ? -52.545 53.099 -2.506 1.00 23.56 570 ALA A CA 1
ATOM 4501 C C . ALA A 1 570 ? -51.748 52.788 -1.217 1.00 23.56 570 ALA A C 1
ATOM 4503 O O . ALA A 1 570 ? -50.527 52.665 -1.211 1.00 23.56 570 ALA A O 1
ATOM 4504 N N . ALA A 1 571 ? -52.487 52.518 -0.136 1.00 23.36 571 ALA A N 1
ATOM 4505 C CA . ALA A 1 571 ? -51.989 51.789 1.026 1.00 23.36 571 ALA A CA 1
ATOM 4506 C C . ALA A 1 571 ? -52.785 50.487 1.205 1.00 23.36 571 ALA A C 1
ATOM 4508 O O . ALA A 1 571 ? -54.000 50.550 1.374 1.00 23.36 571 ALA A O 1
ATOM 4509 N N . GLN A 1 572 ? -52.105 49.333 1.225 1.00 23.41 572 GLN A N 1
ATOM 4510 C CA . GLN A 1 572 ? -52.515 48.157 2.009 1.00 23.41 572 GLN A CA 1
ATOM 4511 C C . GLN A 1 572 ? -51.344 47.166 2.187 1.00 23.41 572 GLN A C 1
ATOM 4513 O O . GLN A 1 572 ? -51.008 46.381 1.310 1.00 23.41 572 GLN A O 1
ATOM 4518 N N . ASN A 1 573 ? -50.712 47.282 3.357 1.00 22.42 573 ASN A N 1
ATOM 4519 C CA . ASN A 1 573 ? -49.809 46.369 4.069 1.00 22.42 573 ASN A CA 1
ATOM 4520 C C . ASN A 1 573 ? -49.252 45.112 3.365 1.00 22.42 573 ASN A C 1
ATOM 4522 O O . ASN A 1 573 ? -49.897 44.068 3.318 1.00 22.42 573 ASN A O 1
ATOM 4526 N N . VAL A 1 574 ? -47.940 45.148 3.105 1.00 25.27 574 VAL A N 1
ATOM 4527 C CA . VAL A 1 574 ? -47.043 43.998 3.321 1.00 25.27 574 VAL A CA 1
ATOM 4528 C C . VAL A 1 574 ? -46.102 44.377 4.468 1.00 25.27 574 VAL A C 1
ATOM 4530 O O . VAL A 1 574 ? -45.261 45.262 4.318 1.00 25.27 574 VAL A O 1
ATOM 4533 N N . SER A 1 575 ? -46.276 43.771 5.646 1.00 26.53 575 SER A N 1
ATOM 4534 C CA . SER A 1 575 ? -45.510 44.129 6.847 1.00 26.53 575 SER A CA 1
ATOM 4535 C C . SER A 1 575 ? -44.143 43.444 6.900 1.00 26.53 575 SER A C 1
ATOM 4537 O O . SER A 1 575 ? -44.022 42.233 6.727 1.00 26.53 575 SER A O 1
ATOM 4539 N N . GLN A 1 576 ? -43.124 44.245 7.198 1.00 30.98 576 GLN A N 1
ATOM 4540 C CA . GLN A 1 576 ? -41.714 43.875 7.315 1.00 30.98 576 GLN A CA 1
ATOM 4541 C C . GLN A 1 576 ? -41.460 42.798 8.388 1.00 30.98 576 GLN A C 1
ATOM 4543 O O . GLN A 1 576 ? -42.047 42.836 9.466 1.00 30.98 576 GLN A O 1
ATOM 4548 N N . GLY A 1 577 ? -40.510 41.892 8.124 1.00 25.73 577 GLY A N 1
ATOM 4549 C CA . GLY A 1 577 ? -40.168 40.794 9.040 1.00 25.73 577 GLY A CA 1
ATOM 4550 C C . GLY A 1 577 ? -38.757 40.216 8.870 1.00 25.73 577 GLY A C 1
ATOM 4551 O O . GLY A 1 577 ? -38.578 39.019 9.049 1.00 25.73 577 GLY A O 1
ATOM 4552 N N . ALA A 1 578 ? -37.762 41.034 8.494 1.00 26.52 578 ALA A N 1
ATOM 4553 C CA . ALA A 1 578 ? -36.387 40.562 8.239 1.00 26.52 578 ALA A CA 1
ATOM 4554 C C . ALA A 1 578 ? -35.257 41.396 8.891 1.00 26.52 578 ALA A C 1
ATOM 4556 O O . ALA A 1 578 ? -34.138 40.908 9.015 1.00 26.52 578 ALA A O 1
ATOM 4557 N N . GLY A 1 579 ? -35.519 42.632 9.341 1.00 26.64 579 GLY A N 1
ATOM 4558 C CA . GLY A 1 579 ? -34.469 43.541 9.840 1.00 26.64 579 GLY A CA 1
ATOM 4559 C C . GLY A 1 579 ? -34.051 43.361 11.309 1.00 26.64 579 GLY A C 1
ATOM 4560 O O . GLY A 1 579 ? -32.991 43.833 11.706 1.00 26.64 579 GLY A O 1
ATOM 4561 N N . ALA A 1 580 ? -34.855 42.681 12.133 1.00 25.08 580 ALA A N 1
ATOM 4562 C CA . ALA A 1 580 ? -34.672 42.662 13.593 1.00 25.08 580 ALA A CA 1
ATOM 4563 C C . ALA A 1 580 ? -33.679 41.602 14.123 1.00 25.08 580 ALA A C 1
ATOM 4565 O O . ALA A 1 580 ? -33.368 41.600 15.314 1.00 25.08 580 ALA A O 1
ATOM 4566 N N . ALA A 1 581 ? -33.192 40.695 13.269 1.00 28.34 581 ALA A N 1
ATOM 4567 C CA . ALA A 1 581 ? -32.296 39.603 13.669 1.00 28.34 581 ALA A CA 1
ATOM 4568 C C . ALA A 1 581 ? -30.807 40.004 13.698 1.00 28.34 581 ALA A C 1
ATOM 4570 O O . ALA A 1 581 ? -30.096 39.599 14.614 1.00 28.34 581 ALA A O 1
ATOM 4571 N N . ALA A 1 582 ? -30.342 40.821 12.746 1.00 28.80 582 ALA A N 1
ATOM 4572 C CA . ALA A 1 582 ? -28.925 41.186 12.634 1.00 28.80 582 ALA A CA 1
ATOM 4573 C C . ALA A 1 582 ? -28.452 42.087 13.793 1.00 28.80 582 ALA A C 1
ATOM 4575 O O . ALA A 1 582 ? -27.451 41.797 14.445 1.00 28.80 582 ALA A O 1
ATOM 4576 N N . VAL A 1 583 ? -29.230 43.123 14.129 1.00 29.58 583 VAL A N 1
ATOM 4577 C CA . VAL A 1 583 ? -28.871 44.116 15.164 1.00 29.58 583 VAL A CA 1
ATOM 4578 C C . VAL A 1 583 ? -28.808 43.505 16.577 1.00 29.58 583 VAL A C 1
ATOM 4580 O O . VAL A 1 583 ? -28.113 44.019 17.450 1.00 29.58 583 VAL A O 1
ATOM 4583 N N . LYS A 1 584 ? -29.474 42.364 16.818 1.00 29.67 584 LYS A N 1
ATOM 4584 C CA . LYS A 1 584 ? -29.375 41.640 18.097 1.00 29.67 584 LYS A CA 1
ATOM 4585 C C . LYS A 1 584 ? -28.088 40.820 18.259 1.00 29.67 584 LYS A C 1
ATOM 4587 O O . LYS A 1 584 ? -27.736 40.539 19.399 1.00 29.67 584 LYS A O 1
ATOM 4592 N N . GLN A 1 585 ? -27.380 40.459 17.183 1.00 32.53 585 GLN A N 1
ATOM 4593 C CA . GLN A 1 585 ? -26.134 39.678 17.284 1.00 32.53 585 GLN A CA 1
ATOM 4594 C C . GLN A 1 585 ? -24.900 40.536 17.599 1.00 32.53 585 GLN A C 1
ATOM 4596 O O . GLN A 1 585 ? -24.008 40.082 18.317 1.00 32.53 585 GLN A O 1
ATOM 4601 N N . GLU A 1 586 ? -24.851 41.785 17.131 1.00 29.88 586 GLU A N 1
ATOM 4602 C CA . GLU A 1 586 ? -23.719 42.681 17.412 1.00 29.88 586 GLU A CA 1
ATOM 4603 C C . GLU A 1 586 ? -23.720 43.173 18.869 1.00 29.88 586 GLU A C 1
ATOM 4605 O O . GLU A 1 586 ? -22.665 43.240 19.501 1.00 29.88 586 GLU A O 1
ATOM 4610 N N . ALA A 1 587 ? -24.901 43.401 19.457 1.00 29.48 587 ALA A N 1
ATOM 4611 C CA . ALA A 1 587 ? -25.031 43.777 20.867 1.00 29.48 587 ALA A CA 1
ATOM 4612 C C . ALA A 1 587 ? -24.572 42.669 21.842 1.00 29.48 587 ALA A C 1
ATOM 4614 O O . ALA A 1 587 ? -24.009 42.975 22.892 1.00 29.48 587 ALA A O 1
ATOM 4615 N N . SER A 1 588 ? -24.749 41.385 21.497 1.00 37.19 588 SER A N 1
ATOM 4616 C CA . SER A 1 588 ? -24.255 40.259 22.312 1.00 37.19 588 SER A CA 1
ATOM 4617 C C . SER A 1 588 ? -22.741 40.033 22.209 1.00 37.19 588 SER A C 1
ATOM 4619 O O . SER A 1 588 ? -22.137 39.475 23.123 1.00 37.19 588 SER A O 1
ATOM 4621 N N . ALA A 1 589 ? -22.091 40.489 21.133 1.00 35.03 589 ALA A N 1
ATOM 4622 C CA . ALA A 1 589 ? -20.664 40.246 20.913 1.00 35.03 589 ALA A CA 1
ATOM 4623 C C . ALA A 1 589 ? -19.749 41.061 21.851 1.00 35.03 589 ALA A C 1
ATOM 4625 O O . ALA A 1 589 ? -18.601 40.668 22.093 1.00 35.03 589 ALA A O 1
ATOM 4626 N N . ALA A 1 590 ? -20.235 42.177 22.407 1.00 36.31 590 ALA A N 1
ATOM 4627 C CA . ALA A 1 590 ? -19.449 43.089 23.242 1.00 36.31 590 ALA A CA 1
ATOM 4628 C C . ALA A 1 590 ? -18.987 42.468 24.578 1.00 36.31 590 ALA A C 1
ATOM 4630 O O . ALA A 1 590 ? -17.875 42.759 25.017 1.00 36.31 590 ALA A O 1
ATOM 4631 N N . GLY A 1 591 ? -19.787 41.575 25.175 1.00 35.06 591 GLY A N 1
ATOM 4632 C CA . GLY A 1 591 ? -19.474 40.889 26.441 1.00 35.06 591 GLY A CA 1
ATOM 4633 C C . GLY A 1 591 ? -18.850 39.492 26.307 1.00 35.06 591 GLY A C 1
ATOM 4634 O O . GLY A 1 591 ? -18.459 38.907 27.313 1.00 35.06 591 GLY A O 1
ATOM 4635 N N . ALA A 1 592 ? -18.758 38.944 25.091 1.00 44.47 592 ALA A N 1
ATOM 4636 C CA . ALA A 1 592 ? -18.297 37.575 24.858 1.00 44.47 592 ALA A CA 1
ATOM 4637 C C . ALA A 1 592 ? -16.782 37.395 25.085 1.00 44.47 592 ALA A C 1
ATOM 4639 O O . ALA A 1 592 ? -15.977 38.273 24.755 1.00 44.47 592 ALA A O 1
ATOM 4640 N N . THR A 1 593 ? -16.384 36.219 25.586 1.00 54.84 593 THR A N 1
ATOM 4641 C CA . THR A 1 593 ? -14.969 35.843 25.744 1.00 54.84 593 THR A CA 1
ATOM 4642 C C . THR A 1 593 ? -14.248 35.804 24.384 1.00 54.84 593 THR A C 1
ATOM 4644 O O . THR A 1 593 ? -14.875 35.560 23.346 1.00 54.84 593 THR A O 1
ATOM 4647 N N . PRO A 1 594 ? -12.917 36.020 24.339 1.00 56.12 594 PRO A N 1
ATOM 4648 C CA . PRO A 1 594 ? -12.161 35.972 23.083 1.00 56.12 594 PRO A CA 1
ATOM 4649 C C . PRO A 1 594 ? -12.274 34.617 22.358 1.00 56.12 594 PRO A C 1
ATOM 4651 O O . PRO A 1 594 ? -12.280 34.584 21.129 1.00 56.12 594 PRO A O 1
ATOM 4654 N N . GLU A 1 595 ? -12.441 33.518 23.098 1.00 54.72 595 GLU A N 1
ATOM 4655 C CA . GLU A 1 595 ? -12.669 32.174 22.547 1.00 54.72 595 GLU A CA 1
ATOM 4656 C C . GLU A 1 595 ? -14.041 32.048 21.861 1.00 54.72 595 GLU A C 1
ATOM 4658 O O . GLU A 1 595 ? -14.126 31.524 20.748 1.00 54.72 595 GLU A O 1
ATOM 4663 N N . ALA A 1 596 ? -15.106 32.596 22.461 1.00 58.09 596 ALA A N 1
ATOM 4664 C CA . ALA A 1 596 ? -16.443 32.614 21.863 1.00 58.09 596 ALA A CA 1
ATOM 4665 C C . ALA A 1 596 ? -16.482 33.455 20.572 1.00 58.09 596 ALA A C 1
ATOM 4667 O O . ALA A 1 596 ? -17.049 33.025 19.562 1.00 58.09 596 ALA A O 1
ATOM 4668 N N . ARG A 1 597 ? -15.797 34.611 20.554 1.00 61.84 597 ARG A N 1
ATOM 4669 C CA . ARG A 1 597 ? -15.638 35.434 19.339 1.00 61.84 597 ARG A CA 1
ATOM 4670 C C . ARG A 1 597 ? -14.910 34.681 18.225 1.00 61.84 597 ARG A C 1
ATOM 4672 O O . ARG A 1 597 ? -15.369 34.705 17.085 1.00 61.84 597 ARG A O 1
ATOM 4679 N N . ALA A 1 598 ? -13.823 33.974 18.542 1.00 65.00 598 ALA A N 1
ATOM 4680 C CA . ALA A 1 598 ? -13.126 33.142 17.563 1.00 65.00 598 ALA A CA 1
ATOM 4681 C C . ALA A 1 598 ? -14.057 32.051 17.000 1.00 65.00 598 ALA A C 1
ATOM 4683 O O . ALA A 1 598 ? -14.224 31.954 15.786 1.00 65.00 598 ALA A O 1
ATOM 4684 N N . ALA A 1 599 ? -14.751 31.296 17.860 1.00 67.38 599 ALA A N 1
ATOM 4685 C CA . ALA A 1 599 ? -15.689 30.252 17.438 1.00 67.38 599 ALA A CA 1
ATOM 4686 C C . ALA A 1 599 ? -16.834 30.776 16.542 1.00 67.38 599 ALA A C 1
ATOM 4688 O O . ALA A 1 599 ? -17.285 30.066 15.637 1.00 67.38 599 ALA A O 1
ATOM 4689 N N . MET A 1 600 ? -17.287 32.017 16.755 1.00 73.56 600 MET A N 1
ATOM 4690 C CA . MET A 1 600 ? -18.281 32.685 15.908 1.00 73.56 600 MET A CA 1
ATOM 4691 C C . MET A 1 600 ? -17.756 32.962 14.489 1.00 73.56 600 MET A C 1
ATOM 4693 O O . MET A 1 600 ? -18.454 32.651 13.523 1.00 73.56 600 MET A O 1
ATOM 4697 N N . VAL A 1 601 ? -16.522 33.459 14.344 1.00 77.12 601 VAL A N 1
ATOM 4698 C CA . VAL A 1 601 ? -15.891 33.715 13.030 1.00 77.12 601 VAL A CA 1
ATOM 4699 C C . VAL A 1 601 ? -15.694 32.414 12.240 1.00 77.12 601 VAL A C 1
ATOM 4701 O O . VAL A 1 601 ? -16.053 32.334 11.065 1.00 77.12 601 VAL A O 1
ATOM 4704 N N . VAL A 1 602 ? -15.218 31.351 12.898 1.00 80.06 602 VAL A N 1
ATOM 4705 C CA . VAL A 1 602 ? -15.048 30.019 12.280 1.00 80.06 602 VAL A CA 1
ATOM 4706 C C . VAL A 1 602 ? -16.374 29.481 11.736 1.00 80.06 602 VAL A C 1
ATOM 4708 O O . VAL A 1 602 ? -16.436 28.943 10.627 1.00 80.06 602 VAL A O 1
ATOM 4711 N N . ARG A 1 603 ? -17.460 29.656 12.501 1.00 82.50 603 ARG A N 1
ATOM 4712 C CA . ARG A 1 603 ? -18.814 29.277 12.085 1.00 82.50 603 ARG A CA 1
ATOM 4713 C C . ARG A 1 603 ? -19.281 30.085 10.881 1.00 82.50 603 ARG A C 1
ATOM 4715 O O . ARG A 1 603 ? -19.837 29.488 9.964 1.00 82.50 603 ARG A O 1
ATOM 4722 N N . GLN A 1 604 ? -19.041 31.396 10.866 1.00 85.69 604 GLN A N 1
ATOM 4723 C CA . GLN A 1 604 ? -19.409 32.258 9.745 1.00 85.69 604 GLN A CA 1
ATOM 4724 C C . GLN A 1 604 ? -18.737 31.789 8.445 1.00 85.69 604 GLN A C 1
ATOM 4726 O O . GLN A 1 604 ? -19.429 31.574 7.452 1.00 85.69 604 GLN A O 1
ATOM 4731 N N . HIS A 1 605 ? -17.427 31.522 8.457 1.00 85.94 605 HIS A N 1
ATOM 4732 C CA . HIS A 1 605 ? -16.721 31.011 7.275 1.00 85.94 605 HIS A CA 1
ATOM 4733 C C . HIS A 1 605 ? -17.281 29.673 6.774 1.00 85.94 605 HIS A C 1
ATOM 4735 O O . HIS A 1 605 ? -17.482 29.493 5.573 1.00 85.94 605 HIS A O 1
ATOM 4741 N N . ALA A 1 606 ? -17.588 28.740 7.677 1.00 87.69 606 ALA A N 1
ATOM 4742 C CA . ALA A 1 606 ? -18.191 27.465 7.296 1.00 87.69 606 ALA A CA 1
ATOM 4743 C C . ALA A 1 606 ? -19.638 27.623 6.771 1.00 87.69 606 ALA A C 1
ATOM 4745 O O . ALA A 1 606 ? -20.044 26.902 5.857 1.00 87.69 606 ALA A O 1
ATOM 4746 N N . GLN A 1 607 ? -20.408 28.587 7.292 1.00 90.44 607 GLN A N 1
ATOM 4747 C CA . GLN A 1 607 ? -21.748 28.925 6.796 1.00 90.44 607 GLN A CA 1
ATOM 4748 C C . GLN A 1 607 ? -21.705 29.567 5.404 1.00 90.44 607 GLN A C 1
ATOM 4750 O O . GLN A 1 607 ? -22.546 29.243 4.570 1.00 90.44 607 GLN A O 1
ATOM 4755 N N . GLU A 1 608 ? -20.719 30.423 5.126 1.00 90.81 608 GLU A N 1
ATOM 4756 C CA . GLU A 1 608 ? -20.484 31.012 3.800 1.00 90.81 608 GLU A CA 1
ATOM 4757 C C . GLU A 1 608 ? -20.192 29.926 2.750 1.00 90.81 608 GLU A C 1
ATOM 4759 O O . GLU A 1 608 ? -20.800 29.934 1.679 1.00 90.81 608 GLU A O 1
ATOM 4764 N N . ILE A 1 609 ? -19.336 28.946 3.073 1.00 92.12 609 ILE A N 1
ATOM 4765 C CA . ILE A 1 609 ? -19.035 27.807 2.184 1.00 92.12 609 ILE A CA 1
ATOM 4766 C C . ILE A 1 609 ? -20.289 26.946 1.961 1.00 92.12 609 ILE A C 1
ATOM 4768 O O . ILE A 1 609 ? -20.598 26.587 0.826 1.00 92.12 609 ILE A O 1
ATOM 4772 N N . MET A 1 610 ? -21.054 26.642 3.017 1.00 92.12 610 MET A N 1
ATOM 4773 C CA . MET A 1 610 ? -22.280 25.844 2.885 1.00 92.12 610 MET A CA 1
ATOM 4774 C C . MET A 1 610 ? -23.383 26.580 2.109 1.00 92.12 610 MET A C 1
ATOM 4776 O O . MET A 1 610 ? -24.125 25.945 1.358 1.00 92.12 610 MET A O 1
ATOM 4780 N N . LYS A 1 611 ? -23.465 27.911 2.232 1.00 92.69 611 LYS A N 1
ATOM 4781 C CA . LYS A 1 611 ? -24.325 28.741 1.384 1.00 92.69 611 LYS A CA 1
ATOM 4782 C C . LYS A 1 611 ? -23.881 28.659 -0.079 1.00 92.69 611 LYS A C 1
ATOM 4784 O O . LYS A 1 611 ? -24.714 28.387 -0.930 1.00 92.69 611 LYS A O 1
ATOM 4789 N N . HIS A 1 612 ? -22.591 28.815 -0.371 1.00 92.94 612 HIS A N 1
ATOM 4790 C CA . HIS A 1 612 ? -22.078 28.715 -1.740 1.00 92.94 612 HIS A CA 1
ATOM 4791 C C . HIS A 1 612 ? -22.361 27.342 -2.380 1.00 92.94 612 HIS A C 1
ATOM 4793 O O . HIS A 1 612 ? -22.796 27.281 -3.531 1.00 92.94 612 HIS A O 1
ATOM 4799 N N . LEU A 1 613 ? -22.201 26.252 -1.619 1.00 92.56 613 LEU A N 1
ATOM 4800 C CA . LEU A 1 613 ? -22.546 24.894 -2.055 1.00 92.56 613 LEU A CA 1
ATOM 4801 C C . LEU A 1 613 ? -24.041 24.773 -2.396 1.00 92.56 613 LEU A C 1
ATOM 4803 O O . LEU A 1 613 ? -24.389 24.237 -3.445 1.00 92.56 613 LEU A O 1
ATOM 4807 N N . ARG A 1 614 ? -24.926 25.318 -1.550 1.00 93.44 614 ARG A N 1
ATOM 4808 C CA . ARG A 1 614 ? -26.378 25.363 -1.797 1.00 93.44 614 ARG A CA 1
ATOM 4809 C C . ARG A 1 614 ? -26.737 26.199 -3.026 1.00 93.44 614 ARG A C 1
ATOM 4811 O O . ARG A 1 614 ? -27.559 25.761 -3.823 1.00 93.44 614 ARG A O 1
ATOM 4818 N N . ASP A 1 615 ? -26.148 27.383 -3.162 1.00 93.12 615 ASP A N 1
ATOM 4819 C CA . ASP A 1 615 ? -26.450 28.324 -4.246 1.00 93.12 615 ASP A CA 1
ATOM 4820 C C . ASP A 1 615 ? -25.978 27.776 -5.610 1.00 93.12 615 ASP A C 1
ATOM 4822 O O . ASP A 1 615 ? -26.610 28.041 -6.629 1.00 93.12 615 ASP A O 1
ATOM 4826 N N . THR A 1 616 ? -24.909 26.967 -5.628 1.00 93.56 616 THR A N 1
ATOM 4827 C CA . THR A 1 616 ? -24.369 26.327 -6.845 1.00 93.56 616 THR A CA 1
ATOM 4828 C C . THR A 1 616 ? -25.088 25.014 -7.187 1.00 93.56 616 THR A C 1
ATOM 4830 O O . THR A 1 616 ? -25.363 24.752 -8.354 1.00 93.56 616 THR A O 1
ATOM 4833 N N . HIS A 1 617 ? -25.429 24.194 -6.182 1.00 91.81 617 HIS A N 1
ATOM 4834 C CA . HIS A 1 617 ? -25.908 22.811 -6.355 1.00 91.81 617 HIS A CA 1
ATOM 4835 C C . HIS A 1 617 ? -27.234 22.531 -5.630 1.00 91.81 617 HIS A C 1
ATOM 4837 O O . HIS A 1 617 ? -27.383 21.516 -4.948 1.00 91.81 617 HIS A O 1
ATOM 4843 N N . LEU A 1 618 ? -28.220 23.425 -5.762 1.00 91.19 618 LEU A N 1
ATOM 4844 C CA . LEU A 1 618 ? -29.447 23.423 -4.947 1.00 91.19 618 LEU A CA 1
ATOM 4845 C C . LEU A 1 618 ? -30.207 22.083 -4.922 1.00 91.19 618 LEU A C 1
ATOM 4847 O O . LEU A 1 618 ? -30.587 21.623 -3.848 1.00 91.19 618 LEU A O 1
ATOM 4851 N N . ALA A 1 619 ? -30.436 21.451 -6.078 1.00 86.69 619 ALA A N 1
ATOM 4852 C CA . ALA A 1 619 ? -31.207 20.204 -6.150 1.00 86.69 619 ALA A CA 1
ATOM 4853 C C . ALA A 1 619 ? -30.509 19.055 -5.397 1.00 86.69 619 ALA A C 1
ATOM 4855 O O . ALA A 1 619 ? -31.116 18.409 -4.542 1.00 86.69 619 ALA A O 1
ATOM 4856 N N . PHE A 1 620 ? -29.210 18.875 -5.654 1.00 85.31 620 PHE A N 1
ATOM 4857 C CA . PHE A 1 620 ? -28.360 17.906 -4.963 1.00 85.31 620 PHE A CA 1
ATOM 4858 C C . PHE A 1 620 ? -28.257 18.195 -3.454 1.00 85.31 620 PHE A C 1
ATOM 4860 O O . PHE A 1 620 ? -28.350 17.283 -2.628 1.00 85.31 620 PHE A O 1
ATOM 4867 N N . PHE A 1 621 ? -28.099 19.472 -3.088 1.00 89.44 621 PHE A N 1
ATOM 4868 C CA . PHE A 1 621 ? -28.028 19.921 -1.700 1.00 89.44 621 PHE A CA 1
ATOM 4869 C C . PHE A 1 621 ? -29.293 19.539 -0.926 1.00 89.44 621 PHE A C 1
ATOM 4871 O O . PHE A 1 621 ? -29.189 18.970 0.156 1.00 89.44 621 PHE A O 1
ATOM 4878 N N . LEU A 1 622 ? -30.480 19.813 -1.480 1.00 90.44 622 LEU A N 1
ATOM 4879 C CA . LEU A 1 622 ? -31.761 19.508 -0.834 1.00 90.44 622 LEU A CA 1
ATOM 4880 C C . LEU A 1 622 ? -31.996 18.000 -0.690 1.00 90.44 622 LEU A C 1
ATOM 4882 O O . LEU A 1 622 ? -32.504 17.556 0.339 1.00 90.44 622 LEU A O 1
ATOM 4886 N N . GLU A 1 623 ? -31.618 17.209 -1.696 1.00 89.25 623 GLU A N 1
ATOM 4887 C CA . GLU A 1 623 ? -31.736 15.749 -1.657 1.00 89.25 623 GLU A CA 1
ATOM 4888 C C . GLU A 1 623 ? -30.819 15.135 -0.586 1.00 89.25 623 GLU A C 1
ATOM 4890 O O . GLU A 1 623 ? -31.279 14.382 0.277 1.00 89.25 623 GLU A O 1
ATOM 4895 N N . THR A 1 624 ? -29.548 15.539 -0.571 1.00 89.81 624 THR A N 1
ATOM 4896 C CA . THR A 1 624 ? -28.554 15.068 0.406 1.00 89.81 624 THR A CA 1
ATOM 4897 C C . THR A 1 624 ? -28.870 15.561 1.815 1.00 89.81 624 THR A C 1
ATOM 4899 O O . THR A 1 624 ? -28.767 14.800 2.776 1.00 89.81 624 THR A O 1
ATOM 4902 N N . GLU A 1 625 ? -29.318 16.811 1.969 1.00 90.44 625 GLU A N 1
ATOM 4903 C CA . GLU A 1 625 ? -29.761 17.343 3.258 1.00 90.44 625 GLU A CA 1
ATOM 4904 C C . GLU A 1 625 ? -30.970 16.571 3.783 1.00 90.44 625 GLU A C 1
ATOM 4906 O O . GLU A 1 625 ? -30.961 16.171 4.947 1.00 90.44 625 GLU A O 1
ATOM 4911 N N . ARG A 1 626 ? -31.961 16.273 2.933 1.00 89.94 626 ARG A N 1
ATOM 4912 C CA . ARG A 1 626 ? -33.110 15.438 3.305 1.00 89.94 626 ARG A CA 1
ATOM 4913 C C . ARG A 1 626 ? -32.663 14.049 3.759 1.00 89.94 626 ARG A C 1
ATOM 4915 O O . ARG A 1 626 ? -33.084 13.621 4.829 1.00 89.94 626 ARG A O 1
ATOM 4922 N N . PHE A 1 627 ? -31.794 13.375 3.004 1.00 90.62 627 PHE A N 1
ATOM 4923 C CA . PHE A 1 627 ? -31.263 12.054 3.360 1.00 90.62 627 PHE A CA 1
ATOM 4924 C C . PHE A 1 627 ? -30.522 12.072 4.708 1.00 90.62 627 PHE A C 1
ATOM 4926 O O . PHE A 1 627 ? -30.840 11.302 5.615 1.00 90.62 627 PHE A O 1
ATOM 4933 N N . VAL A 1 628 ? -29.572 12.996 4.880 1.00 90.56 628 VAL A N 1
ATOM 4934 C CA . VAL A 1 628 ? -28.720 13.072 6.075 1.00 90.56 628 VAL A CA 1
ATOM 4935 C C . VAL A 1 628 ? -29.496 13.528 7.314 1.00 90.56 628 VAL A C 1
ATOM 4937 O O . VAL A 1 628 ? -29.295 12.973 8.399 1.00 90.56 628 VAL A O 1
ATOM 4940 N N . VAL A 1 629 ? -30.391 14.515 7.188 1.00 90.50 629 VAL A N 1
ATOM 4941 C CA . VAL A 1 629 ? -31.275 14.948 8.286 1.00 90.50 629 VAL A CA 1
ATOM 4942 C C . VAL A 1 629 ? -32.184 13.804 8.710 1.00 90.50 629 VAL A C 1
ATOM 4944 O O . VAL A 1 629 ? -32.317 13.559 9.908 1.00 90.50 629 VAL A O 1
ATOM 4947 N N . GLU A 1 630 ? -32.767 13.084 7.756 1.00 89.62 630 GLU A N 1
ATOM 4948 C CA . GLU A 1 630 ? -33.722 12.026 8.055 1.00 89.62 630 GLU A CA 1
ATOM 4949 C C . GLU A 1 630 ? -33.055 10.792 8.669 1.00 89.62 630 GLU A C 1
ATOM 4951 O O . GLU A 1 630 ? -33.574 10.263 9.648 1.00 89.62 630 GLU A O 1
ATOM 4956 N N . ILE A 1 631 ? -31.850 10.404 8.231 1.00 90.06 631 ILE A N 1
ATOM 4957 C CA . ILE A 1 631 ? -31.057 9.393 8.951 1.00 90.06 631 ILE A CA 1
ATOM 4958 C C . ILE A 1 631 ? -30.755 9.866 10.380 1.00 90.06 631 ILE A C 1
ATOM 4960 O O . ILE A 1 631 ? -31.066 9.160 11.340 1.00 90.06 631 ILE A O 1
ATOM 4964 N N . THR A 1 632 ? -30.223 11.084 10.543 1.00 88.44 632 THR A N 1
ATOM 4965 C CA . THR A 1 632 ? -29.862 11.631 11.868 1.00 88.44 632 THR A CA 1
ATOM 4966 C C . THR A 1 632 ? -31.075 11.718 12.813 1.00 88.44 632 THR A C 1
ATOM 4968 O O . THR A 1 632 ? -30.927 11.597 14.029 1.00 88.44 632 THR A O 1
ATOM 4971 N N . ARG A 1 633 ? -32.283 11.933 12.272 1.00 85.94 633 ARG A N 1
ATOM 4972 C CA . ARG A 1 633 ? -33.537 12.060 13.029 1.00 85.94 633 ARG A CA 1
ATOM 4973 C C . ARG A 1 633 ? -34.175 10.708 13.353 1.00 85.94 633 ARG A C 1
ATOM 4975 O O . ARG A 1 633 ? -34.548 10.489 14.503 1.00 85.94 633 ARG A O 1
ATOM 4982 N N . SER A 1 634 ? -34.308 9.829 12.363 1.00 84.56 634 SER A N 1
ATOM 4983 C CA . SER A 1 634 ? -35.072 8.577 12.458 1.00 84.56 634 SER A CA 1
ATOM 4984 C C . SER A 1 634 ? -34.271 7.412 13.050 1.00 84.56 634 SER A C 1
ATOM 4986 O O . SER A 1 634 ? -34.847 6.482 13.618 1.00 84.56 634 SER A O 1
ATOM 4988 N N . PHE A 1 635 ? -32.938 7.458 12.964 1.00 83.94 635 PHE A N 1
ATOM 4989 C CA . PHE A 1 635 ? -32.044 6.401 13.452 1.00 83.94 635 PHE A CA 1
ATOM 4990 C C . PHE A 1 635 ? -31.384 6.737 14.795 1.00 83.94 635 PHE A C 1
ATOM 4992 O O . PHE A 1 635 ? -30.351 6.163 15.137 1.00 83.94 635 PHE A O 1
ATOM 4999 N N . LYS A 1 636 ? -31.999 7.618 15.601 1.00 81.62 636 LYS A N 1
ATOM 5000 C CA . LYS A 1 636 ? -31.599 7.809 17.003 1.00 81.62 636 LYS A CA 1
ATOM 5001 C C . LYS A 1 636 ? -31.568 6.455 17.741 1.00 81.62 636 LYS A C 1
ATOM 5003 O O . LYS A 1 636 ? -32.526 5.680 17.603 1.00 81.62 636 LYS A O 1
ATOM 5008 N N . PRO A 1 637 ? -30.522 6.169 18.535 1.00 79.81 637 PRO A N 1
ATOM 5009 C CA . PRO A 1 637 ? -30.440 4.947 19.329 1.00 79.81 637 PRO A CA 1
ATOM 5010 C C . PRO A 1 637 ? -31.515 4.978 20.421 1.00 79.81 637 PRO A C 1
ATOM 5012 O O . PRO A 1 637 ? -31.767 6.037 21.003 1.00 79.81 637 PRO A O 1
ATOM 5015 N N . SER A 1 638 ? -32.150 3.839 20.711 1.00 81.31 638 SER A N 1
ATOM 5016 C CA . SER A 1 638 ? -33.058 3.762 21.863 1.00 81.31 638 SER A CA 1
ATOM 5017 C C . SER A 1 638 ? -32.285 3.918 23.179 1.00 81.31 638 SER A C 1
ATOM 5019 O O . SER A 1 638 ? -31.055 3.812 23.203 1.00 81.31 638 SER A O 1
ATOM 5021 N N . TRP A 1 639 ? -32.984 4.181 24.281 1.00 80.62 639 TRP A N 1
ATOM 5022 C CA . TRP A 1 639 ? -32.351 4.400 25.585 1.00 80.62 639 TRP A CA 1
ATOM 5023 C C . TRP A 1 639 ? -31.592 3.153 26.071 1.00 80.62 639 TRP A C 1
ATOM 5025 O O . TRP A 1 639 ? -30.502 3.264 26.627 1.00 80.62 639 TRP A O 1
ATOM 5035 N N . GLU A 1 640 ? -32.092 1.962 25.735 1.00 82.94 640 GLU A N 1
ATOM 5036 C CA . GLU A 1 640 ? -31.430 0.675 25.959 1.00 82.94 640 GLU A CA 1
ATOM 5037 C C . GLU A 1 640 ? -30.148 0.543 25.116 1.00 82.94 640 GLU A C 1
ATOM 5039 O O . GLU A 1 640 ? -29.119 0.119 25.637 1.00 82.94 640 GLU A O 1
ATOM 5044 N N . GLN A 1 641 ? -30.166 0.960 23.839 1.00 82.62 641 GLN A N 1
ATOM 5045 C CA . GLN A 1 641 ? -28.965 0.972 22.984 1.00 82.62 641 GLN A CA 1
ATOM 5046 C C . GLN A 1 641 ? -27.901 1.951 23.517 1.00 82.62 641 GLN A C 1
ATOM 5048 O O . GLN A 1 641 ? -26.712 1.637 23.510 1.00 82.62 641 GLN A O 1
ATOM 5053 N N . GLN A 1 642 ? -28.314 3.125 24.011 1.00 81.94 642 GLN A N 1
ATOM 5054 C CA . GLN A 1 642 ? -27.406 4.105 24.622 1.00 81.94 642 GLN A CA 1
ATOM 5055 C C . GLN A 1 642 ? -26.779 3.558 25.912 1.00 81.94 642 GLN A C 1
ATOM 5057 O O . GLN A 1 642 ? -25.563 3.649 26.088 1.00 81.94 642 GLN A O 1
ATOM 5062 N N . LEU A 1 643 ? -27.584 2.925 26.772 1.00 84.94 643 LEU A N 1
ATOM 5063 C CA . LEU A 1 643 ? -27.110 2.265 27.987 1.00 84.94 643 LEU A CA 1
ATOM 5064 C C . LEU A 1 643 ? -26.133 1.120 27.661 1.00 84.94 643 LEU A C 1
ATOM 5066 O O . LEU A 1 643 ? -25.064 1.049 28.265 1.00 84.94 643 LEU A O 1
ATOM 5070 N N . GLN A 1 644 ? -26.436 0.272 26.667 1.00 85.38 644 GLN A N 1
ATOM 5071 C CA . GLN A 1 644 ? -25.525 -0.789 26.214 1.00 85.38 644 GLN A CA 1
ATOM 5072 C C . GLN A 1 644 ? -24.196 -0.224 25.696 1.00 85.38 644 GLN A C 1
ATOM 5074 O O . GLN A 1 644 ? -23.142 -0.778 26.012 1.00 85.38 644 GLN A O 1
ATOM 5079 N N . HIS A 1 645 ? -24.225 0.864 24.920 1.00 80.88 645 HIS A N 1
ATOM 5080 C CA . HIS A 1 645 ? -23.015 1.492 24.390 1.00 80.88 645 HIS A CA 1
ATOM 5081 C C . HIS A 1 645 ? -22.111 2.016 25.516 1.00 80.88 645 HIS A C 1
ATOM 5083 O O . HIS A 1 645 ? -20.912 1.743 25.502 1.00 80.88 645 HIS A O 1
ATOM 5089 N N . ILE A 1 646 ? -22.673 2.682 26.535 1.00 81.56 646 ILE A N 1
ATOM 5090 C CA . ILE A 1 646 ? -21.893 3.142 27.696 1.00 81.56 646 ILE A CA 1
ATOM 5091 C C . ILE A 1 646 ? -21.351 1.962 28.507 1.00 81.56 646 ILE A C 1
ATOM 5093 O O . ILE A 1 646 ? -20.156 1.937 28.785 1.00 81.56 646 ILE A O 1
ATOM 5097 N N . ILE A 1 647 ? -22.168 0.948 28.819 1.00 85.31 647 ILE A N 1
ATOM 5098 C CA . ILE A 1 647 ? -21.697 -0.263 29.519 1.00 85.31 647 ILE A CA 1
ATOM 5099 C C . ILE A 1 647 ? -20.539 -0.921 28.753 1.00 85.31 647 ILE A C 1
ATOM 5101 O O . ILE A 1 647 ? -19.554 -1.337 29.360 1.00 85.31 647 ILE A O 1
ATOM 5105 N N . SER A 1 648 ? -20.628 -0.977 27.424 1.00 82.56 648 SER A N 1
ATOM 5106 C CA . SER A 1 648 ? -19.602 -1.583 26.570 1.00 82.56 648 SER A CA 1
ATOM 5107 C C . SER A 1 648 ? -18.320 -0.748 26.522 1.00 82.56 648 SER A C 1
ATOM 5109 O O . SER A 1 648 ? -17.237 -1.312 26.637 1.00 82.56 648 SER A O 1
ATOM 5111 N N . ALA A 1 649 ? -18.420 0.584 26.468 1.00 80.00 649 ALA A N 1
ATOM 5112 C CA . ALA A 1 649 ? -17.272 1.486 26.593 1.00 80.00 649 ALA A CA 1
ATOM 5113 C C . ALA A 1 649 ? -16.601 1.389 27.980 1.00 80.00 649 ALA A C 1
ATOM 5115 O O . ALA A 1 649 ? -15.372 1.379 28.087 1.00 80.00 649 ALA A O 1
ATOM 5116 N N . CYS A 1 650 ? -17.394 1.250 29.047 1.00 81.12 650 CYS A N 1
ATOM 5117 C CA . CYS A 1 650 ? -16.899 0.975 30.394 1.00 81.12 650 CYS A CA 1
ATOM 5118 C C . CYS A 1 650 ? -16.159 -0.370 30.453 1.00 81.12 650 CYS A C 1
ATOM 5120 O O . CYS A 1 650 ? -15.033 -0.418 30.944 1.00 81.12 650 CYS A O 1
ATOM 5122 N N . MET A 1 651 ? -16.733 -1.446 29.904 1.00 81.69 651 MET A N 1
ATOM 5123 C CA . MET A 1 651 ? -16.083 -2.761 29.843 1.00 81.69 651 MET A CA 1
ATOM 5124 C C . MET A 1 651 ? -14.790 -2.746 29.017 1.00 81.69 651 MET A C 1
ATOM 5126 O O . MET A 1 651 ? -13.788 -3.304 29.463 1.00 81.69 651 MET A O 1
ATOM 5130 N N . ASP A 1 652 ? -14.778 -2.062 27.870 1.00 77.94 652 ASP A N 1
ATOM 5131 C CA . ASP A 1 652 ? -13.578 -1.835 27.055 1.00 77.94 652 ASP A CA 1
ATOM 5132 C C . ASP A 1 652 ? -12.457 -1.192 27.886 1.00 77.94 652 ASP A C 1
ATOM 5134 O O . ASP A 1 652 ? -11.312 -1.645 27.836 1.00 77.94 652 ASP A O 1
ATOM 5138 N N . SER A 1 653 ? -12.783 -0.185 28.708 1.00 76.69 653 SER A N 1
ATOM 5139 C CA . SER A 1 653 ? -11.808 0.487 29.582 1.00 76.69 653 SER A CA 1
ATOM 5140 C C . SER A 1 653 ? -11.224 -0.416 30.679 1.00 76.69 653 SER A C 1
ATOM 5142 O O . SER A 1 653 ? -10.148 -0.127 31.197 1.00 76.69 653 SER A O 1
ATOM 5144 N N . MET A 1 654 ? -11.895 -1.529 31.006 1.00 78.69 654 MET A N 1
ATOM 5145 C CA . MET A 1 654 ? -11.422 -2.522 31.977 1.00 78.69 654 MET A CA 1
ATOM 5146 C C . MET A 1 654 ? -10.552 -3.623 31.353 1.00 78.69 654 MET A C 1
ATOM 5148 O O . MET A 1 654 ? -9.921 -4.374 32.095 1.00 78.69 654 MET A O 1
ATOM 5152 N N . THR A 1 655 ? -10.472 -3.730 30.020 1.00 76.75 655 THR A N 1
ATOM 5153 C CA . THR A 1 655 ? -9.710 -4.805 29.344 1.00 76.75 655 THR A CA 1
ATOM 5154 C C . THR A 1 655 ? -8.205 -4.777 29.626 1.00 76.75 655 THR A C 1
ATOM 5156 O O . THR A 1 655 ? -7.548 -5.810 29.515 1.00 76.75 655 THR A O 1
ATOM 5159 N N . SER A 1 656 ? -7.661 -3.626 30.030 1.00 73.75 656 SER A N 1
ATOM 5160 C CA . SER A 1 656 ? -6.260 -3.446 30.428 1.00 73.75 656 SER A CA 1
ATOM 5161 C C . SER A 1 656 ? -5.989 -3.706 31.919 1.00 73.75 656 SER A C 1
ATOM 5163 O O . SER A 1 656 ? -4.842 -3.602 32.351 1.00 73.75 656 SER A O 1
ATOM 5165 N N . LEU A 1 657 ? -7.010 -4.034 32.721 1.00 78.25 657 LEU A N 1
ATOM 5166 C CA . LEU A 1 657 ? -6.897 -4.165 34.176 1.00 78.25 657 LEU A CA 1
ATOM 5167 C C . LEU A 1 657 ? -6.821 -5.618 34.652 1.00 78.25 657 LEU A C 1
ATOM 5169 O O . LEU A 1 657 ? -7.523 -6.507 34.168 1.00 78.25 657 LEU A O 1
ATOM 5173 N N . ASN A 1 658 ? -6.064 -5.834 35.728 1.00 77.12 658 ASN A N 1
ATOM 5174 C CA . ASN A 1 658 ? -6.093 -7.093 36.464 1.00 77.12 658 ASN A CA 1
ATOM 5175 C C . ASN A 1 658 ? -7.362 -7.191 37.329 1.00 77.12 658 ASN A C 1
ATOM 5177 O O . ASN A 1 658 ? -7.544 -6.442 38.292 1.00 77.12 658 ASN A O 1
ATOM 5181 N N . LEU A 1 659 ? -8.234 -8.153 37.001 1.00 76.94 659 LEU A N 1
ATOM 5182 C CA . LEU A 1 659 ? -9.513 -8.389 37.687 1.00 76.94 659 LEU A CA 1
ATOM 5183 C C . LEU A 1 659 ? -9.366 -8.699 39.186 1.00 76.94 659 LEU A C 1
ATOM 5185 O O . LEU A 1 659 ? -10.231 -8.324 39.975 1.00 76.94 659 LEU A O 1
ATOM 5189 N N . SER A 1 660 ? -8.277 -9.369 39.573 1.00 69.69 660 SER A N 1
ATOM 5190 C CA . SER A 1 660 ? -7.958 -9.755 40.956 1.00 69.69 660 SER A CA 1
ATOM 5191 C C . SER A 1 660 ? -7.343 -8.630 41.799 1.00 69.69 660 SER A C 1
ATOM 5193 O O . SER A 1 660 ? -7.156 -8.807 43.004 1.00 69.69 660 SER A O 1
ATOM 5195 N N . ALA A 1 661 ? -7.029 -7.479 41.197 1.00 76.00 661 ALA A N 1
ATOM 5196 C CA . ALA A 1 661 ? -6.540 -6.308 41.916 1.00 76.00 661 ALA A CA 1
ATOM 5197 C C . ALA A 1 661 ? -7.683 -5.588 42.672 1.00 76.00 661 ALA A C 1
ATOM 5199 O O . ALA A 1 661 ? -8.852 -5.685 42.265 1.00 76.00 661 ALA A O 1
ATOM 5200 N N . PRO A 1 662 ? -7.370 -4.838 43.752 1.00 75.94 662 PRO A N 1
ATOM 5201 C CA . PRO A 1 662 ? -8.334 -3.935 44.378 1.00 75.94 662 PRO A CA 1
ATOM 5202 C C . PRO A 1 662 ? -8.886 -2.931 43.359 1.00 75.94 662 PRO A C 1
ATOM 5204 O O . PRO A 1 662 ? -8.244 -2.640 42.343 1.00 75.94 662 PRO A O 1
ATOM 5207 N N . LEU A 1 663 ? -10.089 -2.420 43.631 1.00 76.25 663 LEU A N 1
ATOM 5208 C CA . LEU A 1 663 ? -10.794 -1.506 42.735 1.00 76.25 663 LEU A CA 1
ATOM 5209 C C . LEU A 1 663 ? -9.922 -0.293 42.362 1.00 76.25 663 LEU A C 1
ATOM 5211 O O . LEU A 1 663 ? -9.475 0.454 43.232 1.00 76.25 663 LEU A O 1
ATOM 5215 N N . SER A 1 664 ? -9.695 -0.085 41.063 1.00 73.31 664 SER A N 1
ATOM 5216 C CA . SER A 1 664 ? -8.997 1.105 40.568 1.00 73.31 664 SER A CA 1
ATOM 5217 C C . SER A 1 664 ? -9.915 2.325 40.666 1.00 73.31 664 SER A C 1
ATOM 5219 O O . SER A 1 664 ? -10.941 2.377 39.984 1.00 73.31 664 SER A O 1
ATOM 5221 N N . THR A 1 665 ? -9.541 3.316 41.482 1.00 73.00 665 THR A N 1
ATOM 5222 C CA . THR A 1 665 ? -10.328 4.549 41.668 1.00 73.00 665 THR A CA 1
ATOM 5223 C C . THR A 1 665 ? -10.523 5.300 40.352 1.00 73.00 665 THR A C 1
ATOM 5225 O O . THR A 1 665 ? -11.656 5.624 40.022 1.00 73.00 665 THR A O 1
ATOM 5228 N N . GLU A 1 666 ? -9.470 5.447 39.529 1.00 72.50 666 GLU A N 1
ATOM 5229 C CA . GLU A 1 666 ? -9.556 6.096 38.205 1.00 72.50 666 GLU A CA 1
ATOM 5230 C C . GLU A 1 666 ? -10.630 5.470 37.293 1.00 72.50 666 GLU A C 1
ATOM 5232 O O . GLU A 1 666 ? -11.162 6.149 36.415 1.00 72.50 666 GLU A O 1
ATOM 5237 N N . VAL A 1 667 ? -10.905 4.168 37.428 1.00 72.06 667 VAL A N 1
ATOM 5238 C CA . VAL A 1 667 ? -11.863 3.452 36.569 1.00 72.06 667 VAL A CA 1
ATOM 5239 C C . VAL A 1 667 ? -13.250 3.412 37.192 1.00 72.06 667 VAL A C 1
ATOM 5241 O O . VAL A 1 667 ? -14.225 3.618 36.474 1.00 72.06 667 VAL A O 1
ATOM 5244 N N . ALA A 1 668 ? -13.353 3.250 38.511 1.00 73.62 668 ALA A N 1
ATOM 5245 C CA . ALA A 1 668 ? -14.619 3.400 39.221 1.00 73.62 668 ALA A CA 1
ATOM 5246 C C . ALA A 1 668 ? -15.214 4.806 39.013 1.00 73.62 668 ALA A C 1
ATOM 5248 O O . ALA A 1 668 ? -16.358 4.921 38.582 1.00 73.62 668 ALA A O 1
ATOM 5249 N N . GLU A 1 669 ? -14.402 5.858 39.176 1.00 76.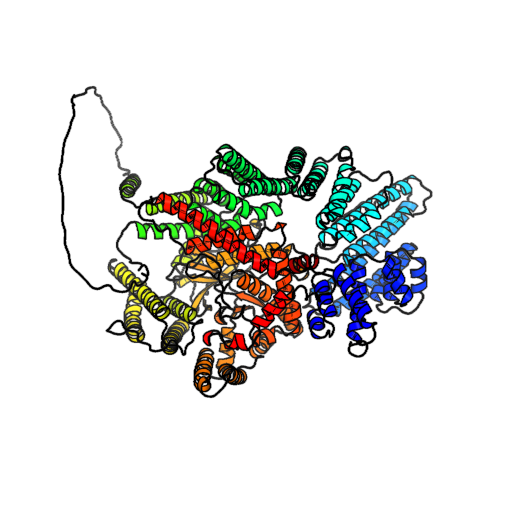00 669 GLU A N 1
ATOM 5250 C CA . GLU A 1 669 ? -14.785 7.251 38.906 1.00 76.00 669 GLU A CA 1
ATOM 5251 C C . GLU A 1 669 ? -15.241 7.456 37.453 1.00 76.00 669 GLU A C 1
ATOM 5253 O O . GLU A 1 669 ? -16.242 8.126 37.218 1.00 76.00 669 GLU A O 1
ATOM 5258 N N . LYS A 1 670 ? -14.570 6.849 36.460 1.00 75.06 670 LYS A N 1
ATOM 5259 C CA . LYS A 1 670 ? -14.984 6.931 35.043 1.00 75.06 670 LYS A CA 1
ATOM 5260 C C . LYS A 1 670 ? -16.322 6.244 34.774 1.00 75.06 670 LYS A C 1
ATOM 5262 O O . LYS A 1 670 ? -17.122 6.778 34.008 1.00 75.06 670 LYS A O 1
ATOM 5267 N N . VAL A 1 671 ? -16.568 5.075 35.370 1.00 77.00 671 VAL A N 1
ATOM 5268 C CA . VAL A 1 671 ? -17.839 4.348 35.210 1.00 77.00 671 VAL A CA 1
ATOM 5269 C C . VAL A 1 671 ? -18.979 5.109 35.886 1.00 77.00 671 VAL A C 1
ATOM 5271 O O . VAL A 1 671 ? -20.019 5.324 35.264 1.00 77.00 671 VAL A O 1
ATOM 5274 N N . GLU A 1 672 ? -18.779 5.576 37.120 1.00 75.31 672 GLU A N 1
ATOM 5275 C CA . GLU A 1 672 ? -19.770 6.378 37.842 1.00 75.31 672 GLU A CA 1
ATOM 5276 C C . GLU A 1 672 ? -20.040 7.714 37.139 1.00 75.31 672 GLU A C 1
ATOM 5278 O O . GLU A 1 672 ? -21.204 8.085 36.987 1.00 75.31 672 GLU A O 1
ATOM 5283 N N . ALA A 1 673 ? -19.010 8.401 36.631 1.00 78.81 673 ALA A N 1
ATOM 5284 C CA . ALA A 1 673 ? -19.168 9.633 35.861 1.00 78.81 673 ALA A CA 1
ATOM 5285 C C . ALA A 1 673 ? -19.961 9.404 34.566 1.00 78.81 673 ALA A C 1
ATOM 5287 O O . ALA A 1 673 ? -20.916 10.133 34.318 1.00 78.81 673 ALA A O 1
ATOM 5288 N N . ALA A 1 674 ? -19.637 8.374 33.776 1.00 76.75 674 ALA A N 1
ATOM 5289 C CA . ALA A 1 674 ? -20.336 8.085 32.520 1.00 76.75 674 ALA A CA 1
ATOM 5290 C C . ALA A 1 674 ? -21.810 7.685 32.732 1.00 76.75 674 ALA A C 1
ATOM 5292 O O . ALA A 1 674 ? -22.687 8.101 31.973 1.00 76.75 674 ALA A O 1
ATOM 5293 N N . LEU A 1 675 ? -22.104 6.908 33.781 1.00 77.06 675 LEU A N 1
ATOM 5294 C CA . LEU A 1 675 ? -23.480 6.551 34.144 1.00 77.06 675 LEU A CA 1
ATOM 5295 C C . LEU A 1 675 ? -24.253 7.754 34.711 1.00 77.06 675 LEU A C 1
ATOM 5297 O O . LEU A 1 675 ? -25.421 7.939 34.373 1.00 77.06 675 LEU A O 1
ATOM 5301 N N . SER A 1 676 ? -23.609 8.598 35.521 1.00 77.31 676 SER A N 1
ATOM 5302 C CA . SER A 1 676 ? -24.217 9.822 36.067 1.00 77.31 676 SER A CA 1
ATOM 5303 C C . SER A 1 676 ? -24.462 10.878 34.987 1.00 77.31 676 SER A C 1
ATOM 5305 O O . SER A 1 676 ? -25.497 11.542 35.001 1.00 77.31 676 SER A O 1
ATOM 5307 N N . GLU A 1 677 ? -23.556 11.013 34.014 1.00 77.19 677 GLU A N 1
ATOM 5308 C CA . GLU A 1 677 ? -23.739 11.870 32.839 1.00 77.19 677 GLU A CA 1
ATOM 5309 C C . GLU A 1 677 ? -24.944 11.398 32.015 1.00 77.19 677 GLU A C 1
ATOM 5311 O O . GLU A 1 677 ? -25.811 12.205 31.692 1.00 77.19 677 GLU A O 1
ATOM 5316 N N . LEU A 1 678 ? -25.082 10.090 31.754 1.00 76.94 678 LEU A N 1
ATOM 5317 C CA . LEU A 1 678 ? -26.278 9.560 31.091 1.00 76.94 678 LEU A CA 1
ATOM 5318 C C . LEU A 1 678 ? -27.555 9.852 31.892 1.00 76.94 678 LEU A C 1
ATOM 5320 O O . LEU A 1 678 ? -28.521 10.345 31.315 1.00 76.94 678 LEU A O 1
ATOM 5324 N N . LEU A 1 679 ? -27.576 9.596 33.204 1.00 75.62 679 LEU A N 1
ATOM 5325 C CA . LEU A 1 679 ? -28.769 9.837 34.024 1.00 75.62 679 LEU A CA 1
ATOM 5326 C C . LEU A 1 679 ? -29.163 11.322 34.042 1.00 75.62 679 LEU A C 1
ATOM 5328 O O . LEU A 1 679 ? -30.320 11.643 33.778 1.00 75.62 679 LEU A O 1
ATOM 5332 N N . THR A 1 680 ? -28.207 12.229 34.252 1.00 76.12 680 THR A N 1
ATOM 5333 C CA . THR A 1 680 ? -28.462 13.682 34.250 1.00 76.12 680 THR A CA 1
ATOM 5334 C C . THR A 1 680 ? -28.894 14.207 32.878 1.00 76.12 680 THR A C 1
ATOM 5336 O O . THR A 1 680 ? -29.803 15.032 32.802 1.00 76.12 680 THR A O 1
ATOM 5339 N N . VAL A 1 681 ? -28.324 13.698 31.780 1.00 73.69 681 VAL A N 1
ATOM 5340 C CA . VAL A 1 681 ? -28.749 14.046 30.413 1.00 73.69 681 VAL A CA 1
ATOM 5341 C C . VAL A 1 681 ? -30.174 13.558 30.120 1.00 73.69 681 VAL A C 1
ATOM 5343 O O . VAL A 1 681 ? -30.946 14.286 29.494 1.00 73.69 681 VAL A O 1
ATOM 5346 N N . LEU A 1 682 ? -30.551 12.359 30.573 1.00 73.19 682 LEU A N 1
ATOM 5347 C CA . LEU A 1 682 ? -31.913 11.833 30.409 1.00 73.19 682 LEU A CA 1
ATOM 5348 C C . LEU A 1 682 ? -32.936 12.595 31.267 1.00 73.19 682 LEU A C 1
ATOM 5350 O O . LEU A 1 682 ? -34.048 12.854 30.808 1.00 73.19 682 LEU A O 1
ATOM 5354 N N . GLU A 1 683 ? -32.563 13.001 32.481 1.00 74.69 683 GLU A N 1
ATOM 5355 C CA . GLU A 1 683 ? -33.393 13.829 33.365 1.00 74.69 683 GLU A CA 1
ATOM 5356 C C . GLU A 1 683 ? -33.637 15.224 32.778 1.00 74.69 683 GLU A C 1
ATOM 5358 O O . GLU A 1 683 ? -34.788 15.648 32.667 1.00 74.69 683 GLU A O 1
ATOM 5363 N N . GLN A 1 684 ? -32.587 15.894 32.290 1.00 71.56 684 GLN A N 1
ATOM 5364 C CA . GLN A 1 684 ? -32.701 17.183 31.596 1.00 71.56 684 GLN A CA 1
ATOM 5365 C C . GLN A 1 684 ? -33.597 17.084 30.351 1.00 71.56 684 GLN A C 1
ATOM 5367 O O . GLN A 1 684 ? -34.404 17.977 30.090 1.00 71.56 684 GLN A O 1
ATOM 5372 N N . GLN A 1 685 ? -33.510 15.986 29.590 1.00 70.31 685 GLN A N 1
ATOM 5373 C CA . GLN A 1 685 ? -34.411 15.739 28.459 1.00 70.31 685 GLN A CA 1
ATOM 5374 C C . GLN A 1 685 ? -35.863 15.529 28.912 1.00 70.31 685 GLN A C 1
ATOM 5376 O O . GLN A 1 685 ? -36.780 16.044 28.270 1.00 70.31 685 GLN A O 1
ATOM 5381 N N . GLN A 1 686 ? -36.089 14.844 30.037 1.00 72.12 686 GLN A N 1
ATOM 5382 C CA . GLN A 1 686 ? -37.426 14.677 30.607 1.00 72.12 686 GLN A CA 1
ATOM 5383 C C . GLN A 1 686 ? -38.027 16.021 31.061 1.00 72.12 686 GLN A C 1
ATOM 5385 O O . GLN A 1 686 ? -39.218 16.260 30.856 1.00 72.12 686 GLN A O 1
ATOM 5390 N N . GLU A 1 687 ? -37.230 16.916 31.648 1.00 67.31 687 GLU A N 1
ATOM 5391 C CA . GLU A 1 687 ? -37.674 18.259 32.048 1.00 67.31 687 GLU A CA 1
ATOM 5392 C C . GLU A 1 687 ? -37.961 19.168 30.843 1.00 67.31 687 GLU A C 1
ATOM 5394 O O . GLU A 1 687 ? -38.996 19.838 30.811 1.00 67.31 687 GLU A O 1
ATOM 5399 N N . GLN A 1 688 ? -37.120 19.129 29.803 1.00 64.12 688 GLN A N 1
ATOM 5400 C CA . GLN A 1 688 ? -37.358 19.868 28.556 1.00 64.12 688 GLN A CA 1
ATOM 5401 C C . GLN A 1 688 ? -38.612 19.394 27.801 1.00 64.12 688 GLN A C 1
ATOM 5403 O O . GLN A 1 688 ? -39.293 20.210 27.175 1.00 64.12 688 GLN A O 1
ATOM 5408 N N . GLU A 1 689 ? -38.942 18.099 27.855 1.00 61.22 689 GLU A N 1
ATOM 5409 C CA . GLU A 1 689 ? -40.198 17.571 27.305 1.00 61.22 689 GLU A CA 1
ATOM 5410 C C . GLU A 1 689 ? -41.408 17.968 28.172 1.00 61.22 689 GLU A C 1
ATOM 5412 O O . GLU A 1 689 ? -42.413 18.406 27.618 1.00 61.22 689 GLU A O 1
ATOM 5417 N N . LYS A 1 690 ? -41.310 17.930 29.514 1.00 61.25 690 LYS A N 1
ATOM 5418 C CA . LYS A 1 690 ? -42.378 18.405 30.428 1.00 61.25 690 LYS A CA 1
ATOM 5419 C C . LYS A 1 690 ? -42.750 19.879 30.208 1.00 61.25 690 LYS A C 1
ATOM 5421 O O . LYS A 1 690 ? -43.901 20.249 30.423 1.00 61.25 690 LYS A O 1
ATOM 5426 N N . GLY A 1 691 ? -41.804 20.712 29.766 1.00 56.72 691 GLY A N 1
ATOM 5427 C CA . GLY A 1 691 ? -42.044 22.119 29.424 1.00 56.72 691 GLY A CA 1
ATOM 5428 C C . GLY A 1 691 ? -42.888 22.349 28.159 1.00 56.72 691 GLY A C 1
ATOM 5429 O O . GLY A 1 691 ? -43.355 23.466 27.934 1.00 56.72 691 GLY A O 1
ATOM 5430 N N . LYS A 1 692 ? -43.113 21.321 27.328 1.00 56.28 692 LYS A N 1
ATOM 5431 C CA . LYS A 1 692 ? -43.976 21.386 26.138 1.00 56.28 692 LYS A CA 1
ATOM 5432 C C . LYS A 1 692 ? -45.289 20.667 26.450 1.00 56.28 692 LYS A C 1
ATOM 5434 O O . LYS A 1 692 ? -45.298 19.469 26.687 1.00 56.28 692 LYS A O 1
ATOM 5439 N N . GLY A 1 693 ? -46.405 21.397 26.433 1.00 56.78 693 GLY A N 1
ATOM 5440 C CA . GLY A 1 693 ? -47.686 21.003 27.048 1.00 56.78 693 GLY A CA 1
ATOM 5441 C C . GLY A 1 693 ? -48.448 19.770 26.519 1.00 56.78 693 GLY A C 1
ATOM 5442 O O . GLY A 1 693 ? -49.644 19.675 26.783 1.00 56.78 693 GLY A O 1
ATOM 5443 N N . GLN A 1 694 ? -47.820 18.836 25.800 1.00 56.44 694 GLN A N 1
ATOM 5444 C CA . GLN A 1 694 ? -48.355 17.494 25.532 1.00 56.44 694 GLN A CA 1
ATOM 5445 C C . GLN A 1 694 ? -47.224 16.451 25.574 1.00 56.44 694 GLN A C 1
ATOM 5447 O O . GLN A 1 694 ? -46.204 16.653 24.913 1.00 56.44 694 GLN A O 1
ATOM 5452 N N . PRO A 1 695 ? -47.396 15.316 26.282 1.00 57.56 695 PRO A N 1
ATOM 5453 C CA . PRO A 1 695 ? -46.389 14.263 26.317 1.00 57.56 695 PRO A CA 1
ATOM 5454 C C . PRO A 1 695 ? -46.275 13.584 24.946 1.00 57.56 695 PRO A C 1
ATOM 5456 O O . PRO A 1 695 ? -47.205 12.931 24.468 1.00 57.56 695 PRO A O 1
ATOM 5459 N N . SER A 1 696 ? -45.110 13.720 24.313 1.00 62.41 696 SER A N 1
ATOM 5460 C CA . SER A 1 696 ? -44.760 12.982 23.100 1.00 62.41 696 SER A CA 1
ATOM 5461 C C . SER A 1 696 ? -44.674 11.472 23.387 1.00 62.41 696 SER A C 1
ATOM 5463 O O . SER A 1 696 ? -44.408 11.057 24.520 1.00 62.41 696 SER A O 1
ATOM 5465 N N . LYS A 1 697 ? -44.830 10.623 22.360 1.00 68.69 697 LYS A N 1
ATOM 5466 C CA . LYS A 1 697 ? -44.610 9.168 22.501 1.00 68.69 697 LYS A CA 1
ATOM 5467 C C . LYS A 1 697 ? -43.191 8.855 23.009 1.00 68.69 697 LYS A C 1
ATOM 5469 O O . LYS A 1 697 ? -43.024 7.930 23.797 1.00 68.69 697 LYS A O 1
ATOM 5474 N N . GLU A 1 698 ? -42.205 9.666 22.612 1.00 65.94 698 GLU A N 1
ATOM 5475 C CA . GLU A 1 698 ? -40.819 9.583 23.093 1.00 65.94 698 GLU A CA 1
ATOM 5476 C C . GLU A 1 698 ? -40.715 9.942 24.591 1.00 65.94 698 GLU A C 1
ATOM 5478 O O . GLU A 1 698 ? -40.033 9.240 25.330 1.00 65.94 698 GLU A O 1
ATOM 5483 N N . SER A 1 699 ? -41.441 10.961 25.075 1.00 69.38 699 SER A N 1
ATOM 5484 C CA . SER A 1 699 ? -41.446 11.372 26.494 1.00 69.38 699 SER A CA 1
ATOM 5485 C C . SER A 1 699 ? -42.069 10.332 27.434 1.00 69.38 699 SER A C 1
ATOM 5487 O O . SER A 1 699 ? -41.609 10.166 28.568 1.00 69.38 699 SER A O 1
ATOM 5489 N N . LEU A 1 700 ? -43.088 9.602 26.962 1.00 72.62 700 LEU A N 1
ATOM 5490 C CA . LEU A 1 700 ? -43.712 8.505 27.704 1.00 72.62 700 LEU A CA 1
ATOM 5491 C C . LEU A 1 700 ? -42.737 7.331 27.825 1.00 72.62 700 LEU A C 1
ATOM 5493 O O . LEU A 1 700 ? -42.492 6.869 28.934 1.00 72.62 700 LEU A O 1
ATOM 5497 N N . GLN A 1 701 ? -42.100 6.936 26.718 1.00 74.75 701 GLN A N 1
ATOM 5498 C CA . GLN A 1 701 ? -41.071 5.889 26.703 1.00 74.75 701 GLN A CA 1
ATOM 5499 C C . GLN A 1 701 ? -39.831 6.268 27.528 1.00 74.75 701 GLN A C 1
ATOM 5501 O O . GLN A 1 701 ? -39.289 5.429 28.237 1.00 74.75 701 GLN A O 1
ATOM 5506 N N . LEU A 1 702 ? -39.399 7.534 27.496 1.00 77.25 702 LEU A N 1
ATOM 5507 C CA . LEU A 1 702 ? -38.319 8.045 28.348 1.00 77.25 702 LEU A CA 1
ATOM 5508 C C . LEU A 1 702 ? -38.701 7.991 29.835 1.00 77.25 702 LEU A C 1
ATOM 5510 O O . LEU A 1 702 ? -37.884 7.613 30.670 1.00 77.25 702 LEU A O 1
ATOM 5514 N N . THR A 1 703 ? -39.944 8.340 30.175 1.00 76.69 703 THR A N 1
ATOM 5515 C CA . THR A 1 703 ? -40.439 8.288 31.558 1.00 76.69 703 THR A CA 1
ATOM 5516 C C . THR A 1 703 ? -40.575 6.846 32.054 1.00 76.69 703 THR A C 1
ATOM 5518 O O . THR A 1 703 ? -40.184 6.558 33.182 1.00 76.69 703 THR A O 1
ATOM 5521 N N . GLU A 1 704 ? -41.060 5.928 31.219 1.00 80.19 704 GLU A N 1
ATOM 5522 C CA . GLU A 1 704 ? -41.122 4.485 31.490 1.00 80.19 704 GLU A CA 1
ATOM 5523 C C . GLU A 1 704 ? -39.718 3.883 31.679 1.00 80.19 704 GLU A C 1
ATOM 5525 O O . GLU A 1 704 ? -39.463 3.209 32.682 1.00 80.19 704 GLU A O 1
ATOM 5530 N N . PHE A 1 705 ? -38.777 4.213 30.786 1.00 82.56 705 PHE A N 1
ATOM 5531 C CA . PHE A 1 705 ? -37.372 3.815 30.888 1.00 82.56 705 PHE A CA 1
ATOM 5532 C C . PHE A 1 705 ? -36.733 4.335 32.181 1.00 82.56 705 PHE A C 1
ATOM 5534 O O . PHE A 1 705 ? -36.175 3.548 32.942 1.00 82.56 705 PHE A O 1
ATOM 5541 N N . LEU A 1 706 ? -36.854 5.632 32.486 1.00 80.44 706 LEU A N 1
ATOM 5542 C CA . LEU A 1 706 ? -36.308 6.212 33.717 1.00 80.44 706 LEU A CA 1
ATOM 5543 C C . LEU A 1 706 ? -36.938 5.591 34.971 1.00 80.44 706 LEU A C 1
ATOM 5545 O O . LEU A 1 706 ? -36.211 5.241 35.895 1.00 80.44 706 LEU A O 1
ATOM 5549 N N . THR A 1 707 ? -38.257 5.389 35.001 1.00 80.56 707 THR A N 1
ATOM 5550 C CA . THR A 1 707 ? -38.948 4.773 36.153 1.00 80.56 707 THR A CA 1
ATOM 5551 C C . THR A 1 707 ? -38.485 3.333 36.392 1.00 80.56 707 THR A C 1
ATOM 5553 O O . THR A 1 707 ? -38.377 2.903 37.538 1.00 80.56 707 THR A O 1
ATOM 5556 N N . THR A 1 708 ? -38.162 2.605 35.320 1.00 83.94 708 THR A N 1
ATOM 5557 C CA . THR A 1 708 ? -37.736 1.200 35.380 1.00 83.94 708 THR A CA 1
ATOM 5558 C C . THR A 1 708 ? -36.242 1.060 35.686 1.00 83.94 708 THR A C 1
ATOM 5560 O O . THR A 1 708 ? -35.856 0.363 36.622 1.00 83.94 708 THR A O 1
ATOM 5563 N N . TYR A 1 709 ? -35.382 1.727 34.913 1.00 82.62 709 TYR A N 1
ATOM 5564 C CA . TYR A 1 709 ? -33.934 1.509 34.930 1.00 82.62 709 TYR A CA 1
ATOM 5565 C C . TYR A 1 709 ? -33.188 2.374 35.948 1.00 82.62 709 TYR A C 1
ATOM 5567 O O . TYR A 1 709 ? -32.224 1.884 36.533 1.00 82.62 709 TYR A O 1
ATOM 5575 N N . LYS A 1 710 ? -33.617 3.619 36.215 1.00 81.94 710 LYS A N 1
ATOM 5576 C CA . LYS A 1 710 ? -32.929 4.506 37.173 1.00 81.94 710 LYS A CA 1
ATOM 5577 C C . LYS A 1 710 ? -32.802 3.888 38.574 1.00 81.94 710 LYS A C 1
ATOM 5579 O O . LYS A 1 710 ? -31.666 3.782 39.029 1.00 81.94 710 LYS A O 1
ATOM 5584 N N . PRO A 1 711 ? -33.875 3.432 39.260 1.00 83.25 711 PRO A N 1
ATOM 5585 C CA . PRO A 1 711 ? -33.734 2.886 40.613 1.00 83.25 711 PRO A CA 1
ATOM 5586 C C . PRO A 1 711 ? -32.856 1.628 40.647 1.00 83.25 711 PRO A C 1
ATOM 5588 O O . PRO A 1 711 ? -32.088 1.444 41.588 1.00 83.25 711 PRO A O 1
ATOM 5591 N N . LEU A 1 712 ? -32.908 0.796 39.600 1.00 83.19 712 LEU A N 1
ATOM 5592 C CA . LEU A 1 712 ? -32.073 -0.399 39.474 1.00 83.19 712 LEU A CA 1
ATOM 5593 C C . LEU A 1 712 ? -30.590 -0.051 39.262 1.00 83.19 712 LEU A C 1
ATOM 5595 O O . LEU A 1 712 ? -29.723 -0.666 39.884 1.00 83.19 712 LEU A O 1
ATOM 5599 N N . LEU A 1 713 ? -30.279 0.933 38.411 1.00 81.56 713 LEU A N 1
ATOM 5600 C CA . LEU A 1 713 ? -28.913 1.417 38.180 1.00 81.56 713 LEU A CA 1
ATOM 5601 C C . LEU A 1 713 ? -28.347 2.090 39.435 1.00 81.56 713 LEU A C 1
ATOM 5603 O O . LEU A 1 713 ? -27.233 1.764 39.846 1.00 81.56 713 LEU A O 1
ATOM 5607 N N . THR A 1 714 ? -29.131 2.954 40.091 1.00 79.06 714 THR A N 1
ATOM 5608 C CA . THR A 1 714 ? -28.739 3.584 41.357 1.00 79.06 714 THR A CA 1
ATOM 5609 C C . THR A 1 714 ? -28.429 2.524 42.413 1.00 79.06 714 THR A C 1
ATOM 5611 O O . THR A 1 714 ? -27.332 2.534 42.956 1.00 79.06 714 THR A O 1
ATOM 5614 N N . ALA A 1 715 ? -29.316 1.548 42.632 1.00 80.44 715 ALA A N 1
ATOM 5615 C CA . ALA A 1 715 ? -29.118 0.498 43.636 1.00 80.44 715 ALA A CA 1
ATOM 5616 C C . ALA A 1 715 ? -27.977 -0.494 43.327 1.00 80.44 715 ALA A C 1
ATOM 5618 O O . ALA A 1 715 ? -27.506 -1.177 44.234 1.00 80.44 715 ALA A O 1
ATOM 5619 N N . SER A 1 716 ? -27.547 -0.623 42.065 1.00 79.88 716 SER A N 1
ATOM 5620 C CA . SER A 1 716 ? -26.495 -1.577 41.681 1.00 79.88 716 SER A CA 1
ATOM 5621 C C . SER A 1 716 ? -25.093 -0.968 41.637 1.00 79.88 716 SER A C 1
ATOM 5623 O O . SER A 1 716 ? -24.140 -1.658 42.003 1.00 79.88 716 SER A O 1
ATOM 5625 N N . PHE A 1 717 ? -24.951 0.303 41.247 1.00 75.75 717 PHE A N 1
ATOM 5626 C CA . PHE A 1 717 ? -23.647 0.973 41.165 1.00 75.75 717 PHE A CA 1
ATOM 5627 C C . PHE A 1 717 ? -23.358 1.929 42.332 1.00 75.75 717 PHE A C 1
ATOM 5629 O O . PHE A 1 717 ? -22.203 2.030 42.738 1.00 75.75 717 PHE A O 1
ATOM 5636 N N . PHE A 1 718 ? -24.373 2.571 42.917 1.00 72.56 718 PHE A N 1
ATOM 5637 C CA . PHE A 1 718 ? -24.205 3.647 43.898 1.00 72.56 718 PHE A CA 1
ATOM 5638 C C . PHE A 1 718 ? -24.644 3.199 45.308 1.00 72.56 718 PHE A C 1
ATOM 5640 O O . PHE A 1 718 ? -25.603 2.446 45.466 1.00 72.56 718 PHE A O 1
ATOM 5647 N N . LYS A 1 719 ? -23.963 3.681 46.358 1.00 65.31 719 LYS A N 1
ATOM 5648 C CA . LYS A 1 719 ? -24.374 3.515 47.771 1.00 65.31 719 LYS A CA 1
ATOM 5649 C C . LYS A 1 719 ? -24.801 4.855 48.370 1.00 65.31 719 LYS A C 1
ATOM 5651 O O . LYS A 1 719 ? -24.280 5.897 47.982 1.00 65.31 719 LYS A O 1
ATOM 5656 N N . GLU A 1 720 ? -25.654 4.808 49.394 1.00 54.81 720 GLU A N 1
ATOM 5657 C CA . GLU A 1 720 ? -26.240 5.983 50.074 1.00 54.81 720 GLU A CA 1
ATOM 5658 C C . GLU A 1 720 ? -25.217 6.998 50.633 1.00 54.81 720 GLU A C 1
ATOM 5660 O O . GLU A 1 720 ? -25.562 8.159 50.822 1.00 54.81 720 GLU A O 1
ATOM 5665 N N . ASN A 1 721 ? -23.955 6.596 50.838 1.00 46.91 721 ASN A N 1
ATOM 5666 C CA . ASN A 1 721 ? -22.883 7.441 51.388 1.00 46.91 721 ASN A CA 1
ATOM 5667 C C . ASN A 1 721 ? -21.781 7.829 50.374 1.00 46.91 721 ASN A C 1
ATOM 5669 O O . ASN A 1 721 ? -20.704 8.250 50.792 1.00 46.91 721 ASN A O 1
ATOM 5673 N N . GLY A 1 722 ? -21.983 7.645 49.061 1.00 52.31 722 GLY A N 1
ATOM 5674 C CA . GLY A 1 722 ? -20.991 8.045 48.042 1.00 52.31 722 GLY A CA 1
ATOM 5675 C C . GLY A 1 722 ? -19.657 7.280 48.101 1.00 52.31 722 GLY A C 1
ATOM 5676 O O . GLY A 1 722 ? -18.620 7.800 47.704 1.00 52.31 722 GLY A O 1
ATOM 5677 N N . SER A 1 723 ? -19.673 6.054 48.632 1.00 54.38 723 SER A N 1
ATOM 5678 C CA . SER A 1 723 ? -18.520 5.150 48.694 1.00 54.38 723 SER A CA 1
ATOM 5679 C C . SER A 1 723 ? -18.775 3.919 47.825 1.00 54.38 723 SER A C 1
ATOM 5681 O O . SER A 1 723 ? -19.904 3.429 47.771 1.00 54.38 723 SER A O 1
ATOM 5683 N N . TYR A 1 724 ? -17.730 3.414 47.166 1.00 54.34 724 TYR A N 1
ATOM 5684 C CA . TYR A 1 724 ? -17.821 2.384 46.131 1.00 54.34 724 TYR A CA 1
ATOM 5685 C C . TYR A 1 724 ? -18.667 1.165 46.533 1.00 54.34 724 TYR A C 1
ATOM 5687 O O . TYR A 1 724 ? -18.544 0.603 47.630 1.00 54.34 724 TYR A O 1
ATOM 5695 N N . SER A 1 725 ? -19.519 0.703 45.611 1.00 61.72 725 SER A N 1
ATOM 5696 C CA . SER A 1 725 ? -20.305 -0.519 45.816 1.00 61.72 725 SER A CA 1
ATOM 5697 C C . SER A 1 725 ? -19.412 -1.769 45.928 1.00 61.72 725 SER A C 1
ATOM 5699 O O . SER A 1 725 ? -19.664 -2.649 46.756 1.00 61.72 725 SER A O 1
ATOM 5701 N N . PHE A 1 726 ? -18.312 -1.775 45.171 1.00 74.75 726 PHE A N 1
ATOM 5702 C CA . PHE A 1 726 ? -17.470 -2.928 44.844 1.00 74.75 726 PHE A CA 1
ATOM 5703 C C . PHE A 1 726 ? -16.137 -2.945 45.612 1.00 74.75 726 PHE A C 1
ATOM 5705 O O . PHE A 1 726 ? -15.576 -1.891 45.899 1.00 74.75 726 PHE A O 1
ATOM 5712 N N . ALA A 1 727 ? -15.605 -4.138 45.904 1.00 73.88 727 ALA A N 1
ATOM 5713 C CA . ALA A 1 727 ? -14.300 -4.302 46.559 1.00 73.88 727 ALA A CA 1
ATOM 5714 C C . ALA A 1 727 ? -13.156 -4.552 45.556 1.00 73.88 727 ALA A C 1
ATOM 5716 O O . ALA A 1 727 ? -12.027 -4.104 45.765 1.00 73.88 727 ALA A O 1
ATOM 5717 N N . THR A 1 728 ? -13.441 -5.255 44.455 1.00 80.88 728 THR A N 1
ATOM 5718 C CA . THR A 1 728 ? -12.456 -5.625 43.426 1.00 80.88 728 THR A CA 1
ATOM 5719 C C . THR A 1 728 ? -12.893 -5.199 42.025 1.00 80.88 728 THR A C 1
ATOM 5721 O O . THR A 1 728 ? -14.082 -5.001 41.760 1.00 80.88 728 THR A O 1
ATOM 5724 N N . ASN A 1 729 ? -11.938 -5.117 41.089 1.00 81.88 729 ASN A N 1
ATOM 5725 C CA . ASN A 1 729 ? -12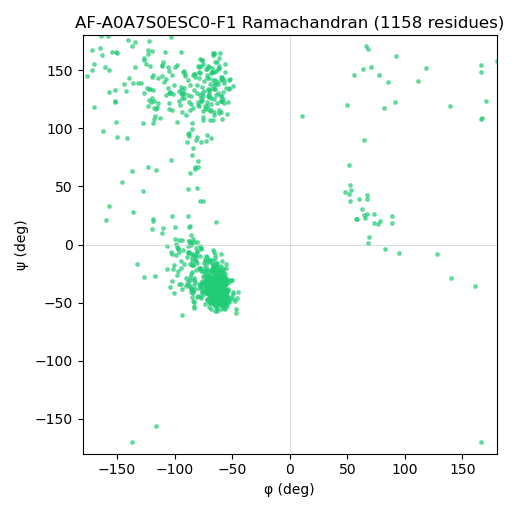.249 -4.874 39.672 1.00 81.88 729 ASN A CA 1
ATOM 5726 C C . ASN A 1 729 ? -13.156 -5.981 39.091 1.00 81.88 729 ASN A C 1
ATOM 5728 O O . ASN A 1 729 ? -14.020 -5.701 38.262 1.00 81.88 729 ASN A O 1
ATOM 5732 N N . LYS A 1 730 ? -13.009 -7.228 39.567 1.00 83.44 730 LYS A N 1
ATOM 5733 C CA . LYS A 1 730 ? -13.895 -8.357 39.246 1.00 83.44 730 LYS A CA 1
ATOM 5734 C C . LYS A 1 730 ? -15.361 -8.082 39.587 1.00 83.44 730 LYS A C 1
ATOM 5736 O O . LYS A 1 730 ? -16.223 -8.381 38.762 1.00 83.44 730 LYS A O 1
ATOM 5741 N N . ASP A 1 731 ? -15.658 -7.527 40.760 1.00 83.06 731 ASP A N 1
ATOM 5742 C CA . ASP A 1 731 ? -17.046 -7.307 41.193 1.00 83.06 731 ASP A CA 1
ATOM 5743 C C . ASP A 1 731 ? -17.749 -6.258 40.316 1.00 83.06 731 ASP A C 1
ATOM 5745 O O . ASP A 1 731 ? -18.885 -6.469 39.884 1.00 83.06 731 ASP A O 1
ATOM 5749 N N . LEU A 1 732 ? -17.040 -5.169 39.987 1.00 84.81 732 LEU A N 1
ATOM 5750 C CA . LEU A 1 732 ? -17.513 -4.136 39.061 1.00 84.81 732 LEU A CA 1
ATOM 5751 C C . LEU A 1 732 ? -17.727 -4.705 37.648 1.00 84.81 732 LEU A C 1
ATOM 5753 O O . LEU A 1 732 ? -18.787 -4.502 37.055 1.00 84.81 732 LEU A O 1
ATOM 5757 N N . TYR A 1 733 ? -16.759 -5.466 37.124 1.00 85.44 733 TYR A N 1
ATOM 5758 C CA . TYR A 1 733 ? -16.865 -6.090 35.802 1.00 85.44 733 TYR A CA 1
ATOM 5759 C C . TYR A 1 733 ? -18.044 -7.073 35.721 1.00 85.44 733 TYR A C 1
ATOM 5761 O O . TYR A 1 733 ? -18.813 -7.051 34.761 1.00 85.44 733 TYR A O 1
ATOM 5769 N N . LEU A 1 734 ? -18.244 -7.901 36.753 1.00 86.06 734 LEU A N 1
ATOM 5770 C CA . LEU A 1 734 ? -19.387 -8.811 36.842 1.00 86.06 734 LEU A CA 1
ATOM 5771 C C . LEU A 1 734 ? -20.725 -8.064 36.898 1.00 86.06 734 LEU A C 1
ATOM 5773 O O . LEU A 1 734 ? -21.704 -8.541 36.323 1.00 86.06 734 LEU A O 1
ATOM 5777 N N . MET A 1 735 ? -20.789 -6.904 37.560 1.00 87.06 735 MET A N 1
ATOM 5778 C CA . MET A 1 735 ? -21.990 -6.067 37.555 1.00 87.06 735 MET A CA 1
ATOM 5779 C C . MET A 1 735 ? -22.254 -5.474 36.164 1.00 87.06 735 MET A C 1
ATOM 5781 O O . MET A 1 735 ? -23.373 -5.587 35.660 1.00 87.06 735 MET A O 1
ATOM 5785 N N . LEU A 1 736 ? -21.228 -4.930 35.500 1.00 86.81 736 LEU A N 1
ATOM 5786 C CA . LEU A 1 736 ? -21.330 -4.426 34.125 1.00 86.81 736 LEU A CA 1
ATOM 5787 C C . LEU A 1 736 ? -21.765 -5.525 33.143 1.00 86.81 736 LEU A C 1
ATOM 5789 O O . LEU A 1 736 ? -22.689 -5.304 32.365 1.00 86.81 736 LEU A O 1
ATOM 5793 N N . ARG A 1 737 ? -21.193 -6.736 33.217 1.00 86.06 737 ARG A N 1
ATOM 5794 C CA . ARG A 1 737 ? -21.573 -7.866 32.345 1.00 86.06 737 ARG A CA 1
ATOM 5795 C C . ARG A 1 737 ? -22.995 -8.367 32.620 1.00 86.06 737 ARG A C 1
ATOM 5797 O O . ARG A 1 737 ? -23.709 -8.669 31.666 1.00 86.06 737 ARG A O 1
ATOM 5804 N N . LYS A 1 738 ? -23.454 -8.403 33.882 1.00 87.44 738 LYS A N 1
ATOM 5805 C CA . LYS A 1 738 ? -24.868 -8.689 34.218 1.00 87.44 738 LYS A CA 1
ATOM 5806 C C . LYS A 1 738 ? -25.807 -7.692 33.538 1.00 87.44 738 LYS A C 1
ATOM 5808 O O . LYS A 1 738 ? -26.774 -8.104 32.900 1.00 87.44 738 LYS A O 1
ATOM 5813 N N . TRP A 1 739 ? -25.491 -6.401 33.641 1.00 87.38 739 TRP A N 1
ATOM 5814 C CA . TRP A 1 739 ? -26.243 -5.333 32.988 1.00 87.38 739 TRP A CA 1
ATOM 5815 C C . TRP A 1 739 ? -26.201 -5.435 31.461 1.00 87.38 739 TRP A C 1
ATOM 5817 O O . TRP A 1 739 ? -27.250 -5.368 30.825 1.00 87.38 739 TRP A O 1
ATOM 5827 N N . GLN A 1 740 ? -25.032 -5.690 30.871 1.00 87.19 740 GLN A N 1
ATOM 5828 C CA . GLN A 1 740 ? -24.876 -5.877 29.428 1.00 87.19 740 GLN A CA 1
ATOM 5829 C C . GLN A 1 740 ? -25.744 -7.031 28.908 1.00 87.19 740 GLN A C 1
ATOM 5831 O O . GLN A 1 740 ? -26.464 -6.859 27.929 1.00 87.19 740 GLN A O 1
ATOM 5836 N N . VAL A 1 741 ? -25.728 -8.192 29.576 1.00 85.69 741 VAL A N 1
ATOM 5837 C CA . VAL A 1 741 ? -26.535 -9.362 29.187 1.00 85.69 741 VAL A CA 1
ATOM 5838 C C . VAL A 1 741 ? -28.034 -9.096 29.359 1.00 85.69 741 VAL A C 1
ATOM 5840 O O . VAL A 1 741 ? -28.820 -9.504 28.505 1.00 85.69 741 VAL A O 1
ATOM 5843 N N . ALA A 1 742 ? -28.445 -8.395 30.421 1.00 87.12 742 ALA A N 1
ATOM 5844 C CA . ALA A 1 742 ? -29.843 -8.014 30.623 1.00 87.12 742 ALA A CA 1
ATOM 5845 C C . ALA A 1 742 ? -30.340 -7.060 29.520 1.00 87.12 742 ALA A C 1
ATOM 5847 O O . ALA A 1 742 ? -31.364 -7.322 28.893 1.00 87.12 742 ALA A O 1
ATOM 5848 N N . VAL A 1 743 ? -29.578 -6.004 29.219 1.00 85.75 743 VAL A N 1
ATOM 5849 C CA . VAL A 1 743 ? -29.921 -5.022 28.178 1.00 85.75 743 VAL A CA 1
ATOM 5850 C C . VAL A 1 743 ? -29.887 -5.658 26.778 1.00 85.75 743 VAL A C 1
ATOM 5852 O O . VAL A 1 743 ? -30.837 -5.489 26.016 1.00 85.75 743 VAL A O 1
ATOM 5855 N N . ARG A 1 744 ? -28.874 -6.481 26.457 1.00 83.19 744 ARG A N 1
ATOM 5856 C CA . ARG A 1 744 ? -28.793 -7.248 25.195 1.00 83.19 744 ARG A CA 1
ATOM 5857 C C . ARG A 1 744 ? -29.962 -8.236 25.045 1.00 83.19 744 ARG A C 1
ATOM 5859 O O . ARG A 1 744 ? -30.427 -8.469 23.930 1.00 83.19 744 ARG A O 1
ATOM 5866 N N . ARG A 1 745 ? -30.497 -8.793 26.142 1.00 84.06 745 ARG A N 1
ATOM 5867 C CA . ARG A 1 745 ? -31.689 -9.665 26.114 1.00 84.06 745 ARG A CA 1
ATOM 5868 C C . ARG A 1 745 ? -32.971 -8.897 25.786 1.00 84.06 745 ARG A C 1
ATOM 5870 O O . ARG A 1 745 ? -33.760 -9.387 24.983 1.00 84.06 745 ARG A O 1
ATOM 5877 N N . GLU A 1 746 ? -33.184 -7.714 26.356 1.00 83.56 746 GLU A N 1
ATOM 5878 C CA . GLU A 1 746 ? -34.360 -6.903 26.002 1.00 83.56 746 GLU A CA 1
ATOM 5879 C C . GLU A 1 746 ? -34.248 -6.331 24.581 1.00 83.56 746 GLU A C 1
ATOM 5881 O O . GLU A 1 746 ? -35.215 -6.370 23.819 1.00 83.56 746 GLU A O 1
ATOM 5886 N N . LEU A 1 747 ? -33.049 -5.918 24.158 1.00 82.88 747 LEU A N 1
ATOM 5887 C CA . LEU A 1 747 ? -32.797 -5.493 22.778 1.00 82.88 747 LEU A CA 1
ATOM 5888 C C . LEU A 1 747 ? -33.028 -6.619 21.762 1.00 82.88 747 LEU A C 1
ATOM 5890 O O . LEU A 1 747 ? -33.654 -6.372 20.735 1.00 82.88 747 LEU A O 1
ATOM 5894 N N . SER A 1 748 ? -32.598 -7.852 22.051 1.00 77.31 748 SER A N 1
ATOM 5895 C CA . SER A 1 748 ? -32.836 -9.002 21.161 1.00 77.31 748 SER A CA 1
ATOM 5896 C C . SER A 1 748 ? -34.302 -9.456 21.140 1.00 77.31 748 SER A C 1
ATOM 5898 O O . SER A 1 748 ? -34.803 -9.819 20.078 1.00 77.31 748 SER A O 1
ATOM 5900 N N . ARG A 1 749 ? -35.052 -9.326 22.245 1.00 77.75 749 ARG A N 1
ATOM 5901 C CA . ARG A 1 749 ? -36.527 -9.457 22.237 1.00 77.75 749 ARG A CA 1
ATOM 5902 C C . ARG A 1 749 ? -37.206 -8.409 21.349 1.00 77.75 749 ARG A C 1
ATOM 5904 O O . ARG A 1 749 ? -38.210 -8.709 20.710 1.00 77.75 749 ARG A O 1
ATOM 5911 N N . ALA A 1 750 ? -36.651 -7.201 21.287 1.00 70.06 750 ALA A N 1
ATOM 5912 C CA . ALA A 1 750 ? -37.130 -6.106 20.446 1.00 70.06 750 ALA A CA 1
ATOM 5913 C C . ALA A 1 750 ? -36.555 -6.105 19.008 1.00 70.06 750 ALA A C 1
ATOM 5915 O O . ALA A 1 750 ? -36.852 -5.180 18.245 1.00 70.06 750 ALA A O 1
ATOM 5916 N N . ALA A 1 751 ? -35.749 -7.107 18.629 1.00 64.69 751 ALA A N 1
ATOM 5917 C CA . ALA A 1 751 ? -34.958 -7.124 17.391 1.00 64.69 751 ALA A CA 1
ATOM 5918 C C . ALA A 1 751 ? -35.675 -7.671 16.145 1.00 64.69 751 ALA A C 1
ATOM 5920 O O . ALA A 1 751 ? -35.021 -7.948 15.141 1.00 64.69 751 ALA A O 1
ATOM 5921 N N . ALA A 1 752 ? -37.005 -7.798 16.166 1.00 71.06 752 ALA A N 1
ATOM 5922 C CA . ALA A 1 752 ? -37.758 -8.051 14.938 1.00 71.06 752 ALA A CA 1
ATOM 5923 C C . ALA A 1 752 ? -37.438 -6.954 13.893 1.00 71.06 752 ALA A C 1
ATOM 5925 O O . ALA A 1 752 ? -37.424 -5.771 14.262 1.00 71.06 752 ALA A O 1
ATOM 5926 N N . PRO A 1 753 ? -37.176 -7.310 12.617 1.00 75.31 753 PRO A N 1
ATOM 5927 C CA . PRO A 1 753 ? -36.744 -6.352 11.603 1.00 75.31 753 PRO A CA 1
ATOM 5928 C C . PRO A 1 753 ? -37.780 -5.239 11.451 1.00 75.31 753 PRO A C 1
ATOM 5930 O O . PRO A 1 753 ? -38.972 -5.484 11.243 1.00 75.31 753 PRO A O 1
ATOM 5933 N N . LYS A 1 754 ? -37.330 -3.990 11.597 1.00 81.06 754 LYS A N 1
ATOM 5934 C CA . LYS A 1 754 ? -38.220 -2.826 11.560 1.00 81.06 754 LYS A CA 1
ATOM 5935 C C . LYS A 1 754 ? -38.374 -2.356 10.123 1.00 81.06 754 LYS A C 1
ATOM 5937 O O . LYS A 1 754 ? -37.387 -2.108 9.440 1.00 81.06 754 LYS A O 1
ATOM 5942 N N . GLN A 1 755 ? -39.621 -2.189 9.692 1.00 88.12 755 GLN A N 1
ATOM 5943 C CA . GLN A 1 755 ? -39.935 -1.598 8.394 1.00 88.12 755 GLN A CA 1
ATOM 5944 C C . GLN A 1 755 ? -39.471 -0.137 8.356 1.00 88.12 755 GLN A C 1
ATOM 5946 O O . GLN A 1 755 ? -39.836 0.649 9.236 1.00 88.12 755 GLN A O 1
ATOM 5951 N N . LEU A 1 756 ? -38.715 0.243 7.326 1.00 86.56 756 LEU A N 1
ATOM 5952 C CA . LEU A 1 756 ? -38.190 1.593 7.108 1.00 86.56 756 LEU A CA 1
ATOM 5953 C C . LEU A 1 756 ? -39.306 2.635 7.136 1.00 86.56 756 LEU A C 1
ATOM 5955 O O . LEU A 1 756 ? -39.135 3.670 7.769 1.00 86.56 756 LEU A O 1
ATOM 5959 N N . GLU A 1 757 ? -40.472 2.326 6.564 1.00 87.62 757 GLU A N 1
ATOM 5960 C CA . GLU A 1 757 ? -41.664 3.185 6.578 1.00 87.62 757 GLU A CA 1
ATOM 5961 C C . GLU A 1 757 ? -42.085 3.628 7.992 1.00 87.62 757 GLU A C 1
ATOM 5963 O O . GLU A 1 757 ? -42.590 4.737 8.163 1.00 87.62 757 GLU A O 1
ATOM 5968 N N . SER A 1 758 ? -41.834 2.797 9.015 1.00 85.19 758 SER A N 1
ATOM 5969 C CA . SER A 1 758 ? -42.159 3.101 10.417 1.00 85.19 758 SER A CA 1
ATOM 5970 C C . SER A 1 758 ? -41.188 4.081 11.087 1.00 85.19 758 SER A C 1
ATOM 5972 O O . SER A 1 758 ? -41.563 4.730 12.063 1.00 85.19 758 SER A O 1
ATOM 5974 N N . LEU A 1 759 ? -39.957 4.207 10.571 1.00 82.62 759 LEU A N 1
ATOM 5975 C CA . LEU A 1 759 ? -38.944 5.155 11.058 1.00 82.62 759 LEU A CA 1
ATOM 5976 C C . LEU A 1 759 ? -38.850 6.400 10.166 1.00 82.62 759 LEU A C 1
ATOM 5978 O O . LEU A 1 759 ? -38.714 7.521 10.656 1.00 82.62 759 LEU A O 1
ATOM 5982 N N . SER A 1 760 ? -38.901 6.200 8.851 1.00 87.44 760 SER A N 1
ATOM 5983 C CA . SER A 1 760 ? -38.921 7.238 7.834 1.00 87.44 760 SER A CA 1
ATOM 5984 C C . SER A 1 760 ? -39.666 6.780 6.582 1.00 87.44 760 SER A C 1
ATOM 5986 O O . SER A 1 760 ? -39.139 6.087 5.707 1.00 87.44 760 SER A O 1
ATOM 5988 N N . ARG A 1 761 ? -40.877 7.308 6.430 1.00 87.06 761 ARG A N 1
ATOM 5989 C CA . ARG A 1 761 ? -41.610 7.271 5.164 1.00 87.06 761 ARG A CA 1
ATOM 5990 C C . ARG A 1 761 ? -40.869 8.012 4.038 1.00 87.06 761 ARG A C 1
ATOM 5992 O O . ARG A 1 761 ? -40.918 7.586 2.892 1.00 87.06 761 ARG A O 1
ATOM 5999 N N . ALA A 1 762 ? -40.133 9.079 4.364 1.00 86.88 762 ALA A N 1
ATOM 6000 C CA . ALA A 1 762 ? -39.411 9.886 3.382 1.00 86.88 762 ALA A CA 1
ATOM 6001 C C . ALA A 1 762 ? -38.255 9.135 2.694 1.00 86.88 762 ALA A C 1
ATOM 6003 O O . ALA A 1 762 ? -38.030 9.365 1.508 1.00 86.88 762 ALA A O 1
ATOM 6004 N N . LEU A 1 763 ? -37.549 8.254 3.414 1.00 87.38 763 LEU A N 1
ATOM 6005 C CA . LEU A 1 763 ? -36.502 7.392 2.847 1.00 87.38 763 LEU A CA 1
ATOM 6006 C C . LEU A 1 763 ? -37.091 6.186 2.097 1.00 87.38 763 LEU A C 1
ATOM 6008 O O . LEU A 1 763 ? -36.549 5.783 1.072 1.00 87.38 763 LEU A O 1
ATOM 6012 N N . ALA A 1 764 ? -38.215 5.632 2.563 1.00 87.12 764 ALA A N 1
ATOM 6013 C CA . ALA A 1 764 ? -38.896 4.530 1.877 1.00 87.12 764 ALA A CA 1
ATOM 6014 C C . ALA A 1 764 ? -39.497 4.953 0.519 1.00 87.12 764 ALA A C 1
ATOM 6016 O O . ALA A 1 764 ? -39.483 4.189 -0.446 1.00 87.12 764 ALA A O 1
ATOM 6017 N N . GLU A 1 765 ? -40.000 6.188 0.425 1.00 85.94 765 GLU A N 1
ATOM 6018 C CA . GLU A 1 765 ? -40.557 6.747 -0.813 1.00 85.94 765 GLU A CA 1
ATOM 6019 C C . GLU A 1 765 ? -39.482 7.268 -1.794 1.00 85.94 765 GLU A C 1
ATOM 6021 O O . GLU A 1 765 ? -39.794 7.462 -2.971 1.00 85.94 765 GLU A O 1
ATOM 6026 N N . SER A 1 766 ? -38.226 7.477 -1.368 1.00 82.31 766 SER A N 1
ATOM 6027 C CA . SER A 1 766 ? -37.168 7.992 -2.251 1.00 82.31 766 SER A CA 1
ATOM 6028 C C . SER A 1 766 ? -36.644 6.917 -3.209 1.00 82.31 766 SER A C 1
ATOM 6030 O O . SER A 1 766 ? -36.191 5.856 -2.773 1.00 82.31 766 SER A O 1
ATOM 6032 N N . LYS A 1 767 ? -36.690 7.206 -4.513 1.00 80.50 767 LYS A N 1
ATOM 6033 C CA . LYS A 1 767 ? -36.271 6.311 -5.601 1.00 80.50 767 LYS A CA 1
ATOM 6034 C C . LYS A 1 767 ? -35.535 7.093 -6.688 1.00 80.50 767 LYS A C 1
ATOM 6036 O O . LYS A 1 767 ? -35.961 8.198 -7.013 1.00 80.50 767 LYS A O 1
ATOM 6041 N N . GLY A 1 768 ? -34.506 6.496 -7.287 1.00 76.81 768 GLY A N 1
ATOM 6042 C CA . GLY A 1 768 ? -33.787 7.066 -8.434 1.00 76.81 768 GLY A CA 1
ATOM 6043 C C . GLY A 1 768 ? -33.007 8.340 -8.101 1.00 76.81 768 GLY A C 1
ATOM 6044 O O . GLY A 1 768 ? -33.058 9.308 -8.860 1.00 76.81 768 GLY A O 1
ATOM 6045 N N . SER A 1 769 ? -32.322 8.349 -6.956 1.00 80.31 769 SER A N 1
ATOM 6046 C CA . SER A 1 769 ? -31.573 9.506 -6.465 1.00 80.31 769 SER A CA 1
ATOM 6047 C C . SER A 1 769 ? -30.382 9.846 -7.365 1.00 80.31 769 SER A C 1
ATOM 6049 O O . SER A 1 769 ? -29.755 8.955 -7.945 1.00 80.31 769 SER A O 1
ATOM 6051 N N . GLN A 1 770 ? -30.025 11.131 -7.456 1.00 84.94 770 GLN A N 1
ATOM 6052 C CA . GLN A 1 770 ? -28.756 11.541 -8.077 1.00 84.94 770 GLN A CA 1
ATOM 6053 C C . GLN A 1 770 ? -27.593 11.577 -7.074 1.00 84.94 770 GLN A C 1
ATOM 6055 O O . GLN A 1 770 ? -26.440 11.731 -7.481 1.00 84.94 770 GLN A O 1
ATOM 6060 N N . MET A 1 771 ? -27.881 11.394 -5.782 1.00 90.56 771 MET A N 1
ATOM 6061 C CA . MET A 1 771 ? -26.886 11.258 -4.723 1.00 90.56 771 MET A CA 1
ATOM 6062 C C . MET A 1 771 ? -26.059 9.976 -4.907 1.00 90.56 771 MET A C 1
ATOM 6064 O O . MET A 1 771 ? -26.585 8.897 -5.201 1.00 90.56 771 MET A O 1
ATOM 6068 N N . GLU A 1 772 ? -24.751 10.091 -4.709 1.00 92.50 772 GLU A N 1
ATOM 6069 C CA . GLU A 1 772 ? -23.821 8.964 -4.715 1.00 92.50 772 GLU A CA 1
ATOM 6070 C C . GLU A 1 772 ? -23.977 8.114 -3.444 1.00 92.50 772 GLU A C 1
ATOM 6072 O O . GLU A 1 772 ? -24.322 8.614 -2.371 1.00 92.50 772 GLU A O 1
ATOM 6077 N N . VAL A 1 773 ? -23.680 6.813 -3.533 1.00 93.06 773 VAL A N 1
ATOM 6078 C CA . VAL A 1 773 ? -23.544 5.966 -2.338 1.00 93.06 773 VAL A CA 1
ATOM 6079 C C . VAL A 1 773 ? -22.416 6.540 -1.457 1.00 93.06 773 VAL A C 1
ATOM 6081 O O . VAL A 1 773 ? -21.311 6.756 -1.971 1.00 93.06 773 VAL A O 1
ATOM 6084 N N . PRO A 1 774 ? -22.648 6.800 -0.152 1.00 91.50 774 PRO A N 1
ATOM 6085 C CA . PRO A 1 774 ? -21.656 7.435 0.713 1.00 91.50 774 PRO A CA 1
ATOM 6086 C C . PRO A 1 774 ? -20.324 6.676 0.783 1.00 91.50 774 PRO A C 1
ATOM 6088 O O . PRO A 1 774 ? -20.296 5.456 0.916 1.00 91.50 774 PRO A O 1
ATOM 6091 N N . GLY A 1 775 ? -19.209 7.414 0.771 1.00 87.69 775 GLY A N 1
ATOM 6092 C CA . GLY A 1 775 ? -17.875 6.844 0.995 1.00 87.69 775 GLY A CA 1
ATOM 6093 C C . GLY A 1 775 ? -17.143 6.339 -0.254 1.00 87.69 775 GLY A C 1
ATOM 6094 O O . GLY A 1 775 ? -16.265 5.494 -0.120 1.00 87.69 775 GLY A O 1
ATOM 6095 N N . GLN A 1 776 ? -17.458 6.847 -1.452 1.00 91.31 776 GLN A N 1
ATOM 6096 C CA . GLN A 1 776 ? -16.731 6.504 -2.690 1.00 91.31 776 GLN A CA 1
ATOM 6097 C C . GLN A 1 776 ? -15.420 7.289 -2.898 1.00 91.31 776 GLN A C 1
ATOM 6099 O O . GLN A 1 776 ? -14.511 6.802 -3.562 1.00 91.31 776 GLN A O 1
ATOM 6104 N N . TYR A 1 777 ? -15.251 8.453 -2.262 1.00 89.44 777 TYR A N 1
ATOM 6105 C CA . TYR A 1 777 ? -14.043 9.298 -2.358 1.00 89.44 777 TYR A CA 1
ATOM 6106 C C . TYR A 1 777 ? -12.853 8.797 -1.507 1.00 89.44 777 TYR A C 1
ATOM 6108 O O . TYR A 1 777 ? -12.135 9.583 -0.888 1.00 89.44 777 TYR A O 1
ATOM 6116 N N . MET A 1 778 ? -12.672 7.479 -1.426 1.00 80.62 778 MET A N 1
ATOM 6117 C CA . MET A 1 778 ? -11.660 6.830 -0.583 1.00 80.62 778 MET A CA 1
ATOM 6118 C C . MET A 1 778 ? -10.293 6.710 -1.258 1.00 80.62 778 MET A C 1
ATOM 6120 O O . MET A 1 778 ? -9.272 6.631 -0.573 1.00 80.62 778 MET A O 1
ATOM 6124 N N . ASP A 1 779 ? -10.264 6.696 -2.588 1.00 79.94 779 ASP A N 1
ATOM 6125 C CA . ASP A 1 779 ? -9.024 6.570 -3.337 1.00 79.94 779 ASP A CA 1
ATOM 6126 C C . ASP A 1 779 ? -8.294 7.906 -3.448 1.00 79.94 779 ASP A C 1
ATOM 6128 O O . ASP A 1 779 ? -8.856 8.945 -3.787 1.00 79.94 779 ASP A O 1
ATOM 6132 N N . MET A 1 780 ? -6.977 7.857 -3.259 1.00 81.38 780 MET A N 1
ATOM 6133 C CA . MET A 1 780 ? -6.073 8.988 -3.472 1.00 81.38 780 MET A CA 1
ATOM 6134 C C . MET A 1 780 ? -5.828 9.241 -4.977 1.00 81.38 780 MET A C 1
ATOM 6136 O O . MET A 1 780 ? -4.693 9.534 -5.359 1.00 81.38 780 MET A O 1
ATOM 6140 N N . ASN A 1 781 ? -6.824 9.077 -5.847 1.00 84.31 781 ASN A N 1
ATOM 6141 C CA . ASN A 1 781 ? -6.753 9.263 -7.302 1.00 84.31 781 ASN A CA 1
ATOM 6142 C C . ASN A 1 781 ? -7.787 10.310 -7.753 1.00 84.31 781 ASN A C 1
ATOM 6144 O O . ASN A 1 781 ? -8.552 10.818 -6.940 1.00 84.31 781 ASN A O 1
ATOM 6148 N N . GLU A 1 782 ? -7.779 10.671 -9.035 1.00 88.50 782 GLU A N 1
ATOM 6149 C CA . GLU A 1 782 ? -8.827 11.519 -9.610 1.00 88.50 782 GLU A CA 1
ATOM 6150 C C . GLU A 1 782 ? -10.154 10.732 -9.641 1.00 88.50 782 GLU A C 1
ATOM 6152 O O . GLU A 1 782 ? -10.181 9.643 -10.223 1.00 88.50 782 GLU A O 1
ATOM 6157 N N . PRO A 1 783 ? -11.228 11.210 -8.984 1.00 88.88 783 PRO A N 1
ATOM 6158 C CA . PRO A 1 783 ? -12.492 10.490 -8.920 1.00 88.88 783 PRO A CA 1
ATOM 6159 C C . PRO A 1 783 ? -13.237 10.604 -10.251 1.00 88.88 783 PRO A C 1
ATOM 6161 O O . PRO A 1 783 ? -13.492 11.701 -10.747 1.00 88.88 783 PRO A O 1
ATOM 6164 N N . MET A 1 784 ? -13.639 9.464 -10.809 1.00 88.62 784 MET A N 1
ATOM 6165 C CA . MET A 1 784 ? -14.501 9.409 -11.988 1.00 88.62 784 MET A CA 1
ATOM 6166 C C . MET A 1 784 ? -15.965 9.515 -11.551 1.00 88.62 784 MET A C 1
ATOM 6168 O O . MET A 1 784 ? -16.674 8.513 -11.499 1.00 88.62 784 MET A O 1
ATOM 6172 N N . THR A 1 785 ? -16.417 10.729 -11.224 1.00 86.44 785 THR A N 1
ATOM 6173 C CA . THR A 1 785 ? -17.766 10.994 -10.681 1.00 86.44 785 THR A CA 1
ATOM 6174 C C . THR A 1 785 ? -18.899 10.460 -11.559 1.00 86.44 785 THR A C 1
ATOM 6176 O O . THR A 1 785 ? -19.910 10.000 -11.039 1.00 86.44 785 THR A O 1
ATOM 6179 N N . ASP A 1 786 ? -18.716 10.429 -12.881 1.00 87.31 786 ASP A N 1
ATOM 6180 C CA . ASP A 1 786 ? -19.695 9.861 -13.822 1.00 87.31 786 ASP A CA 1
ATOM 6181 C C . ASP A 1 786 ? -19.858 8.336 -13.685 1.00 87.31 786 ASP A C 1
ATOM 6183 O O . ASP A 1 786 ? -20.892 7.783 -14.058 1.00 87.31 786 ASP A O 1
ATOM 6187 N N . GLN A 1 787 ? -18.845 7.655 -13.138 1.00 89.81 787 GLN A N 1
ATOM 6188 C CA . GLN A 1 787 ? -18.842 6.217 -12.852 1.00 89.81 787 GLN A CA 1
ATOM 6189 C C . GLN A 1 787 ? -19.191 5.902 -11.388 1.00 89.81 787 GLN A C 1
ATOM 6191 O O . GLN A 1 787 ? -19.284 4.726 -11.031 1.00 89.81 787 GLN A O 1
ATOM 6196 N N . HIS A 1 788 ? -19.383 6.913 -10.531 1.00 92.69 788 HIS A N 1
ATOM 6197 C CA . HIS A 1 788 ? -19.780 6.684 -9.144 1.00 92.69 788 HIS A CA 1
ATOM 6198 C C . HIS A 1 788 ? -21.190 6.079 -9.078 1.00 92.69 788 HIS A C 1
ATOM 6200 O O . HIS A 1 788 ? -22.123 6.488 -9.777 1.00 92.69 788 HIS A O 1
ATOM 6206 N N . VAL A 1 789 ? -21.350 5.096 -8.196 1.00 94.12 789 VAL A N 1
ATOM 6207 C CA . VAL A 1 789 ? -22.613 4.392 -7.976 1.00 94.12 789 VAL A CA 1
ATOM 6208 C C . VAL A 1 789 ? -23.586 5.334 -7.273 1.00 94.12 789 VAL A C 1
ATOM 6210 O O . VAL A 1 789 ? -23.266 5.924 -6.238 1.00 94.12 789 VAL A O 1
ATOM 6213 N N . LYS A 1 790 ? -24.786 5.475 -7.835 1.00 93.69 790 LYS A N 1
ATOM 6214 C CA . LYS A 1 790 ? -25.866 6.329 -7.322 1.00 93.69 790 LYS A CA 1
ATOM 6215 C C . LYS A 1 790 ? -26.869 5.511 -6.518 1.00 93.69 790 LYS A C 1
ATOM 6217 O O . LYS A 1 790 ? -27.018 4.310 -6.745 1.00 93.69 790 LYS A O 1
ATOM 6222 N N . VAL A 1 791 ? -27.563 6.154 -5.585 1.00 94.00 791 VAL A N 1
ATOM 6223 C CA . VAL A 1 791 ? -28.570 5.499 -4.740 1.00 94.00 791 VAL A CA 1
ATOM 6224 C C . VAL A 1 791 ? -29.858 5.242 -5.536 1.00 94.00 791 VAL A C 1
ATOM 6226 O O . VAL A 1 791 ? -30.613 6.165 -5.831 1.00 94.00 791 VAL A O 1
ATOM 6229 N N . ASP A 1 792 ? -30.157 3.976 -5.850 1.00 93.75 792 ASP A N 1
ATOM 6230 C CA . ASP A 1 792 ? -31.460 3.589 -6.418 1.00 93.75 792 ASP A CA 1
ATOM 6231 C C . ASP A 1 792 ? -32.559 3.727 -5.359 1.00 93.75 792 ASP A C 1
ATOM 6233 O O . ASP A 1 792 ? -33.560 4.404 -5.585 1.00 93.75 792 ASP A O 1
ATOM 6237 N N . ARG A 1 793 ? -32.361 3.099 -4.191 1.00 91.94 793 ARG A N 1
ATOM 6238 C CA . ARG A 1 793 ? -33.271 3.165 -3.034 1.00 91.94 793 ARG A CA 1
ATOM 6239 C C . ARG A 1 793 ? -32.584 2.696 -1.749 1.00 91.94 793 ARG A C 1
ATOM 6241 O O . ARG A 1 793 ? -31.601 1.954 -1.801 1.00 91.94 793 ARG A O 1
ATOM 6248 N N . VAL A 1 794 ? -33.170 3.024 -0.601 1.00 93.00 794 VAL A N 1
ATOM 6249 C CA . VAL A 1 794 ? -32.905 2.317 0.665 1.00 93.00 794 VAL A CA 1
ATOM 6250 C C . VAL A 1 794 ? -33.855 1.114 0.752 1.00 93.00 794 VAL A C 1
ATOM 6252 O O . VAL A 1 794 ? -35.021 1.221 0.367 1.00 93.00 794 VAL A O 1
ATOM 6255 N N . LEU A 1 795 ? -33.368 -0.049 1.189 1.00 92.56 795 LEU A N 1
ATOM 6256 C CA . LEU A 1 795 ? -34.210 -1.236 1.372 1.00 92.56 795 LEU A CA 1
ATOM 6257 C C . LEU A 1 795 ? -35.145 -1.081 2.588 1.00 92.56 795 LEU A C 1
ATOM 6259 O O . LEU A 1 795 ? -34.799 -0.380 3.540 1.00 92.56 795 LEU A O 1
ATOM 6263 N N . PRO A 1 796 ? -36.327 -1.727 2.571 1.00 90.25 796 PRO A N 1
ATOM 6264 C CA . PRO A 1 796 ? -37.338 -1.537 3.607 1.00 90.25 796 PRO A CA 1
ATOM 6265 C C . PRO A 1 796 ? -37.008 -2.223 4.939 1.00 90.25 796 PRO A C 1
ATOM 6267 O O . PRO A 1 796 ? -37.568 -1.841 5.958 1.00 90.25 796 PRO A O 1
ATOM 6270 N N . GLU A 1 797 ? -36.122 -3.216 4.966 1.00 88.75 797 GLU A N 1
ATOM 6271 C CA . GLU A 1 797 ? -35.814 -3.981 6.178 1.00 88.75 797 GLU A CA 1
ATOM 6272 C C . GLU A 1 797 ? -34.611 -3.383 6.920 1.00 88.75 797 GLU A C 1
ATOM 6274 O O . GLU A 1 797 ? -33.541 -3.181 6.342 1.00 88.75 797 GLU A O 1
ATOM 6279 N N . ILE A 1 798 ? -34.806 -3.081 8.208 1.00 87.94 798 ILE A N 1
ATOM 6280 C CA . ILE A 1 798 ? -33.776 -2.555 9.111 1.00 87.94 798 ILE A CA 1
ATOM 6281 C C . ILE A 1 798 ? -33.524 -3.578 10.210 1.00 87.94 798 ILE A C 1
ATOM 6283 O O . ILE A 1 798 ? -34.409 -3.882 11.018 1.00 87.94 798 ILE A O 1
ATOM 6287 N N . GLU A 1 799 ? -32.290 -4.058 10.260 1.00 86.00 799 GLU A N 1
ATOM 6288 C CA . GLU A 1 799 ? -31.830 -5.082 11.193 1.00 86.00 799 GLU A CA 1
ATOM 6289 C C . GLU A 1 799 ? -31.085 -4.448 12.377 1.00 86.00 799 GLU A C 1
ATOM 6291 O O . GLU A 1 799 ? -30.488 -3.370 12.259 1.00 86.00 799 GLU A O 1
ATOM 6296 N N . LEU A 1 800 ? -31.104 -5.127 13.528 1.00 85.62 800 LEU A N 1
ATOM 6297 C CA . LEU A 1 800 ? -30.183 -4.851 14.629 1.00 85.62 800 LEU A CA 1
ATOM 6298 C C . LEU A 1 800 ? -29.002 -5.818 14.539 1.00 85.62 800 LEU A C 1
ATOM 6300 O O . LEU A 1 800 ? -29.196 -7.030 14.547 1.00 85.62 800 LEU A O 1
ATOM 6304 N N . VAL A 1 801 ? -27.791 -5.270 14.474 1.00 83.62 801 VAL A N 1
ATOM 6305 C CA . VAL A 1 801 ? -26.531 -6.020 14.383 1.00 83.62 801 VAL A CA 1
ATOM 6306 C C . VAL A 1 801 ? -25.684 -5.677 15.605 1.00 83.62 801 VAL A C 1
ATOM 6308 O O . VAL A 1 801 ? -25.556 -4.504 15.959 1.00 83.62 801 VAL A O 1
ATOM 6311 N N . ASP A 1 802 ? -25.124 -6.686 16.267 1.00 78.25 802 ASP A N 1
ATOM 6312 C CA . ASP A 1 802 ? -24.196 -6.492 17.384 1.00 78.25 802 ASP A CA 1
ATOM 6313 C C . ASP A 1 802 ? -22.771 -6.345 16.840 1.00 78.25 802 ASP A C 1
ATOM 6315 O O . ASP A 1 802 ? -22.304 -7.209 16.107 1.00 78.25 802 ASP A O 1
ATOM 6319 N N . MET A 1 803 ? -22.108 -5.232 17.146 1.00 75.06 803 MET A N 1
ATOM 6320 C CA . MET A 1 803 ? -20.742 -4.930 16.716 1.00 75.06 803 MET A CA 1
ATOM 6321 C C . MET A 1 803 ? -20.020 -4.174 17.826 1.00 75.06 803 MET A C 1
ATOM 6323 O O . MET A 1 803 ? -20.589 -3.284 18.451 1.00 75.06 803 MET A O 1
ATOM 6327 N N . ASN A 1 804 ? -18.753 -4.519 18.080 1.00 69.69 804 ASN A N 1
ATOM 6328 C CA . ASN A 1 804 ? -17.964 -3.939 19.174 1.00 69.69 804 ASN A CA 1
ATOM 6329 C C . ASN A 1 804 ? -18.729 -3.930 20.523 1.00 69.69 804 ASN A C 1
ATOM 6331 O O . ASN A 1 804 ? -18.753 -2.929 21.237 1.00 69.69 804 ASN A O 1
ATOM 6335 N N . LEU A 1 805 ? -19.378 -5.058 20.847 1.00 71.44 805 LEU A N 1
ATOM 6336 C CA . LEU A 1 805 ? -20.171 -5.300 22.064 1.00 71.44 805 LEU A CA 1
ATOM 6337 C C . LEU A 1 805 ? -21.494 -4.497 22.194 1.00 71.44 805 LEU A C 1
ATOM 6339 O O . LEU A 1 805 ? -22.209 -4.664 23.191 1.00 71.44 805 LEU A O 1
ATOM 6343 N N . ALA A 1 806 ? -21.854 -3.671 21.203 1.00 76.25 806 ALA A N 1
ATOM 6344 C CA . ALA A 1 806 ? -23.056 -2.834 21.193 1.00 76.25 806 ALA A CA 1
ATOM 6345 C C . ALA A 1 806 ? -24.001 -3.163 20.016 1.00 76.25 806 ALA A C 1
ATOM 6347 O O . ALA A 1 806 ? -23.561 -3.459 18.907 1.00 76.25 806 ALA A O 1
ATOM 6348 N N . CYS A 1 807 ? -25.322 -3.078 20.220 1.00 81.25 807 CYS A N 1
ATOM 6349 C CA . CYS A 1 807 ? -26.300 -3.299 19.151 1.00 81.25 807 CYS A CA 1
ATOM 6350 C C . CYS A 1 807 ? -26.573 -2.007 18.360 1.00 81.25 807 CYS A C 1
ATOM 6352 O O . CYS A 1 807 ? -27.175 -1.059 18.874 1.00 81.25 807 CYS A O 1
ATOM 6354 N N . HIS A 1 808 ? -26.215 -1.997 17.078 1.00 84.69 808 HIS A N 1
ATOM 6355 C CA . HIS A 1 808 ? -26.435 -0.893 16.142 1.00 84.69 808 HIS A CA 1
ATOM 6356 C C . HIS A 1 808 ? -27.529 -1.226 15.112 1.00 84.69 808 HIS A C 1
ATOM 6358 O O . HIS A 1 808 ? -27.921 -2.380 14.955 1.00 84.69 808 HIS A O 1
ATOM 6364 N N . ARG A 1 809 ? -28.036 -0.215 14.390 1.00 87.69 809 ARG A N 1
ATOM 6365 C CA . ARG A 1 809 ? -28.971 -0.423 13.266 1.00 87.69 809 ARG A CA 1
ATOM 6366 C C . ARG A 1 809 ? -28.200 -0.531 11.956 1.00 87.69 809 ARG A C 1
ATOM 6368 O O . ARG A 1 809 ? -27.395 0.352 11.659 1.00 87.69 809 ARG A O 1
ATOM 6375 N N . GLN A 1 810 ? -28.486 -1.560 11.167 1.00 90.94 810 GLN A N 1
ATOM 6376 C CA . GLN A 1 810 ? -27.987 -1.704 9.802 1.00 90.94 810 GLN A CA 1
ATOM 6377 C C . GLN A 1 810 ? -29.012 -1.146 8.808 1.00 90.94 810 GLN A C 1
ATOM 6379 O O . GLN A 1 810 ? -30.191 -1.493 8.862 1.00 90.94 810 GLN A O 1
ATOM 6384 N N . ILE A 1 811 ? -28.558 -0.296 7.886 1.00 92.31 811 ILE A N 1
ATOM 6385 C CA . ILE A 1 811 ? -29.302 0.095 6.684 1.00 92.31 811 ILE A CA 1
ATOM 6386 C C . ILE A 1 811 ? -28.668 -0.564 5.462 1.00 92.31 811 ILE A C 1
ATOM 6388 O O . ILE A 1 811 ? -27.444 -0.651 5.365 1.00 92.31 811 ILE A O 1
ATOM 6392 N N . THR A 1 812 ? -29.494 -0.984 4.507 1.00 93.75 812 THR A N 1
ATOM 6393 C CA . THR A 1 812 ? -29.017 -1.517 3.227 1.00 93.75 812 THR A CA 1
ATOM 6394 C C . THR A 1 812 ? -29.445 -0.589 2.099 1.00 93.75 812 THR A C 1
ATOM 6396 O O . THR A 1 812 ? -30.631 -0.319 1.913 1.00 93.75 812 THR A O 1
ATOM 6399 N N . ILE A 1 813 ? -28.473 -0.086 1.346 1.00 94.19 813 ILE A N 1
ATOM 6400 C CA . ILE A 1 813 ? -28.664 0.814 0.208 1.00 94.19 813 ILE A CA 1
ATOM 6401 C C . ILE A 1 813 ? -28.458 0.008 -1.074 1.00 94.19 813 ILE A C 1
ATOM 6403 O O . ILE A 1 813 ? -27.455 -0.689 -1.213 1.00 94.19 813 ILE A O 1
ATOM 6407 N N . ARG A 1 814 ? -29.388 0.103 -2.026 1.00 95.19 814 ARG A N 1
ATOM 6408 C CA . ARG A 1 814 ? -29.223 -0.482 -3.360 1.00 95.19 814 ARG A CA 1
ATOM 6409 C C . ARG A 1 814 ? -28.609 0.554 -4.299 1.00 95.19 814 ARG A C 1
ATOM 6411 O O . ARG A 1 814 ? -29.145 1.654 -4.434 1.00 95.19 814 ARG A O 1
ATOM 6418 N N . GLY A 1 815 ? -27.509 0.191 -4.952 1.00 95.12 815 GLY A N 1
ATOM 6419 C CA . GLY A 1 815 ? -26.889 0.992 -6.004 1.00 95.12 815 GLY A CA 1
ATOM 6420 C C . GLY A 1 815 ? -27.643 0.902 -7.334 1.00 95.12 815 GLY A C 1
ATOM 6421 O O . GLY A 1 815 ? -28.362 -0.066 -7.597 1.00 95.12 815 GLY A O 1
ATOM 6422 N N . ASN A 1 816 ? -27.440 1.888 -8.209 1.00 94.19 816 ASN A N 1
ATOM 6423 C CA . ASN A 1 816 ? -27.875 1.835 -9.610 1.00 94.19 816 ASN A CA 1
ATOM 6424 C C . ASN A 1 816 ? -27.177 0.718 -10.416 1.00 94.19 816 ASN A C 1
ATOM 6426 O O . ASN A 1 816 ? -27.709 0.282 -11.433 1.00 94.19 816 ASN A O 1
ATOM 6430 N N . ASP A 1 817 ? -26.039 0.209 -9.935 1.00 94.12 817 ASP A N 1
ATOM 6431 C CA . ASP A 1 817 ? -25.364 -0.994 -10.441 1.00 94.12 817 ASP A CA 1
ATOM 6432 C C . ASP A 1 817 ? -26.028 -2.315 -9.988 1.00 94.12 817 ASP A C 1
ATOM 6434 O O . ASP A 1 817 ? -25.605 -3.401 -10.382 1.00 94.12 817 ASP A O 1
ATOM 6438 N N . GLY A 1 818 ? -27.067 -2.234 -9.149 1.00 93.12 818 GLY A N 1
ATOM 6439 C CA . GLY A 1 818 ? -27.796 -3.373 -8.601 1.00 93.12 818 GLY A CA 1
ATOM 6440 C C . GLY A 1 818 ? -27.159 -4.023 -7.370 1.00 93.12 818 GLY A C 1
ATOM 6441 O O . GLY A 1 818 ? -27.785 -4.922 -6.805 1.00 93.12 818 GLY A O 1
ATOM 6442 N N . LYS A 1 819 ? -25.975 -3.583 -6.918 1.00 94.81 819 LYS A N 1
ATOM 6443 C CA . LYS A 1 819 ? -25.340 -4.114 -5.703 1.00 94.81 819 LYS A CA 1
ATOM 6444 C C . LYS A 1 819 ? -26.004 -3.577 -4.437 1.00 94.81 819 LYS A C 1
ATOM 6446 O O . LYS A 1 819 ? -26.674 -2.541 -4.441 1.00 94.81 819 LYS A O 1
ATOM 6451 N N . LEU A 1 820 ? -25.807 -4.309 -3.344 1.00 94.81 820 LEU A N 1
ATOM 6452 C CA . LEU A 1 820 ? -26.256 -3.937 -2.007 1.00 94.81 820 LEU A CA 1
ATOM 6453 C C . LEU A 1 820 ? -25.063 -3.445 -1.185 1.00 94.81 820 LEU A C 1
ATOM 6455 O O . LEU A 1 820 ? -24.023 -4.097 -1.132 1.00 94.81 820 LEU A O 1
ATOM 6459 N N . TYR A 1 821 ? -25.238 -2.290 -0.553 1.00 94.94 821 TYR A N 1
ATOM 6460 C CA . TYR A 1 821 ? -24.257 -1.625 0.292 1.00 94.94 821 TYR A CA 1
ATOM 6461 C C . TYR A 1 821 ? -24.824 -1.543 1.706 1.00 94.94 821 TYR A C 1
ATOM 6463 O O . TYR A 1 821 ? -25.797 -0.825 1.948 1.00 94.94 821 TYR A O 1
ATOM 6471 N N . HIS A 1 822 ? -24.238 -2.293 2.634 1.00 94.12 822 HIS A N 1
ATOM 6472 C CA . HIS A 1 822 ? -24.679 -2.325 4.024 1.00 94.12 822 HIS A CA 1
ATOM 6473 C C . HIS A 1 822 ? -23.893 -1.290 4.834 1.00 94.12 822 HIS A C 1
ATOM 6475 O O . HIS A 1 822 ? -22.664 -1.246 4.780 1.00 94.12 822 HIS A O 1
ATOM 6481 N N . PHE A 1 823 ? -24.601 -0.457 5.592 1.00 94.19 823 PHE A N 1
ATOM 6482 C CA . PHE A 1 823 ? -24.006 0.519 6.497 1.00 94.19 823 PHE A CA 1
ATOM 6483 C C . PHE A 1 823 ? -24.584 0.358 7.898 1.00 94.19 823 PHE A C 1
ATOM 6485 O O . PHE A 1 823 ? -25.798 0.368 8.097 1.00 94.19 823 PHE A O 1
ATOM 6492 N N . ILE A 1 824 ? -23.703 0.283 8.886 1.00 91.69 824 ILE A N 1
ATOM 6493 C CA . ILE A 1 824 ? -24.047 0.452 10.291 1.00 91.69 824 ILE A CA 1
ATOM 6494 C C . ILE A 1 824 ? -24.227 1.948 10.556 1.00 91.69 824 ILE A C 1
ATOM 6496 O O . ILE A 1 824 ? -23.334 2.753 10.276 1.00 91.69 824 ILE A O 1
ATOM 6500 N N . VAL A 1 825 ? -25.378 2.315 11.118 1.00 91.06 825 VAL A N 1
ATOM 6501 C CA . VAL A 1 825 ? -25.628 3.655 11.651 1.00 91.06 825 VAL A CA 1
ATOM 6502 C C . VAL A 1 825 ? -25.142 3.680 13.096 1.00 91.06 825 VAL A C 1
ATOM 6504 O O . VAL A 1 825 ? -25.852 3.271 14.019 1.00 91.06 825 VAL A O 1
ATOM 6507 N N . GLU A 1 826 ? -23.914 4.151 13.304 1.00 86.44 826 GLU A N 1
ATOM 6508 C CA . GLU A 1 826 ? -23.410 4.411 14.648 1.00 86.44 826 GLU A CA 1
ATOM 6509 C C . GLU A 1 826 ? -23.864 5.803 15.086 1.00 86.44 826 GLU A C 1
ATOM 6511 O O . GLU A 1 826 ? -23.347 6.824 14.627 1.00 86.44 826 GLU A O 1
ATOM 6516 N N . ALA A 1 827 ? -24.856 5.832 15.972 1.00 79.69 827 ALA A N 1
ATOM 6517 C CA . ALA A 1 827 ? -25.331 7.034 16.633 1.00 79.69 827 ALA A CA 1
ATOM 6518 C C . ALA A 1 827 ? -25.158 6.886 18.151 1.00 79.69 827 ALA A C 1
ATOM 6520 O O . ALA A 1 827 ? -25.617 5.905 18.736 1.00 79.69 827 ALA A O 1
ATOM 6521 N N . THR A 1 828 ? -24.483 7.849 18.778 1.00 69.44 828 THR A N 1
ATOM 6522 C CA . THR A 1 828 ? -23.999 7.778 20.168 1.00 69.44 828 THR A CA 1
ATOM 6523 C C . THR A 1 828 ? -24.498 8.961 20.998 1.00 69.44 828 THR A C 1
ATOM 6525 O O . THR A 1 828 ? -24.790 10.035 20.473 1.00 69.44 828 THR A O 1
ATOM 6528 N N . GLY A 1 829 ? -24.586 8.793 22.322 1.00 58.25 829 GLY A N 1
ATOM 6529 C CA . GLY A 1 829 ? -24.905 9.904 23.231 1.00 58.25 829 GLY A CA 1
ATOM 6530 C C . GLY A 1 829 ? -23.789 10.958 23.292 1.00 58.25 829 GLY A C 1
ATOM 6531 O O . GLY A 1 829 ? -24.061 12.156 23.359 1.00 58.25 829 GLY A O 1
ATOM 6532 N N . THR A 1 830 ? -22.537 10.511 23.200 1.00 59.84 830 THR A N 1
ATOM 6533 C CA . THR A 1 830 ? -21.309 11.319 23.213 1.00 59.84 830 THR A CA 1
ATOM 6534 C C . THR A 1 830 ? -20.831 11.653 21.795 1.00 59.84 830 THR A C 1
ATOM 6536 O O . THR A 1 830 ? -21.296 11.075 20.811 1.00 59.84 830 THR A O 1
ATOM 6539 N N . THR A 1 831 ? -19.914 12.616 21.659 1.00 59.94 831 THR A N 1
ATOM 6540 C CA . THR A 1 831 ? -19.291 12.945 20.365 1.00 59.94 831 THR A CA 1
ATOM 6541 C C . THR A 1 831 ? -18.382 11.818 19.886 1.00 59.94 831 THR A C 1
ATOM 6543 O O . THR A 1 831 ? -17.461 11.427 20.600 1.00 59.94 831 THR A O 1
ATOM 6546 N N . VAL A 1 832 ? -18.601 11.341 18.662 1.00 67.31 832 VAL A N 1
ATOM 6547 C CA . VAL A 1 832 ? -17.795 10.273 18.060 1.00 67.31 832 VAL A CA 1
ATOM 6548 C C . VAL A 1 832 ? -16.397 10.797 17.732 1.00 67.31 832 VAL A C 1
ATOM 6550 O O . VAL A 1 832 ? -16.265 11.828 17.061 1.00 67.31 832 VAL A O 1
ATOM 6553 N N . SER A 1 833 ? -15.358 10.077 18.170 1.00 69.56 833 SER A N 1
ATOM 6554 C CA . SER A 1 833 ? -13.972 10.440 17.862 1.00 69.56 833 SER A CA 1
ATOM 6555 C C . SER A 1 833 ? -13.702 10.394 16.356 1.00 69.56 833 SER A C 1
ATOM 6557 O O . SER A 1 833 ? -14.107 9.465 15.657 1.00 69.56 833 SER A O 1
ATOM 6559 N N . SER A 1 834 ? -12.966 11.385 15.858 1.00 76.00 834 SER A N 1
ATOM 6560 C CA . SER A 1 834 ? -12.465 11.398 14.480 1.00 76.00 834 SER A CA 1
ATOM 6561 C C . SER A 1 834 ? -11.193 10.562 14.293 1.00 76.00 834 SER A C 1
ATOM 6563 O O . SER A 1 834 ? -10.717 10.461 13.166 1.00 76.00 834 SER A O 1
ATOM 6565 N N . SER A 1 835 ? -10.622 9.961 15.347 1.00 80.69 835 SER A N 1
ATOM 6566 C CA . SER A 1 835 ? -9.347 9.233 15.238 1.00 80.69 835 SER A CA 1
ATOM 6567 C C . SER A 1 835 ? -9.418 8.038 14.282 1.00 80.69 835 SER A C 1
ATOM 6569 O O . SER A 1 835 ? -8.481 7.830 13.518 1.00 80.69 835 SER A O 1
ATOM 6571 N N . ASP A 1 836 ? -10.554 7.329 14.209 1.00 81.06 836 ASP A N 1
ATOM 6572 C CA . ASP A 1 836 ? -10.749 6.263 13.212 1.00 81.06 836 ASP A CA 1
ATOM 6573 C C . ASP A 1 836 ? -10.629 6.794 11.770 1.00 81.06 836 ASP A C 1
ATOM 6575 O O . ASP A 1 836 ? -10.040 6.138 10.916 1.00 81.06 836 ASP A O 1
ATOM 6579 N N . GLU A 1 837 ? -11.136 8.002 11.489 1.00 82.56 837 GLU A N 1
ATOM 6580 C CA . GLU A 1 837 ? -11.046 8.640 10.164 1.00 82.56 837 GLU A CA 1
ATOM 6581 C C . GLU A 1 837 ? -9.606 9.077 9.844 1.00 82.56 837 GLU A C 1
ATOM 6583 O O . GLU A 1 837 ? -9.169 8.983 8.694 1.00 82.56 837 GLU A O 1
ATOM 6588 N N . ARG A 1 838 ? -8.831 9.500 10.855 1.00 84.94 838 ARG A N 1
ATOM 6589 C CA . ARG A 1 838 ? -7.407 9.847 10.689 1.00 84.94 838 ARG A CA 1
ATOM 6590 C C . ARG A 1 838 ? -6.541 8.601 10.467 1.00 84.94 838 ARG A C 1
ATOM 6592 O O . ARG A 1 838 ? -5.679 8.612 9.587 1.00 84.94 838 ARG A O 1
ATOM 6599 N N . THR A 1 839 ? -6.807 7.511 11.188 1.00 86.00 839 THR A N 1
ATOM 6600 C CA . THR A 1 839 ? -6.170 6.202 10.961 1.00 86.00 839 THR A CA 1
ATOM 6601 C C . THR A 1 839 ? -6.542 5.643 9.582 1.00 86.00 839 THR A C 1
ATOM 6603 O O . THR A 1 839 ? -5.668 5.191 8.844 1.00 86.00 839 THR A O 1
ATOM 6606 N N . LEU A 1 840 ? -7.806 5.765 9.164 1.00 87.25 840 LEU A N 1
ATOM 6607 C CA . LEU A 1 840 ? -8.275 5.372 7.832 1.00 87.25 840 LEU A CA 1
ATOM 6608 C C . LEU A 1 840 ? -7.550 6.135 6.708 1.00 87.25 840 LEU A C 1
ATOM 6610 O O . LEU A 1 840 ? -7.129 5.519 5.728 1.00 87.25 840 LEU A O 1
ATOM 6614 N N . PHE A 1 841 ? -7.323 7.442 6.871 1.00 87.31 841 PHE A N 1
ATOM 6615 C CA . PHE A 1 841 ? -6.521 8.246 5.940 1.00 87.31 841 PHE A CA 1
ATOM 6616 C C . PHE A 1 841 ? -5.044 7.806 5.886 1.00 87.31 841 PHE A C 1
ATOM 6618 O O . PHE A 1 841 ? -4.448 7.759 4.806 1.00 87.31 841 PHE A O 1
ATOM 6625 N N . LEU A 1 842 ? -4.442 7.408 7.014 1.00 88.62 842 LEU A N 1
ATOM 6626 C CA . LEU A 1 842 ? -3.099 6.810 7.007 1.00 88.62 842 LEU A CA 1
ATOM 6627 C C . LEU A 1 842 ? -3.074 5.486 6.220 1.00 88.62 842 LEU A C 1
ATOM 6629 O O . LEU A 1 842 ? -2.137 5.242 5.457 1.00 88.62 842 LEU A O 1
ATOM 6633 N N . CYS A 1 843 ? -4.115 4.659 6.339 1.00 90.31 843 CYS A N 1
ATOM 6634 C CA . CYS A 1 843 ? -4.243 3.420 5.571 1.00 90.31 843 CYS A CA 1
ATOM 6635 C C . CYS A 1 843 ? -4.434 3.679 4.060 1.00 90.31 843 CYS A C 1
ATOM 6637 O O . CYS A 1 843 ? -3.786 3.013 3.251 1.00 90.31 843 CYS A O 1
ATOM 6639 N N . GLN A 1 844 ? -5.216 4.695 3.662 1.00 89.69 844 GLN A N 1
ATOM 6640 C CA . GLN A 1 844 ? -5.302 5.168 2.264 1.00 89.69 844 GLN A CA 1
ATOM 6641 C C . GLN A 1 844 ? -3.924 5.587 1.722 1.00 89.69 844 GLN A C 1
ATOM 6643 O O . GLN A 1 844 ? -3.515 5.178 0.629 1.00 89.69 844 GLN A O 1
ATOM 6648 N N . PHE A 1 845 ? -3.172 6.372 2.501 1.00 89.19 845 PHE A N 1
ATOM 6649 C CA . PHE A 1 845 ? -1.811 6.780 2.157 1.00 89.19 845 PHE A CA 1
ATOM 6650 C C . PHE A 1 845 ? -0.865 5.577 2.013 1.00 89.19 845 PHE A C 1
ATOM 6652 O O . PHE A 1 845 ? -0.072 5.526 1.066 1.00 89.19 845 PHE A O 1
ATOM 6659 N N . MET A 1 846 ? -0.960 4.588 2.910 1.00 91.06 846 MET A N 1
ATOM 6660 C CA . MET A 1 846 ? -0.147 3.374 2.836 1.00 91.06 846 MET A CA 1
ATOM 6661 C C . MET A 1 846 ? -0.477 2.549 1.589 1.00 91.06 846 MET A C 1
ATOM 6663 O O . MET A 1 846 ? 0.449 2.170 0.873 1.00 91.06 846 MET A O 1
ATOM 6667 N N . ASN A 1 847 ? -1.755 2.356 1.249 1.00 92.50 847 ASN A N 1
ATOM 6668 C CA . ASN A 1 847 ? -2.165 1.690 0.005 1.00 92.50 847 ASN A CA 1
ATOM 6669 C C . ASN A 1 847 ? -1.563 2.382 -1.224 1.00 92.50 847 ASN A C 1
ATOM 6671 O O . ASN A 1 847 ? -0.947 1.734 -2.073 1.00 92.50 847 ASN A O 1
ATOM 6675 N N . ARG A 1 848 ? -1.606 3.720 -1.269 1.00 89.19 848 ARG A N 1
ATOM 6676 C CA . ARG A 1 848 ? -1.018 4.511 -2.362 1.00 89.19 848 ARG A CA 1
ATOM 6677 C C . ARG A 1 848 ? 0.521 4.505 -2.391 1.00 89.19 848 ARG A C 1
ATOM 6679 O O . ARG A 1 848 ? 1.110 4.888 -3.412 1.00 89.19 848 ARG A O 1
ATOM 6686 N N . CYS A 1 849 ? 1.184 4.077 -1.316 1.00 89.50 849 CYS A N 1
ATOM 6687 C CA . CYS A 1 849 ? 2.612 3.749 -1.307 1.00 89.50 849 CYS A CA 1
ATOM 6688 C C . CYS A 1 849 ? 2.856 2.314 -1.810 1.00 89.50 849 CYS A C 1
ATOM 6690 O O . CYS A 1 849 ? 3.648 2.125 -2.735 1.00 89.50 849 CYS A O 1
ATOM 6692 N N . MET A 1 850 ? 2.128 1.328 -1.270 1.00 91.88 850 MET A N 1
ATOM 6693 C CA . MET A 1 850 ? 2.240 -0.100 -1.609 1.00 91.88 850 MET A CA 1
ATOM 6694 C C . MET A 1 850 ? 1.895 -0.420 -3.071 1.00 91.88 850 MET A C 1
ATOM 6696 O O . MET A 1 850 ? 2.472 -1.332 -3.658 1.00 91.88 850 MET A O 1
ATOM 6700 N N . GLU A 1 851 ? 1.004 0.341 -3.700 1.00 89.69 851 GLU A N 1
ATOM 6701 C CA . GLU A 1 851 ? 0.662 0.181 -5.118 1.00 89.69 851 GLU A CA 1
ATOM 6702 C C . GLU A 1 851 ? 1.866 0.409 -6.054 1.00 89.69 851 GLU A C 1
ATOM 6704 O O . GLU A 1 851 ? 1.929 -0.162 -7.144 1.00 89.69 851 GLU A O 1
ATOM 6709 N N . LYS A 1 852 ? 2.822 1.256 -5.643 1.00 85.69 852 LYS A N 1
ATOM 6710 C CA . LYS A 1 852 ? 3.917 1.737 -6.509 1.00 85.69 852 LYS A CA 1
ATOM 6711 C C . LYS A 1 852 ? 5.260 1.119 -6.196 1.00 85.69 852 LYS A C 1
ATOM 6713 O O . LYS A 1 852 ? 6.149 1.170 -7.041 1.00 85.69 852 LYS A O 1
ATOM 6718 N N . GLU A 1 853 ? 5.413 0.596 -4.989 1.00 87.81 853 GLU A N 1
ATOM 6719 C CA . GLU A 1 853 ? 6.587 -0.171 -4.622 1.00 87.81 853 GLU A CA 1
ATOM 6720 C C . GLU A 1 853 ? 6.484 -1.571 -5.249 1.00 87.81 853 GLU A C 1
ATOM 6722 O O . GLU A 1 853 ? 5.447 -2.239 -5.179 1.00 87.81 853 GLU A O 1
ATOM 6727 N N . LYS A 1 854 ? 7.548 -2.016 -5.926 1.00 86.75 854 LYS A N 1
ATOM 6728 C CA . LYS A 1 854 ? 7.513 -3.246 -6.732 1.00 86.75 854 LYS A CA 1
ATOM 6729 C C . LYS A 1 854 ? 7.244 -4.454 -5.843 1.00 86.75 854 LYS A C 1
ATOM 6731 O O . LYS A 1 854 ? 6.440 -5.317 -6.195 1.00 86.75 854 LYS A O 1
ATOM 6736 N N . GLN A 1 855 ? 7.906 -4.515 -4.689 1.00 86.94 855 GLN A N 1
ATOM 6737 C CA . GLN A 1 855 ? 7.839 -5.672 -3.798 1.00 86.94 855 GLN A CA 1
ATOM 6738 C C . GLN A 1 855 ? 6.431 -5.899 -3.235 1.00 86.94 855 GLN A C 1
ATOM 6740 O O . GLN A 1 855 ? 5.977 -7.044 -3.171 1.00 86.94 855 GLN A O 1
ATOM 6745 N N . THR A 1 856 ? 5.716 -4.831 -2.891 1.00 92.12 856 THR A N 1
ATOM 6746 C CA . THR A 1 856 ? 4.332 -4.881 -2.405 1.00 92.12 856 THR A CA 1
ATOM 6747 C C . THR A 1 856 ? 3.340 -5.131 -3.541 1.00 92.12 856 THR A C 1
ATOM 6749 O O . THR A 1 856 ? 2.448 -5.970 -3.393 1.00 92.12 856 THR A O 1
ATOM 6752 N N . ARG A 1 857 ? 3.530 -4.510 -4.717 1.00 90.44 857 ARG A N 1
ATOM 6753 C CA . ARG A 1 857 ? 2.650 -4.726 -5.879 1.00 90.44 857 ARG A CA 1
ATOM 6754 C C . ARG A 1 857 ? 2.722 -6.159 -6.414 1.00 90.44 857 ARG A C 1
ATOM 6756 O O . ARG A 1 857 ? 1.678 -6.755 -6.654 1.00 90.44 857 ARG A O 1
ATOM 6763 N N . ARG A 1 858 ? 3.918 -6.761 -6.498 1.00 86.19 858 ARG A N 1
ATOM 6764 C CA . ARG A 1 858 ? 4.105 -8.191 -6.843 1.00 86.19 858 ARG A CA 1
ATOM 6765 C C . ARG A 1 858 ? 3.377 -9.148 -5.897 1.00 86.19 858 ARG A C 1
ATOM 6767 O O . ARG A 1 858 ? 2.957 -10.227 -6.302 1.00 86.19 858 ARG A O 1
ATOM 6774 N N . ARG A 1 859 ? 3.241 -8.762 -4.628 1.00 87.38 859 ARG A N 1
ATOM 6775 C CA . ARG A 1 859 ? 2.535 -9.524 -3.588 1.00 87.38 859 ARG A CA 1
ATOM 6776 C C . ARG A 1 859 ? 1.023 -9.248 -3.565 1.00 87.38 859 ARG A C 1
ATOM 6778 O O . ARG A 1 859 ? 0.334 -9.864 -2.763 1.00 87.38 859 ARG A O 1
ATOM 6785 N N . ASN A 1 860 ? 0.523 -8.370 -4.442 1.00 88.62 860 ASN A N 1
ATOM 6786 C CA . ASN A 1 860 ? -0.841 -7.831 -4.449 1.00 88.62 860 ASN A CA 1
ATOM 6787 C C . ASN A 1 860 ? -1.273 -7.254 -3.086 1.00 88.62 860 ASN A C 1
ATOM 6789 O O . ASN A 1 860 ? -2.373 -7.510 -2.604 1.00 88.62 860 ASN A O 1
ATOM 6793 N N . MET A 1 861 ? -0.380 -6.505 -2.436 1.00 92.56 861 MET A N 1
ATOM 6794 C CA . MET A 1 861 ? -0.654 -5.926 -1.122 1.00 92.56 861 MET A CA 1
ATOM 6795 C C . MET A 1 861 ? -1.510 -4.665 -1.238 1.00 92.56 861 MET A C 1
ATOM 6797 O O . MET A 1 861 ? -1.093 -3.677 -1.843 1.00 92.56 861 MET A O 1
ATOM 6801 N N . ASN A 1 862 ? -2.685 -4.701 -0.617 1.00 90.50 862 ASN A N 1
ATOM 6802 C CA . ASN A 1 862 ? -3.608 -3.582 -0.481 1.00 90.50 862 ASN A CA 1
ATOM 6803 C C . ASN A 1 862 ? -4.408 -3.793 0.810 1.00 90.50 862 ASN A C 1
ATOM 6805 O O . ASN A 1 862 ? -5.028 -4.846 0.939 1.00 90.50 862 ASN A O 1
ATOM 6809 N N . LEU A 1 863 ? -4.397 -2.854 1.760 1.00 91.19 863 LEU A N 1
ATOM 6810 C CA . LEU A 1 863 ? -5.259 -2.956 2.940 1.00 91.19 863 LEU A CA 1
ATOM 6811 C C . LEU A 1 863 ? -6.721 -2.874 2.524 1.00 91.19 863 LEU A C 1
ATOM 6813 O O . LEU A 1 863 ? -7.102 -1.947 1.804 1.00 91.19 863 LEU A O 1
ATOM 6817 N N . HIS A 1 864 ? -7.540 -3.772 3.064 1.00 90.81 864 HIS A N 1
ATOM 6818 C CA . HIS A 1 864 ? -8.981 -3.588 3.047 1.00 90.81 864 HIS A CA 1
ATOM 6819 C C . HIS A 1 864 ? -9.349 -2.338 3.868 1.00 90.81 864 HIS A C 1
ATOM 6821 O O . HIS A 1 864 ? -9.053 -2.250 5.062 1.00 90.81 864 HIS A O 1
ATOM 6827 N N . LEU A 1 865 ? -10.013 -1.370 3.230 1.00 89.12 865 LEU A N 1
ATOM 6828 C CA . LEU A 1 865 ? -10.472 -0.134 3.864 1.00 89.12 865 LEU A CA 1
ATOM 6829 C C . LEU A 1 865 ? -11.990 -0.160 4.025 1.00 89.12 865 LEU A C 1
ATOM 6831 O O . LEU A 1 865 ? -12.712 -0.365 3.054 1.00 89.12 865 LEU A O 1
ATOM 6835 N N . ARG A 1 866 ? -12.473 0.118 5.237 1.00 86.81 866 ARG A N 1
ATOM 6836 C CA . ARG A 1 866 ? -13.899 0.281 5.537 1.00 86.81 866 ARG A CA 1
ATOM 6837 C C . ARG A 1 866 ? -14.260 1.774 5.451 1.00 86.81 866 ARG A C 1
ATOM 6839 O O . ARG A 1 866 ? -13.751 2.532 6.275 1.00 86.81 866 ARG A O 1
ATOM 6846 N N . PRO A 1 867 ? -15.102 2.230 4.502 1.00 89.12 867 PRO A N 1
ATOM 6847 C CA . PRO A 1 867 ? -15.552 3.619 4.472 1.00 89.12 867 PRO A CA 1
ATOM 6848 C C . PRO A 1 867 ? -16.264 4.030 5.768 1.00 89.12 867 PRO A C 1
ATOM 6850 O O . PRO A 1 867 ? -17.168 3.332 6.238 1.00 89.12 867 PRO A O 1
ATOM 6853 N N . ILE A 1 868 ? -15.862 5.179 6.313 1.00 89.06 868 ILE A N 1
ATOM 6854 C CA . ILE A 1 868 ? -16.471 5.832 7.477 1.00 89.06 868 ILE A CA 1
ATOM 6855 C C . ILE A 1 868 ? -16.902 7.235 7.044 1.00 89.06 868 ILE A C 1
ATOM 6857 O O . ILE A 1 868 ? -16.084 8.006 6.544 1.00 89.06 868 ILE A O 1
ATOM 6861 N N . VAL A 1 869 ? -18.182 7.571 7.218 1.00 89.81 869 VAL A N 1
ATOM 6862 C CA . VAL A 1 869 ? -18.761 8.855 6.793 1.00 89.81 869 VAL A CA 1
ATOM 6863 C C . VAL A 1 869 ? -19.483 9.518 7.965 1.00 89.81 869 VAL A C 1
ATOM 6865 O O . VAL A 1 869 ? -20.592 9.130 8.335 1.00 89.81 869 VAL A O 1
ATOM 6868 N N . GLY A 1 870 ? -18.865 10.544 8.553 1.00 88.56 870 GLY A N 1
ATOM 6869 C CA . GLY A 1 870 ? -19.478 11.353 9.608 1.00 88.56 870 GLY A CA 1
ATOM 6870 C C . GLY A 1 870 ? -20.625 12.225 9.084 1.00 88.56 870 GLY A C 1
ATOM 6871 O O . GLY A 1 870 ? -20.391 13.155 8.315 1.00 88.56 870 GLY A O 1
ATOM 6872 N N . LEU A 1 871 ? -21.855 11.958 9.533 1.00 89.44 871 LEU A N 1
ATOM 6873 C CA . LEU A 1 871 ? -23.068 12.704 9.158 1.00 89.44 871 LEU A CA 1
ATOM 6874 C C . LEU A 1 871 ? -23.354 13.882 10.106 1.00 89.44 871 LEU A C 1
ATOM 6876 O O . LEU A 1 871 ? -23.866 14.933 9.703 1.00 89.44 871 LEU A O 1
ATOM 6880 N N . ALA A 1 872 ? -23.045 13.684 11.388 1.00 86.50 872 ALA A N 1
ATOM 6881 C CA . ALA A 1 872 ? -23.163 14.646 12.476 1.00 86.50 872 ALA A CA 1
ATOM 6882 C C . ALA A 1 872 ? -22.151 14.288 13.590 1.00 86.50 872 ALA A C 1
ATOM 6884 O O . ALA A 1 872 ? -21.656 13.163 13.617 1.00 86.50 872 ALA A O 1
ATOM 6885 N N . PRO A 1 873 ? -21.862 15.174 14.564 1.00 82.31 873 PRO A N 1
ATOM 6886 C CA . PRO A 1 873 ? -20.892 14.884 15.633 1.00 82.31 873 PRO A CA 1
ATOM 6887 C C . PRO A 1 873 ? -21.224 13.660 16.505 1.00 82.31 873 PRO A C 1
ATOM 6889 O O . PRO A 1 873 ? -20.350 13.144 17.193 1.00 82.31 873 PRO A O 1
ATOM 6892 N N . ARG A 1 874 ? -22.485 13.211 16.480 1.00 84.25 874 ARG A N 1
ATOM 6893 C CA . ARG A 1 874 ? -23.027 12.063 17.223 1.00 84.25 874 ARG A CA 1
ATOM 6894 C C . ARG A 1 874 ? -23.601 10.964 16.311 1.00 84.25 874 ARG A C 1
ATOM 6896 O O . ARG A 1 874 ? -24.364 10.130 16.782 1.00 84.25 874 ARG A O 1
ATOM 6903 N N . CYS A 1 875 ? -23.332 11.005 15.001 1.00 87.81 875 CYS A N 1
ATOM 6904 C CA . CYS A 1 875 ? -23.866 10.035 14.038 1.00 87.81 875 CYS A CA 1
ATOM 6905 C C . CYS A 1 875 ? -22.932 9.864 12.829 1.00 87.81 875 CYS A C 1
ATOM 6907 O O . CYS A 1 875 ? -22.642 10.837 12.125 1.00 87.81 875 CYS A O 1
ATOM 6909 N N . ARG A 1 876 ? -22.496 8.630 12.557 1.00 90.44 876 ARG A N 1
ATOM 6910 C CA . ARG A 1 876 ? -21.711 8.262 11.370 1.00 90.44 876 ARG A CA 1
ATOM 6911 C C . ARG A 1 876 ? -22.234 6.985 10.714 1.00 90.44 876 ARG A C 1
ATOM 6913 O O . ARG A 1 876 ? -22.822 6.132 11.375 1.00 90.44 876 ARG A O 1
ATOM 6920 N N . LEU A 1 877 ? -22.001 6.867 9.410 1.00 91.81 877 LEU A N 1
ATOM 6921 C CA . LEU A 1 877 ? -22.179 5.627 8.660 1.00 91.81 877 LEU A CA 1
ATOM 6922 C C . LEU A 1 877 ? -20.849 4.883 8.600 1.00 91.81 877 LEU A C 1
ATOM 6924 O O . LEU A 1 877 ? -19.815 5.474 8.288 1.00 91.81 877 LEU A O 1
ATOM 6928 N N . ILE A 1 878 ? -20.891 3.587 8.879 1.00 90.88 878 ILE A N 1
ATOM 6929 C CA . ILE A 1 878 ? -19.746 2.681 8.835 1.00 90.88 878 ILE A CA 1
ATOM 6930 C C . ILE A 1 878 ? -20.108 1.555 7.869 1.00 90.88 878 ILE A C 1
ATOM 6932 O O . ILE A 1 878 ? -21.085 0.851 8.106 1.00 90.88 878 ILE A O 1
ATOM 6936 N N . SER A 1 879 ? -19.351 1.378 6.786 1.00 91.75 879 SER A N 1
ATOM 6937 C CA . SER A 1 879 ? -19.585 0.262 5.856 1.00 91.75 879 SER A CA 1
ATOM 6938 C C . SER A 1 879 ? -19.474 -1.090 6.576 1.00 91.75 879 SER A C 1
ATOM 6940 O O . SER A 1 879 ? -18.637 -1.254 7.468 1.00 91.75 879 SER A O 1
ATOM 6942 N N . HIS A 1 880 ? -20.315 -2.055 6.214 1.00 89.94 880 HIS A N 1
ATOM 6943 C CA . HIS A 1 880 ? -20.370 -3.370 6.843 1.00 89.94 880 HIS A CA 1
ATOM 6944 C C . HIS A 1 880 ? -20.383 -4.492 5.798 1.00 89.94 880 HIS A C 1
ATOM 6946 O O . HIS A 1 880 ? -21.065 -4.394 4.782 1.00 89.94 880 HIS A O 1
ATOM 6952 N N . ASP A 1 881 ? -19.643 -5.570 6.067 1.00 89.69 881 ASP A N 1
ATOM 6953 C CA . ASP A 1 881 ? -19.775 -6.842 5.354 1.00 89.69 881 ASP A CA 1
ATOM 6954 C C . ASP A 1 881 ? -20.572 -7.798 6.259 1.00 89.69 881 ASP A C 1
ATOM 6956 O O . ASP A 1 881 ? -20.065 -8.152 7.327 1.00 89.69 881 ASP A O 1
ATOM 6960 N N . PRO A 1 882 ? -21.784 -8.241 5.868 1.00 86.62 882 PRO A N 1
ATOM 6961 C CA . PRO A 1 882 ? -22.557 -9.232 6.621 1.00 86.62 882 PRO A CA 1
ATOM 6962 C C . PRO A 1 882 ? -21.842 -10.577 6.831 1.00 86.62 882 PRO A C 1
ATOM 6964 O O . PRO A 1 882 ? -22.294 -11.376 7.643 1.00 86.62 882 PRO A O 1
ATOM 6967 N N . LYS A 1 883 ? -20.748 -10.847 6.103 1.00 89.44 883 LYS A N 1
ATOM 6968 C CA . LYS A 1 883 ? -19.877 -12.023 6.281 1.00 89.44 883 LYS A CA 1
ATOM 6969 C C . LYS A 1 883 ? -18.608 -11.717 7.085 1.00 89.44 883 LYS A C 1
ATOM 6971 O O . LYS A 1 883 ? -17.658 -12.503 7.058 1.00 89.44 883 LYS A O 1
ATOM 6976 N N . SER A 1 884 ? -18.564 -10.579 7.777 1.00 89.69 884 SER A N 1
ATOM 6977 C CA . SER A 1 884 ? -17.506 -10.250 8.732 1.00 89.69 884 SER A CA 1
ATOM 6978 C C . SER A 1 884 ? -17.919 -10.626 10.155 1.00 89.69 884 SER A C 1
ATOM 6980 O O . SER A 1 884 ? -19.057 -10.399 10.547 1.00 89.69 884 SER A O 1
ATOM 6982 N N . VAL A 1 885 ? -16.997 -11.241 10.897 1.00 90.81 885 VAL A N 1
ATOM 6983 C CA . VAL A 1 885 ? -17.218 -11.814 12.236 1.00 90.81 885 VAL A CA 1
ATOM 6984 C C . VAL A 1 885 ? -16.045 -11.425 13.135 1.00 90.81 885 VAL A C 1
ATOM 6986 O O . VAL A 1 885 ? -14.893 -11.424 12.682 1.00 90.81 885 VAL A O 1
ATOM 6989 N N . SER A 1 886 ? -16.300 -11.069 14.395 1.00 91.44 886 SER A N 1
ATOM 6990 C CA . SER A 1 886 ? -15.213 -10.793 15.348 1.00 91.44 886 SER A CA 1
ATOM 6991 C C . SER A 1 886 ? -14.590 -12.077 15.900 1.00 91.44 886 SER A C 1
ATOM 6993 O O . SER A 1 886 ? -15.246 -13.112 16.029 1.00 91.44 886 SER A O 1
ATOM 6995 N N . LEU A 1 887 ? -13.315 -12.027 16.299 1.00 91.50 887 LEU A N 1
ATOM 6996 C CA . LEU A 1 887 ? -12.681 -13.167 16.971 1.00 91.50 887 LEU A CA 1
ATOM 6997 C C . LEU A 1 887 ? -13.419 -13.539 18.275 1.00 91.50 887 LEU A C 1
ATOM 6999 O O . LEU A 1 887 ? -13.405 -14.702 18.668 1.00 91.50 887 LEU A O 1
ATOM 7003 N N . MET A 1 888 ? -14.097 -12.582 18.920 1.00 89.75 888 MET A N 1
ATOM 7004 C CA . MET A 1 888 ? -14.935 -12.846 20.094 1.00 89.75 888 MET A CA 1
ATOM 7005 C C . MET A 1 888 ? -16.165 -13.702 19.763 1.00 89.75 888 MET A C 1
ATOM 7007 O O . MET A 1 888 ? -16.439 -14.645 20.496 1.00 89.75 888 MET A O 1
ATOM 7011 N N . GLU A 1 889 ? -16.868 -13.432 18.660 1.00 89.19 889 GLU A N 1
ATOM 7012 C CA . GLU A 1 889 ? -18.026 -14.235 18.226 1.00 89.19 889 GLU A CA 1
ATOM 7013 C C . GLU A 1 889 ? -17.632 -15.695 17.956 1.00 89.19 889 GLU A C 1
ATOM 7015 O O . GLU A 1 889 ? -18.289 -16.607 18.450 1.00 89.19 889 GLU A O 1
ATOM 7020 N N . VAL A 1 890 ? -16.497 -15.932 17.284 1.00 91.06 890 VAL A N 1
ATOM 7021 C CA . VAL A 1 890 ? -15.975 -17.295 17.040 1.00 91.06 890 VAL A CA 1
ATOM 7022 C C . VAL A 1 890 ? -15.703 -18.052 18.352 1.00 91.06 890 VAL A C 1
ATOM 7024 O O . VAL A 1 890 ? -15.892 -19.269 18.431 1.00 91.06 890 VAL A O 1
ATOM 7027 N N . LEU A 1 891 ? -15.262 -17.346 19.399 1.00 90.62 891 LEU A N 1
ATOM 7028 C CA . LEU A 1 891 ? -15.056 -17.920 20.733 1.00 90.62 891 LEU A CA 1
ATOM 7029 C C . LEU A 1 891 ? -16.378 -18.148 21.475 1.00 90.62 891 LEU A C 1
ATOM 7031 O O . LEU A 1 891 ? -16.498 -19.159 22.168 1.00 90.62 891 LEU A O 1
ATOM 7035 N N . GLU A 1 892 ? -17.345 -17.231 21.355 1.00 89.12 892 GLU A N 1
ATOM 7036 C CA . GLU A 1 892 ? -18.690 -17.387 21.924 1.00 89.12 892 GLU A CA 1
ATOM 7037 C C . GLU A 1 892 ? -19.379 -18.620 21.313 1.00 89.12 892 GLU A C 1
ATOM 7039 O O . GLU A 1 892 ? -19.764 -19.509 22.073 1.00 89.12 892 GLU A O 1
ATOM 7044 N N . ASP A 1 893 ? -19.407 -18.765 19.983 1.00 89.25 893 ASP A N 1
ATOM 7045 C CA . ASP A 1 893 ? -19.968 -19.930 19.275 1.00 89.25 893 ASP A CA 1
ATOM 7046 C C . ASP A 1 893 ? -19.379 -21.262 19.776 1.00 89.25 893 ASP A C 1
ATOM 7048 O O . ASP A 1 893 ? -20.105 -22.203 20.121 1.00 89.25 893 ASP A O 1
ATOM 7052 N N . PHE A 1 894 ? -18.045 -21.349 19.872 1.00 90.94 894 PHE A N 1
ATOM 7053 C CA . PHE A 1 894 ? -17.377 -22.563 20.341 1.00 90.94 894 PHE A CA 1
ATOM 7054 C C . PHE A 1 894 ? -17.652 -22.848 21.825 1.00 90.94 894 PHE A C 1
ATOM 7056 O O . PHE A 1 894 ? -17.912 -23.995 22.196 1.00 90.94 894 PHE A O 1
ATOM 7063 N N . LEU A 1 895 ? -17.609 -21.835 22.695 1.00 90.12 895 LEU A N 1
ATOM 7064 C CA . LEU A 1 895 ? -17.801 -22.025 24.136 1.00 90.12 895 LEU A CA 1
ATOM 7065 C C . LEU A 1 895 ? -19.260 -22.307 24.509 1.00 90.12 895 LEU A C 1
ATOM 7067 O O . LEU A 1 895 ? -19.491 -23.105 25.421 1.00 90.12 895 LEU A O 1
ATOM 7071 N N . ILE A 1 896 ? -20.230 -21.766 23.764 1.00 89.44 896 ILE A N 1
ATOM 7072 C CA . ILE A 1 896 ? -21.654 -22.105 23.896 1.00 89.44 896 ILE A CA 1
ATOM 7073 C C . ILE A 1 896 ? -21.861 -23.612 23.688 1.00 89.44 896 ILE A C 1
ATOM 7075 O O . ILE A 1 896 ? -22.555 -24.240 24.489 1.00 89.44 896 ILE A O 1
ATOM 7079 N N . SER A 1 897 ? -21.181 -24.229 22.709 1.00 87.56 897 SER A N 1
ATOM 7080 C CA . SER A 1 897 ? -21.239 -25.689 22.496 1.00 87.56 897 SER A CA 1
ATOM 7081 C C . SER A 1 897 ? -20.721 -26.516 23.688 1.00 87.56 897 SER A C 1
ATOM 7083 O O . SER A 1 897 ? -21.123 -27.665 23.867 1.00 87.56 897 SER A O 1
ATOM 7085 N N . LYS A 1 898 ? -19.872 -25.920 24.540 1.00 86.75 898 LYS A N 1
ATOM 7086 C CA . LYS A 1 898 ? -19.343 -26.509 25.783 1.00 86.75 898 LYS A CA 1
ATOM 7087 C C . LYS A 1 898 ? -20.075 -26.045 27.053 1.00 86.75 898 LYS A C 1
ATOM 7089 O O . LYS A 1 898 ? -19.649 -26.393 28.153 1.00 86.75 898 LYS A O 1
ATOM 7094 N N . GLY A 1 899 ? -21.144 -25.252 26.937 1.00 87.12 899 GLY A N 1
ATOM 7095 C CA . GLY A 1 899 ? -21.872 -24.698 28.086 1.00 87.12 899 GLY A CA 1
ATOM 7096 C C . GLY A 1 899 ? -21.074 -23.673 28.906 1.00 87.12 899 GLY A C 1
ATOM 7097 O O . GLY A 1 899 ? -21.315 -23.521 30.103 1.00 87.12 899 GLY A O 1
ATOM 7098 N N . MET A 1 900 ? -20.108 -22.985 28.290 1.00 88.25 900 MET A N 1
ATOM 7099 C CA . MET A 1 900 ? -19.257 -21.972 28.924 1.00 88.25 900 MET A CA 1
ATOM 7100 C C . MET A 1 900 ? -19.355 -20.618 28.202 1.00 88.25 900 MET A C 1
ATOM 7102 O O . MET A 1 900 ? -19.868 -20.529 27.092 1.00 88.25 900 MET A O 1
ATOM 7106 N N . THR A 1 901 ? -18.846 -19.550 28.824 1.00 86.69 901 THR A N 1
ATOM 7107 C CA . THR A 1 901 ? -18.728 -18.211 28.213 1.00 86.69 901 THR A CA 1
ATOM 7108 C C . THR A 1 901 ? -17.268 -17.741 28.209 1.00 86.69 901 THR A C 1
ATOM 7110 O O . THR A 1 901 ? -16.508 -18.160 29.093 1.00 86.69 901 THR A O 1
ATOM 7113 N N . PRO A 1 902 ? -16.845 -16.860 27.277 1.00 84.88 902 PRO A N 1
ATOM 7114 C CA . PRO A 1 902 ? -15.467 -16.358 27.235 1.00 84.88 902 PRO A CA 1
ATOM 7115 C C . PRO A 1 902 ? -15.032 -15.677 28.536 1.00 84.88 902 PRO A C 1
ATOM 7117 O O . PRO A 1 902 ? -13.942 -15.947 29.041 1.00 84.88 902 PRO A O 1
ATOM 7120 N N . ASP A 1 903 ? -15.894 -14.845 29.125 1.00 83.44 903 ASP A N 1
ATOM 7121 C CA . ASP A 1 903 ? -15.600 -14.162 30.394 1.00 83.44 903 ASP A CA 1
ATOM 7122 C C . ASP A 1 903 ? -15.520 -15.159 31.559 1.00 83.44 903 ASP A C 1
ATOM 7124 O O . ASP A 1 903 ? -14.713 -14.988 32.467 1.00 83.44 903 ASP A O 1
ATOM 7128 N N . GLY A 1 904 ? -16.303 -16.244 31.516 1.00 86.00 904 GLY A N 1
ATOM 7129 C CA . GLY A 1 904 ? -16.203 -17.342 32.476 1.00 86.00 904 GLY A CA 1
ATOM 7130 C C . GLY A 1 904 ? -14.845 -18.049 32.422 1.00 86.00 904 GLY A C 1
ATOM 7131 O O . GLY A 1 904 ? -14.308 -18.418 33.465 1.00 86.00 904 GLY A O 1
ATOM 7132 N N . VAL A 1 905 ? -14.251 -18.189 31.231 1.00 87.75 905 VAL A N 1
ATOM 7133 C CA . VAL A 1 905 ? -12.869 -18.678 31.070 1.00 87.75 905 VAL A CA 1
ATOM 7134 C C . VAL A 1 905 ? -11.866 -17.663 31.636 1.00 87.75 905 VAL A C 1
ATOM 7136 O O . VAL A 1 905 ? -10.969 -18.053 32.381 1.00 87.75 905 VAL A O 1
ATOM 7139 N N . ALA A 1 906 ? -12.046 -16.365 31.368 1.00 87.25 906 ALA A N 1
ATOM 7140 C CA . ALA A 1 906 ? -11.157 -15.319 31.882 1.00 87.25 906 ALA A CA 1
ATOM 7141 C C . ALA A 1 906 ? -11.184 -15.174 33.411 1.00 87.25 906 ALA A C 1
ATOM 7143 O O . ALA A 1 906 ? -10.138 -14.985 34.034 1.00 87.25 906 ALA A O 1
ATOM 7144 N N . LEU A 1 907 ? -12.354 -15.343 34.026 1.00 86.12 907 LEU A N 1
ATOM 7145 C CA . LEU A 1 907 ? -12.506 -15.376 35.479 1.00 86.12 907 LEU A CA 1
ATOM 7146 C C . LEU A 1 907 ? -11.837 -16.612 36.088 1.00 86.12 907 LEU A C 1
ATOM 7148 O O . LEU A 1 907 ? -11.059 -16.461 37.027 1.00 86.12 907 LEU A O 1
ATOM 7152 N N . LYS A 1 908 ? -12.059 -17.809 35.518 1.00 85.81 908 LYS A N 1
ATOM 7153 C CA . LYS A 1 908 ? -11.379 -19.043 35.953 1.00 85.81 908 LYS A CA 1
ATOM 7154 C C . LYS A 1 908 ? -9.857 -18.906 35.893 1.00 85.81 908 LYS A C 1
ATOM 7156 O O . LYS A 1 908 ? -9.184 -19.259 36.856 1.00 85.81 908 LYS A O 1
ATOM 7161 N N . PHE A 1 909 ? -9.321 -18.355 34.803 1.00 87.69 909 PHE A N 1
ATOM 7162 C CA . PHE A 1 909 ? -7.888 -18.092 34.656 1.00 87.69 909 PHE A CA 1
ATOM 7163 C C . PHE A 1 909 ? -7.358 -17.166 35.764 1.00 87.69 909 PHE A C 1
ATOM 7165 O O . PHE A 1 909 ? -6.385 -17.507 36.436 1.00 87.69 909 PHE A O 1
ATOM 7172 N N . ALA A 1 910 ? -8.024 -16.030 36.003 1.00 85.75 910 ALA A N 1
ATOM 7173 C CA . ALA A 1 910 ? -7.611 -15.062 37.020 1.00 85.75 910 ALA A CA 1
ATOM 7174 C C . ALA A 1 910 ? -7.670 -15.636 38.450 1.00 85.75 910 ALA A C 1
ATOM 7176 O O . ALA A 1 910 ? -6.734 -15.452 39.231 1.00 85.75 910 ALA A O 1
ATOM 7177 N N . GLU A 1 911 ? -8.739 -16.362 38.788 1.00 85.25 911 GLU A N 1
ATOM 7178 C CA . GLU A 1 911 ? -8.902 -17.036 40.083 1.00 85.25 911 GLU A CA 1
ATOM 7179 C C . GLU A 1 911 ? -7.848 -18.127 40.293 1.00 85.25 911 GLU A C 1
ATOM 7181 O O . GLU A 1 911 ? -7.241 -18.207 41.363 1.00 85.25 911 GLU A O 1
ATOM 7186 N N . LYS A 1 912 ? -7.596 -18.949 39.266 1.00 83.75 912 LYS A N 1
ATOM 7187 C CA . LYS A 1 912 ? -6.635 -20.052 39.336 1.00 83.75 912 LYS A CA 1
ATOM 7188 C C . LYS A 1 912 ? -5.205 -19.539 39.471 1.00 83.75 912 LYS A C 1
ATOM 7190 O O . LYS A 1 912 ? -4.492 -19.994 40.362 1.00 83.75 912 LYS A O 1
ATOM 7195 N N . ALA A 1 913 ? -4.813 -18.540 38.679 1.00 85.12 913 ALA A N 1
ATOM 7196 C CA . ALA A 1 913 ? -3.513 -17.887 38.807 1.00 85.12 913 ALA A CA 1
ATOM 7197 C C . ALA A 1 913 ? -3.311 -17.276 40.207 1.00 85.12 913 ALA A C 1
ATOM 7199 O O . ALA A 1 913 ? -2.248 -17.429 40.810 1.00 85.12 913 ALA A O 1
ATOM 7200 N N . GLN A 1 914 ? -4.346 -16.647 40.775 1.00 82.56 914 GLN A N 1
ATOM 7201 C CA . GLN A 1 914 ? -4.286 -16.117 42.138 1.00 82.56 914 GLN A CA 1
ATOM 7202 C C . GLN A 1 914 ? -4.172 -17.231 43.193 1.00 82.56 914 GLN A C 1
ATOM 7204 O O . GLN A 1 914 ? -3.389 -17.093 44.133 1.00 82.56 914 GLN A O 1
ATOM 7209 N N . ALA A 1 915 ? -4.896 -18.344 43.043 1.00 83.81 915 ALA A N 1
ATOM 7210 C CA . ALA A 1 915 ? -4.805 -19.486 43.953 1.00 83.81 915 ALA A CA 1
ATOM 7211 C C . ALA A 1 915 ? -3.418 -20.158 43.917 1.00 83.81 915 ALA A C 1
ATOM 7213 O O . ALA A 1 915 ? -2.848 -20.453 44.969 1.00 83.81 915 ALA A O 1
ATOM 7214 N N . LEU A 1 916 ? -2.856 -20.348 42.720 1.00 83.19 916 LEU A N 1
ATOM 7215 C CA . LEU A 1 916 ? -1.551 -20.980 42.504 1.00 83.19 916 LEU A CA 1
ATOM 7216 C C . LEU A 1 916 ? -0.369 -20.084 42.901 1.00 83.19 916 LEU A C 1
ATOM 7218 O O . LEU A 1 916 ? 0.686 -20.607 43.250 1.00 83.19 916 LEU A O 1
ATOM 7222 N N . SER A 1 917 ? -0.546 -18.755 42.940 1.00 79.75 917 SER A N 1
ATOM 7223 C CA . SER A 1 917 ? 0.517 -17.779 43.267 1.00 79.75 917 SER A CA 1
ATOM 7224 C C . SER A 1 917 ? 1.242 -17.997 44.602 1.00 79.75 917 SER A C 1
ATOM 7226 O O . SER A 1 917 ? 2.321 -17.450 44.812 1.00 79.75 917 SER A O 1
ATOM 7228 N N . LYS A 1 918 ? 0.664 -18.792 45.510 1.00 75.00 918 LYS A N 1
ATOM 7229 C CA . LYS A 1 918 ? 1.243 -19.134 46.819 1.00 75.00 918 LYS A CA 1
ATOM 7230 C C . LYS A 1 918 ? 2.025 -20.452 46.835 1.00 75.00 918 LYS A C 1
ATOM 7232 O O . LYS A 1 918 ? 2.710 -20.719 47.817 1.00 75.00 918 LYS A O 1
ATOM 7237 N N . PHE A 1 919 ? 1.883 -21.284 45.803 1.00 73.69 919 PHE A N 1
ATOM 7238 C CA . PHE A 1 919 ? 2.341 -22.680 45.800 1.00 73.69 919 PHE A CA 1
ATOM 7239 C C . PHE A 1 919 ? 3.240 -23.032 44.612 1.00 73.69 919 PHE A C 1
ATOM 7241 O O . PHE A 1 919 ? 4.071 -23.930 44.722 1.00 73.69 919 PHE A O 1
ATOM 7248 N N . GLU A 1 920 ? 3.081 -22.342 43.486 1.00 78.00 920 GLU A N 1
ATOM 7249 C CA . GLU A 1 920 ? 3.728 -22.671 42.220 1.00 78.00 920 GLU A CA 1
ATOM 7250 C C . GLU A 1 920 ? 4.641 -21.533 41.757 1.00 78.00 920 GLU A C 1
ATOM 7252 O O . GLU A 1 920 ? 4.357 -20.362 42.006 1.00 78.00 920 GLU A O 1
ATOM 7257 N N . LYS A 1 921 ? 5.756 -21.870 41.094 1.00 74.25 921 LYS A N 1
ATOM 7258 C CA . LYS A 1 921 ? 6.728 -20.868 40.623 1.00 74.25 921 LYS A CA 1
ATOM 7259 C C . LYS A 1 921 ? 6.167 -20.006 39.490 1.00 74.25 921 LYS A C 1
ATOM 7261 O O . LYS A 1 921 ? 6.358 -18.796 39.514 1.00 74.25 921 LYS A O 1
ATOM 7266 N N . ASP A 1 922 ? 5.435 -20.629 38.565 1.00 82.56 922 ASP A N 1
ATOM 7267 C CA . ASP A 1 922 ? 4.864 -19.993 37.372 1.00 82.56 922 ASP A CA 1
ATOM 7268 C C . ASP A 1 922 ? 3.329 -20.180 37.335 1.00 82.56 922 ASP A C 1
ATOM 7270 O O . ASP A 1 922 ? 2.791 -20.876 36.469 1.00 82.56 922 ASP A O 1
ATOM 7274 N N . PRO A 1 923 ? 2.582 -19.568 38.276 1.00 83.19 923 PRO A N 1
ATOM 7275 C CA . PRO A 1 923 ? 1.156 -19.845 38.495 1.00 83.19 923 PRO A CA 1
ATOM 7276 C C . PRO A 1 923 ? 0.268 -19.500 37.290 1.00 83.19 923 PRO A C 1
ATOM 7278 O O . PRO A 1 923 ? -0.790 -20.097 37.091 1.00 83.19 923 PRO A O 1
ATOM 7281 N N . LEU A 1 924 ? 0.696 -18.533 36.473 1.00 84.44 924 LEU A N 1
ATOM 7282 C CA . LEU A 1 924 ? -0.015 -18.123 35.265 1.00 84.44 924 LEU A CA 1
ATOM 7283 C C . LEU A 1 924 ? 0.159 -19.141 34.118 1.00 84.44 924 LEU A C 1
ATOM 7285 O O . LEU A 1 924 ? -0.779 -19.349 33.352 1.00 84.44 924 LEU A O 1
ATOM 7289 N N . MET A 1 925 ? 1.316 -19.814 34.016 1.00 86.06 925 MET A N 1
ATOM 7290 C CA . MET A 1 925 ? 1.551 -20.872 33.018 1.00 86.06 925 MET A CA 1
ATOM 7291 C C . MET A 1 925 ? 0.674 -22.095 33.302 1.00 86.06 925 MET A C 1
ATOM 7293 O O . MET A 1 925 ? 0.039 -22.632 32.397 1.00 86.06 925 MET A O 1
ATOM 7297 N N . ALA A 1 926 ? 0.581 -22.507 34.567 1.00 85.31 926 ALA A N 1
ATOM 7298 C CA . ALA A 1 926 ? -0.289 -23.606 34.975 1.00 85.31 926 ALA A CA 1
ATOM 7299 C C . ALA A 1 926 ? -1.779 -23.284 34.756 1.00 85.31 926 ALA A C 1
ATOM 7301 O O . ALA A 1 926 ? -2.514 -24.112 34.216 1.00 85.31 926 ALA A O 1
ATOM 7302 N N . ALA A 1 927 ? -2.215 -22.058 35.075 1.00 85.50 927 ALA A N 1
ATOM 7303 C CA . ALA A 1 927 ? -3.566 -21.592 34.754 1.00 85.50 927 ALA A CA 1
ATOM 7304 C C . ALA A 1 927 ? -3.834 -21.548 33.234 1.00 85.50 927 ALA A C 1
ATOM 7306 O O . ALA A 1 927 ? -4.940 -21.863 32.797 1.00 85.50 927 ALA A O 1
ATOM 7307 N N . MET A 1 928 ? -2.833 -21.200 32.416 1.00 86.44 928 MET A N 1
ATOM 7308 C CA . MET A 1 928 ? -2.945 -21.225 30.954 1.00 86.44 928 MET A CA 1
ATOM 7309 C C . MET A 1 928 ? -3.099 -22.648 30.408 1.00 86.44 928 MET A C 1
ATOM 7311 O O . MET A 1 928 ? -3.903 -22.852 29.502 1.00 86.44 928 MET A O 1
ATOM 7315 N N . ASN A 1 929 ? -2.374 -23.630 30.953 1.00 86.75 929 ASN A N 1
ATOM 7316 C CA . ASN A 1 929 ? -2.481 -25.028 30.522 1.00 86.75 929 ASN A CA 1
ATOM 7317 C C . ASN A 1 929 ? -3.906 -25.574 30.740 1.00 86.75 929 ASN A C 1
ATOM 7319 O O . ASN A 1 929 ? -4.489 -26.137 29.820 1.00 86.75 929 ASN A O 1
ATOM 7323 N N . GLU A 1 930 ? -4.520 -25.300 31.897 1.00 85.44 930 GLU A N 1
ATOM 7324 C CA . GLU A 1 930 ? -5.917 -25.682 32.172 1.00 85.44 930 GLU A CA 1
ATOM 7325 C C . GLU A 1 930 ? -6.912 -25.001 31.206 1.00 85.44 930 GLU A C 1
ATOM 7327 O O . GLU A 1 930 ? -7.896 -25.604 30.774 1.00 85.44 930 GLU A O 1
ATOM 7332 N N . VAL A 1 931 ? -6.651 -23.754 30.798 1.00 86.94 931 VAL A N 1
ATOM 7333 C CA . VAL A 1 931 ? -7.447 -23.074 29.759 1.00 86.94 931 VAL A CA 1
ATOM 7334 C C . VAL A 1 931 ? -7.188 -23.651 28.361 1.00 86.94 931 VAL A C 1
ATOM 7336 O O . VAL A 1 931 ? -8.108 -23.692 27.540 1.00 86.94 931 VAL A O 1
ATOM 7339 N N . ALA A 1 932 ? -5.976 -24.130 28.080 1.00 86.81 932 ALA A N 1
ATOM 7340 C CA . ALA A 1 932 ? -5.623 -24.765 26.814 1.00 86.81 932 ALA A CA 1
ATOM 7341 C C . ALA A 1 932 ? -6.315 -26.127 26.615 1.00 86.81 932 ALA A C 1
ATOM 7343 O O . ALA A 1 932 ? -6.642 -26.464 25.477 1.00 86.81 932 ALA A O 1
ATOM 7344 N N . ASP A 1 933 ? -6.630 -26.848 27.695 1.00 86.94 933 ASP A N 1
ATOM 7345 C CA . ASP A 1 933 ? -7.476 -28.050 27.649 1.00 86.94 933 ASP A CA 1
ATOM 7346 C C . ASP A 1 933 ? -8.942 -27.708 27.302 1.00 86.94 933 ASP A C 1
ATOM 7348 O O . ASP A 1 933 ? -9.617 -28.416 26.546 1.00 86.94 933 ASP A O 1
ATOM 7352 N N . ILE A 1 934 ? -9.457 -26.584 27.820 1.00 87.56 934 ILE A N 1
ATOM 7353 C CA . ILE A 1 934 ? -10.824 -26.109 27.538 1.00 87.56 934 ILE A CA 1
ATOM 7354 C C . ILE A 1 934 ? -10.937 -25.593 26.095 1.00 87.56 934 ILE A C 1
ATOM 7356 O O . ILE A 1 934 ? -11.920 -25.884 25.403 1.00 87.56 934 ILE A O 1
ATOM 7360 N N . LEU A 1 935 ? -9.942 -24.839 25.631 1.00 89.50 935 LEU A N 1
ATOM 7361 C CA . LEU A 1 935 ? -9.876 -24.238 24.301 1.00 89.50 935 LEU A CA 1
ATOM 7362 C C . LEU A 1 935 ? -8.657 -24.789 23.548 1.00 89.50 935 LEU A C 1
ATOM 7364 O O . LEU A 1 935 ? -7.549 -24.328 23.806 1.00 89.50 935 LEU A O 1
ATOM 7368 N N . PRO A 1 936 ? -8.816 -25.705 22.582 1.00 91.25 936 PRO A N 1
ATOM 7369 C CA . PRO A 1 936 ? -7.725 -26.084 21.687 1.00 91.25 936 PRO A CA 1
ATOM 7370 C C . PRO A 1 936 ? -7.218 -24.894 20.857 1.00 91.25 936 PRO A C 1
ATOM 7372 O O . PRO A 1 936 ? -7.976 -23.988 20.516 1.00 91.25 936 PRO A O 1
ATOM 7375 N N . GLU A 1 937 ? -5.946 -24.908 20.457 1.00 90.62 937 GLU A N 1
ATOM 7376 C CA . GLU A 1 937 ? -5.393 -23.879 19.556 1.00 90.62 937 GLU A CA 1
ATOM 7377 C C . GLU A 1 937 ? -5.987 -23.928 18.135 1.00 90.62 937 GLU A C 1
ATOM 7379 O O . GLU A 1 937 ? -5.920 -22.951 17.390 1.00 90.62 937 GLU A O 1
ATOM 7384 N N . THR A 1 938 ? -6.624 -25.044 17.765 1.00 92.31 938 THR A N 1
ATOM 7385 C CA . THR A 1 938 ? -7.225 -25.245 16.441 1.00 92.31 938 THR A CA 1
ATOM 7386 C C . THR A 1 938 ? -8.603 -24.608 16.276 1.00 92.31 938 THR A C 1
ATOM 7388 O O . THR A 1 938 ? -9.056 -24.514 15.142 1.00 92.31 938 THR A O 1
ATOM 7391 N N . VAL A 1 939 ? -9.258 -24.116 17.339 1.00 92.94 939 VAL A N 1
ATOM 7392 C CA . VAL A 1 939 ? -10.660 -23.630 17.302 1.00 92.94 939 VAL A CA 1
ATOM 7393 C C . VAL A 1 939 ? -10.924 -22.657 16.147 1.00 92.94 939 VAL A C 1
ATOM 7395 O O . VAL A 1 939 ? -11.875 -22.832 15.389 1.00 92.94 939 VAL A O 1
ATOM 7398 N N . LEU A 1 940 ? -10.041 -21.673 15.951 1.00 92.56 940 LEU A N 1
ATOM 7399 C CA . LEU A 1 940 ? -10.170 -20.692 14.871 1.00 92.56 940 LEU A CA 1
ATOM 7400 C C . LEU A 1 940 ? -9.890 -21.301 13.484 1.00 92.56 940 LEU A C 1
ATOM 7402 O O . LEU A 1 940 ? -10.531 -20.936 12.501 1.00 92.56 940 LEU A O 1
ATOM 7406 N N . LEU A 1 941 ? -8.953 -22.249 13.391 1.00 93.00 941 LEU A N 1
ATOM 7407 C CA . LEU A 1 941 ? -8.655 -22.971 12.152 1.00 93.00 941 LEU A CA 1
ATOM 7408 C C . LEU A 1 941 ? -9.818 -23.885 11.741 1.00 93.00 941 LEU A C 1
ATOM 7410 O O . LEU A 1 941 ? -10.133 -23.969 10.556 1.00 93.00 941 LEU A O 1
ATOM 7414 N N . ASP A 1 942 ? -10.456 -24.547 12.700 1.00 93.44 942 ASP A N 1
ATOM 7415 C CA . ASP A 1 942 ? -11.560 -25.471 12.457 1.00 93.44 942 ASP A CA 1
ATOM 7416 C C . ASP A 1 942 ? -12.867 -24.717 12.152 1.00 93.44 942 ASP A C 1
ATOM 7418 O O . ASP A 1 942 ? -13.609 -25.137 11.264 1.00 93.44 942 ASP A O 1
ATOM 7422 N N . TYR A 1 943 ? -13.085 -23.538 12.755 1.00 92.38 943 TYR A N 1
ATOM 7423 C CA . TYR A 1 943 ? -14.120 -22.590 12.316 1.00 92.38 943 TYR A CA 1
ATOM 7424 C C . TYR A 1 943 ? -13.899 -22.142 10.863 1.00 92.38 943 TYR A C 1
ATOM 7426 O O . TYR A 1 943 ? -14.787 -22.266 10.027 1.00 92.38 943 TYR A O 1
ATOM 7434 N N . VAL A 1 944 ? -12.697 -21.674 10.512 1.00 92.62 944 VAL A N 1
ATOM 7435 C CA . VAL A 1 944 ? -12.400 -21.241 9.133 1.00 92.62 944 VAL A CA 1
ATOM 7436 C C . VAL A 1 944 ? -12.545 -22.405 8.137 1.00 92.62 944 VAL A C 1
ATOM 7438 O O . VAL A 1 944 ? -13.057 -22.218 7.035 1.00 92.62 944 VAL A O 1
ATOM 7441 N N . ARG A 1 945 ? -12.167 -23.630 8.522 1.00 92.81 945 ARG A N 1
ATOM 7442 C CA . ARG A 1 945 ? -12.380 -24.844 7.714 1.00 92.81 945 ARG A CA 1
ATOM 7443 C C . ARG A 1 945 ? -13.851 -25.196 7.500 1.00 92.81 945 ARG A C 1
ATOM 7445 O O . ARG A 1 945 ? -14.148 -25.774 6.463 1.00 92.81 945 ARG A O 1
ATOM 7452 N N . SER A 1 946 ? -14.751 -24.884 8.436 1.00 91.94 946 SER A N 1
ATOM 7453 C CA . SER A 1 946 ? -16.184 -25.171 8.270 1.00 91.94 946 SER A CA 1
ATOM 7454 C C . SER A 1 946 ? -16.877 -24.200 7.307 1.00 91.94 946 SER A C 1
ATOM 7456 O O . SER A 1 946 ? -17.843 -24.586 6.654 1.00 91.94 946 SER A O 1
ATOM 7458 N N . GLN A 1 947 ? -16.357 -22.973 7.169 1.00 90.50 947 GLN A N 1
ATOM 7459 C CA . GLN A 1 947 ? -16.883 -21.948 6.256 1.00 90.50 947 GLN A CA 1
ATOM 7460 C C . GLN A 1 947 ? -16.312 -22.041 4.829 1.00 90.50 947 GLN A C 1
ATOM 7462 O O . GLN A 1 947 ? -16.951 -21.613 3.867 1.00 90.50 947 GLN A O 1
ATOM 7467 N N . ILE A 1 948 ? -15.093 -22.566 4.672 1.00 89.94 948 ILE A N 1
ATOM 7468 C CA . ILE A 1 948 ? -14.364 -22.567 3.397 1.00 89.94 948 ILE A CA 1
ATOM 7469 C C . ILE A 1 948 ? -14.601 -23.872 2.605 1.00 89.94 948 ILE A C 1
ATOM 7471 O O . ILE A 1 948 ? -14.347 -24.956 3.126 1.00 89.94 948 ILE A O 1
ATOM 7475 N N . PRO A 1 949 ? -14.966 -23.811 1.305 1.00 89.12 949 PRO A N 1
ATOM 7476 C CA . PRO A 1 949 ? -15.396 -24.993 0.547 1.00 89.12 949 PRO A CA 1
ATOM 7477 C C . PRO A 1 949 ? -14.275 -25.970 0.143 1.00 89.12 949 PRO A C 1
ATOM 7479 O O . PRO A 1 949 ? -14.564 -27.080 -0.293 1.00 89.12 949 PRO A O 1
ATOM 7482 N N . SER A 1 950 ? -12.993 -25.581 0.202 1.00 89.69 950 SER A N 1
ATOM 7483 C CA . SER A 1 950 ? -11.872 -26.456 -0.189 1.00 89.69 950 SER A CA 1
ATOM 7484 C C . SER A 1 950 ? -10.530 -26.001 0.394 1.00 89.69 950 SER A C 1
ATOM 7486 O O . SER A 1 950 ? -10.286 -24.810 0.590 1.00 89.69 950 SER A O 1
ATOM 7488 N N . ASN A 1 951 ? -9.605 -26.947 0.586 1.00 89.19 951 ASN A N 1
ATOM 7489 C CA . ASN A 1 951 ? -8.238 -26.679 1.046 1.00 89.19 951 ASN A CA 1
ATOM 7490 C C . ASN A 1 951 ? -7.460 -25.690 0.150 1.00 89.19 951 ASN A C 1
ATOM 7492 O O . ASN A 1 951 ? -6.601 -24.964 0.651 1.00 89.19 951 ASN A O 1
ATOM 7496 N N . ALA A 1 952 ? -7.774 -25.605 -1.150 1.00 87.81 952 ALA A N 1
ATOM 7497 C CA . ALA A 1 952 ? -7.182 -24.602 -2.045 1.00 87.81 952 ALA A CA 1
ATOM 7498 C C . ALA A 1 952 ? -7.616 -23.170 -1.673 1.00 87.81 952 ALA A C 1
ATOM 7500 O O . ALA A 1 952 ? -6.796 -22.249 -1.642 1.00 87.81 952 ALA A O 1
ATOM 7501 N N . HIS A 1 953 ? -8.888 -22.997 -1.303 1.00 89.00 953 HIS A N 1
ATOM 7502 C CA . HIS A 1 953 ? -9.407 -21.738 -0.773 1.00 89.00 953 HIS A CA 1
ATOM 7503 C C . HIS A 1 953 ? -8.813 -21.429 0.607 1.00 89.00 953 HIS A C 1
ATOM 7505 O O . HIS A 1 953 ? -8.418 -20.292 0.839 1.00 89.00 953 HIS A O 1
ATOM 7511 N N . LEU A 1 954 ? -8.630 -22.429 1.481 1.00 91.00 954 LEU A N 1
ATOM 7512 C CA . LEU A 1 954 ? -7.972 -22.248 2.787 1.00 91.00 954 LEU A CA 1
ATOM 7513 C C . LEU A 1 954 ? -6.520 -21.759 2.640 1.00 91.00 954 LEU A C 1
ATOM 7515 O O . LEU A 1 954 ? -6.060 -20.929 3.424 1.00 91.00 954 LEU A O 1
ATOM 7519 N N . TRP A 1 955 ? -5.791 -22.245 1.632 1.00 88.69 955 TRP A N 1
ATOM 7520 C CA . TRP A 1 955 ? -4.445 -21.760 1.318 1.00 88.69 955 TRP A CA 1
ATOM 7521 C C . TRP A 1 955 ? -4.449 -20.301 0.839 1.00 88.69 955 TRP A C 1
ATOM 7523 O O . TRP A 1 955 ? -3.633 -19.501 1.302 1.00 88.69 955 TRP A O 1
ATOM 7533 N N . SER A 1 956 ? -5.392 -19.941 -0.039 1.00 88.81 956 SER A N 1
ATOM 7534 C CA . SER A 1 956 ? -5.572 -18.559 -0.504 1.00 88.81 956 SER A CA 1
ATOM 7535 C C . SER A 1 956 ? -5.935 -17.616 0.652 1.00 88.81 956 SER A C 1
ATOM 7537 O O . SER A 1 956 ? -5.253 -16.614 0.866 1.00 88.81 956 SER A O 1
ATOM 7539 N N . PHE A 1 957 ? -6.913 -18.008 1.476 1.00 91.69 957 PHE A N 1
ATOM 7540 C CA . PHE A 1 957 ? -7.338 -17.312 2.691 1.00 91.69 957 PHE A CA 1
ATOM 7541 C C . PHE A 1 957 ? -6.165 -17.068 3.644 1.00 91.69 957 PHE A C 1
ATOM 7543 O O . PHE A 1 957 ? -5.900 -15.928 4.007 1.00 91.69 957 PHE A O 1
ATOM 7550 N N . ARG A 1 958 ? -5.396 -18.109 3.998 1.00 91.94 958 ARG A N 1
ATOM 7551 C CA . ARG A 1 958 ? -4.217 -17.987 4.879 1.00 91.94 958 ARG A CA 1
ATOM 7552 C C . ARG A 1 958 ? -3.186 -16.996 4.343 1.00 91.94 958 ARG A C 1
ATOM 7554 O O . ARG A 1 958 ? -2.602 -16.237 5.115 1.00 91.94 958 ARG A O 1
ATOM 7561 N N . LYS A 1 959 ? -2.956 -16.998 3.029 1.00 89.50 959 LYS A N 1
ATOM 7562 C CA . LYS A 1 959 ? -2.010 -16.095 2.367 1.00 89.50 959 LYS A CA 1
ATOM 7563 C C . LYS A 1 959 ? -2.500 -14.646 2.367 1.00 89.50 959 LYS A C 1
ATOM 7565 O O . LYS A 1 959 ? -1.702 -13.753 2.639 1.00 89.50 959 LYS A O 1
ATOM 7570 N N . HIS A 1 960 ? -3.782 -14.418 2.086 1.00 91.38 960 HIS A N 1
ATOM 7571 C CA . HIS A 1 960 ? -4.392 -13.087 2.112 1.00 91.38 960 HIS A CA 1
ATOM 7572 C C . HIS A 1 960 ? -4.453 -12.530 3.537 1.00 91.38 960 HIS A C 1
ATOM 7574 O O . HIS A 1 960 ? -3.948 -11.439 3.787 1.00 91.38 960 HIS A O 1
ATOM 7580 N N . LEU A 1 961 ? -4.922 -13.337 4.493 1.00 93.81 961 LEU A N 1
ATOM 7581 C CA . LEU A 1 961 ? -4.933 -13.042 5.926 1.00 93.81 961 LEU A CA 1
ATOM 7582 C C . LEU A 1 961 ? -3.546 -12.633 6.443 1.00 93.81 961 LEU A C 1
ATOM 7584 O O . LEU A 1 961 ? -3.421 -11.632 7.144 1.00 93.81 961 LEU A O 1
ATOM 7588 N N . ALA A 1 962 ? -2.492 -13.371 6.075 1.00 93.75 962 ALA A N 1
ATOM 7589 C CA . ALA A 1 962 ? -1.122 -13.047 6.472 1.00 93.75 962 ALA A CA 1
ATOM 7590 C C . ALA A 1 962 ? -0.671 -11.664 5.971 1.00 93.75 962 ALA A C 1
ATOM 7592 O O . ALA A 1 962 ? 0.040 -10.962 6.687 1.00 93.75 962 ALA A O 1
ATOM 7593 N N . VAL A 1 963 ? -1.093 -11.262 4.767 1.00 93.06 963 VAL A N 1
ATOM 7594 C CA . VAL A 1 963 ? -0.801 -9.939 4.193 1.00 93.06 963 VAL A CA 1
ATOM 7595 C C . VAL A 1 963 ? -1.628 -8.846 4.872 1.00 93.06 963 VAL A C 1
ATOM 7597 O O . VAL A 1 963 ? -1.055 -7.862 5.340 1.00 93.06 963 VAL A O 1
ATOM 7600 N N . GLN A 1 964 ? -2.950 -9.022 4.962 1.00 94.00 964 GLN A N 1
ATOM 7601 C CA . GLN A 1 964 ? -3.857 -8.050 5.581 1.00 94.00 964 GLN A CA 1
ATOM 7602 C C . GLN A 1 964 ? -3.468 -7.791 7.035 1.00 94.00 964 GLN A C 1
ATOM 7604 O O . GLN A 1 964 ? -3.279 -6.642 7.438 1.00 94.00 964 GLN A O 1
ATOM 7609 N N . TYR A 1 965 ? -3.271 -8.858 7.815 1.00 94.62 965 TYR A N 1
ATOM 7610 C CA . TYR A 1 965 ? -2.960 -8.723 9.229 1.00 94.62 965 TYR A CA 1
ATOM 7611 C C . TYR A 1 965 ? -1.580 -8.108 9.468 1.00 94.62 965 TYR A C 1
ATOM 7613 O O . TYR A 1 965 ? -1.455 -7.250 10.335 1.00 94.62 965 TYR A O 1
ATOM 7621 N N . ALA A 1 966 ? -0.567 -8.449 8.662 1.00 95.00 966 ALA A N 1
ATOM 7622 C CA . ALA A 1 966 ? 0.752 -7.818 8.747 1.00 95.00 966 ALA A CA 1
ATOM 7623 C C . ALA A 1 966 ? 0.691 -6.300 8.517 1.00 95.00 966 ALA A C 1
ATOM 7625 O O . ALA A 1 966 ? 1.349 -5.538 9.227 1.00 95.00 966 ALA A O 1
ATOM 7626 N N . CYS A 1 967 ? -0.116 -5.845 7.555 1.00 94.31 967 CYS A N 1
ATOM 7627 C CA . CYS A 1 967 ? -0.295 -4.422 7.285 1.00 94.31 967 CYS A CA 1
ATOM 7628 C C . CYS A 1 967 ? -1.099 -3.707 8.388 1.00 94.31 967 CYS A C 1
ATOM 7630 O O . CYS A 1 967 ? -0.717 -2.604 8.776 1.00 94.31 967 CYS A O 1
ATOM 7632 N N . GLN A 1 968 ? -2.151 -4.323 8.941 1.00 92.94 968 GLN A N 1
ATOM 7633 C CA . GLN A 1 968 ? -2.901 -3.751 10.073 1.00 92.94 968 GLN A CA 1
ATOM 7634 C C . GLN A 1 968 ? -2.040 -3.673 11.349 1.00 92.94 968 GLN A C 1
ATOM 7636 O O . GLN A 1 968 ? -2.015 -2.649 12.033 1.00 92.94 968 GLN A O 1
ATOM 7641 N N . VAL A 1 969 ? -1.270 -4.728 11.640 1.00 93.19 969 VAL A N 1
ATOM 7642 C CA . VAL A 1 969 ? -0.311 -4.767 12.755 1.00 93.19 969 VAL A CA 1
ATOM 7643 C C . VAL A 1 969 ? 0.782 -3.712 12.582 1.00 93.19 969 VAL A C 1
ATOM 7645 O O . VAL A 1 969 ? 1.137 -3.057 13.561 1.00 93.19 969 VAL A O 1
ATOM 7648 N N . LEU A 1 970 ? 1.280 -3.486 11.359 1.00 93.69 970 LEU A N 1
ATOM 7649 C CA . LEU A 1 970 ? 2.238 -2.411 11.087 1.00 93.69 970 LEU A CA 1
ATOM 7650 C C . LEU A 1 970 ? 1.662 -1.040 11.461 1.00 93.69 970 LEU A C 1
ATOM 7652 O O . LEU A 1 970 ? 2.338 -0.292 12.159 1.00 93.69 970 LEU A O 1
ATOM 7656 N N . VAL A 1 971 ? 0.424 -0.728 11.059 1.00 91.88 971 VAL A N 1
ATOM 7657 C CA . VAL A 1 971 ? -0.238 0.542 11.414 1.00 91.88 971 VAL A CA 1
ATOM 7658 C C . VAL A 1 971 ? -0.383 0.681 12.932 1.00 91.88 971 VAL A C 1
ATOM 7660 O O . VAL A 1 971 ? 0.041 1.694 13.485 1.00 91.88 971 VAL A O 1
ATOM 7663 N N . SER A 1 972 ? -0.891 -0.352 13.616 1.00 90.56 972 SER A N 1
ATOM 7664 C CA . SER A 1 972 ? -1.048 -0.363 15.081 1.00 90.56 972 SER A CA 1
ATOM 7665 C C . SER A 1 972 ? 0.284 -0.141 15.809 1.00 90.56 972 SER A C 1
ATOM 7667 O O . SER A 1 972 ? 0.379 0.705 16.695 1.00 90.56 972 SER A O 1
ATOM 7669 N N . HIS A 1 973 ? 1.337 -0.863 15.415 1.00 90.50 973 HIS A N 1
ATOM 7670 C CA . HIS A 1 973 ? 2.658 -0.780 16.040 1.00 90.50 973 HIS A CA 1
ATOM 7671 C C . HIS A 1 973 ? 3.332 0.583 15.811 1.00 90.50 973 HIS A C 1
ATOM 7673 O O . HIS A 1 973 ? 3.928 1.164 16.724 1.00 90.50 973 HIS A O 1
ATOM 7679 N N . VAL A 1 974 ? 3.218 1.113 14.592 1.00 90.25 974 VAL A N 1
ATOM 7680 C CA . VAL A 1 974 ? 3.773 2.413 14.193 1.00 90.25 974 VAL A CA 1
ATOM 7681 C C . VAL A 1 974 ? 3.055 3.562 14.910 1.00 90.25 974 VAL A C 1
ATOM 7683 O O . VAL A 1 974 ? 3.716 4.514 15.313 1.00 90.25 974 VAL A O 1
ATOM 7686 N N . LEU A 1 975 ? 1.745 3.449 15.160 1.00 89.12 975 LEU A N 1
ATOM 7687 C CA . LEU A 1 975 ? 0.958 4.410 15.945 1.00 89.12 975 LEU A CA 1
ATOM 7688 C C . LEU A 1 975 ? 1.010 4.193 17.470 1.00 89.12 975 LEU A C 1
ATOM 7690 O O . LEU A 1 975 ? 0.329 4.920 18.192 1.00 89.12 975 LEU A O 1
ATOM 7694 N N . PHE A 1 976 ? 1.818 3.251 17.977 1.00 89.56 976 PHE A N 1
ATOM 7695 C CA . PHE A 1 976 ? 1.912 2.909 19.410 1.00 89.56 976 PHE A CA 1
ATOM 7696 C C . PHE A 1 976 ? 0.554 2.465 20.015 1.00 89.56 976 PHE A C 1
ATOM 7698 O O . PHE A 1 976 ? 0.333 2.543 21.222 1.00 89.56 976 PHE A O 1
ATOM 7705 N N . THR A 1 977 ? -0.385 2.016 19.177 1.00 87.50 977 THR A N 1
ATOM 7706 C CA . THR A 1 977 ? -1.729 1.593 19.586 1.00 87.50 977 THR A CA 1
ATOM 7707 C C . THR A 1 977 ? -1.658 0.287 20.378 1.00 87.50 977 THR A C 1
ATOM 7709 O O . THR A 1 977 ? -1.013 -0.672 19.948 1.00 87.50 977 THR A O 1
ATOM 7712 N N . ALA A 1 978 ? -2.351 0.238 21.520 1.00 83.62 978 ALA A N 1
ATOM 7713 C CA . ALA A 1 978 ? -2.392 -0.940 22.383 1.00 83.62 978 ALA A CA 1
ATOM 7714 C C . ALA A 1 978 ? -2.972 -2.177 21.652 1.00 83.62 978 ALA A C 1
ATOM 7716 O O . ALA A 1 978 ? -3.913 -2.029 20.866 1.00 83.62 978 ALA A O 1
ATOM 7717 N N . PRO A 1 979 ? -2.472 -3.403 21.914 1.00 86.50 979 PRO A N 1
ATOM 7718 C CA . PRO A 1 979 ? -2.940 -4.606 21.228 1.00 86.50 979 PRO A CA 1
ATOM 7719 C C . PRO A 1 979 ? -4.445 -4.849 21.448 1.00 86.50 979 PRO A C 1
ATOM 7721 O O . PRO A 1 979 ? -4.868 -4.995 22.598 1.00 86.50 979 PRO A O 1
ATOM 7724 N N . PRO A 1 980 ? -5.264 -4.955 20.387 1.00 87.44 980 PRO A N 1
ATOM 7725 C CA . PRO A 1 980 ? -6.718 -4.990 20.526 1.00 87.44 980 PRO A CA 1
ATOM 7726 C C . PRO A 1 980 ? -7.229 -6.272 21.217 1.00 87.44 980 PRO A C 1
ATOM 7728 O O . PRO A 1 980 ? -6.626 -7.340 21.045 1.00 87.44 980 PRO A O 1
ATOM 7731 N N . PRO A 1 981 ? -8.347 -6.208 21.971 1.00 87.31 981 PRO A N 1
ATOM 7732 C CA . PRO A 1 981 ? -9.093 -7.381 22.444 1.00 87.31 981 PRO A CA 1
ATOM 7733 C C . PRO A 1 981 ? -9.722 -8.168 21.271 1.00 87.31 981 PRO A C 1
ATOM 7735 O O . PRO A 1 981 ? -9.857 -7.614 20.175 1.00 87.31 981 PRO A O 1
ATOM 7738 N N . PRO A 1 982 ? -10.165 -9.430 21.468 1.00 89.69 982 PRO A N 1
ATOM 7739 C CA . PRO A 1 982 ? -10.779 -10.236 20.403 1.00 89.69 982 PRO A CA 1
ATOM 7740 C C . PRO A 1 982 ? -12.028 -9.597 19.775 1.00 89.69 982 PRO A C 1
ATOM 7742 O O . PRO A 1 982 ? -12.282 -9.781 18.589 1.00 89.69 982 PRO A O 1
ATOM 7745 N N . SER A 1 983 ? -12.773 -8.792 20.541 1.00 86.94 983 SER A N 1
ATOM 7746 C CA . SER A 1 983 ? -13.953 -8.043 20.078 1.00 86.94 983 SER A CA 1
ATOM 7747 C C . SER A 1 983 ? -13.643 -6.978 19.018 1.00 86.94 983 SER A C 1
ATOM 7749 O O . SER A 1 983 ? -14.544 -6.553 18.299 1.00 86.94 983 SER A O 1
ATOM 7751 N N . LYS A 1 984 ? -12.379 -6.544 18.909 1.00 87.94 984 LYS A N 1
ATOM 7752 C CA . LYS A 1 984 ? -11.927 -5.494 17.980 1.00 87.94 984 LYS A CA 1
ATOM 7753 C C . LYS A 1 984 ? -11.125 -6.027 16.793 1.00 87.94 984 LYS A C 1
ATOM 7755 O O . LYS A 1 984 ? -10.744 -5.237 15.932 1.00 87.94 984 LYS A O 1
ATOM 7760 N N . LEU A 1 985 ? -10.888 -7.339 16.730 1.00 91.56 985 LEU A N 1
ATOM 7761 C CA . LEU A 1 985 ? -10.309 -8.025 15.576 1.00 91.56 985 LEU A CA 1
ATOM 7762 C C . LEU A 1 985 ? -11.442 -8.651 14.755 1.00 91.56 985 LEU A C 1
ATOM 7764 O O . LEU A 1 985 ? -11.999 -9.671 15.156 1.00 91.56 985 LEU A O 1
ATOM 7768 N N . VAL A 1 986 ? -11.770 -8.047 13.612 1.00 90.94 986 VAL A N 1
ATOM 7769 C CA . VAL A 1 986 ? -12.829 -8.528 12.710 1.00 90.94 986 VAL A CA 1
ATOM 7770 C C . VAL A 1 986 ? -12.214 -9.171 11.470 1.00 90.94 986 VAL A C 1
ATOM 7772 O O . VAL A 1 986 ? -11.290 -8.613 10.873 1.00 90.94 986 VAL A O 1
ATOM 7775 N N . LEU A 1 987 ? -12.741 -10.337 11.090 1.00 91.81 987 LEU A N 1
ATOM 7776 C CA . LEU A 1 987 ? -12.293 -11.166 9.971 1.00 91.81 987 LEU A CA 1
ATOM 7777 C C . LEU A 1 987 ? -13.449 -11.392 8.982 1.00 91.81 987 LEU A C 1
ATOM 7779 O O . LEU A 1 987 ? -14.548 -11.752 9.399 1.00 91.81 987 LEU A O 1
ATOM 7783 N N . SER A 1 988 ? -13.219 -11.241 7.674 1.00 91.50 988 SER A N 1
ATOM 7784 C CA . SER A 1 988 ? -14.180 -11.704 6.655 1.00 91.50 988 SER A CA 1
ATOM 7785 C C . SER A 1 988 ? -14.075 -13.222 6.484 1.00 91.50 988 SER A C 1
ATOM 7787 O O . SER A 1 988 ? -12.998 -13.731 6.160 1.00 91.50 988 SER A O 1
ATOM 7789 N N . GLN A 1 989 ? -15.189 -13.940 6.663 1.00 86.56 989 GLN A N 1
ATOM 7790 C CA . GLN A 1 989 ? -15.260 -15.411 6.698 1.00 86.56 989 GLN A CA 1
ATOM 7791 C C . GLN A 1 989 ? -14.698 -16.101 5.445 1.00 86.56 989 GLN A C 1
ATOM 7793 O O . GLN A 1 989 ? -14.157 -17.200 5.541 1.00 86.56 989 GLN A O 1
ATOM 7798 N N . LEU A 1 990 ? -14.835 -15.477 4.269 1.00 84.94 990 LEU A N 1
ATOM 7799 C CA . LEU A 1 990 ? -14.485 -16.093 2.981 1.00 84.94 990 LEU A CA 1
ATOM 7800 C C . LEU A 1 990 ? -13.170 -15.577 2.390 1.00 84.94 990 LEU A C 1
ATOM 7802 O O . LEU A 1 990 ? -12.447 -16.343 1.756 1.00 84.94 990 LEU A O 1
ATOM 7806 N N . GLN A 1 991 ? -12.870 -14.286 2.558 1.00 84.12 991 GLN A N 1
ATOM 7807 C CA . GLN A 1 991 ? -11.727 -13.644 1.895 1.00 84.12 991 GLN A CA 1
ATOM 7808 C C . GLN A 1 991 ? -10.492 -13.548 2.800 1.00 84.12 991 GLN A C 1
ATOM 7810 O O . GLN A 1 991 ? -9.371 -13.545 2.297 1.00 84.12 991 GLN A O 1
ATOM 7815 N N . GLY A 1 992 ? -10.671 -13.513 4.125 1.00 86.62 992 GLY A N 1
ATOM 7816 C CA . GLY A 1 992 ? -9.573 -13.292 5.071 1.00 86.62 992 GLY A CA 1
ATOM 7817 C C . GLY A 1 992 ? -9.149 -11.826 5.182 1.00 86.62 992 GLY A C 1
ATOM 7818 O O . GLY A 1 992 ? -8.031 -11.543 5.609 1.00 86.62 992 GLY A O 1
ATOM 7819 N N . ASP A 1 993 ? -10.018 -10.892 4.782 1.00 91.56 993 ASP A N 1
ATOM 7820 C CA . ASP A 1 993 ? -9.845 -9.470 5.083 1.00 91.56 993 ASP A CA 1
ATOM 7821 C C . ASP A 1 993 ? -9.884 -9.229 6.593 1.00 91.56 993 ASP A C 1
ATOM 7823 O O . ASP A 1 993 ? -10.695 -9.830 7.300 1.00 91.56 993 ASP A O 1
ATOM 7827 N N . VAL A 1 994 ? -9.004 -8.346 7.076 1.00 92.00 994 VAL A N 1
ATOM 7828 C CA . VAL A 1 994 ? -8.833 -8.058 8.507 1.00 92.00 994 VAL A CA 1
ATOM 7829 C C . VAL A 1 994 ? -9.015 -6.578 8.781 1.00 92.00 994 VAL A C 1
ATOM 7831 O O . VAL A 1 994 ? -8.424 -5.730 8.109 1.00 92.00 994 VAL A O 1
ATOM 7834 N N . MET A 1 995 ? -9.781 -6.273 9.824 1.00 87.38 995 MET A N 1
ATOM 7835 C CA . MET A 1 995 ? -10.001 -4.918 10.315 1.00 87.38 995 MET A CA 1
ATOM 7836 C C . MET A 1 995 ? -9.744 -4.853 11.819 1.00 87.38 995 MET A C 1
ATOM 7838 O O . MET A 1 995 ? -10.153 -5.745 12.564 1.00 87.38 995 MET A O 1
ATOM 7842 N N . LEU A 1 996 ? -9.096 -3.772 12.255 1.00 88.25 996 LEU A N 1
ATOM 7843 C CA . LEU A 1 996 ? -8.949 -3.420 13.665 1.00 88.25 996 LEU A CA 1
ATOM 7844 C C . LEU A 1 996 ? -9.895 -2.259 13.979 1.00 88.25 996 LE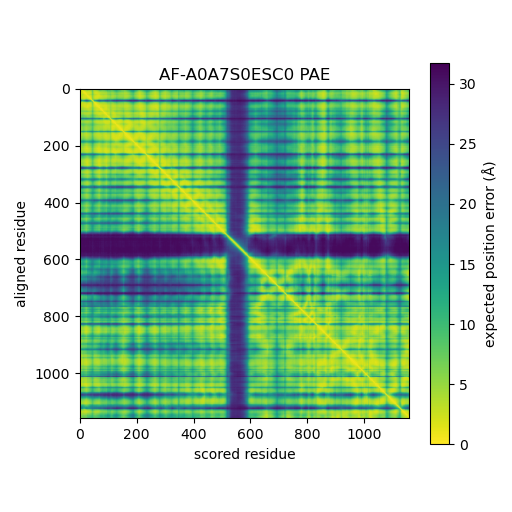U A C 1
ATOM 7846 O O . LEU A 1 996 ? -9.825 -1.212 13.338 1.00 88.25 996 LEU A O 1
ATOM 7850 N N . LEU A 1 997 ? -10.806 -2.456 14.932 1.00 82.81 997 LEU A N 1
ATOM 7851 C CA . LEU A 1 997 ? -11.771 -1.435 15.344 1.00 82.81 997 LEU A CA 1
ATOM 7852 C C . LEU A 1 997 ? -11.191 -0.542 16.454 1.00 82.81 997 LEU A C 1
ATOM 7854 O O . LEU A 1 997 ? -10.525 -1.036 17.364 1.00 82.81 997 LEU A O 1
ATOM 7858 N N . GLY A 1 998 ? -11.483 0.763 16.412 1.00 72.50 998 GLY A N 1
ATOM 7859 C CA . GLY A 1 998 ? -11.149 1.706 17.487 1.00 72.50 998 GLY A CA 1
ATOM 7860 C C . GLY A 1 998 ? -9.648 1.942 17.688 1.00 72.50 998 GLY A C 1
ATOM 7861 O O . GLY A 1 998 ? -9.185 2.001 18.827 1.00 72.50 998 GLY A O 1
ATOM 7862 N N . SER A 1 999 ? -8.871 2.028 16.605 1.00 71.75 999 SER A N 1
ATOM 7863 C CA . SER A 1 999 ? -7.415 2.219 16.663 1.00 71.75 999 SER A CA 1
ATOM 7864 C C . SER A 1 999 ? -7.036 3.685 16.903 1.00 71.75 999 SER A C 1
ATOM 7866 O O . SER A 1 999 ? -6.874 4.462 15.958 1.00 71.75 999 SER A O 1
ATOM 7868 N N . THR A 1 1000 ? -6.861 4.053 18.175 1.00 79.19 1000 THR A N 1
ATOM 7869 C CA . THR A 1 1000 ? -6.324 5.357 18.592 1.00 79.19 1000 THR A CA 1
ATOM 7870 C C . THR A 1 1000 ? -4.793 5.330 18.747 1.00 79.19 1000 THR A C 1
ATOM 7872 O O . THR A 1 1000 ? -4.237 4.313 19.176 1.00 79.19 1000 THR A O 1
ATOM 7875 N N . PRO A 1 1001 ? -4.073 6.423 18.424 1.00 85.88 1001 PRO A N 1
ATOM 7876 C CA . PRO A 1 1001 ? -2.629 6.505 18.654 1.00 85.88 1001 PRO A CA 1
ATOM 7877 C C . PRO A 1 1001 ? -2.254 6.477 20.146 1.00 85.88 1001 PRO A C 1
ATOM 7879 O O . PRO A 1 1001 ? -2.918 7.100 20.977 1.00 85.88 1001 PRO A O 1
ATOM 7882 N N . GLY A 1 1002 ? -1.159 5.790 20.482 1.00 85.69 1002 GLY A N 1
ATOM 7883 C CA . GLY A 1 1002 ? -0.629 5.685 21.844 1.00 85.69 1002 GLY A CA 1
ATOM 7884 C C . GLY A 1 1002 ? 0.111 6.946 22.286 1.00 85.69 1002 GLY A C 1
ATOM 7885 O O . GLY A 1 1002 ? 1.326 7.056 22.115 1.00 85.69 1002 GLY A O 1
ATOM 7886 N N . LEU A 1 1003 ? -0.624 7.902 22.855 1.00 84.38 1003 LEU A N 1
ATOM 7887 C CA . LEU A 1 1003 ? -0.075 9.105 23.485 1.00 84.38 1003 LEU A CA 1
ATOM 7888 C C . LEU A 1 1003 ? 0.149 8.891 24.990 1.00 84.38 1003 LEU A C 1
ATOM 7890 O O . LEU A 1 1003 ? -0.606 8.183 25.656 1.00 84.38 1003 LEU A O 1
ATOM 7894 N N . ASN A 1 1004 ? 1.165 9.549 25.554 1.00 83.94 1004 ASN A N 1
ATOM 7895 C CA . ASN A 1 1004 ? 1.345 9.601 27.007 1.00 83.94 1004 ASN A CA 1
ATOM 7896 C C . ASN A 1 1004 ? 0.219 10.404 27.702 1.00 83.94 1004 ASN A C 1
ATOM 7898 O O . ASN A 1 1004 ? -0.456 11.209 27.063 1.00 83.94 1004 ASN A O 1
ATOM 7902 N N . LYS A 1 1005 ? 0.058 10.249 29.032 1.00 76.94 1005 LYS A N 1
ATOM 7903 C CA . LYS A 1 1005 ? -1.007 10.920 29.822 1.00 76.94 1005 LYS A CA 1
ATOM 7904 C C . LYS A 1 1005 ? -1.088 12.446 29.599 1.00 76.94 1005 LYS A C 1
ATOM 7906 O O . LYS A 1 1005 ? -2.169 13.012 29.693 1.00 76.94 1005 LYS A O 1
ATOM 7911 N N . GLU A 1 1006 ? 0.031 13.103 29.294 1.00 77.00 1006 GLU A N 1
ATOM 7912 C CA . GLU A 1 1006 ? 0.118 14.557 29.073 1.00 77.00 1006 GLU A CA 1
ATOM 7913 C C . GLU A 1 1006 ? -0.162 15.002 27.623 1.00 77.00 1006 GLU A C 1
ATOM 7915 O O . GLU A 1 1006 ? -0.197 16.201 27.350 1.00 77.00 1006 GLU A O 1
ATOM 7920 N N . CYS A 1 1007 ? -0.317 14.070 26.673 1.00 77.25 1007 CYS A N 1
ATOM 7921 C CA . CYS A 1 1007 ? -0.399 14.359 25.235 1.00 77.25 1007 CYS A CA 1
ATOM 7922 C C . CYS A 1 1007 ? 0.783 15.226 24.741 1.00 77.25 1007 CYS A C 1
ATOM 7924 O O . CYS A 1 1007 ? 0.622 16.278 24.105 1.00 77.25 1007 CYS A O 1
ATOM 7926 N N . THR A 1 1008 ? 2.000 14.786 25.073 1.00 76.25 1008 THR A N 1
ATOM 7927 C CA . THR A 1 1008 ? 3.268 15.436 24.707 1.00 76.25 1008 THR A CA 1
ATOM 7928 C C . THR A 1 1008 ? 4.165 14.583 23.808 1.00 76.25 1008 THR A C 1
ATOM 7930 O O . THR A 1 1008 ? 4.917 15.159 23.021 1.00 76.25 1008 THR A O 1
ATOM 7933 N N . ARG A 1 1009 ? 4.065 13.247 23.868 1.00 84.12 1009 ARG A N 1
ATOM 7934 C CA . ARG A 1 1009 ? 4.843 12.301 23.045 1.00 84.12 1009 ARG A CA 1
ATOM 7935 C C . ARG A 1 1009 ? 4.084 10.997 22.775 1.00 84.12 1009 ARG A C 1
ATOM 7937 O O . ARG A 1 1009 ? 3.138 10.673 23.497 1.00 84.12 1009 ARG A O 1
ATOM 7944 N N . MET A 1 1010 ? 4.562 10.217 21.807 1.00 85.06 1010 MET A N 1
ATOM 7945 C CA . MET A 1 1010 ? 4.143 8.822 21.647 1.00 85.06 1010 MET A CA 1
ATOM 7946 C C . MET A 1 1010 ? 4.747 7.965 22.766 1.00 85.06 1010 MET A C 1
ATOM 7948 O O . MET A 1 1010 ? 5.885 8.196 23.183 1.00 85.06 1010 MET A O 1
ATOM 7952 N N . GLN A 1 1011 ? 4.003 6.981 23.267 1.00 84.31 1011 GLN A N 1
ATOM 7953 C CA . GLN A 1 1011 ? 4.489 6.065 24.298 1.00 84.31 1011 GLN A CA 1
ATOM 7954 C C . GLN A 1 1011 ? 3.703 4.746 24.276 1.00 84.31 1011 GLN A C 1
ATOM 7956 O O . GLN A 1 1011 ? 2.476 4.762 24.292 1.00 84.31 1011 GLN A O 1
ATOM 7961 N N . ASP A 1 1012 ? 4.409 3.610 24.283 1.00 75.75 1012 ASP A N 1
ATOM 7962 C CA . ASP A 1 1012 ? 3.770 2.300 24.453 1.00 75.75 1012 ASP A CA 1
ATOM 7963 C C . ASP A 1 1012 ? 3.241 2.142 25.885 1.00 75.75 1012 ASP A C 1
ATOM 7965 O O . ASP A 1 1012 ? 3.826 2.660 26.844 1.00 75.75 1012 ASP A O 1
ATOM 7969 N N . ALA A 1 1013 ? 2.206 1.318 26.050 1.00 65.69 1013 ALA A N 1
ATOM 7970 C CA . ALA A 1 1013 ? 1.943 0.675 27.332 1.00 65.69 1013 ALA A CA 1
ATOM 7971 C C . ALA A 1 1013 ? 3.094 -0.306 27.625 1.00 65.69 1013 ALA A C 1
ATOM 7973 O O . ALA A 1 1013 ? 3.209 -1.344 26.977 1.00 65.69 1013 ALA A O 1
ATOM 7974 N N . THR A 1 1014 ? 3.967 0.044 28.573 1.00 54.59 1014 THR A N 1
ATOM 7975 C CA . THR A 1 1014 ? 5.289 -0.586 28.770 1.00 54.59 1014 THR A CA 1
ATOM 7976 C C . THR A 1 1014 ? 5.268 -2.060 29.180 1.00 54.59 1014 THR A C 1
ATOM 7978 O O . THR A 1 1014 ? 6.307 -2.710 29.101 1.00 54.59 1014 THR A O 1
ATOM 7981 N N . ASP A 1 1015 ? 4.102 -2.588 29.557 1.00 61.19 1015 ASP A N 1
ATOM 7982 C CA . ASP A 1 1015 ? 3.923 -3.949 30.078 1.00 61.19 1015 ASP A CA 1
ATOM 7983 C C . ASP A 1 1015 ? 3.151 -4.878 29.113 1.00 61.19 1015 ASP A C 1
ATOM 7985 O O . ASP A 1 1015 ? 2.748 -5.973 29.498 1.00 61.19 1015 ASP A O 1
ATOM 7989 N N . MET A 1 1016 ? 2.906 -4.456 27.863 1.00 69.81 1016 MET A N 1
ATOM 7990 C CA . MET A 1 1016 ? 2.113 -5.218 26.882 1.00 69.81 1016 MET A CA 1
ATOM 7991 C C . MET A 1 1016 ? 2.961 -5.872 25.776 1.00 69.81 1016 MET A C 1
ATOM 7993 O O . MET A 1 1016 ? 4.013 -5.367 25.384 1.00 69.81 1016 MET A O 1
ATOM 7997 N N . VAL A 1 1017 ? 2.464 -6.981 25.208 1.00 87.69 1017 VAL A N 1
ATOM 7998 C CA . VAL A 1 1017 ? 2.994 -7.538 23.945 1.00 87.69 1017 VAL A CA 1
ATOM 7999 C C . VAL A 1 1017 ? 2.937 -6.485 22.822 1.00 87.69 1017 VAL A C 1
ATOM 8001 O O . VAL A 1 1017 ? 2.013 -5.677 22.803 1.00 87.69 1017 VAL A O 1
ATOM 8004 N N . PRO A 1 1018 ? 3.863 -6.475 21.843 1.00 88.25 1018 PRO A N 1
ATOM 8005 C CA . PRO A 1 1018 ? 3.895 -5.425 20.818 1.00 88.25 1018 PRO A CA 1
ATOM 8006 C C . PRO A 1 1018 ? 2.697 -5.449 19.852 1.00 88.25 1018 PRO A C 1
ATOM 8008 O O . PRO A 1 1018 ? 2.403 -4.434 19.225 1.00 88.25 1018 PRO A O 1
ATOM 8011 N N . PHE A 1 1019 ? 2.028 -6.598 19.705 1.00 91.56 1019 PHE A N 1
ATOM 8012 C CA . PHE A 1 1019 ? 0.743 -6.780 19.019 1.00 91.56 1019 PHE A CA 1
ATOM 8013 C C . PHE A 1 1019 ? 0.142 -8.151 19.391 1.00 91.56 1019 PHE A C 1
ATOM 8015 O O . PHE A 1 1019 ? 0.822 -8.985 19.992 1.00 91.56 1019 PHE A O 1
ATOM 8022 N N . ARG A 1 1020 ? -1.128 -8.413 19.042 1.00 92.00 1020 ARG A N 1
ATOM 8023 C CA . ARG A 1 1020 ? -1.767 -9.722 19.283 1.00 92.00 1020 ARG A CA 1
ATOM 8024 C C . ARG A 1 1020 ? -1.198 -10.781 18.323 1.00 92.00 1020 ARG A C 1
ATOM 8026 O O . ARG A 1 1020 ? -1.344 -10.654 17.114 1.00 92.00 1020 ARG A O 1
ATOM 8033 N N . MET A 1 1021 ? -0.579 -11.838 18.850 1.00 93.00 1021 MET A N 1
ATOM 8034 C CA . MET A 1 1021 ? -0.130 -13.005 18.066 1.00 93.00 1021 MET A CA 1
ATOM 8035 C C . MET A 1 1021 ? -0.258 -14.300 18.883 1.00 93.00 1021 MET A C 1
ATOM 8037 O O . MET A 1 1021 ? 0.694 -15.046 19.097 1.00 93.00 1021 MET A O 1
ATOM 8041 N N . THR A 1 1022 ? -1.463 -14.524 19.393 1.00 92.44 1022 THR A N 1
ATOM 8042 C CA . THR A 1 1022 ? -1.876 -15.672 20.211 1.00 92.44 1022 THR A CA 1
ATOM 8043 C C . THR A 1 1022 ? -1.740 -17.010 19.482 1.00 92.44 1022 THR A C 1
ATOM 8045 O O . THR A 1 1022 ? -1.734 -17.079 18.251 1.00 92.44 1022 THR A O 1
ATOM 8048 N N . ARG A 1 1023 ? -1.705 -18.110 20.246 1.00 90.69 1023 ARG A N 1
ATOM 8049 C CA . ARG A 1 1023 ? -1.607 -19.488 19.717 1.00 90.69 1023 ARG A CA 1
ATOM 8050 C C . ARG A 1 1023 ? -2.668 -19.856 18.663 1.00 90.69 1023 ARG A C 1
ATOM 8052 O O . ARG A 1 1023 ? -2.385 -20.628 17.751 1.00 90.69 1023 ARG A O 1
ATOM 8059 N N . MET A 1 1024 ? -3.881 -19.297 18.750 1.00 92.94 1024 MET A N 1
ATOM 8060 C CA . MET A 1 1024 ? -4.942 -19.550 17.764 1.00 92.94 1024 MET A CA 1
ATOM 8061 C C . MET A 1 1024 ? -4.651 -18.835 16.435 1.00 92.94 1024 MET A C 1
ATOM 8063 O O . MET A 1 1024 ? -4.829 -19.421 15.365 1.00 92.94 1024 MET A O 1
ATOM 8067 N N . LEU A 1 1025 ? -4.115 -17.610 16.481 1.00 93.00 1025 LEU A N 1
ATOM 8068 C CA . LEU A 1 1025 ? -3.678 -16.871 15.293 1.00 93.00 1025 LEU A CA 1
ATOM 8069 C C . LEU A 1 1025 ? -2.410 -17.470 14.667 1.00 93.00 1025 LEU A C 1
ATOM 8071 O O . LEU A 1 1025 ? -2.346 -17.593 13.443 1.00 93.00 1025 LEU A O 1
ATOM 8075 N N . THR A 1 1026 ? -1.429 -17.911 15.465 1.00 92.50 1026 THR A N 1
ATOM 8076 C CA . THR A 1 1026 ? -0.230 -18.592 14.936 1.00 92.50 1026 THR A CA 1
ATOM 8077 C C . THR A 1 1026 ? -0.577 -19.944 14.302 1.00 92.50 1026 THR A C 1
ATOM 8079 O O . THR A 1 1026 ? -0.039 -20.273 13.243 1.00 92.50 1026 THR A O 1
ATOM 8082 N N . THR A 1 1027 ? -1.531 -20.690 14.870 1.00 93.56 1027 THR A N 1
ATOM 8083 C CA . THR A 1 1027 ? -2.061 -21.942 14.296 1.00 93.56 1027 THR A CA 1
ATOM 8084 C C . THR A 1 1027 ? -2.846 -21.696 13.004 1.00 93.56 1027 THR A C 1
ATOM 8086 O O . THR A 1 1027 ? -2.669 -22.416 12.011 1.0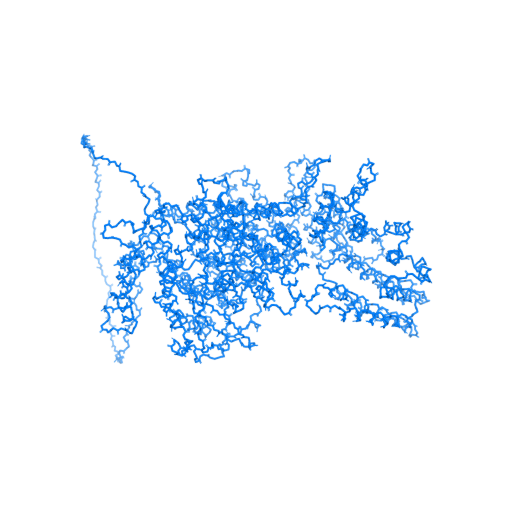0 93.56 1027 THR A O 1
ATOM 8089 N N . LEU A 1 1028 ? -3.670 -20.641 12.956 1.00 93.00 1028 LEU A N 1
ATOM 8090 C CA . LEU A 1 1028 ? -4.379 -20.250 11.738 1.00 93.00 1028 LEU A CA 1
ATOM 8091 C C . LEU A 1 1028 ? -3.401 -19.842 10.627 1.00 93.00 1028 LEU A C 1
ATOM 8093 O O . LEU A 1 1028 ? -3.505 -20.375 9.525 1.00 93.00 1028 LEU A O 1
ATOM 8097 N N . LEU A 1 1029 ? -2.434 -18.962 10.901 1.00 91.50 1029 LEU A N 1
ATOM 8098 C CA . LEU A 1 1029 ? -1.444 -18.493 9.919 1.00 91.50 1029 LEU A CA 1
ATOM 8099 C C . LEU A 1 1029 ? -0.420 -19.569 9.522 1.00 91.50 1029 LEU A C 1
ATOM 8101 O O . LEU A 1 1029 ? 0.111 -19.530 8.411 1.00 91.50 1029 LEU A O 1
ATOM 8105 N N . SER A 1 1030 ? -0.184 -20.552 10.397 1.00 90.88 1030 SER A N 1
ATOM 8106 C CA . SER A 1 1030 ? 0.924 -21.520 10.394 1.00 90.88 1030 SER A CA 1
ATOM 8107 C C . SER A 1 1030 ? 2.320 -20.887 10.571 1.00 90.88 1030 SER A C 1
ATOM 8109 O O . SER A 1 1030 ? 2.558 -19.777 10.089 1.00 90.88 1030 SER A O 1
ATOM 8111 N N . PRO A 1 1031 ? 3.305 -21.601 11.160 1.00 86.75 1031 PRO A N 1
ATOM 8112 C CA . PRO A 1 1031 ? 4.670 -21.081 11.319 1.00 86.75 1031 PRO A CA 1
ATOM 8113 C C . PRO A 1 1031 ? 5.331 -20.655 9.997 1.00 86.75 1031 PRO A C 1
ATOM 8115 O O . PRO A 1 1031 ? 6.024 -19.643 9.938 1.00 86.75 1031 PRO A O 1
ATOM 8118 N N . VAL A 1 1032 ? 5.064 -21.387 8.908 1.00 88.94 1032 VAL A N 1
ATOM 8119 C CA . VAL A 1 1032 ? 5.583 -21.083 7.560 1.00 88.94 1032 VAL A CA 1
ATOM 8120 C C . VAL A 1 1032 ? 4.935 -19.821 6.976 1.00 88.94 1032 VAL A C 1
ATOM 8122 O O . VAL A 1 1032 ? 5.600 -19.042 6.290 1.00 88.94 1032 VAL A O 1
ATOM 8125 N N . GLY A 1 1033 ? 3.644 -19.598 7.247 1.00 87.19 1033 GLY A N 1
ATOM 8126 C CA . GLY A 1 1033 ? 2.940 -18.375 6.857 1.00 87.19 1033 GLY A CA 1
ATOM 8127 C C . GLY A 1 1033 ? 3.388 -17.158 7.666 1.00 87.19 1033 GLY A C 1
ATOM 8128 O O . GLY A 1 1033 ? 3.525 -16.076 7.099 1.00 87.19 1033 GLY A O 1
ATOM 8129 N N . LEU A 1 1034 ? 3.699 -17.347 8.951 1.00 89.31 1034 LEU A N 1
ATOM 8130 C CA . LEU A 1 1034 ? 4.182 -16.303 9.853 1.00 89.31 1034 LEU A CA 1
ATOM 8131 C C . LEU A 1 1034 ? 5.597 -15.822 9.479 1.00 89.31 1034 LEU A C 1
ATOM 8133 O O . LEU A 1 1034 ? 5.803 -14.640 9.196 1.00 89.31 1034 LEU A O 1
ATOM 8137 N N . GLU A 1 1035 ? 6.567 -16.736 9.391 1.00 84.06 1035 GLU A N 1
ATOM 8138 C CA . GLU A 1 1035 ? 7.946 -16.392 9.012 1.00 84.06 1035 GLU A CA 1
ATOM 8139 C C . GLU A 1 1035 ? 8.087 -16.029 7.529 1.00 84.06 1035 GLU A C 1
ATOM 8141 O O . GLU A 1 1035 ? 8.960 -15.241 7.172 1.00 84.06 1035 GLU A O 1
ATOM 8146 N N . GLY A 1 1036 ? 7.239 -16.577 6.655 1.00 86.50 1036 GLY A N 1
ATOM 8147 C CA . GLY A 1 1036 ? 7.312 -16.361 5.211 1.00 86.50 1036 GLY A CA 1
ATOM 8148 C C . GLY A 1 1036 ? 6.447 -15.217 4.690 1.00 86.50 1036 GLY A C 1
ATOM 8149 O O . GLY A 1 1036 ? 6.958 -14.303 4.048 1.00 86.50 1036 GLY A O 1
ATOM 8150 N N . GLY A 1 1037 ? 5.130 -15.308 4.881 1.00 88.88 1037 GLY A N 1
ATOM 8151 C CA . GLY A 1 1037 ? 4.151 -14.383 4.305 1.00 88.88 1037 GLY A CA 1
ATOM 8152 C C . GLY A 1 1037 ? 3.990 -13.108 5.127 1.00 88.88 1037 GLY A C 1
ATOM 8153 O O . GLY A 1 1037 ? 4.171 -12.014 4.597 1.00 88.88 1037 GLY A O 1
ATOM 8154 N N . PHE A 1 1038 ? 3.700 -13.258 6.421 1.00 93.81 1038 PHE A N 1
ATOM 8155 C CA . PHE A 1 1038 ? 3.441 -12.149 7.341 1.00 93.81 1038 PHE A CA 1
ATOM 8156 C C . PHE A 1 1038 ? 4.691 -11.275 7.536 1.00 93.81 1038 PHE A C 1
ATOM 8158 O O . PHE A 1 1038 ? 4.629 -10.065 7.322 1.00 93.81 1038 PHE A O 1
ATOM 8165 N N . SER A 1 1039 ? 5.852 -11.874 7.845 1.00 92.81 1039 SER A N 1
ATOM 8166 C CA . SER A 1 1039 ? 7.104 -11.115 8.037 1.00 92.81 1039 SER A CA 1
ATOM 8167 C C . SER A 1 1039 ? 7.500 -10.304 6.789 1.00 92.81 1039 SER A C 1
ATOM 8169 O O . SER A 1 1039 ? 7.901 -9.142 6.887 1.00 92.81 1039 SER A O 1
ATOM 8171 N N . ALA A 1 1040 ? 7.337 -10.890 5.598 1.00 91.62 1040 ALA A N 1
ATOM 8172 C CA . ALA A 1 1040 ? 7.702 -10.259 4.337 1.00 91.62 1040 ALA A CA 1
ATOM 8173 C C . ALA A 1 1040 ? 6.696 -9.194 3.901 1.00 91.62 1040 ALA A C 1
ATOM 8175 O O . ALA A 1 1040 ? 7.102 -8.202 3.303 1.00 91.62 1040 ALA A O 1
ATOM 8176 N N . ALA A 1 1041 ? 5.408 -9.375 4.205 1.00 94.25 1041 ALA A N 1
ATOM 8177 C CA . ALA A 1 1041 ? 4.403 -8.336 4.029 1.00 94.25 1041 ALA A CA 1
ATOM 8178 C C . ALA A 1 1041 ? 4.713 -7.135 4.936 1.00 94.25 1041 ALA A C 1
ATOM 8180 O O . ALA A 1 1041 ? 4.827 -6.016 4.442 1.00 94.25 1041 ALA A O 1
ATOM 8181 N N . MET A 1 1042 ? 4.965 -7.357 6.230 1.00 94.38 1042 MET A N 1
ATOM 8182 C CA . MET A 1 1042 ? 5.291 -6.277 7.169 1.00 94.38 1042 MET A CA 1
ATOM 8183 C C . MET A 1 1042 ? 6.553 -5.504 6.739 1.00 94.38 1042 MET A C 1
ATOM 8185 O O . MET A 1 1042 ? 6.522 -4.277 6.642 1.00 94.38 1042 MET A O 1
ATOM 8189 N N . GLY A 1 1043 ? 7.632 -6.213 6.382 1.00 93.12 1043 GLY A N 1
ATOM 8190 C CA . GLY A 1 1043 ? 8.870 -5.598 5.887 1.00 93.12 1043 GLY A CA 1
ATOM 8191 C C . GLY A 1 1043 ? 8.713 -4.880 4.538 1.00 93.12 1043 GLY A C 1
ATOM 8192 O O . GLY A 1 1043 ? 9.262 -3.795 4.349 1.00 93.12 1043 GLY A O 1
ATOM 8193 N N . ALA A 1 1044 ? 7.933 -5.427 3.598 1.00 92.69 1044 ALA A N 1
ATOM 8194 C CA . ALA A 1 1044 ? 7.688 -4.786 2.302 1.00 92.69 1044 ALA A CA 1
ATOM 8195 C C . ALA A 1 1044 ? 6.804 -3.530 2.432 1.00 92.69 1044 ALA A C 1
ATOM 8197 O O . ALA A 1 1044 ? 7.056 -2.532 1.757 1.00 92.69 1044 ALA A O 1
ATOM 8198 N N . ALA A 1 1045 ? 5.815 -3.533 3.330 1.00 94.25 1045 ALA A N 1
ATOM 8199 C CA . ALA A 1 1045 ? 5.027 -2.341 3.638 1.00 94.25 1045 ALA A CA 1
ATOM 8200 C C . ALA A 1 1045 ? 5.887 -1.250 4.310 1.00 94.25 1045 ALA A C 1
ATOM 8202 O O . ALA A 1 1045 ? 5.827 -0.088 3.904 1.00 94.25 1045 ALA A O 1
ATOM 8203 N N . ALA A 1 1046 ? 6.768 -1.616 5.251 1.00 93.12 1046 ALA A N 1
ATOM 8204 C CA . ALA A 1 1046 ? 7.731 -0.687 5.852 1.00 93.12 1046 ALA A CA 1
ATOM 8205 C C . ALA A 1 1046 ? 8.735 -0.119 4.822 1.00 93.12 1046 ALA A C 1
ATOM 8207 O O . ALA A 1 1046 ? 9.077 1.063 4.869 1.00 93.12 1046 ALA A O 1
ATOM 8208 N N . MET A 1 1047 ? 9.171 -0.920 3.842 1.00 89.50 1047 MET A N 1
ATOM 8209 C CA . MET A 1 1047 ? 9.956 -0.458 2.685 1.00 89.50 1047 MET A CA 1
ATOM 8210 C C . MET A 1 1047 ? 9.189 0.579 1.848 1.00 89.50 1047 MET A C 1
ATOM 8212 O O . MET A 1 1047 ? 9.725 1.652 1.570 1.00 89.50 1047 MET A O 1
ATOM 8216 N N . ALA A 1 1048 ? 7.927 0.303 1.501 1.00 90.94 1048 ALA A N 1
ATOM 8217 C CA . ALA A 1 1048 ? 7.096 1.206 0.704 1.00 90.94 1048 ALA A CA 1
ATOM 8218 C C . ALA A 1 1048 ? 6.829 2.555 1.405 1.00 90.94 1048 ALA A C 1
ATOM 8220 O O . ALA A 1 1048 ? 6.811 3.600 0.749 1.00 90.94 1048 ALA A O 1
ATOM 8221 N N . LEU A 1 1049 ? 6.648 2.542 2.731 1.00 90.38 1049 LEU A N 1
ATOM 8222 C CA . LEU A 1 1049 ? 6.450 3.741 3.553 1.00 90.38 1049 LEU A CA 1
ATOM 8223 C C . LEU A 1 1049 ? 7.730 4.580 3.730 1.00 90.38 1049 LEU A C 1
ATOM 8225 O O . LEU A 1 1049 ? 7.664 5.808 3.670 1.00 90.38 1049 LEU A O 1
ATOM 8229 N N . ASN A 1 1050 ? 8.888 3.935 3.914 1.00 87.62 1050 ASN A N 1
ATOM 8230 C CA . ASN A 1 1050 ? 10.189 4.601 4.092 1.00 87.62 1050 ASN A CA 1
ATOM 8231 C C . ASN A 1 1050 ? 10.787 5.140 2.770 1.00 87.62 1050 ASN A C 1
ATOM 8233 O O . ASN A 1 1050 ? 11.844 5.769 2.752 1.00 87.62 1050 ASN A O 1
ATOM 8237 N N . HIS A 1 1051 ? 10.139 4.922 1.621 1.00 81.75 1051 HIS A N 1
ATOM 8238 C CA . HIS A 1 1051 ? 10.674 5.393 0.347 1.00 81.75 1051 HIS A CA 1
ATOM 8239 C C . HIS A 1 1051 ? 10.845 6.942 0.361 1.00 81.75 1051 HIS A C 1
ATOM 8241 O O . HIS A 1 1051 ? 9.855 7.669 0.475 1.00 81.75 1051 HIS A O 1
ATOM 8247 N N . PRO A 1 1052 ? 12.048 7.511 0.102 1.00 71.12 1052 PRO A N 1
ATOM 8248 C CA . PRO A 1 1052 ? 12.351 8.939 0.335 1.00 71.12 1052 PRO A CA 1
ATOM 8249 C C . PRO A 1 1052 ? 11.466 9.936 -0.441 1.00 71.12 1052 PRO A C 1
ATOM 8251 O O . PRO A 1 1052 ? 11.132 11.013 0.055 1.00 71.12 1052 PRO A O 1
ATOM 8254 N N . ASN A 1 1053 ? 11.018 9.566 -1.647 1.00 68.69 1053 ASN A N 1
ATOM 8255 C CA . ASN A 1 1053 ? 10.039 10.322 -2.443 1.00 68.69 1053 ASN A CA 1
ATOM 8256 C C . ASN A 1 1053 ? 8.621 10.431 -1.819 1.00 68.69 1053 ASN A C 1
ATOM 8258 O O . ASN A 1 1053 ? 7.795 11.137 -2.393 1.00 68.69 1053 ASN A O 1
ATOM 8262 N N . ARG A 1 1054 ? 8.289 9.719 -0.728 1.00 74.81 1054 ARG A N 1
ATOM 8263 C CA . ARG A 1 1054 ? 6.930 9.681 -0.136 1.00 74.81 1054 ARG A CA 1
ATOM 8264 C C . ARG A 1 1054 ? 6.722 10.640 1.032 1.00 74.81 1054 ARG A C 1
ATOM 8266 O O . ARG A 1 1054 ? 5.586 11.031 1.274 1.00 74.81 1054 ARG A O 1
ATOM 8273 N N . GLN A 1 1055 ? 7.796 11.049 1.714 1.00 74.69 1055 GLN A N 1
ATOM 8274 C CA . GLN A 1 1055 ? 7.755 12.062 2.779 1.00 74.69 1055 GLN A CA 1
ATOM 8275 C C . GLN A 1 1055 ? 6.716 11.760 3.881 1.00 74.69 1055 GLN A C 1
ATOM 8277 O O . GLN A 1 1055 ? 5.960 12.641 4.300 1.00 74.69 1055 GLN A O 1
ATOM 8282 N N . LEU A 1 1056 ? 6.698 10.510 4.366 1.00 86.56 1056 LEU A N 1
ATOM 8283 C CA . LEU A 1 1056 ? 5.796 10.021 5.420 1.00 86.56 1056 LEU A CA 1
ATOM 8284 C C . LEU A 1 1056 ? 5.707 10.984 6.618 1.00 86.56 1056 LEU A C 1
ATOM 8286 O O . LEU A 1 1056 ? 4.603 11.328 7.037 1.00 86.56 1056 LEU A O 1
ATOM 8290 N N . ARG A 1 1057 ? 6.851 11.486 7.110 1.00 87.38 1057 ARG A N 1
ATOM 8291 C CA . ARG A 1 1057 ? 6.921 12.415 8.252 1.00 87.38 1057 ARG A CA 1
ATOM 8292 C C . ARG A 1 1057 ? 5.958 13.600 8.120 1.00 87.38 1057 ARG A C 1
ATOM 8294 O O . ARG A 1 1057 ? 5.279 13.916 9.083 1.00 87.38 1057 ARG A O 1
ATOM 8301 N N . HIS A 1 1058 ? 5.841 14.216 6.942 1.00 85.31 1058 HIS A N 1
ATOM 8302 C CA . HIS A 1 1058 ? 4.972 15.385 6.742 1.00 85.31 1058 HIS A CA 1
ATOM 8303 C C . HIS A 1 1058 ? 3.475 15.036 6.810 1.00 85.31 1058 HIS A C 1
ATOM 8305 O O . HIS A 1 1058 ? 2.681 15.838 7.296 1.00 85.31 1058 HIS A O 1
ATOM 8311 N N . HIS A 1 1059 ? 3.089 13.831 6.378 1.00 87.69 1059 HIS A N 1
ATOM 8312 C CA . HIS A 1 1059 ? 1.717 13.331 6.516 1.00 87.69 1059 HIS A CA 1
ATOM 8313 C C . HIS A 1 1059 ? 1.391 13.070 7.992 1.00 87.69 1059 HIS A C 1
ATOM 8315 O O . HIS A 1 1059 ? 0.357 13.511 8.491 1.00 87.69 1059 HIS A O 1
ATOM 8321 N N . LEU A 1 1060 ? 2.323 12.433 8.710 1.00 89.81 1060 LEU A N 1
ATOM 8322 C CA . LEU A 1 1060 ? 2.213 12.180 10.146 1.00 89.81 1060 LEU A CA 1
ATOM 8323 C C . LEU A 1 1060 ? 2.158 13.474 10.969 1.00 89.81 1060 LEU A C 1
ATOM 8325 O O . LEU A 1 1060 ? 1.329 13.561 11.867 1.00 89.81 1060 LEU A O 1
ATOM 8329 N N . CYS A 1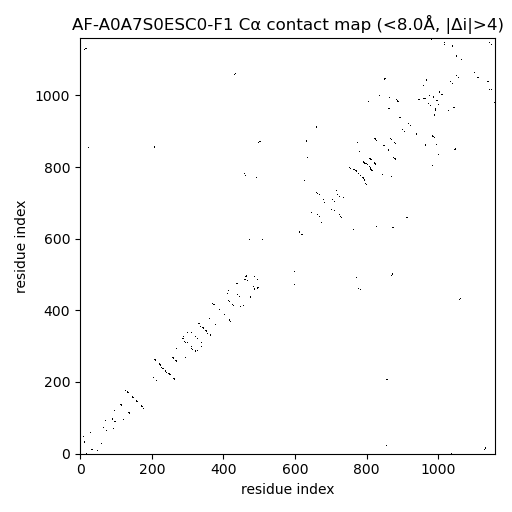 1061 ? 2.966 14.492 10.645 1.00 89.56 1061 CYS A N 1
ATOM 8330 C CA . CYS A 1 1061 ? 2.936 15.790 11.328 1.00 89.56 1061 CYS A CA 1
ATOM 8331 C C . CYS A 1 1061 ? 1.531 16.414 11.322 1.00 89.56 1061 CYS A C 1
ATOM 8333 O O . CYS A 1 1061 ? 1.097 16.954 12.336 1.00 89.56 1061 CYS A O 1
ATOM 8335 N N . ILE A 1 1062 ? 0.804 16.327 10.202 1.00 87.19 1062 ILE A N 1
ATOM 8336 C CA . ILE A 1 1062 ? -0.561 16.862 10.106 1.00 87.19 1062 ILE A CA 1
ATOM 8337 C C . ILE A 1 1062 ? -1.547 16.001 10.899 1.00 87.19 1062 ILE A C 1
ATOM 8339 O O . ILE A 1 1062 ? -2.330 16.539 11.677 1.00 87.19 1062 ILE A O 1
ATOM 8343 N N . LEU A 1 1063 ? -1.505 14.677 10.728 1.00 87.94 1063 LEU A N 1
ATOM 8344 C CA . LEU A 1 1063 ? -2.435 13.764 11.401 1.00 87.94 1063 LEU A CA 1
ATOM 8345 C C . LEU A 1 1063 ? -2.295 13.842 12.925 1.00 87.94 1063 LEU A C 1
ATOM 8347 O O . LEU A 1 1063 ? -3.281 14.056 13.626 1.00 87.94 1063 LEU A O 1
ATOM 8351 N N . LEU A 1 1064 ? -1.061 13.753 13.424 1.00 88.94 1064 LEU A N 1
ATOM 8352 C CA . LEU A 1 1064 ? -0.754 13.802 14.852 1.00 88.94 1064 LEU A CA 1
ATOM 8353 C C . LEU A 1 1064 ? -1.016 15.191 15.445 1.00 88.94 1064 LEU A C 1
ATOM 8355 O O . LEU A 1 1064 ? -1.411 15.279 16.602 1.00 88.94 1064 LEU A O 1
ATOM 8359 N N . ARG A 1 1065 ? -0.890 16.278 14.668 1.00 87.44 1065 ARG A N 1
ATOM 8360 C CA . ARG A 1 1065 ? -1.348 17.607 15.103 1.00 87.44 1065 ARG A CA 1
ATOM 8361 C C . ARG A 1 1065 ? -2.851 17.616 15.370 1.00 87.44 1065 ARG A C 1
ATOM 8363 O O . ARG A 1 1065 ? -3.255 18.103 16.419 1.00 87.44 1065 ARG A O 1
ATOM 8370 N N . GLU A 1 1066 ? -3.678 17.103 14.458 1.00 83.44 1066 GLU A N 1
ATOM 8371 C CA . GLU A 1 1066 ? -5.134 17.096 14.668 1.00 83.44 1066 GLU A CA 1
ATOM 8372 C C . GLU A 1 1066 ? -5.570 16.155 15.807 1.00 83.44 1066 GLU A C 1
ATOM 8374 O O . GLU A 1 1066 ? -6.579 16.432 16.453 1.00 83.44 1066 GLU A O 1
ATOM 8379 N N . GLU A 1 1067 ? -4.828 15.075 16.084 1.00 84.31 1067 GLU A N 1
ATOM 8380 C CA . GLU A 1 1067 ? -5.016 14.268 17.304 1.00 84.31 1067 GLU A CA 1
ATOM 8381 C C . GLU A 1 1067 ? -4.651 15.072 18.562 1.00 84.31 1067 GLU A C 1
ATOM 8383 O O . GLU A 1 1067 ? -5.469 15.216 19.466 1.00 84.31 1067 GLU A O 1
ATOM 8388 N N . LEU A 1 1068 ? -3.459 15.676 18.612 1.00 85.25 1068 LEU A N 1
ATOM 8389 C CA . LEU A 1 1068 ? -3.012 16.470 19.762 1.00 85.25 1068 LEU A CA 1
ATOM 8390 C C . LEU A 1 1068 ? -3.931 17.673 20.043 1.00 85.25 1068 LEU A C 1
ATOM 8392 O O . LEU A 1 1068 ? -4.163 18.005 21.206 1.00 85.25 1068 LEU A O 1
ATOM 8396 N N . LEU A 1 1069 ? -4.488 18.314 19.010 1.00 79.94 1069 LEU A N 1
ATOM 8397 C CA . LEU A 1 1069 ? -5.492 19.377 19.153 1.00 79.94 1069 LEU A CA 1
ATOM 8398 C C . LEU A 1 1069 ? -6.835 18.866 19.699 1.00 79.94 1069 LEU A C 1
ATOM 8400 O O . LEU A 1 1069 ? -7.532 19.628 20.361 1.00 79.94 1069 LEU A O 1
ATOM 8404 N N . ALA A 1 1070 ? -7.198 17.601 19.461 1.00 75.31 1070 ALA A N 1
ATOM 8405 C CA . ALA A 1 1070 ? -8.418 17.016 20.020 1.00 75.31 1070 ALA A CA 1
ATOM 8406 C C . ALA A 1 1070 ? -8.309 16.769 21.537 1.00 75.31 1070 ALA A C 1
ATOM 8408 O O . ALA A 1 1070 ? -9.316 16.845 22.237 1.00 75.31 1070 ALA A O 1
ATOM 8409 N N . TYR A 1 1071 ? -7.097 16.516 22.046 1.00 71.94 1071 TYR A N 1
ATOM 8410 C CA . TYR A 1 1071 ? -6.845 16.250 23.468 1.00 71.94 1071 TYR A CA 1
ATOM 8411 C C . TYR A 1 1071 ? -6.296 17.450 24.260 1.00 71.94 1071 TYR A C 1
ATOM 8413 O O . TYR A 1 1071 ? -6.362 17.438 25.488 1.00 71.94 1071 TYR A O 1
ATOM 8421 N N . SER A 1 1072 ? -5.763 18.492 23.607 1.00 72.06 1072 SER A N 1
ATOM 8422 C CA . SER A 1 1072 ? -5.131 19.632 24.292 1.00 72.06 1072 SER A CA 1
ATOM 8423 C C . SER A 1 1072 ? -5.857 20.964 24.074 1.00 72.06 1072 SER A C 1
ATOM 8425 O O . SER A 1 1072 ? -5.909 21.509 22.972 1.00 72.06 1072 SER A O 1
ATOM 8427 N N . SER A 1 1073 ? -6.369 21.536 25.166 1.00 68.81 1073 SER A N 1
ATOM 8428 C CA . SER A 1 1073 ? -6.953 22.885 25.193 1.00 68.81 1073 SER A CA 1
ATOM 8429 C C . SER A 1 1073 ? -5.912 23.949 25.569 1.00 68.81 1073 SER A C 1
ATOM 8431 O O . SER A 1 1073 ? -4.995 23.642 26.336 1.00 68.81 1073 SER A O 1
ATOM 8433 N N . PRO A 1 1074 ? -6.037 25.196 25.077 1.00 65.50 1074 PRO A N 1
ATOM 8434 C CA . PRO A 1 1074 ? -5.188 26.295 25.520 1.00 65.50 1074 PRO A CA 1
ATOM 8435 C C . PRO A 1 1074 ? -5.483 26.641 26.987 1.00 65.50 1074 PRO A C 1
ATOM 8437 O O . PRO A 1 1074 ? -6.637 26.768 27.391 1.00 65.50 1074 PRO A O 1
ATOM 8440 N N . THR A 1 1075 ? -4.436 26.829 27.789 1.00 65.31 1075 THR A N 1
ATOM 8441 C CA . THR A 1 1075 ? -4.549 27.293 29.181 1.00 65.31 1075 THR A CA 1
ATOM 8442 C C . THR A 1 1075 ? -3.824 28.632 29.338 1.00 65.31 1075 THR A C 1
ATOM 8444 O O . THR A 1 1075 ? -2.603 28.668 29.141 1.00 65.31 1075 THR A O 1
ATOM 8447 N N . PRO A 1 1076 ? -4.513 29.735 29.687 1.00 57.19 1076 PRO A N 1
ATOM 8448 C CA . PRO A 1 1076 ? -3.871 31.035 29.847 1.00 57.19 1076 PRO A CA 1
ATOM 8449 C C . PRO A 1 1076 ? -2.977 31.051 31.093 1.00 57.19 1076 PRO A C 1
ATOM 8451 O O . PRO A 1 1076 ? -3.421 30.737 32.198 1.00 57.19 1076 PRO A O 1
ATOM 8454 N N . LYS A 1 1077 ? -1.708 31.438 30.926 1.00 69.31 1077 LYS A N 1
ATOM 8455 C CA . LYS A 1 1077 ? -0.793 31.678 32.052 1.00 69.31 1077 LYS A CA 1
ATOM 8456 C C . LYS A 1 1077 ? -1.096 33.039 32.694 1.00 69.31 1077 LYS A C 1
ATOM 8458 O O . LYS A 1 1077 ? -1.455 33.972 31.969 1.00 69.31 1077 LYS A O 1
ATOM 8463 N N . PRO A 1 1078 ? -0.916 33.201 34.018 1.00 50.31 1078 PRO A N 1
ATOM 8464 C CA . PRO A 1 1078 ? -1.123 34.489 34.677 1.00 50.31 1078 PRO A CA 1
ATOM 8465 C C . PRO A 1 1078 ? -0.234 35.571 34.042 1.00 50.31 1078 PRO A C 1
ATOM 8467 O O . PRO A 1 1078 ? 0.985 35.430 33.990 1.00 50.31 1078 PRO A O 1
ATOM 8470 N N . GLY A 1 1079 ? -0.863 36.637 33.538 1.00 61.41 1079 GLY A N 1
ATOM 8471 C CA . GLY A 1 1079 ? -0.196 37.766 32.878 1.00 61.41 1079 GLY A CA 1
ATOM 8472 C C . GLY A 1 1079 ? -0.106 37.709 31.344 1.00 61.41 1079 GLY A C 1
ATOM 8473 O O . GLY A 1 1079 ? 0.286 38.710 30.750 1.00 61.41 1079 GLY A O 1
ATOM 8474 N N . GLN A 1 1080 ? -0.486 36.608 30.679 1.00 62.25 1080 GLN A N 1
ATOM 8475 C CA . GLN A 1 1080 ? -0.556 36.550 29.207 1.00 62.25 1080 GLN A CA 1
ATOM 8476 C C . GLN A 1 1080 ? -1.945 36.942 28.674 1.00 62.25 1080 GLN A C 1
ATOM 8478 O O . GLN A 1 1080 ? -2.970 36.632 29.280 1.00 62.25 1080 GLN A O 1
ATOM 8483 N N . SER A 1 1081 ? -1.990 37.575 27.495 1.00 65.56 1081 SER A N 1
ATOM 8484 C CA . SER A 1 1081 ? -3.248 37.788 26.765 1.00 65.56 1081 SER A CA 1
ATOM 8485 C C . SER A 1 1081 ? -3.785 36.467 26.205 1.00 65.56 1081 SER A C 1
ATOM 8487 O O . SER A 1 1081 ? -3.013 35.650 25.704 1.00 65.56 1081 SER A O 1
ATOM 8489 N N . ALA A 1 1082 ? -5.110 36.286 26.194 1.00 60.56 1082 ALA A N 1
ATOM 8490 C CA . ALA A 1 1082 ? -5.758 35.088 25.649 1.00 60.56 1082 ALA A CA 1
ATOM 8491 C C . ALA A 1 1082 ? -5.362 34.798 24.184 1.00 60.56 1082 ALA A C 1
ATOM 8493 O O . ALA A 1 1082 ? -5.208 33.642 23.793 1.00 60.56 1082 ALA A O 1
ATOM 8494 N N . ALA A 1 1083 ? -5.128 35.845 23.382 1.00 62.28 1083 ALA A N 1
ATOM 8495 C CA . ALA A 1 1083 ? -4.640 35.696 22.010 1.00 62.28 1083 ALA A CA 1
ATOM 8496 C C . ALA A 1 1083 ? -3.215 35.106 21.964 1.00 62.28 1083 ALA A C 1
ATOM 8498 O O . ALA A 1 1083 ? -2.946 34.215 21.162 1.00 62.28 1083 ALA A O 1
ATOM 8499 N N . GLN A 1 1084 ? -2.331 35.551 22.865 1.00 65.12 1084 GLN A N 1
ATOM 8500 C CA . GLN A 1 1084 ? -0.953 35.059 22.970 1.00 65.12 1084 GLN A CA 1
ATOM 8501 C C . GLN A 1 1084 ? -0.909 33.609 23.470 1.00 65.12 1084 GLN A C 1
ATOM 8503 O O . GLN A 1 1084 ? -0.158 32.801 22.931 1.00 65.12 1084 GLN A O 1
ATOM 8508 N N . SER A 1 1085 ? -1.756 33.238 24.439 1.00 66.38 1085 SER A N 1
ATOM 8509 C CA . SER A 1 1085 ? -1.825 31.846 24.906 1.00 66.38 1085 SER A CA 1
ATOM 8510 C C . SER A 1 1085 ? -2.317 30.881 23.824 1.00 66.38 1085 SER A C 1
ATOM 8512 O O . SER A 1 1085 ? -1.837 29.753 23.763 1.00 66.38 1085 SER A O 1
ATOM 8514 N N . VAL A 1 1086 ? -3.222 31.310 22.933 1.00 69.25 1086 VAL A N 1
ATOM 8515 C CA . VAL A 1 1086 ? -3.670 30.488 21.793 1.00 69.25 1086 VAL A CA 1
ATOM 8516 C C . VAL A 1 1086 ? -2.554 30.321 20.753 1.00 69.25 1086 VAL A C 1
ATOM 8518 O O . VAL A 1 1086 ? -2.337 29.205 20.277 1.00 69.25 1086 VAL A O 1
ATOM 8521 N N . THR A 1 1087 ? -1.797 31.377 20.432 1.00 70.69 1087 THR A N 1
ATOM 8522 C CA . THR A 1 1087 ? -0.661 31.275 19.495 1.00 70.69 1087 THR A CA 1
ATOM 8523 C C . THR A 1 1087 ? 0.493 30.441 20.055 1.00 70.69 1087 THR A C 1
ATOM 8525 O O . THR A 1 1087 ? 1.045 29.603 19.339 1.00 70.69 1087 THR A O 1
ATOM 8528 N N . ASP A 1 1088 ? 0.826 30.606 21.339 1.00 73.00 1088 ASP A N 1
ATOM 8529 C CA . ASP A 1 1088 ? 1.868 29.825 22.017 1.00 73.00 1088 ASP A CA 1
ATOM 8530 C C . ASP A 1 1088 ? 1.478 28.341 22.114 1.00 73.00 1088 ASP A C 1
ATOM 8532 O O . ASP A 1 1088 ? 2.306 27.459 21.863 1.00 73.00 1088 ASP A O 1
ATOM 8536 N N . HIS A 1 1089 ? 0.203 28.050 22.407 1.00 78.56 1089 HIS A N 1
ATOM 8537 C CA . HIS A 1 1089 ? -0.343 26.688 22.395 1.00 78.56 1089 HIS A CA 1
ATOM 8538 C C . HIS A 1 1089 ? -0.241 26.057 21.004 1.00 78.56 1089 HIS A C 1
ATOM 8540 O O . HIS A 1 1089 ? 0.279 24.950 20.877 1.00 78.56 1089 HIS A O 1
ATOM 8546 N N . GLY A 1 1090 ? -0.642 26.776 19.950 1.00 76.56 1090 GLY A N 1
ATOM 8547 C CA . GLY A 1 1090 ? -0.521 26.308 18.565 1.00 76.56 1090 GLY A CA 1
ATOM 8548 C C . GLY A 1 1090 ? 0.920 25.952 18.183 1.00 76.56 1090 GLY A C 1
ATOM 8549 O O . GLY A 1 1090 ? 1.179 24.844 17.709 1.00 76.56 1090 GLY A O 1
ATOM 8550 N N . ARG A 1 1091 ? 1.883 26.839 18.475 1.00 78.75 1091 ARG A N 1
ATOM 8551 C CA . ARG A 1 1091 ? 3.321 26.589 18.255 1.00 78.75 1091 ARG A CA 1
ATOM 8552 C C . ARG A 1 1091 ? 3.829 25.379 19.056 1.00 78.75 1091 ARG A C 1
ATOM 8554 O O . ARG A 1 1091 ? 4.560 24.549 18.516 1.00 78.75 1091 ARG A O 1
ATOM 8561 N N . SER A 1 1092 ? 3.401 25.231 20.313 1.00 84.19 1092 SER A N 1
ATOM 8562 C CA . SER A 1 1092 ? 3.718 24.066 21.155 1.00 84.19 1092 SER A CA 1
ATOM 8563 C C . SER A 1 1092 ? 3.178 22.753 20.575 1.00 84.19 1092 SER A C 1
ATOM 8565 O O . SER A 1 1092 ? 3.878 21.738 20.599 1.00 84.19 1092 SER A O 1
ATOM 8567 N N . VAL A 1 1093 ? 1.951 22.749 20.044 1.00 85.38 1093 VAL A N 1
ATOM 8568 C CA . VAL A 1 1093 ? 1.357 21.557 19.422 1.00 85.38 1093 VAL A CA 1
ATOM 8569 C C . VAL A 1 1093 ? 2.075 21.199 18.117 1.00 85.38 1093 VAL A C 1
ATOM 8571 O O . VAL A 1 1093 ? 2.335 20.021 17.891 1.00 85.38 1093 VAL A O 1
ATOM 8574 N N . LEU A 1 1094 ? 2.478 22.177 17.294 1.00 86.12 1094 LEU A N 1
ATOM 8575 C CA . LEU A 1 1094 ? 3.284 21.920 16.089 1.00 86.12 1094 LEU A CA 1
ATOM 8576 C C . LEU A 1 1094 ? 4.640 21.275 16.427 1.00 86.12 1094 LEU A C 1
ATOM 8578 O O . LEU A 1 1094 ? 5.030 20.292 15.792 1.00 86.12 1094 LEU A O 1
ATOM 8582 N N . ALA A 1 1095 ? 5.336 21.769 17.456 1.00 86.25 1095 ALA A N 1
ATOM 8583 C CA . ALA A 1 1095 ? 6.592 21.173 17.914 1.00 86.25 1095 ALA A CA 1
ATOM 8584 C C . ALA A 1 1095 ? 6.397 19.717 18.384 1.00 86.25 1095 ALA A C 1
ATOM 8586 O O . ALA A 1 1095 ? 7.102 18.819 17.920 1.00 86.25 1095 ALA A O 1
ATOM 8587 N N . ARG A 1 1096 ? 5.384 19.465 19.227 1.00 89.75 1096 ARG A N 1
ATOM 8588 C CA . ARG A 1 1096 ? 5.025 18.115 19.702 1.00 89.75 1096 ARG A CA 1
ATOM 8589 C C . ARG A 1 1096 ? 4.630 17.171 18.565 1.00 89.75 1096 ARG A C 1
ATOM 8591 O O . ARG A 1 1096 ? 5.076 16.028 18.546 1.00 89.75 1096 ARG A O 1
ATOM 8598 N N . ALA A 1 1097 ? 3.850 17.642 17.593 1.00 90.50 1097 ALA A N 1
ATOM 8599 C CA . ALA A 1 1097 ? 3.439 16.849 16.436 1.00 90.50 1097 ALA A CA 1
ATOM 8600 C C . ALA A 1 1097 ? 4.633 16.442 15.555 1.00 90.50 1097 ALA A C 1
ATOM 8602 O O . ALA A 1 1097 ? 4.683 15.305 15.090 1.00 90.50 1097 ALA A O 1
ATOM 8603 N N . SER A 1 1098 ? 5.615 17.334 15.364 1.00 90.44 1098 SER A N 1
ATOM 8604 C CA . SER A 1 1098 ? 6.849 17.028 14.623 1.00 90.44 1098 SER A CA 1
ATOM 8605 C C . SER A 1 1098 ? 7.716 15.979 15.324 1.00 90.44 1098 SER A C 1
ATOM 8607 O O . SER A 1 1098 ? 8.316 15.138 14.649 1.00 90.44 1098 SER A O 1
ATOM 8609 N N . GLU A 1 1099 ? 7.765 16.006 16.658 1.00 90.62 1099 GLU A N 1
ATOM 8610 C CA . GLU A 1 1099 ? 8.489 15.027 17.474 1.00 90.62 1099 GLU A CA 1
ATOM 8611 C C . GLU A 1 1099 ? 7.784 13.662 17.481 1.00 90.62 1099 GLU A C 1
ATOM 8613 O O . GLU A 1 1099 ? 8.399 12.643 17.169 1.00 90.62 1099 GLU A O 1
ATOM 8618 N N . CYS A 1 1100 ? 6.464 13.628 17.690 1.00 91.69 1100 CYS A N 1
ATOM 8619 C CA . CYS A 1 1100 ? 5.682 12.394 17.564 1.00 91.69 1100 CYS A CA 1
ATOM 8620 C C . CYS A 1 1100 ? 5.831 11.788 16.155 1.00 91.69 1100 CYS A C 1
ATOM 8622 O O . CYS A 1 1100 ? 6.110 10.599 16.010 1.00 91.69 1100 CYS A O 1
ATOM 8624 N N . ALA A 1 1101 ? 5.745 12.607 15.101 1.00 91.75 1101 ALA A N 1
ATOM 8625 C CA . ALA A 1 1101 ? 5.962 12.165 13.725 1.00 91.75 1101 ALA A CA 1
ATOM 8626 C C . ALA A 1 1101 ? 7.388 11.639 13.479 1.00 91.75 1101 ALA A C 1
ATOM 8628 O O . ALA A 1 1101 ? 7.572 10.768 12.624 1.00 91.75 1101 ALA A O 1
ATOM 8629 N N . HIS A 1 1102 ? 8.393 12.131 14.213 1.00 91.31 1102 HIS A N 1
ATOM 8630 C CA . HIS A 1 1102 ? 9.754 11.605 14.158 1.00 91.31 1102 HIS A CA 1
ATOM 8631 C C . HIS A 1 1102 ? 9.835 10.195 14.748 1.00 91.31 1102 HIS A C 1
ATOM 8633 O O . HIS A 1 1102 ? 10.326 9.301 14.061 1.00 91.31 1102 HIS A O 1
ATOM 8639 N N . GLN A 1 1103 ? 9.293 9.994 15.952 1.00 91.56 1103 GLN A N 1
ATOM 8640 C CA . GLN A 1 1103 ? 9.260 8.708 16.665 1.00 91.56 1103 GLN A CA 1
ATOM 8641 C C . GLN A 1 1103 ? 8.516 7.632 15.854 1.00 91.56 1103 GLN A C 1
ATOM 8643 O O . GLN A 1 1103 ? 9.009 6.520 15.664 1.00 91.56 1103 GLN A O 1
ATOM 8648 N N . VAL A 1 1104 ? 7.362 7.995 15.286 1.00 91.75 1104 VAL A N 1
ATOM 8649 C CA . VAL A 1 1104 ? 6.566 7.138 14.390 1.00 91.75 1104 VAL A CA 1
ATOM 8650 C C . VAL A 1 1104 ? 7.343 6.802 13.107 1.00 91.75 1104 VAL A C 1
ATOM 8652 O O . VAL A 1 1104 ? 7.396 5.641 12.699 1.00 91.75 1104 VAL A O 1
ATOM 8655 N N . SER A 1 1105 ? 8.011 7.785 12.488 1.00 91.69 1105 SER A N 1
ATOM 8656 C CA . SER A 1 1105 ? 8.861 7.538 11.310 1.00 91.69 1105 SER A CA 1
ATOM 8657 C C . SER A 1 1105 ? 10.060 6.641 11.644 1.00 91.69 1105 SER A C 1
ATOM 8659 O O . SER A 1 1105 ? 10.434 5.799 10.835 1.00 91.69 1105 SER A O 1
ATOM 8661 N N . GLN A 1 1106 ? 10.648 6.780 12.836 1.00 90.19 1106 GLN A N 1
ATOM 8662 C CA . GLN A 1 1106 ? 11.775 5.962 13.278 1.00 90.19 1106 GLN A CA 1
ATOM 8663 C C . GLN A 1 1106 ? 11.386 4.481 13.385 1.00 90.19 1106 GLN A C 1
ATOM 8665 O O . GLN A 1 1106 ? 12.113 3.647 12.856 1.00 90.19 1106 GLN A O 1
ATOM 8670 N N . ARG A 1 1107 ? 10.200 4.148 13.922 1.00 90.19 1107 ARG A N 1
ATOM 8671 C CA . ARG A 1 1107 ? 9.686 2.760 13.923 1.00 90.19 1107 ARG A CA 1
ATOM 8672 C C . ARG A 1 1107 ? 9.557 2.164 12.524 1.00 90.19 1107 ARG A C 1
ATOM 8674 O O . ARG A 1 1107 ? 9.946 1.021 12.301 1.00 90.19 1107 ARG A O 1
ATOM 8681 N N . VAL A 1 1108 ? 9.036 2.937 11.569 1.00 91.56 1108 VAL A N 1
ATOM 8682 C CA . VAL A 1 1108 ? 8.947 2.499 10.165 1.00 91.56 1108 VAL A CA 1
ATOM 8683 C C . VAL A 1 1108 ? 10.340 2.253 9.588 1.00 91.56 1108 VAL A C 1
ATOM 8685 O O . VAL A 1 1108 ? 10.552 1.246 8.915 1.00 91.56 1108 VAL A O 1
ATOM 8688 N N . ASN A 1 1109 ? 11.299 3.132 9.884 1.00 89.12 1109 ASN A N 1
ATOM 8689 C CA . ASN A 1 1109 ? 12.684 2.991 9.446 1.00 89.12 1109 ASN A CA 1
ATOM 8690 C C . ASN A 1 1109 ? 13.344 1.749 10.059 1.00 89.12 1109 ASN A C 1
ATOM 8692 O O . ASN A 1 1109 ? 14.018 1.012 9.343 1.00 89.12 1109 ASN A O 1
ATOM 8696 N N . ASP A 1 1110 ? 13.118 1.480 11.345 1.00 87.56 1110 ASP A N 1
ATOM 8697 C CA . ASP A 1 1110 ? 13.646 0.310 12.045 1.00 87.56 1110 ASP A CA 1
ATOM 8698 C C . ASP A 1 1110 ? 13.123 -1.011 11.468 1.00 87.56 1110 ASP A C 1
ATOM 8700 O O . ASP A 1 1110 ? 13.893 -1.957 11.328 1.00 87.56 1110 ASP A O 1
ATOM 8704 N N . LEU A 1 1111 ? 11.847 -1.082 11.082 1.00 89.38 1111 LEU A N 1
ATOM 8705 C CA . LEU A 1 1111 ? 11.259 -2.278 10.462 1.00 89.38 1111 LEU A CA 1
ATOM 8706 C C . LEU A 1 1111 ? 11.548 -2.404 8.954 1.00 89.38 1111 LEU A C 1
ATOM 8708 O O . LEU A 1 1111 ? 11.232 -3.429 8.349 1.00 89.38 1111 LEU A O 1
ATOM 8712 N N . SER A 1 1112 ? 12.117 -1.369 8.331 1.00 86.88 1112 SER A N 1
ATOM 8713 C CA . SER A 1 1112 ? 12.358 -1.310 6.889 1.00 86.88 1112 SER A CA 1
ATOM 8714 C C . SER A 1 1112 ? 13.614 -2.099 6.493 1.00 86.88 1112 SER A C 1
ATOM 8716 O O . SER A 1 1112 ? 14.711 -1.730 6.912 1.00 86.88 1112 SER A O 1
ATOM 8718 N N . PRO A 1 1113 ? 13.527 -3.098 5.593 1.00 81.19 1113 PRO A N 1
ATOM 8719 C CA . PRO A 1 1113 ? 14.703 -3.833 5.118 1.00 81.19 1113 PRO A CA 1
ATOM 8720 C C . PRO A 1 1113 ? 15.803 -2.940 4.506 1.00 81.19 1113 PRO A C 1
ATOM 8722 O O . PRO A 1 1113 ? 16.983 -3.279 4.530 1.00 81.19 1113 PRO A O 1
ATOM 8725 N N . MET A 1 1114 ? 15.435 -1.762 3.991 1.00 72.56 1114 MET A N 1
ATOM 8726 C CA . MET A 1 1114 ? 16.375 -0.807 3.391 1.00 72.56 1114 MET A CA 1
ATOM 8727 C C . MET A 1 1114 ? 17.346 -0.170 4.394 1.00 72.56 1114 MET A C 1
ATOM 8729 O O . MET A 1 1114 ? 18.419 0.264 3.982 1.00 72.56 1114 MET A O 1
ATOM 8733 N N . THR A 1 1115 ? 17.004 -0.093 5.685 1.00 69.44 1115 THR A N 1
ATOM 8734 C CA . THR A 1 1115 ? 17.900 0.501 6.694 1.00 69.44 1115 THR A CA 1
ATOM 8735 C C . THR A 1 1115 ? 18.950 -0.493 7.171 1.00 69.44 1115 THR A C 1
ATOM 8737 O O . THR A 1 1115 ? 20.112 -0.116 7.286 1.00 69.44 1115 THR A O 1
ATOM 8740 N N . ALA A 1 1116 ? 18.587 -1.769 7.336 1.00 63.44 1116 ALA A N 1
ATOM 8741 C CA . ALA A 1 1116 ? 19.545 -2.851 7.567 1.00 63.44 1116 ALA A CA 1
ATOM 8742 C C . ALA A 1 1116 ? 20.577 -2.929 6.423 1.00 63.44 1116 ALA A C 1
ATOM 8744 O O . ALA A 1 1116 ? 21.779 -2.880 6.668 1.00 63.44 1116 ALA A O 1
ATOM 8745 N N . LEU A 1 1117 ? 20.109 -2.882 5.168 1.00 65.38 1117 LEU A N 1
ATOM 8746 C CA . LEU A 1 1117 ? 20.964 -2.838 3.972 1.00 65.38 1117 LEU A CA 1
ATOM 8747 C C . LEU A 1 1117 ? 21.922 -1.636 3.909 1.00 65.38 1117 LEU A C 1
ATOM 8749 O O . LEU A 1 1117 ? 22.937 -1.714 3.207 1.00 65.38 1117 LEU A O 1
ATOM 8753 N N . ALA A 1 1118 ? 21.580 -0.526 4.572 1.00 60.75 1118 ALA A N 1
ATOM 8754 C CA . ALA A 1 1118 ? 22.413 0.668 4.663 1.00 60.75 1118 ALA A CA 1
ATOM 8755 C C . ALA A 1 1118 ? 23.434 0.559 5.806 1.00 60.75 1118 ALA A C 1
ATOM 8757 O O . ALA A 1 1118 ? 24.607 0.820 5.566 1.00 60.75 1118 ALA A O 1
ATOM 8758 N N . ALA A 1 1119 ? 23.012 0.109 6.993 1.00 59.44 1119 ALA A N 1
ATOM 8759 C CA . ALA A 1 1119 ? 23.881 -0.098 8.156 1.00 59.44 1119 ALA A CA 1
ATOM 8760 C C . ALA A 1 1119 ? 24.962 -1.171 7.915 1.00 59.44 1119 ALA A C 1
ATOM 8762 O O . ALA A 1 1119 ? 26.062 -1.080 8.450 1.00 59.44 1119 ALA A O 1
ATOM 8763 N N . GLU A 1 1120 ? 24.694 -2.151 7.047 1.00 58.06 1120 GLU A N 1
ATOM 8764 C CA . GLU A 1 1120 ? 25.697 -3.113 6.564 1.00 58.06 1120 GLU A CA 1
ATOM 8765 C C . GLU A 1 1120 ? 26.900 -2.474 5.858 1.00 58.06 1120 GLU A C 1
ATOM 8767 O O . GLU A 1 1120 ? 27.945 -3.110 5.784 1.00 58.06 1120 GLU A O 1
ATOM 8772 N N . LYS A 1 1121 ? 26.799 -1.236 5.353 1.00 56.47 1121 LYS A N 1
ATOM 8773 C CA . LYS A 1 1121 ? 27.952 -0.535 4.758 1.00 56.47 1121 LYS A CA 1
ATOM 8774 C C . LYS A 1 1121 ? 28.969 -0.054 5.799 1.00 56.47 1121 LYS A C 1
ATOM 8776 O O . LYS A 1 1121 ? 30.099 0.241 5.424 1.00 56.47 1121 LYS A O 1
ATOM 8781 N N . ASP A 1 1122 ? 28.562 0.018 7.067 1.00 51.53 1122 ASP A N 1
ATOM 8782 C CA . ASP A 1 1122 ? 29.378 0.493 8.189 1.00 51.53 1122 ASP A CA 1
ATOM 8783 C C . ASP A 1 1122 ? 29.909 -0.667 9.064 1.00 51.53 1122 ASP A C 1
ATOM 8785 O O . ASP A 1 1122 ? 30.712 -0.452 9.976 1.00 51.53 1122 ASP A O 1
ATOM 8789 N N . LEU A 1 1123 ? 29.468 -1.904 8.795 1.00 55.91 1123 LEU A N 1
ATOM 8790 C CA . LEU A 1 1123 ? 29.943 -3.123 9.454 1.00 55.91 1123 LEU A CA 1
ATOM 8791 C C . LEU A 1 1123 ? 31.296 -3.567 8.875 1.00 55.91 1123 LEU A C 1
ATOM 8793 O O . LEU A 1 1123 ? 31.555 -3.439 7.680 1.00 55.91 1123 LEU A O 1
ATOM 8797 N N . LYS A 1 1124 ? 32.173 -4.099 9.734 1.00 50.62 1124 LYS A N 1
ATOM 8798 C CA . LYS A 1 1124 ? 33.474 -4.647 9.317 1.00 50.62 1124 LYS A CA 1
ATOM 8799 C C . LYS A 1 1124 ? 33.307 -6.075 8.801 1.00 50.62 1124 LYS A C 1
ATOM 8801 O O . LYS A 1 1124 ? 32.499 -6.831 9.339 1.00 50.62 1124 LYS A O 1
ATOM 8806 N N . ASP A 1 1125 ? 34.128 -6.460 7.825 1.00 45.59 1125 ASP A N 1
ATOM 8807 C CA . ASP A 1 1125 ? 34.176 -7.831 7.308 1.00 45.59 1125 ASP A CA 1
ATOM 8808 C C . ASP A 1 1125 ? 34.416 -8.846 8.441 1.00 45.59 1125 ASP A C 1
ATOM 8810 O O . ASP A 1 1125 ? 35.496 -8.887 9.033 1.00 45.59 1125 ASP A O 1
ATOM 8814 N N . GLY A 1 1126 ? 33.409 -9.674 8.740 1.00 48.91 1126 GLY A N 1
ATOM 8815 C CA . GLY A 1 1126 ? 33.518 -10.781 9.698 1.00 48.91 1126 GLY A CA 1
ATOM 8816 C C . GLY A 1 1126 ? 32.305 -10.989 10.606 1.00 48.91 1126 GLY A C 1
ATOM 8817 O O . GLY A 1 1126 ? 32.038 -12.130 10.983 1.00 48.91 1126 GLY A O 1
ATOM 8818 N N . ASP A 1 1127 ? 31.542 -9.938 10.921 1.00 49.56 1127 ASP A N 1
ATOM 8819 C CA . ASP A 1 1127 ? 30.319 -10.080 11.721 1.00 49.56 1127 ASP A CA 1
ATOM 8820 C C . ASP A 1 1127 ? 29.212 -10.769 10.905 1.00 49.56 1127 ASP A C 1
ATOM 8822 O O . ASP A 1 1127 ? 28.957 -10.422 9.749 1.00 49.56 1127 ASP A O 1
ATOM 8826 N N . LEU A 1 1128 ? 28.530 -11.759 11.498 1.00 53.25 1128 LEU A N 1
ATOM 8827 C CA . LEU A 1 1128 ? 27.398 -12.415 10.838 1.00 53.25 1128 LEU A CA 1
ATOM 8828 C C . LEU A 1 1128 ? 26.256 -11.409 10.662 1.00 53.25 1128 LEU A C 1
ATOM 8830 O O . LEU A 1 1128 ? 25.596 -11.030 11.632 1.00 53.25 1128 LEU A O 1
ATOM 8834 N N . ALA A 1 1129 ? 25.980 -11.039 9.410 1.00 60.78 1129 ALA A N 1
ATOM 8835 C CA . ALA A 1 1129 ? 24.777 -10.299 9.060 1.00 60.78 1129 ALA A CA 1
ATOM 8836 C C . ALA A 1 1129 ? 23.543 -11.030 9.614 1.00 60.78 1129 ALA A C 1
ATOM 8838 O O . ALA A 1 1129 ? 23.401 -12.247 9.480 1.00 60.78 1129 ALA A O 1
ATOM 8839 N N . THR A 1 1130 ? 22.639 -10.289 10.250 1.00 72.50 1130 THR A N 1
ATOM 8840 C CA . THR A 1 1130 ? 21.324 -10.835 10.607 1.00 72.50 1130 THR A CA 1
ATOM 8841 C C . THR A 1 1130 ? 20.422 -10.807 9.368 1.00 72.50 1130 THR A C 1
ATOM 8843 O O . THR A 1 1130 ? 20.645 -9.981 8.483 1.00 72.50 1130 THR A O 1
ATOM 8846 N N . PRO A 1 1131 ? 19.406 -11.686 9.249 1.00 80.06 1131 PRO A N 1
ATOM 8847 C CA . PRO A 1 1131 ? 18.439 -11.593 8.156 1.00 80.06 1131 PRO A CA 1
ATOM 8848 C C . PRO A 1 1131 ? 17.847 -10.182 8.082 1.00 80.06 1131 PRO A C 1
ATOM 8850 O O . PRO A 1 1131 ? 17.578 -9.580 9.120 1.00 80.06 1131 PRO A O 1
ATOM 8853 N N . ILE A 1 1132 ? 17.606 -9.647 6.882 1.00 80.56 1132 ILE A N 1
ATOM 8854 C CA . ILE A 1 1132 ? 17.262 -8.218 6.713 1.00 80.56 1132 ILE A CA 1
ATOM 8855 C C . ILE A 1 1132 ? 15.949 -7.848 7.432 1.00 80.56 1132 ILE A C 1
ATOM 8857 O O . ILE A 1 1132 ? 15.775 -6.742 7.937 1.00 80.56 1132 ILE A O 1
ATOM 8861 N N . ASN A 1 1133 ? 15.011 -8.796 7.508 1.00 84.19 1133 ASN A N 1
ATOM 8862 C CA . ASN A 1 1133 ? 13.764 -8.697 8.270 1.00 84.19 1133 ASN A CA 1
ATOM 8863 C C . ASN A 1 1133 ? 13.916 -9.124 9.746 1.00 84.19 1133 ASN A C 1
ATOM 8865 O O . ASN A 1 1133 ? 12.915 -9.343 10.423 1.00 84.19 1133 ASN A O 1
ATOM 8869 N N . GLY A 1 1134 ? 15.135 -9.224 10.278 1.00 83.94 1134 GLY A N 1
ATOM 8870 C CA . GLY A 1 1134 ? 15.432 -9.719 11.624 1.00 83.94 1134 GLY A CA 1
ATOM 8871 C C . GLY A 1 1134 ? 14.732 -8.938 12.738 1.00 83.94 1134 GLY A C 1
ATOM 8872 O O . GLY A 1 1134 ? 14.231 -9.549 13.676 1.00 83.94 1134 GLY A O 1
ATOM 8873 N N . LYS A 1 1135 ? 14.590 -7.611 12.595 1.00 87.31 1135 LYS A N 1
ATOM 8874 C CA . LYS A 1 1135 ? 13.792 -6.767 13.510 1.00 87.31 1135 LYS A CA 1
ATOM 8875 C C . LYS A 1 1135 ? 12.286 -7.068 13.454 1.00 87.31 1135 LYS A C 1
ATOM 8877 O O . LYS A 1 1135 ? 11.610 -6.998 14.473 1.00 87.31 1135 LYS A O 1
ATOM 8882 N N . VAL A 1 1136 ? 11.754 -7.443 12.288 1.00 90.50 1136 VAL A N 1
ATOM 8883 C CA . VAL A 1 1136 ? 10.359 -7.903 12.151 1.00 90.50 1136 VAL A CA 1
ATOM 8884 C C . VAL A 1 1136 ? 10.198 -9.285 12.789 1.00 90.50 1136 VAL A C 1
ATOM 8886 O O . VAL A 1 1136 ? 9.231 -9.521 13.507 1.00 90.50 1136 VAL A O 1
ATOM 8889 N N . ILE A 1 1137 ? 11.160 -10.190 12.581 1.00 88.56 1137 ILE A N 1
ATOM 8890 C CA . ILE A 1 1137 ? 11.158 -11.530 13.184 1.00 88.56 1137 ILE A CA 1
ATOM 8891 C C . ILE A 1 1137 ? 11.246 -11.437 14.714 1.00 88.56 1137 ILE A C 1
ATOM 8893 O O . ILE A 1 1137 ? 10.467 -12.097 15.396 1.00 88.56 1137 ILE A O 1
ATOM 8897 N N . SER A 1 1138 ? 12.112 -10.587 15.275 1.00 89.25 1138 SER A N 1
ATOM 8898 C CA . SER A 1 1138 ? 12.201 -10.405 16.730 1.00 89.25 1138 SER A CA 1
ATOM 8899 C C . SER A 1 1138 ? 10.937 -9.773 17.323 1.00 89.25 1138 SER A C 1
ATOM 8901 O O . SER A 1 1138 ? 10.512 -10.183 18.403 1.00 89.25 1138 SER A O 1
ATOM 8903 N N . LEU A 1 1139 ? 10.277 -8.856 16.603 1.00 91.00 1139 LEU A N 1
ATOM 8904 C CA . LEU A 1 1139 ? 8.972 -8.311 16.990 1.00 91.00 1139 LEU A CA 1
ATOM 8905 C C . LEU A 1 1139 ? 7.881 -9.399 17.001 1.00 91.00 1139 LEU A C 1
ATOM 8907 O O . LEU A 1 1139 ? 7.107 -9.478 17.952 1.00 91.00 1139 LEU A O 1
ATOM 8911 N N . ILE A 1 1140 ? 7.853 -10.273 15.986 1.00 91.56 1140 ILE A N 1
ATOM 8912 C CA . ILE A 1 1140 ? 6.954 -11.438 15.925 1.00 91.56 1140 ILE A CA 1
ATOM 8913 C C . ILE A 1 1140 ? 7.229 -12.399 17.085 1.00 91.56 1140 ILE A C 1
ATOM 8915 O O . ILE A 1 1140 ? 6.290 -12.824 17.751 1.00 91.56 1140 ILE A O 1
ATOM 8919 N N . MET A 1 1141 ? 8.496 -12.716 17.366 1.00 89.88 1141 MET A N 1
ATOM 8920 C CA . MET A 1 1141 ? 8.871 -13.575 18.494 1.00 89.88 1141 MET A CA 1
ATOM 8921 C C . MET A 1 1141 ? 8.455 -12.957 19.833 1.00 89.88 1141 MET A C 1
ATOM 8923 O O . MET A 1 1141 ? 7.935 -13.666 20.685 1.00 89.88 1141 MET A O 1
ATOM 8927 N N . ALA A 1 1142 ? 8.605 -11.641 20.010 1.00 90.56 1142 ALA A N 1
ATOM 8928 C CA . ALA A 1 1142 ? 8.153 -10.938 21.210 1.00 90.56 1142 ALA A CA 1
ATOM 8929 C C . ALA A 1 1142 ? 6.619 -10.861 21.341 1.00 90.56 1142 ALA A C 1
ATOM 8931 O O . ALA A 1 1142 ? 6.124 -10.790 22.463 1.00 90.56 1142 ALA A O 1
ATOM 8932 N N . ALA A 1 1143 ? 5.874 -10.882 20.230 1.00 91.31 1143 ALA A N 1
ATOM 8933 C CA . ALA A 1 1143 ? 4.411 -10.974 20.220 1.00 91.31 1143 ALA A CA 1
ATOM 8934 C C . ALA A 1 1143 ? 3.902 -12.398 20.497 1.00 91.31 1143 ALA A C 1
ATOM 8936 O O . ALA A 1 1143 ? 2.861 -12.563 21.129 1.00 91.31 1143 ALA A O 1
ATOM 8937 N N . ALA A 1 1144 ? 4.622 -13.413 20.010 1.00 91.06 1144 ALA A N 1
ATOM 8938 C CA . ALA A 1 1144 ? 4.283 -14.834 20.115 1.00 91.06 1144 ALA A CA 1
ATOM 8939 C C . ALA A 1 1144 ? 4.806 -15.515 21.400 1.00 91.06 1144 ALA A C 1
ATOM 8941 O O . ALA A 1 1144 ? 4.492 -16.678 21.640 1.00 91.06 1144 ALA A O 1
ATOM 8942 N N . ASP A 1 1145 ? 5.612 -14.813 22.201 1.00 90.00 1145 ASP A N 1
ATOM 8943 C CA . ASP A 1 1145 ? 6.197 -15.284 23.461 1.00 90.00 1145 ASP A CA 1
ATOM 8944 C C . ASP A 1 1145 ? 5.098 -15.627 24.490 1.00 90.00 1145 ASP A C 1
ATOM 8946 O O . ASP A 1 1145 ? 4.416 -14.711 24.972 1.00 90.00 1145 ASP A O 1
ATOM 8950 N N . PRO A 1 1146 ? 4.918 -16.913 24.866 1.00 87.38 1146 PRO A N 1
ATOM 8951 C CA . PRO A 1 1146 ? 3.865 -17.318 25.790 1.00 87.38 1146 PRO A CA 1
ATOM 8952 C C . PRO A 1 1146 ? 3.955 -16.604 27.137 1.00 87.38 1146 PRO A C 1
ATOM 8954 O O . PRO A 1 1146 ? 2.923 -16.229 27.684 1.00 87.38 1146 PRO A O 1
ATOM 8957 N N . VAL A 1 1147 ? 5.164 -16.346 27.650 1.00 87.75 1147 VAL A N 1
ATOM 8958 C CA . VAL A 1 1147 ? 5.358 -15.714 28.965 1.00 87.75 1147 VAL A CA 1
ATOM 8959 C C . VAL A 1 1147 ? 4.818 -14.284 28.954 1.00 87.75 1147 VAL A C 1
ATOM 8961 O O . VAL A 1 1147 ? 4.118 -13.874 29.879 1.00 87.75 1147 VAL A O 1
ATOM 8964 N N . LYS A 1 1148 ? 5.070 -13.538 27.871 1.00 87.06 1148 LYS A N 1
ATOM 8965 C CA . LYS A 1 1148 ? 4.561 -12.167 27.701 1.00 87.06 1148 LYS A CA 1
ATOM 8966 C C . LYS A 1 1148 ? 3.068 -12.131 27.406 1.00 87.06 1148 LYS A C 1
ATOM 8968 O O . LYS A 1 1148 ? 2.387 -11.241 27.899 1.00 87.06 1148 LYS A O 1
ATOM 8973 N N . GLN A 1 1149 ? 2.544 -13.093 26.645 1.00 87.44 1149 GLN A N 1
ATOM 8974 C CA . GLN A 1 1149 ? 1.098 -13.212 26.425 1.00 87.44 1149 GLN A CA 1
ATOM 8975 C C . GLN A 1 1149 ? 0.362 -13.469 27.735 1.00 87.44 1149 GLN A C 1
ATOM 8977 O O . GLN A 1 1149 ? -0.623 -12.810 28.032 1.00 87.44 1149 GLN A O 1
ATOM 8982 N N . ILE A 1 1150 ? 0.855 -14.401 28.541 1.00 87.69 1150 ILE A N 1
ATOM 8983 C CA . ILE A 1 1150 ? 0.222 -14.845 29.784 1.00 87.69 1150 ILE A CA 1
ATOM 8984 C C . ILE A 1 1150 ? 0.322 -13.785 30.900 1.00 87.69 1150 ILE A C 1
ATOM 8986 O O . ILE A 1 1150 ? -0.504 -13.779 31.812 1.00 87.69 1150 ILE A O 1
ATOM 8990 N N . ALA A 1 1151 ? 1.274 -12.851 30.797 1.00 85.31 1151 ALA A N 1
ATOM 8991 C CA . ALA A 1 1151 ? 1.336 -11.642 31.621 1.00 85.31 1151 ALA A CA 1
ATOM 8992 C C . ALA A 1 1151 ? 0.278 -10.576 31.251 1.00 85.31 1151 ALA A C 1
ATOM 8994 O O . ALA A 1 1151 ? 0.054 -9.650 32.032 1.00 85.31 1151 ALA A O 1
ATOM 8995 N N . MET A 1 1152 ? -0.388 -10.691 30.093 1.00 86.56 1152 MET A N 1
ATOM 8996 C CA . MET A 1 1152 ? -1.470 -9.780 29.707 1.00 86.56 1152 MET A CA 1
ATOM 8997 C C . MET A 1 1152 ? -2.702 -9.964 30.614 1.00 86.56 1152 MET A C 1
ATOM 8999 O O . MET A 1 1152 ? -2.974 -11.075 31.080 1.00 86.56 1152 MET A O 1
ATOM 9003 N N . PRO A 1 1153 ? -3.515 -8.911 30.815 1.00 86.00 1153 PRO A N 1
ATOM 9004 C CA . PRO A 1 1153 ? -4.758 -9.002 31.576 1.00 86.00 1153 PRO A CA 1
ATOM 9005 C C . PRO A 1 1153 ? -5.686 -10.118 31.078 1.00 86.00 1153 PRO A C 1
ATOM 9007 O O . PRO A 1 1153 ? -5.858 -10.314 29.878 1.00 86.00 1153 PRO A O 1
ATOM 9010 N N . SER A 1 1154 ? -6.359 -10.818 31.994 1.00 85.75 1154 SER A N 1
ATOM 9011 C CA . SER A 1 1154 ? -7.245 -11.950 31.646 1.00 85.75 1154 SER A CA 1
ATOM 9012 C C . SER A 1 1154 ? -8.355 -11.609 30.632 1.00 85.75 1154 SER A C 1
ATOM 9014 O O . SER A 1 1154 ? -8.670 -12.433 29.774 1.00 85.75 1154 SER A O 1
ATOM 9016 N N . LEU A 1 1155 ? -8.893 -10.382 30.672 1.00 85.56 1155 LEU A N 1
ATOM 9017 C CA . LEU A 1 1155 ? -9.886 -9.859 29.717 1.00 85.56 1155 LEU A CA 1
ATOM 9018 C C . LEU A 1 1155 ? -9.313 -9.542 28.326 1.00 85.56 1155 LEU A C 1
ATOM 9020 O O . LEU A 1 1155 ? -10.063 -9.289 27.387 1.00 85.56 1155 LEU A O 1
ATOM 9024 N N . TRP A 1 1156 ? -7.992 -9.571 28.165 1.00 87.44 1156 TRP A N 1
ATOM 9025 C CA . TRP A 1 1156 ? -7.353 -9.547 26.854 1.00 87.44 1156 TRP A CA 1
ATOM 9026 C C . TRP A 1 1156 ? -7.411 -10.922 26.163 1.00 87.44 1156 TRP A C 1
ATOM 9028 O O . TRP A 1 1156 ? -7.118 -11.008 24.973 1.00 87.44 1156 TRP A O 1
ATOM 9038 N N . HIS A 1 1157 ? -7.819 -11.989 26.866 1.00 89.12 1157 HIS A N 1
ATOM 9039 C CA . HIS A 1 1157 ? -7.890 -13.366 26.361 1.00 89.12 1157 HIS A CA 1
ATOM 9040 C C . HIS A 1 1157 ? -6.566 -13.828 25.714 1.00 89.12 1157 HIS A C 1
ATOM 9042 O O . HIS A 1 1157 ? -6.506 -14.013 24.497 1.00 89.12 1157 HIS A O 1
ATOM 9048 N N . PRO A 1 1158 ? -5.483 -14.020 26.493 1.00 88.19 1158 PRO A N 1
ATOM 9049 C CA . PRO A 1 1158 ? -4.164 -14.367 25.952 1.00 88.19 1158 PRO A CA 1
ATOM 9050 C C . PRO A 1 1158 ? -4.095 -15.712 25.213 1.00 88.19 1158 PRO A C 1
ATOM 9052 O O . PRO A 1 1158 ? -3.163 -15.962 24.454 1.00 88.19 1158 PRO A O 1
ATOM 9055 N N . TRP A 1 1159 ? -5.093 -16.575 25.387 1.00 88.25 1159 TRP A N 1
ATOM 9056 C CA . TRP A 1 1159 ? -5.210 -17.856 24.692 1.00 88.25 1159 TRP A CA 1
ATOM 9057 C C . TRP A 1 1159 ? -5.848 -17.791 23.300 1.00 88.25 1159 TRP A C 1
ATOM 9059 O O . TRP A 1 1159 ? -5.840 -18.839 22.644 1.00 88.25 1159 TRP A O 1
ATOM 9069 N N . ALA A 1 1160 ? -6.400 -16.643 22.875 1.00 84.88 1160 ALA A N 1
ATOM 9070 C CA . ALA A 1 1160 ? -7.250 -16.514 21.684 1.00 84.88 1160 ALA A CA 1
ATOM 9071 C C . ALA A 1 1160 ? -6.821 -15.418 20.702 1.00 84.88 1160 ALA A C 1
ATOM 9073 O O . ALA A 1 1160 ? -6.793 -14.222 21.062 1.00 84.88 1160 ALA A O 1
#